Protein AF-A6G7Z2-F1 (afdb_monomer_lite)

Foldseek 3Di:
DDDDDDDDDDDDDDDDDDDDDDDDDQFAWEQEDDLQQFTWIFTPCVVCVVLLCPDDPPFHKDFDPPHPPRTGIHGPPRHNDDDDPVRSVVVVVSCVVVVGGYDYHYPPPDPPPDDDPDDLQVLCVVLVHDLPQQEPDPVSVLVSLLVCVVVVRSVVNLVVCCVSVNDPNLQSLLSNLLSCLLVCLVVVNPDHQAPDPFFHDLSNLLNNLNNLCNNPLLVVLLVCLVCLVVLLCVLQVNCSCVLCVVPSLSVCSVCLSVVLSVVLSCQQPVCPPPDHDTRGSVSSVVSSVSSNVSSVLSSLLSVLSNPSVLQALVDALQVNLQSLLSNPLSSSQCSCCPSVVQDAPDPCVSVCCSVVVAPSVNSVVVVVVVVVVVVVVVVVVLVVLLVQLVQLVVLVVQLVVVPDDALVSSLVSVCVSCVVDDPVRSVLARKFWWFDPPDDDIDTFADPAPGKIKIWHAGPVGDIFIDIDHDPGRNRNVVRSNVVSCVSNVVDDPPDDPDDDPPPPDDDPPPDPDDDPPDQLAADPVLVLLVVLVVVVVVVVVVCVVQLWDDDPPFQKTAGPLGQQWIKHQQADPQDDRQRHHHDVCVVDLQFGMWIGGVVDDIFGGHPDPVRVLLNVLVVLLVQLQVLLPDDQDDDPDDADLSPQVSVQVNCCSRAVLQWWDFLVQQLDTDRKGWDAWWFQDPVRDTDGSVPDDHRDRDPPTDTFTAIPDVGDGPVRCVVCEVPGIDHQSDSHHPVLSVLQSVQCVVLVVRVQCVVLVFGSNQWDWDQFPSFIWTAHAGSQLAGQTARAGSSNHGDPDPRRVVRVCVVSVHAHDFDPDPPPDDLAQWKKKWADDPNWIKMWIAGLVQQWIWMDTHPDDIDDIDHFDCFDDQDPVPGGRHQLVVVLVVVVVRLVVDRHRHAMEITGQCAPRYACLSRDPRYHYDDYSHHDHPLVVLVVQLVVLVVVQVVPVDGAPVSVVSNVSSVSRNVVSVVVVVVVVVVVVVVVVVVVVVVVVVVVVVVVPDDDDDDDDDDDDDYDDDDDDDDDDDDDDDDDDYDYDDDDDDDDDDDDDDDDDDDDDDDDDDDDDDDDDDDDDDDDDDYYDDDDDDDDDDDDDDDDDDDDDDDDDDDDDDPDPPDDDAFFQFKKFFDPPQPVCVVVVHDRVDIWTFHDWDADSNAIWTWTWDDDDPPTDTDTHHPVRMDGPGHDPQDDPVLLVVLVCLLPPPDDDDPVSSVVSVVSVVRD

pLDDT: mean 81.68, std 20.62, range [28.02, 97.81]

Secondary structure (DSSP, 8-state):
----------------------------EEEEEETTTEEEEESSTTTTHHHHHT--SS---EE-SSSSTTEEEE-TT-TTS---HHHHHHHHHHHHTTT--EEEEE---PPP-------HHHHHHHTT--TT-SS--HHHHHHHHHHHHHTT-HHHHHHHHHHTTSS-HHHHHHHHHHHHHHHHHHTT-PSPPPSSSSS--HHHHHHHHHGGGGSHHHHHHHHHHHHHHHHHHHHTTT-HHHHTTT--HHHHHHHHHHHHHHHHHHHHHS-TTS-PPP--HHHHHHHHHHHHHHHHHHHHHHHHTT-GGGG-TTS-HHHHHHHHHHH-HHHHHHHHHHHS----SSTTHHHHHTTTSS-HHHHHHHHHHHHHHHHHHHHHHHHHHHHHHHHHHHHHHHHHBTBS--HHHHHHHHHHH-TT--HHHHHHHS-EEEEEETTTEEEESPPPTTS-EEEEEE-TT--EEEEEE--SSHHHHHHHHHHHHHHHHT-S-----S-----------------------PPPHHHHHHHHHHHHHHHHHHHHHHHSEEE-TTSS-EEETTEEEEEEEES-BSS-BTTBPPB-HHHH-TT-SEEEEETTEEEEEE-SSHHHHHHHHHHHHHHHHHHHHTSPPPP-SSPPPTT-HHHHHHHHHHH-TTSEEEETTEEEEEEE-EE-PPEEE-TTS-EEEGGG---SSPPTTPEEEPEEETTTEEHHHHHHHBTTTEEE--SSS-HHHHHHHHHHHHHTT-HHHHHHTT--GGG-EEEE-SSSEEEEEEPTTSSEEEEEE-TTS-B---HHHHHHHHHHTT-SPPPPPPPTT--TTT-EEEEEEETTEEEEEEE-TTT-EEEEEETTSPBP--EE--S----BTTTB--SHHHHHHHHHHHHHHHSPTT--EEEESS-TTT--GGGTGGGEEEPPPSS----HHHHHHHHHHHHHHHHHSSS--HHHHHHHHHHHHHHHHHHHHHHHHHHHHHHHHHHHHHHHHHHHHHHTTS----------------------------------------------------------------------------------------------------------------------TT-EEEE-TT-HHHHTTT--TT-EEEEEEEEEETTEEEEEEEESSGGG-EEEEE-GGGEEEEEPPPPPPHHHHHHHHHHHH--SS--HHHHHHHHHHTT--

Structure (mmCIF, N/CA/C/O backbone):
data_AF-A6G7Z2-F1
#
_entry.id   AF-A6G7Z2-F1
#
loop_
_atom_site.group_PDB
_atom_site.id
_atom_site.type_symbol
_atom_site.label_atom_id
_atom_site.label_alt_id
_atom_site.label_comp_id
_atom_site.label_asym_id
_atom_site.label_entity_id
_atom_site.label_seq_id
_atom_site.pdbx_PDB_ins_code
_atom_site.Cartn_x
_atom_site.Cartn_y
_atom_site.Cartn_z
_atom_site.occupancy
_atom_site.B_iso_or_equiv
_atom_site.auth_seq_id
_atom_site.auth_comp_id
_atom_site.auth_asym_id
_atom_site.auth_atom_id
_atom_site.pdbx_PDB_model_num
ATOM 1 N N . MET A 1 1 ? 4.932 61.978 -9.215 1.00 35.16 1 MET A N 1
ATOM 2 C CA . MET A 1 1 ? 3.726 62.782 -8.900 1.00 35.16 1 MET A CA 1
ATOM 3 C C . MET A 1 1 ? 3.753 63.157 -7.424 1.00 35.16 1 MET A C 1
ATOM 5 O O . MET A 1 1 ? 4.572 62.603 -6.698 1.00 35.16 1 MET A O 1
ATOM 9 N N . ILE A 1 2 ? 2.977 64.168 -7.034 1.00 34.75 2 ILE A N 1
ATOM 10 C CA . ILE A 1 2 ? 3.272 65.061 -5.896 1.00 34.75 2 ILE A CA 1
ATOM 11 C C . ILE A 1 2 ? 2.505 64.654 -4.616 1.00 34.75 2 ILE A C 1
ATOM 13 O O . ILE A 1 2 ? 1.540 63.896 -4.674 1.00 34.75 2 ILE A O 1
ATOM 17 N N . TRP A 1 3 ? 2.991 65.118 -3.460 1.00 34.88 3 TRP A N 1
ATOM 18 C CA . TRP A 1 3 ? 2.391 64.971 -2.126 1.00 34.88 3 TRP A CA 1
ATOM 19 C C . TRP A 1 3 ? 1.057 65.718 -1.941 1.00 34.88 3 TRP A C 1
ATOM 21 O O . TRP A 1 3 ? 0.862 66.777 -2.526 1.00 34.88 3 TRP A O 1
ATOM 31 N N . ALA A 1 4 ? 0.267 65.273 -0.955 1.00 33.03 4 ALA A N 1
ATOM 32 C CA . ALA A 1 4 ? -0.283 66.148 0.094 1.00 33.03 4 ALA A CA 1
ATOM 33 C C . ALA A 1 4 ? -0.620 65.315 1.363 1.00 33.03 4 ALA A C 1
ATOM 35 O O . ALA A 1 4 ? -1.213 64.244 1.221 1.00 33.03 4 ALA A O 1
ATOM 36 N N . PRO A 1 5 ? -0.241 65.741 2.588 1.00 53.34 5 PRO A N 1
ATOM 37 C CA . PRO A 1 5 ? -0.563 65.040 3.840 1.00 53.34 5 PRO A CA 1
ATOM 38 C C . PRO A 1 5 ? -1.595 65.791 4.709 1.00 53.34 5 PRO A C 1
ATOM 40 O O . PRO A 1 5 ? -1.861 66.968 4.481 1.00 53.34 5 PRO A O 1
ATOM 43 N N . GLY A 1 6 ? -2.089 65.153 5.781 1.00 35.19 6 GLY A N 1
ATOM 44 C CA . GLY A 1 6 ? -2.642 65.889 6.930 1.00 35.19 6 GLY A CA 1
ATOM 45 C C . GLY A 1 6 ? -3.758 65.205 7.726 1.00 35.19 6 GLY A C 1
ATOM 46 O O . GLY A 1 6 ? -4.913 65.236 7.311 1.00 35.19 6 GLY A O 1
ATOM 47 N N . ARG A 1 7 ? -3.415 64.679 8.912 1.00 31.17 7 ARG A N 1
ATOM 48 C CA . ARG A 1 7 ? -4.060 64.966 10.218 1.00 31.17 7 ARG A CA 1
ATOM 49 C C . ARG A 1 7 ? -3.460 64.086 11.318 1.00 31.17 7 ARG A C 1
ATOM 51 O O . ARG A 1 7 ? -3.395 62.868 11.180 1.00 31.17 7 ARG A O 1
ATOM 58 N N . GLU A 1 8 ? -3.047 64.717 12.410 1.00 36.62 8 GLU A N 1
ATOM 59 C CA . GLU A 1 8 ? -2.782 64.036 13.679 1.00 36.62 8 GLU A CA 1
ATOM 60 C C . GLU A 1 8 ? -4.101 63.650 14.361 1.00 36.62 8 GLU A C 1
ATOM 62 O O . GLU A 1 8 ? -5.133 64.278 14.125 1.00 36.62 8 GLU A O 1
ATOM 67 N N . LEU A 1 9 ? -4.056 62.639 15.233 1.00 33.31 9 LEU A N 1
ATOM 68 C CA . LEU A 1 9 ? -5.128 62.348 16.187 1.00 33.31 9 LEU A CA 1
ATOM 69 C C . LEU A 1 9 ? -4.541 61.778 17.489 1.00 33.31 9 LEU A C 1
ATOM 71 O O . LEU A 1 9 ? -4.356 60.575 17.652 1.00 33.31 9 LEU A O 1
ATOM 75 N N . GLU A 1 10 ? -4.181 62.717 18.361 1.00 28.47 10 GLU A N 1
ATOM 76 C CA . GLU A 1 10 ? -4.444 62.737 19.806 1.00 28.47 10 GLU A CA 1
ATOM 77 C C . GLU A 1 10 ? -4.358 61.419 20.614 1.00 28.47 10 GLU A C 1
ATOM 79 O O . GLU A 1 10 ? -5.177 60.505 20.505 1.00 28.47 10 GLU A O 1
ATOM 84 N N . ILE A 1 11 ? -3.398 61.366 21.546 1.00 35.84 11 ILE A N 1
ATOM 85 C CA . ILE A 1 11 ? -3.229 60.250 22.489 1.00 35.84 11 ILE A CA 1
ATOM 86 C C . ILE A 1 11 ? -4.105 60.473 23.732 1.00 35.84 11 ILE A C 1
ATOM 88 O O . ILE A 1 11 ? -3.672 61.094 24.705 1.00 35.84 11 ILE A O 1
ATOM 92 N N . GLN A 1 12 ? -5.311 59.901 23.752 1.00 29.92 12 GLN A N 1
ATOM 93 C CA . GLN A 1 12 ? -6.099 59.829 24.988 1.00 29.92 12 GLN A CA 1
ATOM 94 C C . GLN A 1 12 ? -5.485 58.846 26.001 1.00 29.92 12 GLN A C 1
ATOM 96 O O . GLN A 1 12 ? -5.136 57.706 25.681 1.00 29.92 12 GLN A O 1
ATOM 101 N N . ARG A 1 13 ? -5.370 59.290 27.259 1.00 33.03 13 ARG A N 1
ATOM 102 C CA . ARG A 1 13 ? -4.891 58.483 28.393 1.00 33.03 13 ARG A CA 1
ATOM 103 C C . ARG A 1 13 ? -6.046 57.650 28.976 1.00 33.03 13 ARG A C 1
ATOM 105 O O . ARG A 1 13 ? -7.055 58.243 29.351 1.00 33.03 13 ARG A O 1
ATOM 112 N N . PRO A 1 14 ? -5.912 56.322 29.154 1.00 34.38 14 PRO A N 1
ATOM 113 C CA . PRO A 1 14 ? -6.928 55.522 29.835 1.00 34.38 14 PRO A CA 1
ATOM 114 C C . PRO A 1 14 ? -6.838 55.697 31.361 1.00 34.38 14 PRO A C 1
ATOM 116 O O . PRO A 1 14 ? -6.111 54.972 32.041 1.00 34.38 14 PRO A O 1
ATOM 119 N N . GLY A 1 15 ? -7.579 56.668 31.895 1.00 34.44 15 GLY A N 1
ATOM 120 C CA . GLY A 1 15 ? -7.926 56.751 33.318 1.00 34.44 15 GLY A CA 1
ATOM 121 C C . GLY A 1 15 ? -9.277 56.085 33.614 1.00 34.44 15 GLY A C 1
ATOM 122 O O . GLY A 1 15 ? -10.078 55.889 32.709 1.00 34.44 15 GLY A O 1
ATOM 123 N N . SER A 1 16 ? -9.531 55.772 34.889 1.00 43.53 16 SER A N 1
ATOM 124 C CA . SER A 1 16 ? -10.832 55.329 35.430 1.00 43.53 16 SER A CA 1
ATOM 125 C C . SER A 1 16 ? -11.509 54.116 34.753 1.00 43.53 16 SER A C 1
ATOM 127 O O . SER A 1 16 ? -12.489 54.245 34.027 1.00 43.53 16 SER A O 1
ATOM 129 N N . LEU A 1 17 ? -11.031 52.902 35.065 1.00 36.28 17 LEU A N 1
ATOM 130 C CA . LEU A 1 17 ? -11.802 51.650 34.916 1.00 36.28 17 LEU A CA 1
ATOM 131 C C . LEU A 1 17 ? -11.562 50.689 36.100 1.00 36.28 17 LEU A C 1
ATOM 133 O O . LEU A 1 17 ? -11.281 49.504 35.928 1.00 36.28 17 LEU A O 1
ATOM 137 N N . PHE A 1 18 ? -11.694 51.215 37.318 1.00 35.69 18 PHE A N 1
ATOM 138 C CA . PHE A 1 18 ? -11.897 50.418 38.530 1.00 35.69 18 PHE A CA 1
ATOM 139 C C . PHE A 1 18 ? -13.179 50.904 39.204 1.00 35.69 18 PHE A C 1
ATOM 141 O O . PHE A 1 18 ? -13.165 51.905 39.911 1.00 35.69 18 PHE A O 1
ATOM 148 N N . GLY A 1 19 ? -14.288 50.214 38.929 1.00 34.38 19 GLY A N 1
ATOM 149 C CA . GLY A 1 19 ? -15.511 50.372 39.712 1.00 34.38 19 GLY A CA 1
ATOM 150 C C . GLY A 1 19 ? -15.334 49.763 41.101 1.00 34.38 19 GLY A C 1
ATOM 151 O O . GLY A 1 19 ? -14.576 48.802 41.271 1.00 34.38 19 GLY A O 1
ATOM 152 N N . GLU A 1 20 ? -16.023 50.333 42.082 1.00 35.44 20 GLU A N 1
ATOM 153 C CA . GLU A 1 20 ? -16.016 49.856 43.463 1.00 35.44 20 GLU A CA 1
ATOM 154 C C . GLU A 1 20 ? -16.666 48.461 43.579 1.00 35.44 20 GLU A C 1
ATOM 156 O O . GLU A 1 20 ? -17.502 48.090 42.748 1.00 35.44 20 GLU A O 1
ATOM 161 N N . PRO A 1 21 ? -16.274 47.640 44.570 1.00 39.56 21 PRO A N 1
ATOM 162 C CA . PRO A 1 21 ? -16.830 46.303 44.730 1.00 39.56 21 PRO A CA 1
ATOM 163 C C . PRO A 1 21 ? -18.249 46.358 45.314 1.00 39.56 21 PRO A C 1
ATOM 165 O O . PRO A 1 21 ? -18.418 46.631 46.500 1.00 39.56 21 PRO A O 1
ATOM 168 N N . GLU A 1 22 ? -19.263 46.017 44.510 1.00 39.78 22 GLU A N 1
ATOM 169 C CA . GLU A 1 22 ? -20.603 45.705 45.030 1.00 39.78 22 GLU A CA 1
ATOM 170 C C . GLU A 1 22 ? -20.528 44.623 46.122 1.00 39.78 22 GLU A C 1
ATOM 172 O O . GLU A 1 22 ? -19.805 43.626 45.989 1.00 39.78 22 GLU A O 1
ATOM 177 N N . GLU A 1 23 ? -21.324 44.777 47.184 1.00 37.62 23 GLU A N 1
ATOM 178 C CA . GLU A 1 23 ? -21.431 43.771 48.238 1.00 37.62 23 GLU A CA 1
ATOM 179 C C . GLU A 1 23 ? -21.916 42.429 47.675 1.00 37.62 23 GLU A C 1
ATOM 181 O O . GLU A 1 23 ? -23.065 42.262 47.249 1.00 37.62 23 GLU A O 1
ATOM 186 N N . THR A 1 24 ? -21.031 41.430 47.696 1.00 43.31 24 THR A N 1
ATOM 187 C CA . THR A 1 24 ? -21.351 40.089 47.195 1.00 43.31 24 THR A CA 1
ATOM 188 C C . THR A 1 24 ? -22.355 39.372 48.099 1.00 43.31 24 THR A C 1
ATOM 190 O O . THR A 1 24 ? -21.992 38.666 49.041 1.00 43.31 24 THR A O 1
ATOM 193 N N . LYS A 1 25 ? -23.647 39.511 47.769 1.00 49.25 25 LYS A N 1
ATOM 194 C CA . LYS A 1 25 ? -24.731 38.681 48.319 1.00 49.25 25 LYS A CA 1
ATOM 195 C C . LYS A 1 25 ? -24.340 37.192 48.249 1.00 49.25 25 LYS A C 1
ATOM 197 O O . LYS A 1 25 ? -23.776 36.763 47.236 1.00 49.25 25 LYS A O 1
ATOM 202 N N . PRO A 1 26 ? -24.627 36.389 49.292 1.00 53.19 26 PRO A N 1
ATOM 203 C CA . PRO A 1 26 ? -24.186 34.997 49.362 1.00 53.19 26 PRO A CA 1
ATOM 204 C C . PRO A 1 26 ? -24.700 34.182 48.166 1.00 53.19 26 PRO A C 1
ATOM 206 O O . PRO A 1 26 ? -25.858 34.296 47.769 1.00 53.19 26 PRO A O 1
ATOM 209 N N . ALA A 1 27 ? -23.826 33.358 47.582 1.00 61.06 27 ALA A N 1
ATOM 210 C CA . ALA A 1 27 ? -24.042 32.723 46.281 1.00 61.06 27 ALA A CA 1
ATOM 211 C C . ALA A 1 27 ? -25.045 31.548 46.327 1.00 61.06 27 ALA A C 1
ATOM 213 O O . ALA A 1 27 ? -24.660 30.374 46.329 1.00 61.06 27 ALA A O 1
ATOM 214 N N . GLU A 1 28 ? -26.340 31.877 46.345 1.00 84.19 28 GLU A N 1
ATOM 215 C CA . GLU A 1 28 ? -27.449 30.928 46.484 1.00 84.19 28 GLU A CA 1
ATOM 216 C C . GLU A 1 28 ? -27.415 29.746 45.493 1.00 84.19 28 GLU A C 1
ATOM 218 O O . GLU A 1 28 ? -26.941 29.826 44.354 1.00 84.19 28 GLU A O 1
ATOM 223 N N . LEU A 1 29 ? -27.960 28.608 45.932 1.00 93.94 29 LEU A N 1
ATOM 224 C CA . LEU A 1 29 ? -27.986 27.374 45.155 1.00 93.94 29 LEU A CA 1
ATOM 225 C C . LEU A 1 29 ? -29.242 27.328 44.265 1.00 93.94 29 LEU A C 1
ATOM 227 O O . LEU A 1 29 ? -30.349 27.096 44.741 1.00 93.94 29 LEU A O 1
ATOM 231 N N . VAL A 1 30 ? -29.085 27.480 42.952 1.00 96.19 30 VAL A N 1
ATOM 232 C CA . VAL A 1 30 ? -30.212 27.505 42.006 1.00 96.19 30 VAL A CA 1
ATOM 233 C C . VAL A 1 30 ? -30.611 26.090 41.574 1.00 96.19 30 VAL A C 1
ATOM 235 O O . VAL A 1 30 ? -29.817 25.357 40.972 1.00 96.19 30 VAL A O 1
ATOM 238 N N . VAL A 1 31 ? -31.871 25.717 41.819 1.00 96.81 31 VAL A N 1
ATOM 239 C CA . VAL A 1 31 ? -32.529 24.553 41.202 1.00 96.81 31 VAL A CA 1
ATOM 240 C C . VAL A 1 31 ? -33.066 24.990 39.839 1.00 96.81 31 VAL A C 1
ATOM 242 O O . VAL A 1 31 ? -34.139 25.581 39.744 1.00 96.81 31 VAL A O 1
ATOM 245 N N . ARG A 1 32 ? -32.313 24.709 38.772 1.00 95.88 32 ARG A N 1
ATOM 246 C CA . ARG A 1 32 ? -32.666 25.113 37.404 1.00 95.88 32 ARG A CA 1
ATOM 247 C C . ARG A 1 32 ? -33.365 23.978 36.664 1.00 95.88 32 ARG A C 1
ATOM 249 O O . ARG A 1 32 ? -32.846 22.861 36.619 1.00 95.88 32 ARG A O 1
ATOM 256 N N . TYR A 1 33 ? -34.501 24.259 36.033 1.00 95.38 33 TYR A N 1
ATOM 257 C CA . TYR A 1 33 ? -35.190 23.317 35.153 1.00 95.38 33 TYR A CA 1
ATOM 258 C C . TYR A 1 33 ? -35.442 23.909 33.764 1.00 95.38 33 TYR A C 1
ATOM 260 O O . TYR A 1 33 ? -35.964 25.012 33.619 1.00 95.38 33 TYR A O 1
ATOM 268 N N . SER A 1 34 ? -35.125 23.119 32.738 1.00 93.75 34 SER A N 1
ATOM 269 C CA . SER A 1 34 ? -35.613 23.313 31.371 1.00 93.75 34 SER A CA 1
ATOM 270 C C . SER A 1 34 ? -35.884 21.957 30.719 1.00 93.75 34 SER A C 1
ATOM 272 O O . SER A 1 34 ? -35.276 20.946 31.091 1.00 93.75 34 SER A O 1
ATOM 274 N N . LEU A 1 35 ? -36.763 21.910 29.714 1.00 87.81 35 LEU A N 1
ATOM 275 C CA . LEU A 1 35 ? -37.052 20.666 28.989 1.00 87.81 35 LEU A CA 1
ATOM 276 C C . LEU A 1 35 ? -35.784 20.095 28.321 1.00 87.81 35 LEU A C 1
ATOM 278 O O . LEU A 1 35 ? -35.551 18.882 28.340 1.00 87.81 35 LEU A O 1
ATOM 282 N N . GLU A 1 36 ? -34.930 20.972 27.786 1.00 86.00 36 GLU A N 1
ATOM 283 C CA . GLU A 1 36 ? -33.679 20.597 27.127 1.00 86.00 36 GLU A CA 1
ATOM 284 C C . GLU A 1 36 ? -32.547 20.210 28.081 1.00 86.00 36 GLU A C 1
ATOM 286 O O . GLU A 1 36 ? -31.682 19.428 27.685 1.00 86.00 36 GLU A O 1
ATOM 291 N N . GLY A 1 37 ? -32.512 20.750 29.302 1.00 88.94 37 GLY A N 1
ATOM 292 C CA . GLY A 1 37 ? -31.470 20.486 30.300 1.00 88.94 37 GLY A CA 1
ATOM 293 C C . GLY A 1 37 ? -31.813 19.340 31.255 1.00 88.94 37 GLY A C 1
ATOM 294 O O . GLY A 1 37 ? -30.929 18.582 31.661 1.00 88.94 37 GLY A O 1
ATOM 295 N N . GLY A 1 38 ? -33.100 19.166 31.562 1.00 95.44 38 GLY A N 1
ATOM 296 C CA . GLY A 1 38 ? -33.562 18.432 32.739 1.00 95.44 38 GLY A CA 1
ATOM 297 C C . GLY A 1 38 ? -33.489 19.300 33.999 1.00 95.44 38 GLY A C 1
ATOM 298 O O . GLY A 1 38 ? -33.430 20.524 33.912 1.00 95.44 38 GLY A O 1
ATOM 299 N N . VAL A 1 39 ? -33.489 18.666 35.175 1.00 97.25 39 VAL A N 1
ATOM 300 C CA . VAL A 1 39 ? -33.299 19.357 36.465 1.00 97.25 39 VAL A CA 1
ATOM 301 C C . VAL A 1 39 ? -31.812 19.362 36.829 1.00 97.25 39 VAL A C 1
ATOM 303 O O . VAL A 1 39 ? -31.183 18.299 36.925 1.00 97.25 39 VAL A O 1
ATOM 306 N N . LEU A 1 40 ? -31.259 20.554 37.037 1.00 97.56 40 LEU A N 1
ATOM 307 C CA . LEU A 1 40 ? -29.861 20.835 37.360 1.00 97.56 40 LEU A CA 1
ATOM 308 C C . LEU A 1 40 ? -29.752 21.568 38.706 1.00 97.56 40 LEU A C 1
ATOM 310 O O . LEU A 1 40 ? -30.699 22.223 39.135 1.00 97.56 40 LEU A O 1
ATOM 314 N N . LEU A 1 41 ? -28.583 21.482 39.346 1.00 97.19 41 LEU A N 1
ATOM 315 C CA . LEU A 1 41 ? -28.205 22.364 40.456 1.00 97.19 41 LEU A CA 1
ATOM 316 C C . LEU A 1 41 ? -26.991 23.201 40.048 1.00 97.19 41 LEU A C 1
ATOM 318 O O . LEU A 1 41 ? -25.982 22.650 39.579 1.00 97.19 41 LEU A O 1
ATOM 322 N N . CYS A 1 42 ? -27.112 24.510 40.246 1.00 95.81 42 CYS A N 1
ATOM 323 C CA . CYS A 1 42 ? -26.154 25.540 39.854 1.00 95.81 42 CYS A CA 1
ATOM 324 C C . CYS A 1 42 ? -25.910 26.522 41.021 1.00 95.81 42 CYS A C 1
ATOM 326 O O . CYS A 1 42 ? -26.615 26.452 42.022 1.00 95.81 42 CYS A O 1
ATOM 328 N N . GLY A 1 43 ? -24.892 27.382 40.947 1.00 94.06 43 GLY A N 1
ATOM 329 C CA . GLY A 1 43 ? -24.438 28.185 42.100 1.00 94.06 43 GLY A CA 1
ATOM 330 C C . GLY A 1 43 ? -23.462 27.404 42.991 1.00 94.06 43 GLY A C 1
ATOM 331 O O . GLY A 1 43 ? -22.777 26.495 42.497 1.00 94.06 43 GLY A O 1
ATOM 332 N N . GLU A 1 44 ? -23.386 27.695 44.300 1.00 91.56 44 GLU A N 1
ATOM 333 C CA . GLU A 1 44 ? -22.345 27.138 45.195 1.00 91.56 44 GLU A CA 1
ATOM 334 C C . GLU A 1 44 ? -22.554 25.670 45.650 1.00 91.56 44 GLU A C 1
ATOM 336 O O . GLU A 1 44 ? -22.290 25.238 46.774 1.00 91.56 44 GLU A O 1
ATOM 341 N N . THR A 1 45 ? -22.926 24.831 44.688 1.00 93.69 45 THR A N 1
ATOM 342 C CA . THR A 1 45 ? -22.994 23.357 44.687 1.00 93.69 45 THR A CA 1
ATOM 343 C C . THR A 1 45 ? -21.813 22.592 45.317 1.00 93.69 45 THR A C 1
ATOM 345 O O . THR A 1 45 ? -21.902 21.367 45.483 1.00 93.69 45 THR A O 1
ATOM 348 N N . LYS A 1 46 ? -20.693 23.265 45.616 1.00 90.44 46 LYS A N 1
ATOM 349 C CA . LYS A 1 46 ? -19.495 22.704 46.253 1.00 90.44 46 LYS A CA 1
ATOM 350 C C . LYS A 1 46 ? -19.610 22.707 47.781 1.00 90.44 46 LYS A C 1
ATOM 352 O O . LYS A 1 46 ? -19.259 21.688 48.376 1.00 90.44 46 LYS A O 1
ATOM 357 N N . ALA A 1 47 ? -20.114 23.788 48.384 1.00 91.19 47 ALA A N 1
ATOM 358 C CA . ALA A 1 47 ? -20.339 23.890 49.826 1.00 91.19 47 ALA A CA 1
ATOM 359 C C . ALA A 1 47 ? -21.419 22.889 50.270 1.00 91.19 47 ALA A C 1
ATOM 361 O O . ALA A 1 47 ? -21.169 21.982 51.062 1.00 91.19 47 ALA A O 1
ATOM 362 N N . HIS A 1 48 ? -22.589 22.934 49.629 1.00 93.94 48 HIS A N 1
ATOM 363 C CA . HIS A 1 48 ? -23.759 22.116 49.987 1.00 93.94 48 HIS A CA 1
ATOM 364 C C . HIS A 1 48 ? -23.714 20.661 49.467 1.00 93.94 48 HIS A C 1
ATOM 366 O O . HIS A 1 48 ? -24.721 19.950 49.436 1.00 93.94 48 HIS A O 1
ATOM 372 N N . LYS A 1 49 ? -22.535 20.183 49.053 1.00 95.00 49 LYS A N 1
ATOM 373 C CA . LYS A 1 49 ? -22.307 18.886 48.389 1.00 95.00 49 LYS A CA 1
ATOM 374 C C . LYS A 1 49 ? -22.888 17.680 49.138 1.00 95.00 49 LYS A C 1
ATOM 376 O O . LYS A 1 49 ? -23.404 16.760 48.498 1.00 95.00 49 LYS A O 1
ATOM 381 N N . GLU A 1 50 ? -22.789 17.642 50.465 1.00 93.81 50 GLU A N 1
ATOM 382 C CA . GLU A 1 50 ? -23.288 16.508 51.256 1.00 93.81 50 GLU A CA 1
ATOM 383 C C . GLU A 1 50 ? -24.819 16.568 51.446 1.00 93.81 50 GLU A C 1
ATOM 385 O O . GLU A 1 50 ? -25.483 15.538 51.317 1.00 93.81 50 GLU A O 1
ATOM 390 N N . ALA A 1 51 ? -25.408 17.765 51.583 1.00 94.25 51 ALA A N 1
ATOM 391 C CA . ALA A 1 51 ? -26.864 17.956 51.558 1.00 94.25 51 ALA A CA 1
ATOM 392 C C . ALA A 1 51 ? -27.477 17.517 50.211 1.00 94.25 51 ALA A C 1
ATOM 394 O O . ALA A 1 51 ? -28.480 16.798 50.186 1.00 94.25 51 ALA A O 1
ATOM 395 N N . ILE A 1 52 ? -26.814 17.852 49.094 1.00 96.19 52 ILE A N 1
ATOM 396 C CA . ILE A 1 52 ? -27.196 17.437 47.733 1.00 96.19 52 ILE A CA 1
ATOM 397 C C . ILE A 1 52 ? -27.119 15.907 47.564 1.00 96.19 52 ILE A C 1
ATOM 399 O O . ILE A 1 52 ? -28.042 15.292 47.026 1.00 96.19 52 ILE A O 1
ATOM 403 N N . LYS A 1 53 ? -26.057 15.253 48.058 1.00 94.62 53 LYS A N 1
ATOM 404 C CA . LYS A 1 53 ? -25.935 13.776 48.075 1.00 94.62 53 LYS A CA 1
ATOM 405 C C . LYS A 1 53 ? -27.017 13.084 48.915 1.00 94.62 53 LYS A C 1
ATOM 407 O O . LYS A 1 53 ? -27.348 11.923 48.646 1.00 94.62 53 LYS A O 1
ATOM 412 N N . ALA A 1 54 ? -27.518 13.755 49.951 1.00 93.50 54 ALA A N 1
ATOM 413 C CA . ALA A 1 54 ? -28.566 13.243 50.826 1.00 93.50 54 ALA A CA 1
ATOM 414 C C . ALA A 1 54 ? -29.967 13.293 50.185 1.00 93.50 54 ALA A C 1
ATOM 416 O O . ALA A 1 54 ? -30.889 12.682 50.718 1.00 93.50 54 ALA A O 1
ATOM 417 N N . LEU A 1 55 ? -30.147 13.957 49.035 1.00 94.38 55 LEU A N 1
ATOM 418 C CA . LEU A 1 55 ? -31.393 13.899 48.263 1.00 94.38 55 LEU A CA 1
ATOM 419 C C . LEU A 1 55 ? -31.585 12.511 47.629 1.00 94.38 55 LEU A C 1
ATOM 421 O O . LEU A 1 55 ? -30.702 11.986 46.937 1.00 94.38 55 LEU A O 1
ATOM 425 N N . ARG A 1 56 ? -32.752 11.903 47.871 1.00 89.00 56 ARG A N 1
ATOM 426 C CA . ARG A 1 56 ? -33.112 10.558 47.372 1.00 89.00 56 ARG A CA 1
ATOM 427 C C . ARG A 1 56 ? -34.415 10.520 46.575 1.00 89.00 56 ARG A C 1
ATOM 429 O O . ARG A 1 56 ? -34.526 9.683 45.682 1.00 89.00 56 ARG A O 1
ATOM 436 N N . SER A 1 57 ? -35.346 11.419 46.875 1.00 89.06 57 SER A N 1
ATOM 437 C CA . SER A 1 57 ? -36.653 11.587 46.234 1.00 89.06 57 SER A CA 1
ATOM 438 C C . SER A 1 57 ? -36.962 13.090 46.168 1.00 89.06 57 SER A C 1
ATOM 440 O O . SER A 1 57 ? -36.555 13.786 47.095 1.00 89.06 57 SER A O 1
ATOM 442 N N . PRO A 1 58 ? -37.628 13.627 45.129 1.00 91.25 58 PRO A N 1
ATOM 443 C CA . PRO A 1 58 ? -38.085 12.936 43.919 1.00 91.25 58 PRO A CA 1
ATOM 444 C C . PRO A 1 58 ? -36.950 12.586 42.942 1.00 91.25 58 PRO A C 1
ATOM 446 O O . PRO A 1 58 ? -37.124 11.716 42.090 1.00 91.25 58 PRO A O 1
ATOM 449 N N . TYR A 1 59 ? -35.764 13.193 43.084 1.00 95.69 59 TYR A N 1
ATOM 450 C CA . TYR A 1 59 ? -34.601 12.911 42.238 1.00 95.69 59 TYR A CA 1
ATOM 451 C C . TYR A 1 59 ? -33.352 12.551 43.049 1.00 95.69 59 TYR A C 1
ATOM 453 O O . TYR A 1 59 ? -33.122 13.049 44.149 1.00 95.69 59 TYR A O 1
ATOM 461 N N . ARG A 1 60 ? -32.492 11.715 42.452 1.00 95.56 60 ARG A N 1
ATOM 462 C CA . ARG A 1 60 ? -31.156 11.386 42.965 1.00 95.56 60 ARG A CA 1
ATOM 463 C C . ARG A 1 60 ? -30.091 12.013 42.070 1.00 95.56 60 ARG A C 1
ATOM 465 O O . ARG A 1 60 ? -29.768 11.469 41.011 1.00 95.56 60 ARG A O 1
ATOM 472 N N . PHE A 1 61 ? -29.545 13.141 42.510 1.00 96.75 61 PHE A N 1
ATOM 473 C CA . PHE A 1 61 ? -28.575 13.924 41.749 1.00 96.75 61 PHE A CA 1
ATOM 474 C C . PHE A 1 61 ? -27.235 13.199 41.538 1.00 96.75 61 PHE A C 1
ATOM 476 O O . PHE A 1 61 ? -26.817 12.343 42.325 1.00 96.75 61 PHE A O 1
ATOM 483 N N . ARG A 1 62 ? -26.545 13.550 40.448 1.00 96.44 62 ARG A N 1
ATOM 484 C CA . ARG A 1 62 ? -25.182 13.104 40.130 1.00 96.44 62 ARG A CA 1
ATOM 485 C C . ARG A 1 62 ? -24.310 14.288 39.732 1.00 96.44 62 ARG A C 1
ATOM 487 O O . ARG A 1 62 ? -24.740 15.129 38.951 1.00 96.44 62 ARG A O 1
ATOM 494 N N . PHE A 1 63 ? -23.079 14.306 40.231 1.00 96.56 63 PHE A N 1
ATOM 495 C CA . PHE A 1 63 ? -22.069 15.295 39.862 1.00 96.56 63 PHE A CA 1
ATOM 496 C C . PHE A 1 63 ? -21.577 15.078 38.420 1.00 96.56 63 PHE A C 1
ATOM 498 O O . PHE A 1 63 ? -21.414 13.934 37.984 1.00 96.56 63 PHE A O 1
ATOM 505 N N . SER A 1 64 ? -21.308 16.161 37.690 1.00 92.88 64 SER A N 1
ATOM 506 C CA . SER A 1 64 ? -20.692 16.139 36.358 1.00 92.88 64 SER A CA 1
ATOM 507 C C . SER A 1 64 ? -19.913 17.429 36.104 1.00 92.88 64 SER A C 1
ATOM 509 O O . SER A 1 64 ? -20.393 18.510 36.421 1.00 92.88 64 SER A O 1
ATOM 511 N N . ARG A 1 65 ? -18.730 17.317 35.483 1.00 90.69 65 ARG A N 1
ATOM 512 C CA . ARG A 1 65 ? -17.924 18.468 35.025 1.00 90.69 65 ARG A CA 1
ATOM 513 C C . ARG A 1 65 ? -18.308 18.963 33.623 1.00 90.69 65 ARG A C 1
ATOM 515 O O . ARG A 1 65 ? -17.719 19.920 33.142 1.00 90.69 65 ARG A O 1
ATOM 522 N N . ASN A 1 66 ? -19.260 18.297 32.968 1.00 89.94 66 ASN A N 1
ATOM 523 C CA . ASN A 1 66 ? -19.662 18.549 31.581 1.00 89.94 66 ASN A CA 1
ATOM 524 C C . ASN A 1 66 ? -21.102 19.099 31.532 1.00 89.94 66 ASN A C 1
ATOM 526 O O . ASN A 1 66 ? -21.934 18.614 30.764 1.00 89.94 66 ASN A O 1
ATOM 530 N N . LEU A 1 67 ? -21.418 20.025 32.435 1.00 92.19 67 LEU A N 1
ATOM 531 C CA . LEU A 1 67 ? -22.687 20.754 32.506 1.00 92.19 67 LEU A CA 1
ATOM 532 C C . LEU A 1 67 ? -22.446 22.222 32.099 1.00 92.19 67 LEU A C 1
ATOM 534 O O . LEU A 1 67 ? -21.284 22.613 31.974 1.00 92.19 67 LEU A O 1
ATOM 538 N N . PRO A 1 68 ? -23.502 23.027 31.869 1.00 90.44 68 PRO A N 1
ATOM 539 C CA . PRO A 1 68 ? -23.354 24.462 31.629 1.00 90.44 68 PRO A CA 1
ATOM 540 C C . PRO A 1 68 ? -22.570 25.165 32.746 1.00 90.44 68 PRO A C 1
ATOM 542 O O . PRO A 1 68 ? -22.541 24.689 33.884 1.00 90.44 68 PRO A O 1
ATOM 545 N N . ALA A 1 69 ? -21.952 26.305 32.427 1.00 86.94 69 ALA A N 1
ATOM 546 C CA . ALA A 1 69 ? -21.217 27.108 33.403 1.00 86.94 69 ALA A CA 1
ATOM 547 C C . ALA A 1 69 ? -22.084 27.423 34.640 1.00 86.94 69 ALA A C 1
ATOM 549 O O . ALA A 1 69 ? -23.287 27.648 34.529 1.00 86.94 69 ALA A O 1
ATOM 550 N N . GLY A 1 70 ? -21.475 27.369 35.827 1.00 90.69 70 GLY A N 1
ATOM 551 C CA . GLY A 1 70 ? -22.172 27.504 37.111 1.00 90.69 70 GLY A CA 1
ATOM 552 C C . GLY A 1 70 ? -22.918 26.250 37.598 1.00 90.69 70 GLY A C 1
ATOM 553 O O . GLY A 1 70 ? -23.261 26.193 38.775 1.00 90.69 70 GLY A O 1
ATOM 554 N N . CYS A 1 71 ? -23.137 25.227 36.761 1.00 96.00 71 CYS A N 1
ATOM 555 C CA . CYS A 1 71 ? -23.873 24.010 37.123 1.00 96.00 71 CYS A CA 1
ATOM 556 C C . CYS A 1 71 ? -22.946 22.805 37.361 1.00 96.00 71 CYS A C 1
ATOM 558 O O . CYS A 1 71 ? -22.031 22.547 36.581 1.00 96.00 71 CYS A O 1
ATOM 560 N N . ALA A 1 72 ? -23.206 22.020 38.414 1.00 96.19 72 ALA A N 1
ATOM 561 C CA . ALA A 1 72 ? -22.334 20.897 38.805 1.00 96.19 72 ALA A CA 1
ATOM 562 C C . ALA A 1 72 ? -23.058 19.566 39.070 1.00 96.19 72 ALA A C 1
ATOM 564 O O . ALA A 1 72 ? -22.416 18.510 39.077 1.00 96.19 72 ALA A O 1
ATOM 565 N N . TRP A 1 73 ? -24.383 19.581 39.254 1.00 97.62 73 TRP A N 1
ATOM 566 C CA . TRP A 1 73 ? -25.184 18.371 39.466 1.00 97.62 73 TRP A CA 1
ATOM 567 C C . TRP A 1 73 ? -26.389 18.316 38.528 1.00 97.62 73 TRP A C 1
ATOM 569 O O . TRP A 1 73 ? -26.960 19.344 38.179 1.00 97.62 73 TRP A O 1
ATOM 579 N N . TYR A 1 74 ? -26.800 17.102 38.156 1.00 97.75 74 TYR A N 1
ATOM 580 C CA . TYR A 1 74 ? -27.985 16.852 37.331 1.00 97.75 74 TYR A CA 1
ATOM 581 C C . TYR A 1 74 ? -28.817 15.681 37.867 1.00 97.75 74 TYR A C 1
ATOM 583 O O . TYR A 1 74 ? -28.276 14.738 38.456 1.00 97.75 74 TYR A O 1
ATOM 591 N N . ALA A 1 75 ? -30.127 15.715 37.625 1.00 97.19 75 ALA A N 1
ATOM 592 C CA . ALA A 1 75 ? -31.052 14.615 37.882 1.00 97.19 75 ALA A CA 1
ATOM 593 C C . ALA A 1 75 ? -31.130 13.674 36.656 1.00 97.19 75 ALA A C 1
ATOM 595 O O . ALA A 1 75 ? -31.645 14.072 35.604 1.00 97.19 75 ALA A O 1
ATOM 596 N N . PRO A 1 76 ? -30.651 12.416 36.730 1.00 94.06 76 PRO A N 1
ATOM 597 C CA . PRO A 1 76 ? -30.693 11.497 35.592 1.00 94.06 76 PRO A CA 1
ATOM 598 C C . PRO A 1 76 ? -32.125 11.219 35.110 1.00 94.06 76 PRO A C 1
ATOM 600 O O . PRO A 1 76 ? -33.036 11.086 35.920 1.00 94.06 76 PRO A O 1
ATOM 603 N N . ARG A 1 77 ? -32.302 11.042 33.791 1.00 92.25 77 ARG A N 1
ATOM 604 C CA . ARG A 1 77 ? -33.589 10.763 33.106 1.00 92.25 77 ARG A CA 1
ATOM 605 C C . ARG A 1 77 ? -34.635 11.898 33.106 1.00 92.25 77 ARG A C 1
ATOM 607 O O . ARG A 1 77 ? -35.712 11.676 32.561 1.00 92.25 77 ARG A O 1
ATOM 614 N N . THR A 1 78 ? -34.326 13.085 33.637 1.00 94.62 78 THR A N 1
ATOM 615 C CA . THR A 1 78 ? -35.213 14.271 33.547 1.00 94.62 78 THR A CA 1
ATOM 616 C C . THR A 1 78 ? -35.085 15.022 32.215 1.00 94.62 78 THR A C 1
ATOM 618 O O . THR A 1 78 ? -36.061 15.573 31.721 1.00 94.62 78 THR A O 1
ATOM 621 N N . ARG A 1 79 ? -33.892 15.015 31.601 1.00 92.38 79 ARG A N 1
ATOM 622 C CA . ARG A 1 79 ? -33.614 15.672 30.314 1.00 92.38 79 ARG A CA 1
ATOM 623 C C . ARG A 1 79 ? -34.526 15.148 29.197 1.00 92.38 79 ARG A C 1
ATOM 625 O O . ARG A 1 79 ? -34.598 13.935 28.995 1.00 92.38 79 ARG A O 1
ATOM 632 N N . GLY A 1 80 ? -35.162 16.052 28.450 1.00 86.19 80 GLY A N 1
ATOM 633 C CA . GLY A 1 80 ? -36.085 15.719 27.360 1.00 86.19 80 GLY A CA 1
ATOM 634 C C . GLY A 1 80 ? -37.447 15.197 27.830 1.00 86.19 80 GLY A C 1
ATOM 635 O O . GLY A 1 80 ? -38.130 14.520 27.065 1.00 86.19 80 GLY A O 1
ATOM 636 N N . LYS A 1 81 ? -37.830 15.451 29.088 1.00 87.06 81 LYS A N 1
ATOM 637 C CA . LYS A 1 81 ? -39.129 15.073 29.653 1.00 87.06 81 LYS A CA 1
ATOM 638 C C . LYS A 1 81 ? -39.691 16.192 30.519 1.00 87.06 81 LYS A C 1
ATOM 640 O O . LYS A 1 81 ? -38.989 16.674 31.407 1.00 87.06 81 LYS A O 1
ATOM 645 N N . ALA A 1 82 ? -40.971 16.508 30.334 1.00 91.00 82 ALA A N 1
ATOM 646 C CA . ALA A 1 82 ? -41.703 17.367 31.255 1.00 91.00 82 ALA A CA 1
ATOM 647 C C . ALA A 1 82 ? -41.590 16.824 32.691 1.00 91.00 82 ALA A C 1
ATOM 649 O O . ALA A 1 82 ? -41.866 15.646 32.935 1.00 91.00 82 ALA A O 1
ATOM 650 N N . GLN A 1 83 ? -41.141 17.663 33.624 1.00 93.00 83 GLN A N 1
ATOM 651 C CA . GLN A 1 83 ? -41.184 17.381 35.058 1.00 93.00 83 GLN A CA 1
ATOM 652 C C . GLN A 1 83 ? -42.306 18.208 35.693 1.00 93.00 83 GLN A C 1
ATOM 654 O O . GLN A 1 83 ? -42.457 19.383 35.370 1.00 93.00 83 GLN A O 1
ATOM 659 N N . ALA A 1 84 ? -43.079 17.601 36.596 1.00 92.62 84 ALA A N 1
ATOM 660 C CA . ALA A 1 84 ? -44.112 18.312 37.347 1.00 92.62 84 ALA A CA 1
ATOM 661 C C . ALA A 1 84 ? -43.478 19.382 38.251 1.00 92.62 84 ALA A C 1
ATOM 663 O O . ALA A 1 84 ? -42.463 19.106 38.901 1.00 92.62 84 ALA A O 1
ATOM 664 N N . ARG A 1 85 ? -44.097 20.568 38.310 1.00 92.38 85 ARG A N 1
ATOM 665 C CA . ARG A 1 85 ? -43.618 21.734 39.071 1.00 92.38 85 ARG A CA 1
ATOM 666 C C . ARG A 1 85 ? -43.356 21.379 40.540 1.00 92.38 85 ARG A C 1
ATOM 668 O O . ARG A 1 85 ? -42.239 21.535 41.022 1.00 92.38 85 ARG A O 1
ATOM 675 N N . GLU A 1 86 ? -44.328 20.731 41.177 1.00 92.50 86 GLU A N 1
ATOM 676 C CA . GLU A 1 86 ? -44.253 20.133 42.521 1.00 92.50 86 GLU A CA 1
ATOM 677 C C . GLU A 1 86 ? -42.950 19.364 42.791 1.00 92.50 86 GLU A C 1
ATOM 679 O O . GLU A 1 86 ? -42.356 19.485 43.857 1.00 92.50 86 GLU A O 1
ATOM 684 N N . LYS A 1 87 ? -42.464 18.568 41.826 1.00 95.69 87 LYS A N 1
ATOM 685 C CA . LYS A 1 87 ? -41.269 17.723 42.002 1.00 95.69 87 LYS A CA 1
ATOM 686 C C . LYS A 1 87 ? -39.969 18.517 41.908 1.00 95.69 87 LYS A C 1
ATOM 688 O O . LYS A 1 87 ? -38.923 18.015 42.310 1.00 95.69 87 LYS A O 1
ATOM 693 N N . ILE A 1 88 ? -40.013 19.725 41.360 1.00 95.94 88 ILE A N 1
ATOM 694 C CA . ILE A 1 88 ? -38.885 20.657 41.328 1.00 95.94 88 ILE A CA 1
ATOM 695 C C . ILE A 1 88 ? -38.882 21.461 42.636 1.00 95.94 88 ILE A C 1
ATOM 697 O O . ILE A 1 88 ? -37.854 21.528 43.308 1.00 95.94 88 ILE A O 1
ATOM 701 N N . GLU A 1 89 ? -40.043 21.948 43.079 1.00 95.69 89 GLU A N 1
ATOM 702 C CA . GLU A 1 89 ? -40.169 22.696 44.341 1.00 95.69 89 GLU A CA 1
ATOM 703 C C . GLU A 1 89 ? -39.939 21.802 45.568 1.00 95.69 89 GLU A C 1
ATOM 705 O O . GLU A 1 89 ? -39.242 22.207 46.491 1.00 95.69 89 GLU A O 1
ATOM 710 N N . ALA A 1 90 ? -40.348 20.530 45.533 1.00 94.75 90 ALA A N 1
ATOM 711 C CA . ALA A 1 90 ? -40.020 19.549 46.570 1.00 94.75 90 ALA A CA 1
ATOM 712 C C . ALA A 1 90 ? -38.504 19.308 46.737 1.00 94.75 90 ALA A C 1
ATOM 714 O O . ALA A 1 90 ? -38.061 18.967 47.835 1.00 94.75 90 ALA A O 1
ATOM 715 N N . VAL A 1 91 ? -37.689 19.493 45.686 1.00 96.12 91 VAL A N 1
ATOM 716 C CA . VAL A 1 91 ? -36.217 19.482 45.820 1.00 96.12 91 VAL A CA 1
ATOM 717 C C . VAL A 1 91 ? -35.729 20.744 46.520 1.00 96.12 91 VAL A C 1
ATOM 719 O O . VAL A 1 91 ? -34.876 20.648 47.401 1.00 96.12 91 VAL A O 1
ATOM 722 N N . ALA A 1 92 ? -36.271 21.907 46.155 1.00 95.94 92 ALA A N 1
ATOM 723 C CA . ALA A 1 92 ? -35.915 23.173 46.782 1.00 95.94 92 ALA A CA 1
ATOM 724 C C . ALA A 1 92 ? -36.278 23.186 48.272 1.00 95.94 92 ALA A C 1
ATOM 726 O O . ALA A 1 92 ? -35.417 23.462 49.102 1.00 95.94 92 ALA A O 1
ATOM 727 N N . SER A 1 93 ? -37.495 22.777 48.633 1.00 94.62 93 SER A N 1
ATOM 728 C CA . SER A 1 93 ? -37.934 22.666 50.027 1.00 94.62 93 SER A CA 1
ATOM 729 C C . SER A 1 93 ? -37.087 21.670 50.829 1.00 94.62 93 SER A C 1
ATOM 731 O O . SER A 1 93 ? -36.711 21.973 51.956 1.00 94.62 93 SER A O 1
ATOM 733 N N . GLN A 1 94 ? -36.673 20.533 50.250 1.00 95.75 94 GLN A N 1
ATOM 734 C CA . GLN A 1 94 ? -35.745 19.592 50.907 1.00 95.75 94 GLN A CA 1
ATOM 735 C C . GLN A 1 94 ? -34.305 20.105 51.072 1.00 95.75 94 GLN A C 1
ATOM 737 O O . GLN A 1 94 ? -33.541 19.514 51.841 1.00 95.75 94 GLN A O 1
ATOM 742 N N . LEU A 1 95 ? -33.901 21.130 50.321 1.00 95.19 95 LEU A N 1
ATOM 743 C CA . LEU A 1 95 ? -32.605 21.793 50.468 1.00 95.19 95 LEU A CA 1
ATOM 744 C C . LEU A 1 95 ? -32.701 22.942 51.484 1.00 95.19 95 LEU A C 1
ATOM 746 O O . LEU A 1 95 ? -31.878 23.001 52.396 1.00 95.19 95 LEU A O 1
ATOM 750 N N . ARG A 1 96 ? -33.762 23.758 51.419 1.00 95.62 96 ARG A N 1
ATOM 751 C CA . ARG A 1 96 ? -34.085 24.796 52.418 1.00 95.62 96 ARG A CA 1
ATOM 752 C C . ARG A 1 96 ? -34.227 24.202 53.823 1.00 95.62 96 ARG A C 1
ATOM 754 O O . ARG A 1 96 ? -33.569 24.665 54.746 1.00 95.62 96 ARG A O 1
ATOM 761 N N . ALA A 1 97 ? -34.939 23.079 53.960 1.00 92.50 97 ALA A N 1
ATOM 762 C CA . ALA A 1 97 ? -35.054 22.309 55.208 1.00 92.50 97 ALA A CA 1
ATOM 763 C C . ALA A 1 97 ? -33.732 21.670 55.703 1.00 92.50 97 ALA A C 1
ATOM 765 O O . ALA A 1 97 ? -33.716 20.991 56.726 1.00 92.50 97 ALA A O 1
ATOM 766 N N . LYS A 1 98 ? -32.618 21.857 54.982 1.00 93.88 98 LYS A N 1
ATOM 767 C CA . LYS A 1 98 ? -31.253 21.473 55.384 1.00 93.88 98 LYS A CA 1
ATOM 768 C C . LYS A 1 98 ? -30.328 22.691 55.516 1.00 93.88 98 LYS A C 1
ATOM 770 O O . LYS A 1 98 ? -29.113 22.540 55.404 1.00 93.88 98 LYS A O 1
ATOM 775 N N . GLY A 1 99 ? -30.894 23.887 55.699 1.00 93.00 99 GLY A N 1
ATOM 776 C CA . GLY A 1 99 ? -30.146 25.138 55.841 1.00 93.00 99 GLY A CA 1
ATOM 777 C C . GLY A 1 99 ? -29.458 25.607 54.557 1.00 93.00 99 GLY A C 1
ATOM 778 O O . GLY A 1 99 ? -28.459 26.314 54.630 1.00 93.00 99 GLY A O 1
ATOM 779 N N . VAL A 1 100 ? -29.935 25.185 53.378 1.00 94.19 100 VAL A N 1
ATOM 780 C CA . VAL A 1 100 ? -29.364 25.603 52.089 1.00 94.19 100 VAL A CA 1
ATOM 781 C C . VAL A 1 100 ? -30.268 26.658 51.437 1.00 94.19 100 VAL A C 1
ATOM 783 O O . VAL A 1 100 ? -31.400 26.313 51.080 1.00 94.19 100 VAL A O 1
ATOM 786 N N . PRO A 1 101 ? -29.804 27.908 51.237 1.00 91.31 101 PRO A N 1
ATOM 787 C CA . PRO A 1 101 ? -30.567 28.917 50.506 1.00 91.31 101 PRO A CA 1
ATOM 788 C C . PRO A 1 101 ? -30.715 28.490 49.040 1.00 91.31 101 PRO A C 1
ATOM 790 O O . PRO A 1 101 ? -29.735 28.130 48.380 1.00 91.31 101 PRO A O 1
ATOM 793 N N . VAL A 1 102 ? -31.961 28.451 48.554 1.00 95.44 102 VAL A N 1
ATOM 794 C CA . VAL A 1 102 ? -32.303 27.920 47.227 1.00 95.44 102 VAL A CA 1
ATOM 795 C C . VAL A 1 102 ? -33.370 28.749 46.532 1.00 95.44 102 VAL A C 1
ATOM 797 O O . VAL A 1 102 ? -34.500 28.859 47.020 1.00 95.44 102 VAL A O 1
ATOM 800 N N . VAL A 1 103 ? -33.045 29.165 45.310 1.00 95.12 103 VAL A N 1
ATOM 801 C CA . VAL A 1 103 ? -33.964 29.721 44.308 1.00 95.12 103 VAL A CA 1
ATOM 802 C C . VAL A 1 103 ? -34.322 28.637 43.284 1.00 95.12 103 VAL A C 1
ATOM 804 O O . VAL A 1 103 ? -33.524 27.740 43.004 1.00 95.12 103 VAL A O 1
ATOM 807 N N . VAL A 1 104 ? -35.531 28.699 42.718 1.00 95.00 104 VAL A N 1
ATOM 808 C CA . VAL A 1 104 ? -35.974 27.801 41.639 1.00 95.00 104 VAL A CA 1
ATOM 809 C C . VAL A 1 104 ? -36.106 28.598 40.349 1.00 95.00 104 VAL A C 1
ATOM 811 O O . VAL A 1 104 ? -36.874 29.553 40.294 1.00 95.00 104 VAL A O 1
ATOM 814 N N . GLU A 1 105 ? -35.384 28.191 39.307 1.00 94.50 105 GLU A N 1
ATOM 815 C CA . GLU A 1 105 ? -35.423 28.841 37.997 1.00 94.50 105 GLU A CA 1
ATOM 816 C C . GLU A 1 105 ? -36.138 27.943 36.977 1.00 94.50 105 GLU A C 1
ATOM 818 O O . GLU A 1 105 ? -35.649 26.866 36.612 1.00 94.50 105 GLU A O 1
ATOM 823 N N . TYR A 1 106 ? -37.288 28.412 36.493 1.00 90.25 106 TYR A N 1
ATOM 824 C CA . TYR A 1 106 ? -38.046 27.785 35.414 1.00 90.25 106 TYR A CA 1
ATOM 825 C C . TYR A 1 106 ? -37.709 28.450 34.080 1.00 90.25 106 TYR A C 1
ATOM 827 O O . TYR A 1 106 ? -38.219 29.519 33.762 1.00 90.25 106 TYR A O 1
ATOM 835 N N . SER A 1 107 ? -36.881 27.797 33.267 1.00 79.25 107 SER A N 1
ATOM 836 C CA . SER A 1 107 ? -36.610 28.252 31.903 1.00 79.25 107 SER A CA 1
ATOM 837 C C . SER A 1 107 ? -37.748 27.784 30.985 1.00 79.25 107 SER A C 1
ATOM 839 O O . SER A 1 107 ? -37.729 26.678 30.438 1.00 79.25 107 SER A O 1
ATOM 841 N N . SER A 1 108 ? -38.786 28.619 30.889 1.00 53.91 108 SER A N 1
ATOM 842 C CA . SER A 1 108 ? -40.043 28.372 30.172 1.00 53.91 108 SER A CA 1
ATOM 843 C C . SER A 1 108 ? -40.047 28.903 28.732 1.00 53.91 108 SER A C 1
ATOM 845 O O . SER A 1 108 ? -41.072 29.371 28.240 1.00 53.91 108 SER A O 1
ATOM 847 N N . THR A 1 109 ? -38.929 28.775 28.010 1.00 49.25 109 THR A N 1
ATOM 848 C CA . THR A 1 109 ? -38.898 28.947 26.548 1.00 49.25 109 THR A CA 1
ATOM 849 C C . THR A 1 109 ? -39.612 27.779 25.862 1.00 49.25 109 THR A C 1
ATOM 851 O O . THR A 1 109 ? -39.002 26.864 25.306 1.00 49.25 109 THR A O 1
ATOM 854 N N . ALA A 1 110 ? -40.945 27.795 25.921 1.00 41.47 110 ALA A N 1
ATOM 855 C CA . ALA A 1 110 ? -41.774 26.951 25.078 1.00 41.47 110 ALA A CA 1
ATOM 856 C C . ALA A 1 110 ? -41.471 27.291 23.605 1.00 41.47 110 ALA A C 1
ATOM 858 O O . ALA A 1 110 ? -41.517 28.469 23.241 1.00 41.47 110 ALA A O 1
ATOM 859 N N . PRO A 1 111 ? -41.143 26.309 22.745 1.00 41.03 111 PRO A N 1
ATOM 860 C CA . PRO A 1 111 ? -40.982 26.581 21.325 1.00 41.03 111 PRO A CA 1
ATOM 861 C C . PRO A 1 111 ? -42.322 27.060 20.763 1.00 41.03 111 PRO A C 1
ATOM 863 O O . PRO A 1 111 ? -43.358 26.448 21.036 1.00 41.03 111 PRO A O 1
ATOM 866 N N . ALA A 1 112 ? -42.294 28.142 19.982 1.00 36.53 112 ALA A N 1
ATOM 867 C CA . ALA A 1 112 ? -43.486 28.682 19.342 1.00 36.53 112 ALA A CA 1
ATOM 868 C C . ALA A 1 112 ? -44.225 27.583 18.561 1.00 36.53 112 ALA A C 1
ATOM 870 O O . ALA A 1 112 ? -43.610 26.737 17.901 1.00 36.53 112 ALA A O 1
ATOM 871 N N . LYS A 1 113 ? -45.555 27.584 18.665 1.00 42.50 113 LYS A N 1
ATOM 872 C CA . LYS A 1 113 ? -46.439 26.564 18.097 1.00 42.50 113 LYS A CA 1
ATOM 873 C C . LYS A 1 113 ? -46.609 26.798 16.590 1.00 42.50 113 LYS A C 1
ATOM 875 O O . LYS A 1 113 ? -47.662 27.236 16.157 1.00 42.50 113 LYS A O 1
ATOM 880 N N . VAL A 1 114 ? -45.550 26.544 15.819 1.00 38.69 114 VAL A N 1
ATOM 881 C CA . VAL A 1 114 ? -45.539 26.712 14.356 1.00 38.69 114 VAL A CA 1
ATOM 882 C C . VAL A 1 114 ? -46.481 25.704 13.693 1.00 38.69 114 VAL A C 1
ATOM 884 O O . VAL A 1 114 ? -46.446 24.509 14.003 1.00 38.69 114 VAL A O 1
ATOM 887 N N . ASP A 1 115 ? -47.304 26.215 12.784 1.00 39.16 115 ASP A N 1
ATOM 888 C CA . ASP A 1 115 ? -48.471 25.557 12.201 1.00 39.16 115 ASP A CA 1
ATOM 889 C C . ASP A 1 115 ? -48.187 24.395 11.237 1.00 39.16 115 ASP A C 1
ATOM 891 O O . ASP A 1 115 ? -47.045 24.076 10.898 1.00 39.16 115 ASP A O 1
ATOM 895 N N . ALA A 1 116 ? -49.291 23.764 10.808 1.00 45.28 116 ALA A N 1
ATOM 896 C CA . ALA A 1 116 ? -49.435 22.928 9.613 1.00 45.28 116 ALA A CA 1
ATOM 897 C C . ALA A 1 116 ? -48.176 22.128 9.227 1.00 45.28 116 ALA A C 1
ATOM 899 O O . ALA A 1 116 ? -47.449 22.454 8.286 1.00 45.28 116 ALA A O 1
ATOM 900 N N . GLY A 1 117 ? -47.919 21.042 9.962 1.00 50.97 117 GLY A N 1
ATOM 901 C CA . GLY A 1 117 ? -46.757 20.184 9.744 1.00 50.97 117 GLY A CA 1
ATOM 902 C C . GLY A 1 117 ? -46.739 19.538 8.356 1.00 50.97 117 GLY A C 1
ATOM 903 O O . GLY A 1 117 ? -47.272 18.445 8.190 1.00 50.97 117 GLY A O 1
ATOM 904 N N . LEU A 1 118 ? -46.073 20.191 7.397 1.00 58.53 118 LEU A N 1
ATOM 905 C CA . LEU A 1 118 ? -45.849 19.686 6.039 1.00 58.53 118 LEU A CA 1
ATOM 906 C C . LEU A 1 118 ? -45.318 18.247 6.090 1.00 58.53 118 LEU A C 1
ATOM 908 O O . LEU A 1 118 ? -44.339 17.971 6.790 1.00 58.53 118 LEU A O 1
ATOM 912 N N . ASP A 1 119 ? -45.985 17.330 5.388 1.00 86.00 119 ASP A N 1
ATOM 913 C CA . ASP A 1 119 ? -45.688 15.906 5.509 1.00 86.00 119 ASP A CA 1
ATOM 914 C C . ASP A 1 119 ? -44.331 15.560 4.877 1.00 86.00 119 ASP A C 1
ATOM 916 O O . ASP A 1 119 ? -44.130 15.614 3.661 1.00 86.00 119 ASP A O 1
ATOM 920 N N . VAL A 1 120 ? -43.392 15.144 5.727 1.00 90.38 120 VAL A N 1
ATOM 921 C CA . VAL A 1 120 ? -42.065 14.678 5.312 1.00 90.38 120 VAL A CA 1
ATOM 922 C C . VAL A 1 120 ? -42.116 13.388 4.485 1.00 90.38 120 VAL A C 1
ATOM 924 O O . VAL A 1 120 ? -41.164 13.119 3.754 1.00 90.38 120 VAL A O 1
ATOM 927 N N . ALA A 1 121 ? -43.198 12.600 4.552 1.00 89.06 121 ALA A N 1
ATOM 928 C CA . ALA A 1 121 ? -43.402 11.458 3.662 1.00 89.06 121 ALA A CA 1
ATOM 929 C C . ALA A 1 121 ? -43.843 11.912 2.259 1.00 89.06 121 ALA A C 1
ATOM 931 O O . ALA A 1 121 ? -43.283 11.431 1.275 1.00 89.06 121 ALA A O 1
ATOM 932 N N . ALA A 1 122 ? -44.761 12.876 2.146 1.00 91.69 122 ALA A N 1
ATOM 933 C CA . ALA A 1 122 ? -45.115 13.526 0.885 1.00 91.69 122 ALA A CA 1
ATOM 934 C C . ALA A 1 122 ? -43.908 14.227 0.233 1.00 91.69 122 ALA A C 1
ATOM 936 O O . ALA A 1 122 ? -43.692 14.059 -0.966 1.00 91.69 122 ALA A O 1
ATOM 937 N N . LEU A 1 123 ? -43.070 14.923 1.012 1.00 92.94 123 LEU A N 1
ATOM 938 C CA . LEU A 1 123 ? -41.839 15.552 0.510 1.00 92.94 123 LEU A CA 1
ATOM 939 C C . LEU A 1 123 ? -40.787 14.523 0.053 1.00 92.94 123 LEU A C 1
ATOM 941 O O . LEU A 1 123 ? -40.094 14.737 -0.939 1.00 92.94 123 LEU A O 1
ATOM 945 N N . ALA A 1 124 ? -40.675 13.375 0.727 1.00 92.00 124 ALA A N 1
ATOM 946 C CA . ALA A 1 124 ? -39.856 12.269 0.230 1.00 92.00 124 ALA A CA 1
ATOM 947 C C . ALA A 1 124 ? -40.437 11.680 -1.074 1.00 92.00 124 ALA A C 1
ATOM 949 O O . ALA A 1 124 ? -39.701 11.428 -2.031 1.00 92.00 124 ALA A O 1
ATOM 950 N N . LYS A 1 125 ? -41.766 11.519 -1.137 1.00 93.00 125 LYS A N 1
ATOM 951 C CA . LYS A 1 125 ? -42.505 10.980 -2.287 1.00 93.00 125 LYS A CA 1
ATOM 952 C C . LYS A 1 125 ? -42.398 11.876 -3.527 1.00 93.00 125 LYS A C 1
ATOM 954 O O . LYS A 1 125 ? -42.256 11.328 -4.618 1.00 93.00 125 LYS A O 1
ATOM 959 N N . SER A 1 126 ? -42.416 13.207 -3.390 1.00 94.75 126 SER A N 1
ATOM 960 C CA . SER A 1 126 ? -42.267 14.138 -4.526 1.00 94.75 126 SER A CA 1
ATOM 961 C C . SER A 1 126 ? -40.885 14.046 -5.180 1.00 94.75 126 SER A C 1
ATOM 963 O O . SER A 1 126 ? -40.776 14.117 -6.398 1.00 94.75 126 SER A O 1
ATOM 965 N N . HIS A 1 127 ? -39.839 13.773 -4.393 1.00 94.50 127 HIS A N 1
ATOM 966 C CA . HIS A 1 127 ? -38.488 13.459 -4.886 1.00 94.50 127 HIS A CA 1
ATOM 967 C C . HIS A 1 127 ? -38.310 11.985 -5.307 1.00 94.50 127 HIS A C 1
ATOM 969 O O . HIS A 1 127 ? -37.202 11.538 -5.609 1.00 94.50 127 HIS A O 1
ATOM 975 N N . GLY A 1 128 ? -39.395 11.205 -5.346 1.00 93.06 128 GLY A N 1
ATOM 976 C CA . GLY A 1 128 ? -39.402 9.810 -5.793 1.00 93.06 128 GLY A CA 1
ATOM 977 C C . GLY A 1 128 ? -38.796 8.803 -4.808 1.00 93.06 128 GLY A C 1
ATOM 978 O O . GLY A 1 128 ? -38.509 7.680 -5.215 1.00 93.06 128 GLY A O 1
ATOM 979 N N . ILE A 1 129 ? -38.599 9.180 -3.541 1.00 93.38 129 ILE A N 1
ATOM 980 C CA . ILE A 1 129 ? -38.004 8.339 -2.491 1.00 93.38 129 ILE A CA 1
ATOM 981 C C . ILE A 1 129 ? -39.112 7.523 -1.813 1.00 93.38 129 ILE A C 1
ATOM 983 O O . ILE A 1 129 ? -40.036 8.094 -1.228 1.00 93.38 129 ILE A O 1
ATOM 987 N N . LYS A 1 130 ? -39.026 6.187 -1.850 1.00 91.12 130 LYS A N 1
ATOM 988 C CA . LYS A 1 130 ? -40.073 5.290 -1.336 1.00 91.12 130 LYS A CA 1
ATOM 989 C C . LYS A 1 130 ? -39.596 4.491 -0.112 1.00 91.12 130 LYS A C 1
ATOM 991 O O . LYS A 1 130 ? -38.471 3.987 -0.092 1.00 91.12 130 LYS A O 1
ATOM 996 N N . PRO A 1 131 ? -40.440 4.306 0.924 1.00 87.31 131 PRO A N 1
ATOM 997 C CA . PRO A 1 131 ? -40.150 3.362 2.001 1.00 87.31 131 PRO A CA 1
ATOM 998 C C . PRO A 1 131 ? -39.914 1.951 1.441 1.00 87.31 131 PRO A C 1
ATOM 1000 O O . PRO A 1 131 ? -40.788 1.386 0.791 1.00 87.31 131 PRO A O 1
ATOM 1003 N N . GLY A 1 132 ? -38.733 1.384 1.701 1.00 81.31 132 GLY A N 1
ATOM 1004 C CA . GLY A 1 132 ? -38.310 0.081 1.170 1.00 81.31 132 GLY A CA 1
ATOM 1005 C C . GLY A 1 132 ? -37.145 0.142 0.176 1.00 81.31 132 GLY A C 1
ATOM 1006 O O . GLY A 1 132 ? -36.473 -0.878 -0.005 1.00 81.31 132 GLY A O 1
ATOM 1007 N N . ASP A 1 133 ? -36.839 1.313 -0.396 1.00 83.62 133 ASP A N 1
ATOM 1008 C CA . ASP A 1 133 ? -35.676 1.498 -1.272 1.00 83.62 133 ASP A CA 1
ATOM 1009 C C . ASP A 1 133 ? -34.378 1.171 -0.514 1.00 83.62 133 ASP A C 1
ATOM 1011 O O . ASP A 1 133 ? -33.974 1.878 0.410 1.00 83.62 133 ASP A O 1
ATOM 1015 N N . ARG A 1 134 ? -33.690 0.084 -0.895 1.00 73.56 134 ARG A N 1
ATOM 1016 C CA . ARG A 1 134 ? -32.463 -0.358 -0.194 1.00 73.56 134 ARG A CA 1
ATOM 1017 C C . ARG A 1 134 ? -31.329 0.666 -0.273 1.00 73.56 134 ARG A C 1
ATOM 1019 O O . ARG A 1 134 ? -30.505 0.716 0.637 1.00 73.56 134 ARG A O 1
ATOM 1026 N N . HIS A 1 135 ? -31.296 1.434 -1.359 1.00 76.19 135 HIS A N 1
ATOM 1027 C CA . HIS A 1 135 ? -30.412 2.570 -1.592 1.00 76.19 135 HIS A CA 1
ATOM 1028 C C . HIS A 1 135 ? -31.163 3.580 -2.477 1.00 76.19 135 HIS A C 1
ATOM 1030 O O . HIS A 1 135 ? -31.210 3.369 -3.690 1.00 76.19 135 HIS A O 1
ATOM 1036 N N . PRO A 1 136 ? -31.787 4.631 -1.911 1.00 80.62 136 PRO A N 1
ATOM 1037 C CA . PRO A 1 136 ? -32.357 5.709 -2.713 1.00 80.62 136 PRO A CA 1
ATOM 1038 C C . PRO A 1 136 ? -31.250 6.476 -3.449 1.00 80.62 136 PRO A C 1
ATOM 1040 O O . PRO A 1 136 ? -30.101 6.531 -3.004 1.00 80.62 136 PRO A O 1
ATOM 1043 N N . ASP A 1 137 ? -31.609 7.077 -4.579 1.00 89.50 137 ASP A N 1
ATOM 1044 C CA . ASP A 1 137 ? -30.670 7.787 -5.445 1.00 89.50 137 ASP A CA 1
ATOM 1045 C C . ASP A 1 137 ? -30.130 9.069 -4.778 1.00 89.50 137 ASP A C 1
ATOM 1047 O O . ASP A 1 137 ? -30.893 9.920 -4.313 1.00 89.50 137 ASP A O 1
ATOM 1051 N N . TRP A 1 138 ? -28.802 9.211 -4.704 1.00 89.81 138 TRP A N 1
ATOM 1052 C CA . TRP A 1 138 ? -28.149 10.246 -3.888 1.00 89.81 138 TRP A CA 1
ATOM 1053 C C . TRP A 1 138 ? -28.450 11.697 -4.306 1.00 89.81 138 TRP A C 1
ATOM 1055 O O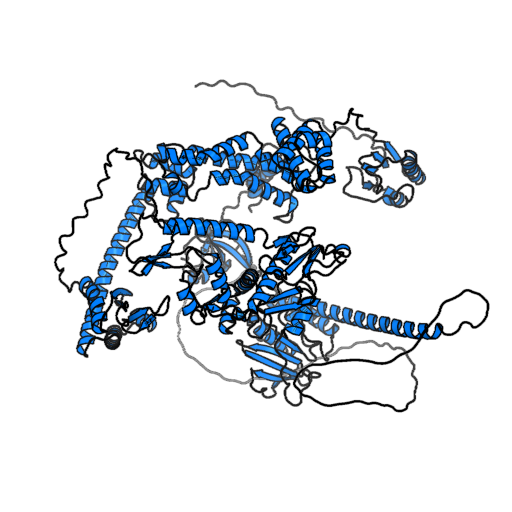 . TRP A 1 138 ? -28.569 12.526 -3.401 1.00 89.81 138 TRP A O 1
ATOM 1065 N N . PRO A 1 139 ? -28.571 12.062 -5.601 1.00 93.44 139 PRO A N 1
ATOM 1066 C CA . PRO A 1 139 ? -28.983 13.406 -6.003 1.00 93.44 139 PRO A CA 1
ATOM 1067 C C . PRO A 1 139 ? -30.412 13.722 -5.549 1.00 93.44 139 PRO A C 1
ATOM 1069 O O . PRO A 1 139 ? -30.626 14.764 -4.938 1.00 93.44 139 PRO A O 1
ATOM 1072 N N . LYS A 1 140 ? -31.360 12.792 -5.743 1.00 93.56 140 LYS A N 1
ATOM 1073 C CA . LYS A 1 140 ? -32.764 12.947 -5.315 1.00 93.56 140 LYS A CA 1
ATOM 1074 C C . LYS A 1 140 ? -32.884 13.074 -3.800 1.00 93.56 140 LYS A C 1
ATOM 1076 O O . LYS A 1 140 ? -33.585 13.944 -3.297 1.00 93.56 140 LYS A O 1
ATOM 1081 N N . LEU A 1 141 ? -32.133 12.256 -3.060 1.00 94.12 141 LEU A N 1
ATOM 1082 C CA . LEU A 1 141 ? -32.071 12.348 -1.604 1.00 94.12 141 LEU A CA 1
ATOM 1083 C C . LEU A 1 141 ? -31.467 13.675 -1.125 1.00 94.12 141 LEU A C 1
ATOM 1085 O O . LEU A 1 141 ? -31.918 14.212 -0.113 1.00 94.12 141 LEU A O 1
ATOM 1089 N N . ARG A 1 142 ? -30.476 14.224 -1.839 1.00 94.94 142 ARG A N 1
ATOM 1090 C CA . ARG A 1 142 ? -29.910 15.538 -1.511 1.00 94.94 142 ARG A CA 1
ATOM 1091 C C . ARG A 1 142 ? -30.898 16.663 -1.804 1.00 94.94 142 ARG A C 1
ATOM 1093 O O . ARG A 1 142 ? -31.070 17.504 -0.935 1.00 94.94 142 ARG A O 1
ATOM 1100 N N . ALA A 1 143 ? -31.584 16.632 -2.947 1.00 95.12 143 ALA A N 1
ATOM 1101 C CA . ALA A 1 143 ? -32.624 17.600 -3.294 1.00 95.12 143 ALA A CA 1
ATOM 1102 C C . ALA A 1 143 ? -33.780 17.590 -2.273 1.00 95.12 143 ALA A C 1
ATOM 1104 O O . ALA A 1 143 ? -34.152 18.640 -1.758 1.00 95.12 143 ALA A O 1
ATOM 1105 N N . ALA A 1 144 ? -34.252 16.407 -1.863 1.00 95.81 144 ALA A N 1
ATOM 1106 C CA . ALA A 1 144 ? -35.261 16.276 -0.810 1.00 95.81 144 ALA A CA 1
ATOM 1107 C C . ALA A 1 144 ? -34.799 16.855 0.541 1.00 95.81 144 ALA A C 1
ATOM 1109 O O . ALA A 1 144 ? -35.577 17.514 1.230 1.00 95.81 144 ALA A O 1
ATOM 1110 N N . LEU A 1 145 ? -33.536 16.630 0.931 1.00 96.88 145 LEU A N 1
ATOM 1111 C CA . LEU A 1 145 ? -32.953 17.239 2.133 1.00 96.88 145 LEU A CA 1
ATOM 1112 C C . LEU A 1 145 ? -32.771 18.759 1.995 1.00 96.88 145 LEU A C 1
ATOM 1114 O O . LEU A 1 145 ? -32.899 19.459 2.995 1.00 96.88 145 LEU A O 1
ATOM 1118 N N . GLU A 1 146 ? -32.490 19.262 0.793 1.00 96.94 146 GLU A N 1
ATOM 1119 C CA . GLU A 1 146 ? -32.322 20.689 0.495 1.00 96.94 146 GLU A CA 1
ATOM 1120 C C . GLU A 1 146 ? -33.653 21.443 0.606 1.00 96.94 146 GLU A C 1
ATOM 1122 O O . GLU A 1 146 ? -33.741 22.412 1.360 1.00 96.94 146 GLU A O 1
ATOM 1127 N N . ASP A 1 147 ? -34.715 20.931 -0.019 1.00 95.88 147 ASP A N 1
ATOM 1128 C CA . ASP A 1 147 ? -36.079 21.454 0.131 1.00 95.88 147 ASP A CA 1
ATOM 1129 C C . ASP A 1 147 ? -36.584 21.349 1.573 1.00 95.88 147 ASP A C 1
ATOM 1131 O O . ASP A 1 147 ? -37.276 22.245 2.063 1.00 95.88 147 ASP A O 1
ATOM 1135 N N . ALA A 1 148 ? -36.247 20.259 2.269 1.00 96.00 148 ALA A N 1
ATOM 1136 C CA . ALA A 1 148 ? -36.610 20.093 3.667 1.00 96.00 148 ALA A CA 1
ATOM 1137 C C . ALA A 1 148 ? -35.889 21.115 4.554 1.00 96.00 148 ALA A C 1
ATOM 1139 O O . ALA A 1 148 ? -36.534 21.717 5.405 1.00 96.00 148 ALA A O 1
ATOM 1140 N N . GLU A 1 149 ? -34.585 21.342 4.380 1.00 96.38 149 GLU A N 1
ATOM 1141 C CA . GLU A 1 149 ? -33.838 22.295 5.210 1.00 96.38 149 GLU A CA 1
ATOM 1142 C C . GLU A 1 149 ? -34.204 23.754 4.893 1.00 96.38 149 GLU A C 1
ATOM 1144 O O . GLU A 1 149 ? -34.376 24.526 5.834 1.00 96.38 149 GLU A O 1
ATOM 1149 N N . ARG A 1 150 ? -34.478 24.113 3.624 1.00 95.00 150 ARG A N 1
ATOM 1150 C CA . ARG A 1 150 ? -35.081 25.420 3.273 1.00 95.00 150 ARG A CA 1
ATOM 1151 C C . ARG A 1 150 ? -36.426 25.662 3.975 1.00 95.00 150 ARG A C 1
ATOM 1153 O O . ARG A 1 150 ? -36.762 26.803 4.264 1.00 95.00 150 ARG A O 1
ATOM 1160 N N . LYS A 1 151 ? -37.171 24.598 4.298 1.00 93.88 151 LYS A N 1
ATOM 1161 C CA . LYS A 1 151 ? -38.440 24.634 5.055 1.00 93.88 151 LYS A CA 1
ATOM 1162 C C . LYS A 1 151 ? -38.265 24.413 6.571 1.00 93.88 151 LYS A C 1
ATOM 1164 O O . LYS A 1 151 ? -39.248 24.167 7.268 1.00 93.88 151 LYS A O 1
ATOM 1169 N N . GLY A 1 152 ? -37.037 24.426 7.103 1.00 93.25 152 GLY A N 1
ATOM 1170 C CA . GLY A 1 152 ? -36.755 24.171 8.527 1.00 93.25 152 GLY A CA 1
ATOM 1171 C C . GLY A 1 152 ? -37.031 22.729 8.993 1.00 93.25 152 GLY A C 1
ATOM 1172 O O . GLY A 1 152 ? -37.171 22.457 10.186 1.00 93.25 152 GLY A O 1
ATOM 1173 N N . GLN A 1 153 ? -37.144 21.783 8.057 1.00 94.50 153 GLN A N 1
ATOM 1174 C CA . GLN A 1 153 ? -37.534 20.391 8.284 1.00 94.50 153 GLN A CA 1
ATOM 1175 C C . GLN A 1 153 ? -36.445 19.349 7.971 1.00 94.50 153 GLN A C 1
ATOM 1177 O O . GLN A 1 153 ? -36.701 18.158 8.163 1.00 94.50 153 GLN A O 1
ATOM 1182 N N . GLY A 1 154 ? -35.235 19.717 7.537 1.00 94.75 154 GLY A N 1
ATOM 1183 C CA . GLY A 1 154 ? -34.200 18.742 7.147 1.00 94.75 154 GLY A CA 1
ATOM 1184 C C . GLY A 1 154 ? -33.841 17.764 8.273 1.00 94.75 154 GLY A C 1
ATOM 1185 O O . GLY A 1 154 ? -33.703 16.558 8.045 1.00 94.75 154 GLY A O 1
ATOM 1186 N N . ALA A 1 155 ? -33.842 18.230 9.526 1.00 94.69 155 ALA A N 1
ATOM 1187 C CA . ALA A 1 155 ? -33.720 17.373 10.707 1.00 94.69 155 ALA A CA 1
ATOM 1188 C C . ALA A 1 155 ? -34.877 16.354 10.863 1.00 94.69 155 ALA A C 1
ATOM 1190 O O . ALA A 1 155 ? -34.619 15.209 11.257 1.00 94.69 155 ALA A O 1
ATOM 1191 N N . LYS A 1 156 ? -36.123 16.735 10.525 1.00 94.94 156 LYS A N 1
ATOM 1192 C CA . LYS A 1 156 ? -37.314 15.860 10.534 1.00 94.94 156 LYS A CA 1
ATOM 1193 C C . LYS A 1 156 ? -37.241 14.827 9.402 1.00 94.94 156 LYS A C 1
ATOM 1195 O O . LYS A 1 156 ? -37.401 13.633 9.661 1.00 94.94 156 LYS A O 1
ATOM 1200 N N . LEU A 1 157 ? -36.909 15.247 8.176 1.00 95.50 157 LEU A N 1
ATOM 1201 C CA . LEU A 1 157 ? -36.749 14.336 7.035 1.00 95.50 157 LEU A CA 1
ATOM 1202 C C . LEU A 1 157 ? -35.602 13.339 7.264 1.00 95.50 157 LEU A C 1
ATOM 1204 O O . LEU A 1 157 ? -35.779 12.140 7.061 1.00 95.50 157 LEU A O 1
ATOM 1208 N N . ARG A 1 158 ? -34.455 13.775 7.801 1.00 95.88 158 ARG A N 1
ATOM 1209 C CA . ARG A 1 158 ? -33.374 12.865 8.225 1.00 95.88 158 ARG A CA 1
ATOM 1210 C C . ARG A 1 158 ? -33.859 11.821 9.239 1.00 95.88 158 ARG A C 1
ATOM 1212 O O . ARG A 1 158 ? -33.468 10.655 9.151 1.00 95.88 158 ARG A O 1
ATOM 1219 N N . ALA A 1 159 ? -34.690 12.205 10.210 1.00 94.56 159 ALA A N 1
ATOM 1220 C CA . ALA A 1 159 ? -35.259 11.256 11.169 1.00 94.56 159 ALA A CA 1
ATOM 1221 C C . ALA A 1 159 ? -36.193 10.240 10.480 1.00 94.56 159 ALA A C 1
ATOM 1223 O O . ALA A 1 159 ? -36.119 9.046 10.776 1.00 94.56 159 ALA A O 1
ATOM 1224 N N . TRP A 1 160 ? -36.997 10.684 9.509 1.00 94.75 160 TRP A N 1
ATOM 1225 C CA . TRP A 1 160 ? -37.861 9.832 8.685 1.00 94.75 160 TRP A CA 1
ATOM 1226 C C . TRP A 1 160 ? -37.064 8.850 7.803 1.00 94.75 160 TRP A C 1
ATOM 1228 O O . TRP A 1 160 ? -37.355 7.653 7.811 1.00 94.75 160 TRP A O 1
ATOM 1238 N N . LEU A 1 161 ? -36.007 9.311 7.122 1.00 93.94 161 LEU A N 1
ATOM 1239 C CA . LEU A 1 161 ? -35.108 8.477 6.305 1.00 93.94 161 LEU A CA 1
ATOM 1240 C C . LEU A 1 161 ? -34.434 7.379 7.148 1.00 93.94 161 LEU A C 1
ATOM 1242 O O . LEU A 1 161 ? -34.383 6.215 6.745 1.00 93.94 161 LEU A O 1
ATOM 1246 N N . ASN A 1 162 ? -33.976 7.731 8.355 1.00 92.06 162 ASN A N 1
ATOM 1247 C CA . ASN A 1 162 ? -33.403 6.780 9.311 1.00 92.06 162 ASN A CA 1
ATOM 1248 C C . ASN A 1 162 ? -34.447 5.775 9.837 1.00 92.06 162 ASN A C 1
ATOM 1250 O O . ASN A 1 162 ? -34.140 4.587 9.950 1.00 92.06 162 ASN A O 1
ATOM 1254 N N . LYS A 1 163 ? -35.681 6.218 10.136 1.00 93.25 163 LYS A N 1
ATOM 1255 C CA . LYS A 1 163 ? -36.785 5.350 10.598 1.00 93.25 163 LYS A CA 1
ATOM 1256 C C . LYS A 1 163 ? -37.102 4.257 9.572 1.00 93.25 163 LYS A C 1
ATOM 1258 O O . LYS A 1 163 ? -37.227 3.091 9.944 1.00 93.25 163 LYS A O 1
ATOM 1263 N N . HIS A 1 164 ? -37.155 4.618 8.290 1.00 92.69 164 HIS A N 1
ATOM 1264 C CA . HIS A 1 164 ? -37.435 3.694 7.184 1.00 92.69 164 HIS A CA 1
ATOM 1265 C C . HIS A 1 164 ? -36.193 2.948 6.661 1.00 92.69 164 HIS A C 1
ATOM 1267 O O . HIS A 1 164 ? -36.291 2.208 5.687 1.00 92.69 164 HIS A O 1
ATOM 1273 N N . ARG A 1 165 ? -35.038 3.081 7.338 1.00 90.44 165 ARG A N 1
ATOM 1274 C CA . ARG A 1 165 ? -33.756 2.412 7.021 1.00 90.44 165 ARG A CA 1
ATOM 1275 C C . ARG A 1 165 ? -33.178 2.747 5.637 1.00 90.44 165 ARG A C 1
ATOM 1277 O O . ARG A 1 165 ? -32.323 2.012 5.150 1.00 90.44 165 ARG A O 1
ATOM 1284 N N . LEU A 1 166 ? -33.610 3.860 5.045 1.00 90.06 166 LEU A N 1
ATOM 1285 C CA . LEU A 1 166 ? -33.187 4.334 3.722 1.00 90.06 166 LEU A CA 1
ATOM 1286 C C . LEU A 1 166 ? -31.747 4.878 3.738 1.00 90.06 166 LEU A C 1
ATOM 1288 O O . LEU A 1 166 ? -31.046 4.822 2.734 1.00 90.06 166 LEU A O 1
ATOM 1292 N N . LEU A 1 167 ? -31.292 5.353 4.903 1.00 91.00 167 LEU A N 1
ATOM 1293 C CA . LEU A 1 167 ? -29.899 5.689 5.210 1.00 91.00 167 LEU A CA 1
ATOM 1294 C C . LEU A 1 167 ? -29.500 5.142 6.584 1.00 91.00 167 LEU A C 1
ATOM 1296 O O . LEU A 1 167 ? -30.352 4.871 7.436 1.00 91.00 167 LEU A O 1
ATOM 1300 N N . ARG A 1 168 ? -28.189 5.032 6.842 1.00 90.50 168 ARG A N 1
ATOM 1301 C CA . ARG A 1 168 ? -27.683 4.875 8.214 1.00 90.50 168 ARG A CA 1
ATOM 1302 C C . ARG A 1 168 ? -27.661 6.237 8.936 1.00 90.50 168 ARG A C 1
ATOM 1304 O O . ARG A 1 168 ? -27.360 7.247 8.301 1.00 90.50 168 ARG A O 1
ATOM 1311 N N . PRO A 1 169 ? -27.808 6.278 10.278 1.00 90.25 169 PRO A N 1
ATOM 1312 C CA . PRO A 1 169 ? -27.801 7.531 11.049 1.00 90.25 169 PRO A CA 1
ATOM 1313 C C . PRO A 1 169 ? -26.575 8.434 10.855 1.00 90.25 169 PRO A C 1
ATOM 1315 O O . PRO A 1 169 ? -26.692 9.653 10.970 1.00 90.25 169 PRO A O 1
ATOM 1318 N N . GLY A 1 170 ? -25.408 7.853 10.552 1.00 91.75 170 GLY A N 1
ATOM 1319 C CA . GLY A 1 170 ? -24.213 8.613 10.174 1.00 91.75 170 GLY A CA 1
ATOM 1320 C C . GLY A 1 170 ? -24.356 9.264 8.798 1.00 91.75 170 GLY A C 1
ATOM 1321 O O . GLY A 1 170 ? -24.236 10.476 8.692 1.00 91.75 170 GLY A O 1
ATOM 1322 N N . GLU A 1 171 ? -24.697 8.478 7.776 1.00 93.44 171 GLU A N 1
ATOM 1323 C CA . GLU A 1 171 ? -24.852 8.922 6.381 1.00 93.44 171 GLU A CA 1
ATOM 1324 C C . GLU A 1 171 ? -25.918 10.022 6.247 1.00 93.44 171 GLU A C 1
ATOM 1326 O O . GLU A 1 171 ? -25.663 11.058 5.639 1.00 93.44 171 GLU A O 1
ATOM 1331 N N . GLY A 1 172 ? -27.075 9.859 6.900 1.00 94.38 172 GLY A N 1
ATOM 1332 C CA . GLY A 1 172 ? -28.126 10.884 6.917 1.00 94.38 172 GLY A CA 1
ATOM 1333 C C . GLY A 1 172 ? -27.756 12.154 7.689 1.00 94.38 172 GLY A C 1
ATOM 1334 O O . GLY A 1 172 ? -28.318 13.211 7.424 1.00 94.38 172 GLY A O 1
ATOM 1335 N N . THR A 1 173 ? -26.810 12.083 8.630 1.00 96.25 173 THR A N 1
ATOM 1336 C CA . THR A 1 173 ? -26.266 13.275 9.308 1.00 96.25 173 THR A CA 1
ATOM 1337 C C . THR A 1 173 ? -25.184 13.948 8.464 1.00 96.25 173 THR A C 1
ATOM 1339 O O . THR A 1 173 ? -25.105 15.170 8.440 1.00 96.25 173 THR A O 1
ATOM 1342 N N . GLU A 1 174 ? -24.379 13.167 7.744 1.00 95.94 174 GLU A N 1
ATOM 1343 C CA . GLU A 1 174 ? -23.323 13.656 6.856 1.00 95.94 174 GLU A CA 1
ATOM 1344 C C . GLU A 1 174 ? -23.901 14.390 5.635 1.00 95.94 174 GLU A C 1
ATOM 1346 O O . GLU A 1 174 ? -23.465 15.498 5.335 1.00 95.94 174 GLU A O 1
ATOM 1351 N N . GLU A 1 175 ? -24.931 13.852 4.973 1.00 95.88 175 GLU A N 1
ATOM 1352 C CA . GLU A 1 175 ? -25.563 14.558 3.848 1.00 95.88 175 GLU A CA 1
ATOM 1353 C C . GLU A 1 175 ? -26.464 15.724 4.294 1.00 95.88 175 GLU A C 1
ATOM 1355 O O . GLU A 1 175 ? -26.444 16.756 3.629 1.00 95.88 175 GLU A O 1
ATOM 1360 N N . LEU A 1 176 ? -27.164 15.650 5.441 1.00 97.12 176 LEU A N 1
ATOM 1361 C CA . LEU A 1 176 ? -27.874 16.827 5.978 1.00 97.12 176 LEU A CA 1
ATOM 1362 C C . LEU A 1 176 ? -26.890 17.960 6.302 1.00 97.12 176 LEU A C 1
ATOM 1364 O O . LEU A 1 176 ? -27.113 19.099 5.909 1.00 97.12 176 LEU A O 1
ATOM 1368 N N . ALA A 1 177 ? -25.770 17.666 6.966 1.00 97.56 177 ALA A N 1
ATOM 1369 C CA . ALA A 1 177 ? -24.761 18.677 7.266 1.00 97.56 177 ALA A CA 1
ATOM 1370 C C . ALA A 1 177 ? -24.060 19.219 6.003 1.00 97.56 177 ALA A C 1
ATOM 1372 O O . ALA A 1 177 ? -23.654 20.380 5.981 1.00 97.56 177 ALA A O 1
ATOM 1373 N N . ARG A 1 178 ? -23.973 18.419 4.929 1.00 97.00 178 ARG A N 1
ATOM 1374 C CA . ARG A 1 178 ? -23.520 18.883 3.609 1.00 97.00 178 ARG A CA 1
ATOM 1375 C C . ARG A 1 178 ? -24.519 19.843 2.961 1.00 97.00 178 ARG A C 1
ATOM 1377 O O . ARG A 1 178 ? -24.099 20.882 2.465 1.00 97.00 178 ARG A O 1
ATOM 1384 N N . VAL A 1 179 ? -25.815 19.529 3.006 1.00 97.69 179 VAL A N 1
ATOM 1385 C CA . VAL A 1 179 ? -26.902 20.409 2.539 1.00 97.69 179 VAL A CA 1
ATOM 1386 C C . VAL A 1 179 ? -26.919 21.722 3.320 1.00 97.69 179 VAL A C 1
ATOM 1388 O O . VAL A 1 179 ? -26.881 22.788 2.716 1.00 97.69 179 VAL A O 1
ATOM 1391 N N . ARG A 1 180 ? -26.862 21.661 4.656 1.00 97.81 180 ARG A N 1
ATOM 1392 C CA . ARG A 1 180 ? -26.738 22.846 5.525 1.00 97.81 180 ARG A CA 1
ATOM 1393 C C . ARG A 1 180 ? -25.516 23.688 5.167 1.00 97.81 180 ARG A C 1
ATOM 1395 O O . ARG A 1 180 ? -25.576 24.908 5.217 1.00 97.81 180 ARG A O 1
ATOM 1402 N N . GLY A 1 181 ? -24.419 23.043 4.775 1.00 97.31 181 GLY A N 1
ATOM 1403 C CA . GLY A 1 181 ? -23.232 23.714 4.260 1.00 97.31 181 GLY A CA 1
ATOM 1404 C C . GLY A 1 181 ? -23.435 24.377 2.892 1.00 97.31 181 GLY A C 1
ATOM 1405 O O . GLY A 1 181 ? -22.999 25.506 2.717 1.00 97.31 181 GLY A O 1
ATOM 1406 N N . LYS A 1 182 ? -24.143 23.740 1.951 1.00 97.06 182 LYS A N 1
ATOM 1407 C CA . LYS A 1 182 ? -24.509 24.355 0.661 1.00 97.06 182 LYS A CA 1
ATOM 1408 C C . LYS A 1 182 ? -25.354 25.616 0.873 1.00 97.06 182 LYS A C 1
ATOM 1410 O O . LYS A 1 182 ? -24.968 26.691 0.428 1.00 97.06 182 LYS A O 1
ATOM 1415 N N . LEU A 1 183 ? -26.442 25.501 1.638 1.00 96.81 183 LEU A N 1
ATOM 1416 C CA . LEU A 1 183 ? -27.332 26.624 1.957 1.00 96.81 183 LEU A CA 1
ATOM 1417 C C . LEU A 1 183 ? -26.599 27.746 2.721 1.00 96.81 183 LEU A C 1
ATOM 1419 O O . LEU A 1 183 ? -26.906 28.918 2.541 1.00 96.81 183 LEU A O 1
ATOM 1423 N N . ALA A 1 184 ? -25.586 27.414 3.528 1.00 97.00 184 ALA A N 1
ATOM 1424 C CA . ALA A 1 184 ? -24.743 28.402 4.202 1.00 97.00 184 ALA A CA 1
ATOM 1425 C C . ALA A 1 184 ? -23.731 29.109 3.273 1.00 97.00 184 ALA A C 1
ATOM 1427 O O . ALA A 1 184 ? -23.270 30.200 3.608 1.00 97.00 184 ALA A O 1
ATOM 1428 N N . PHE A 1 185 ? -23.385 28.532 2.115 1.00 96.69 185 PHE A N 1
ATOM 1429 C CA . PHE A 1 185 ? -22.697 29.267 1.046 1.00 96.69 185 PHE A CA 1
ATOM 1430 C C . PHE A 1 185 ? -23.672 30.164 0.276 1.00 96.69 185 PHE A C 1
ATOM 1432 O O . PHE A 1 185 ? -23.352 31.331 0.070 1.00 96.69 185 PHE A O 1
ATOM 1439 N N . GLU A 1 186 ? -24.868 29.665 -0.065 1.00 94.81 186 GLU A N 1
ATOM 1440 C CA . GLU A 1 186 ? -25.943 30.460 -0.693 1.00 94.81 186 GLU A CA 1
ATOM 1441 C C . GLU A 1 186 ? -26.300 31.701 0.158 1.00 94.81 186 GLU A C 1
ATOM 1443 O O . GLU A 1 186 ? -26.457 32.793 -0.376 1.00 94.81 186 GLU A O 1
ATOM 1448 N N . ALA A 1 187 ? -26.341 31.558 1.488 1.00 94.88 187 ALA A N 1
ATOM 1449 C CA . ALA A 1 187 ? -26.620 32.634 2.445 1.00 94.88 187 ALA A CA 1
ATOM 1450 C C . ALA A 1 187 ? -25.370 33.375 2.981 1.00 94.88 187 ALA A C 1
ATOM 1452 O O . ALA A 1 187 ? -25.469 34.110 3.964 1.00 94.88 187 ALA A O 1
ATOM 1453 N N . GLY A 1 188 ? -24.177 33.144 2.415 1.00 94.88 188 GLY A N 1
ATOM 1454 C CA . GLY A 1 188 ? -22.929 33.834 2.790 1.00 94.88 188 GLY A CA 1
ATOM 1455 C C . GLY A 1 188 ? -22.415 33.616 4.228 1.00 94.88 188 GLY A C 1
ATOM 1456 O O . GLY A 1 188 ? -21.434 34.241 4.630 1.00 94.88 188 GLY A O 1
ATOM 1457 N N . ASN A 1 189 ? -23.037 32.732 5.015 1.00 95.19 189 ASN A N 1
ATOM 1458 C CA . ASN A 1 189 ? -22.809 32.579 6.458 1.00 95.19 189 ASN A CA 1
ATOM 1459 C C . ASN A 1 189 ? -21.995 31.325 6.854 1.00 95.19 189 ASN A C 1
ATOM 1461 O O . ASN A 1 189 ? -21.909 30.979 8.034 1.00 95.19 189 ASN A O 1
ATOM 1465 N N . TRP A 1 190 ? -21.354 30.662 5.886 1.00 96.94 190 TRP A N 1
ATOM 1466 C CA . TRP A 1 190 ? -20.597 29.421 6.084 1.00 96.94 190 TRP A CA 1
ATOM 1467 C C . TRP A 1 190 ? -19.492 29.507 7.168 1.00 96.94 190 TRP A C 1
ATOM 1469 O O . TRP A 1 190 ? -18.755 30.501 7.243 1.00 96.94 190 TRP A O 1
ATOM 1479 N N . PRO A 1 191 ? -19.279 28.449 7.982 1.00 97.81 191 PRO A N 1
ATOM 1480 C CA . PRO A 1 191 ? -20.005 27.180 8.032 1.00 97.81 191 PRO A CA 1
ATOM 1481 C C . PRO A 1 191 ? -21.269 27.268 8.900 1.00 97.81 191 PRO A C 1
ATOM 1483 O O . PRO A 1 191 ? -21.300 28.043 9.859 1.00 97.81 191 PRO A O 1
ATOM 1486 N N . PRO A 1 192 ? -22.281 26.422 8.637 1.00 96.75 192 PRO A N 1
ATOM 1487 C CA . PRO A 1 192 ? -23.514 26.397 9.419 1.00 96.75 192 PRO A CA 1
ATOM 1488 C C . PRO A 1 192 ? -23.231 26.066 10.889 1.00 96.75 192 PRO A C 1
ATOM 1490 O O . PRO A 1 192 ? -22.310 25.303 11.202 1.00 96.75 192 PRO A O 1
ATOM 1493 N N . ALA A 1 193 ? -24.052 26.590 11.800 1.00 95.31 193 ALA A N 1
ATOM 1494 C CA . ALA A 1 193 ? -23.955 26.272 13.223 1.00 95.31 193 ALA A CA 1
ATOM 1495 C C . ALA A 1 193 ? -24.165 24.760 13.483 1.00 95.31 193 ALA A C 1
ATOM 1497 O O . ALA A 1 193 ? -25.005 24.141 12.807 1.00 95.31 193 ALA A O 1
ATOM 1498 N N . PRO A 1 194 ? -23.444 24.148 14.448 1.00 96.00 194 PRO A N 1
ATOM 1499 C CA . PRO A 1 194 ? -23.676 22.757 14.823 1.00 96.00 194 PRO A CA 1
ATOM 1500 C C . PRO A 1 194 ? -25.116 22.540 15.305 1.00 96.00 194 PRO A C 1
ATOM 1502 O O . PRO A 1 194 ? -25.693 23.400 15.962 1.00 96.00 194 PRO A O 1
ATOM 1505 N N . GLU A 1 195 ? -25.691 21.370 15.031 1.00 91.38 195 GLU A N 1
ATOM 1506 C CA . GLU A 1 195 ? -27.043 21.008 15.475 1.00 91.38 195 GLU A CA 1
ATOM 1507 C C . GLU A 1 195 ? -27.192 21.018 17.005 1.00 91.38 195 GLU A C 1
ATOM 1509 O O . GLU A 1 195 ? -28.303 21.161 17.511 1.00 91.38 195 GLU A O 1
ATOM 1514 N N . ARG A 1 196 ? -26.103 20.771 17.750 1.00 87.25 196 ARG A N 1
ATOM 1515 C CA . ARG A 1 196 ? -26.111 20.615 19.214 1.00 87.25 196 ARG A CA 1
ATOM 1516 C C . ARG A 1 196 ? -24.805 21.096 19.853 1.00 87.25 196 ARG A C 1
ATOM 1518 O O . ARG A 1 196 ? -23.828 20.351 19.905 1.00 87.25 196 ARG A O 1
ATOM 1525 N N . GLY A 1 197 ? -24.840 22.289 20.446 1.00 90.50 197 GLY A N 1
ATOM 1526 C CA . GLY A 1 197 ? -23.718 22.875 21.186 1.00 90.50 197 GLY A CA 1
ATOM 1527 C C . GLY A 1 197 ? -22.608 23.431 20.287 1.00 90.50 197 GLY A C 1
ATOM 1528 O O . GLY A 1 197 ? -22.795 23.637 19.096 1.00 90.50 197 GLY A O 1
ATOM 1529 N N . GLU A 1 198 ? -21.435 23.682 20.865 1.00 90.38 198 GLU A N 1
ATOM 1530 C CA . GLU A 1 198 ? -20.341 24.438 20.222 1.00 90.38 198 GLU A CA 1
ATOM 1531 C C . GLU A 1 198 ? -19.490 23.629 19.220 1.00 90.38 198 GLU A C 1
ATOM 1533 O O . GLU A 1 198 ? -18.630 24.182 18.528 1.00 90.38 198 GLU A O 1
ATOM 1538 N N . THR A 1 199 ? -19.694 22.310 19.138 1.00 94.38 199 THR A N 1
ATOM 1539 C CA . THR A 1 199 ? -18.862 21.398 18.335 1.00 94.38 199 THR A CA 1
ATOM 1540 C C . THR A 1 199 ? -19.693 20.406 17.537 1.00 94.38 199 THR A C 1
ATOM 1542 O O . THR A 1 199 ? -20.570 19.745 18.092 1.00 94.38 199 THR A O 1
ATOM 1545 N N . TYR A 1 200 ? -19.336 20.226 16.269 1.00 96.31 200 TYR A N 1
ATOM 1546 C CA . TYR A 1 200 ? -19.951 19.263 15.362 1.00 96.31 200 TYR A CA 1
ATOM 1547 C C . TYR A 1 200 ? -19.693 17.806 15.786 1.00 96.31 200 TYR A C 1
ATOM 1549 O O . TYR A 1 200 ? -18.589 17.437 16.202 1.00 96.31 200 TYR A O 1
ATOM 1557 N N . GLY A 1 201 ? -20.677 16.929 15.578 1.00 93.56 201 GLY A N 1
ATOM 1558 C CA . GLY A 1 201 ? -20.463 15.479 15.607 1.00 93.56 201 GLY A CA 1
ATOM 1559 C C . GLY A 1 201 ? -19.582 14.998 14.441 1.00 93.56 201 GLY A C 1
ATOM 1560 O O . GLY A 1 201 ? -19.464 15.673 13.425 1.00 93.56 201 GLY A O 1
ATOM 1561 N N . ARG A 1 202 ? -18.982 13.797 14.520 1.00 94.44 202 ARG A N 1
ATOM 1562 C CA . ARG A 1 202 ? -18.058 13.315 13.464 1.00 94.44 202 ARG A CA 1
ATOM 1563 C C . ARG A 1 202 ? -18.672 13.277 12.057 1.00 94.44 202 ARG A C 1
ATOM 1565 O O . ARG A 1 202 ? -18.026 13.710 11.110 1.00 94.44 202 ARG A O 1
ATOM 1572 N N . ALA A 1 203 ? -19.892 12.757 11.923 1.00 95.38 203 ALA A N 1
ATOM 1573 C CA . ALA A 1 203 ? -20.587 12.699 10.633 1.00 95.38 203 ALA A CA 1
ATOM 1574 C C . ALA A 1 203 ? -20.970 14.100 10.128 1.00 95.38 203 ALA A C 1
ATOM 1576 O O . ALA A 1 203 ? -20.801 14.410 8.956 1.00 95.38 203 ALA A O 1
ATOM 1577 N N . GLU A 1 204 ? -21.421 14.958 11.039 1.00 96.75 204 GLU A N 1
ATOM 1578 C CA . GLU A 1 204 ? -21.802 16.343 10.774 1.00 96.75 204 GLU A CA 1
ATOM 1579 C C . GLU A 1 204 ? -20.602 17.179 10.299 1.00 96.75 204 GLU A C 1
ATOM 1581 O O . GLU A 1 204 ? -20.671 17.811 9.251 1.00 96.75 204 GLU A O 1
ATOM 1586 N N . PHE A 1 205 ? -19.461 17.096 10.992 1.00 97.19 205 PHE A N 1
ATOM 1587 C CA . PHE A 1 205 ? -18.209 17.737 10.583 1.00 97.19 205 PHE A CA 1
ATOM 1588 C C . PHE A 1 205 ? -17.741 17.241 9.212 1.00 97.19 205 PHE A C 1
ATOM 1590 O O . PHE A 1 205 ? -17.351 18.042 8.368 1.00 97.19 205 PHE A O 1
ATOM 1597 N N . GLY A 1 206 ? -17.828 15.930 8.961 1.00 95.88 206 GLY A N 1
ATOM 1598 C CA . GLY A 1 206 ? -17.542 15.353 7.648 1.00 95.88 206 GLY A CA 1
ATOM 1599 C C . GLY A 1 206 ? -18.458 15.897 6.547 1.00 95.88 206 GLY A C 1
ATOM 1600 O O . GLY A 1 206 ? -17.987 16.149 5.442 1.00 95.88 206 GLY A O 1
ATOM 1601 N N . GLY A 1 207 ? -19.735 16.142 6.857 1.00 96.62 207 GLY A N 1
ATOM 1602 C CA . GLY A 1 207 ? -20.714 16.756 5.958 1.00 96.62 207 GLY A CA 1
ATOM 1603 C C . GLY A 1 207 ? -20.436 18.230 5.670 1.00 96.62 207 GLY A C 1
ATOM 1604 O O . GLY A 1 207 ? -20.348 18.621 4.506 1.00 96.62 207 GLY A O 1
ATOM 1605 N N . VAL A 1 208 ? -20.189 19.034 6.709 1.00 97.62 208 VAL A N 1
ATOM 1606 C CA . VAL A 1 208 ? -19.754 20.435 6.564 1.00 97.62 208 VAL A CA 1
ATOM 1607 C C . VAL A 1 208 ? -18.476 20.505 5.722 1.00 97.62 208 VAL A C 1
ATOM 1609 O O . VAL A 1 208 ? -18.413 21.279 4.771 1.00 97.62 208 VAL A O 1
ATOM 1612 N N . LEU A 1 209 ? -17.489 19.639 5.967 1.00 96.94 209 LEU A N 1
ATOM 1613 C CA . LEU A 1 209 ? -16.269 19.586 5.156 1.00 96.94 209 LEU A CA 1
ATOM 1614 C C . LEU A 1 209 ? -16.477 19.029 3.735 1.00 96.94 209 LEU A C 1
ATOM 1616 O O . LEU A 1 209 ? -15.688 19.367 2.858 1.00 96.94 209 LEU A O 1
ATOM 1620 N N . ARG A 1 210 ? -17.518 18.222 3.464 1.00 95.38 210 ARG A N 1
ATOM 1621 C CA . ARG A 1 210 ? -17.927 17.918 2.077 1.00 95.38 210 ARG A CA 1
ATOM 1622 C C . ARG A 1 210 ? -18.468 19.160 1.382 1.00 95.38 210 ARG A C 1
ATOM 1624 O O . ARG A 1 210 ? -18.126 19.369 0.231 1.00 95.38 210 ARG A O 1
ATOM 1631 N N . SER A 1 211 ? -19.271 19.984 2.062 1.00 96.31 211 SER A N 1
ATOM 1632 C CA . SER A 1 211 ? -19.942 21.139 1.438 1.00 96.31 211 SER A CA 1
ATOM 1633 C C . SER A 1 211 ? -18.997 22.179 0.834 1.00 96.31 211 SER A C 1
ATOM 1635 O O . SER A 1 211 ? -19.436 22.985 0.029 1.00 96.31 211 SER A O 1
ATOM 1637 N N . ILE A 1 212 ? -17.700 22.130 1.160 1.00 95.94 212 ILE A N 1
ATOM 1638 C CA . ILE A 1 212 ? -16.648 22.902 0.485 1.00 95.94 212 ILE A CA 1
ATOM 1639 C C . ILE A 1 212 ? -16.654 22.650 -1.038 1.00 95.94 212 ILE A C 1
ATOM 1641 O O . ILE A 1 212 ? -16.309 23.549 -1.795 1.00 95.94 212 ILE A O 1
ATOM 1645 N N . ASP A 1 213 ? -17.112 21.478 -1.503 1.00 93.19 213 ASP A N 1
ATOM 1646 C CA . ASP A 1 213 ? -17.340 21.198 -2.930 1.00 93.19 213 ASP A CA 1
ATOM 1647 C C . ASP A 1 213 ? -18.548 21.930 -3.552 1.00 93.19 213 ASP A C 1
ATOM 1649 O O . ASP A 1 213 ? -18.842 21.714 -4.723 1.00 93.19 213 ASP A O 1
ATOM 1653 N N . GLN A 1 214 ? -19.226 22.795 -2.789 1.00 94.19 214 GLN A N 1
ATOM 1654 C CA . GLN A 1 214 ? -20.318 23.676 -3.220 1.00 94.19 214 GLN A CA 1
ATOM 1655 C C . GLN A 1 214 ? -19.969 25.177 -3.102 1.00 94.19 214 GLN A C 1
ATOM 1657 O O . GLN A 1 214 ? -20.819 26.013 -3.393 1.00 94.19 214 GLN A O 1
ATOM 1662 N N . ASP A 1 215 ? -18.750 25.551 -2.680 1.00 95.38 215 ASP A N 1
ATOM 1663 C CA . ASP A 1 215 ? -18.300 26.950 -2.774 1.00 95.38 215 ASP A CA 1
ATOM 1664 C C . ASP A 1 215 ? -18.201 27.336 -4.268 1.00 95.38 215 ASP A C 1
ATOM 1666 O O . ASP A 1 215 ? -17.539 26.614 -5.024 1.00 95.38 215 ASP A O 1
ATOM 1670 N N . PRO A 1 216 ? -18.803 28.453 -4.725 1.00 95.44 216 PRO A N 1
ATOM 1671 C CA . PRO A 1 216 ? -18.815 28.832 -6.144 1.00 95.44 216 PRO A CA 1
ATOM 1672 C C . PRO A 1 216 ? -17.430 28.905 -6.809 1.00 95.44 216 PRO A C 1
ATOM 1674 O O . PRO A 1 216 ? -17.288 28.592 -7.995 1.00 95.44 216 PRO A O 1
ATOM 1677 N N . ARG A 1 217 ? -16.378 29.246 -6.050 1.00 95.88 217 ARG A N 1
ATOM 1678 C CA . ARG A 1 217 ? -14.991 29.256 -6.552 1.00 95.88 217 ARG A CA 1
ATOM 1679 C C . ARG A 1 217 ? -14.462 27.841 -6.758 1.00 95.88 217 ARG A C 1
ATOM 1681 O O . ARG A 1 217 ? -13.776 27.574 -7.741 1.00 95.88 217 ARG A O 1
ATOM 1688 N N . VAL A 1 218 ? -14.795 26.928 -5.845 1.00 95.50 218 VAL A N 1
ATOM 1689 C CA . VAL A 1 218 ? -14.405 25.513 -5.922 1.00 95.50 218 VAL A CA 1
ATOM 1690 C C . VAL A 1 218 ? -15.098 24.833 -7.101 1.00 95.50 218 VAL A C 1
ATOM 1692 O O . VAL A 1 218 ? -14.443 24.072 -7.812 1.00 95.50 218 VAL A O 1
ATOM 1695 N N . LEU A 1 219 ? -16.370 25.158 -7.358 1.00 94.25 219 LEU A N 1
ATOM 1696 C CA . LEU A 1 219 ? -17.103 24.707 -8.546 1.00 94.25 219 LEU A CA 1
ATOM 1697 C C . LEU A 1 219 ? -16.427 25.199 -9.835 1.00 94.25 219 LEU A C 1
ATOM 1699 O O . LEU A 1 219 ? -15.933 24.370 -10.598 1.00 94.25 219 LEU A O 1
ATOM 1703 N N . THR A 1 220 ? -16.260 26.516 -10.004 1.00 96.38 220 THR A N 1
ATOM 1704 C CA . THR A 1 220 ? -15.612 27.120 -11.190 1.00 96.38 220 THR A CA 1
ATOM 1705 C C . THR A 1 220 ? -14.223 26.520 -11.481 1.00 96.38 220 THR A C 1
ATOM 1707 O O . THR A 1 220 ? -13.892 26.209 -12.627 1.00 96.38 220 THR A O 1
ATOM 1710 N N . ILE A 1 221 ? -13.390 26.310 -10.451 1.00 97.00 221 ILE A N 1
ATOM 1711 C CA . ILE A 1 221 ? -12.056 25.696 -10.608 1.00 97.00 221 ILE A CA 1
ATOM 1712 C C . ILE A 1 221 ? -12.160 24.207 -10.993 1.00 97.00 221 ILE A C 1
ATOM 1714 O O . ILE A 1 221 ? -11.346 23.710 -11.774 1.00 97.00 221 ILE A O 1
ATOM 1718 N N . THR A 1 222 ? -13.162 23.487 -10.483 1.00 94.56 222 THR A N 1
ATOM 1719 C CA . THR A 1 222 ? -13.381 22.058 -10.772 1.00 94.56 222 THR A CA 1
ATOM 1720 C C . THR A 1 222 ? -13.967 21.826 -12.169 1.00 94.56 222 THR A C 1
ATOM 1722 O O . THR A 1 222 ? -13.636 20.833 -12.815 1.00 94.56 222 THR A O 1
ATOM 1725 N N . GLU A 1 223 ? -14.806 22.731 -12.668 1.00 95.19 223 GLU A N 1
ATOM 1726 C CA . GLU A 1 223 ? -15.343 22.720 -14.038 1.00 95.19 223 GLU A CA 1
ATOM 1727 C C . GLU A 1 223 ? -14.250 23.037 -15.065 1.00 95.19 223 GLU A C 1
ATOM 1729 O O . GLU A 1 223 ? -14.072 22.306 -16.045 1.00 95.19 223 GLU A O 1
ATOM 1734 N N . PHE A 1 224 ? -13.423 24.048 -14.784 1.00 96.44 224 PHE A N 1
ATOM 1735 C CA . PHE A 1 224 ? -12.224 24.323 -15.573 1.00 96.44 224 PHE A CA 1
ATOM 1736 C C . PHE A 1 224 ? -11.272 23.114 -15.591 1.00 96.44 224 PHE A C 1
ATOM 1738 O O . PHE A 1 224 ? -10.849 22.687 -16.661 1.00 96.44 224 PHE A O 1
ATOM 1745 N N . ALA A 1 225 ? -11.011 22.467 -14.448 1.00 95.50 225 ALA A N 1
ATOM 1746 C CA . ALA A 1 225 ? -10.164 21.269 -14.387 1.00 95.50 225 ALA A CA 1
ATOM 1747 C C . ALA A 1 225 ? -10.684 20.075 -15.217 1.00 95.50 225 ALA A C 1
ATOM 1749 O O . ALA A 1 225 ? -9.884 19.257 -15.672 1.00 95.50 225 ALA A O 1
ATOM 1750 N N . GLN A 1 226 ? -12.001 19.957 -15.435 1.00 93.50 226 GLN A N 1
ATOM 1751 C CA . GLN A 1 226 ? -12.581 18.906 -16.286 1.00 93.50 226 GLN A CA 1
ATOM 1752 C C . GLN A 1 226 ? -12.307 19.139 -17.778 1.00 93.50 226 GLN A C 1
ATOM 1754 O O . GLN A 1 226 ? -12.096 18.179 -18.519 1.00 93.50 226 GLN A O 1
ATOM 1759 N N . THR A 1 227 ? -12.287 20.399 -18.220 1.00 95.69 227 THR A N 1
ATOM 1760 C CA . THR A 1 227 ? -12.083 20.780 -19.630 1.00 95.69 227 THR A CA 1
ATOM 1761 C C . THR A 1 227 ? -10.619 21.075 -19.972 1.00 95.69 227 THR A C 1
ATOM 1763 O O . THR A 1 227 ? -10.206 20.863 -21.116 1.00 95.69 227 THR A O 1
ATOM 1766 N N . TRP A 1 228 ? -9.816 21.471 -18.978 1.00 96.31 228 TRP A N 1
ATOM 1767 C CA . TRP A 1 228 ? -8.411 21.874 -19.095 1.00 96.31 228 TRP A CA 1
ATOM 1768 C C . TRP A 1 228 ? -7.561 20.921 -19.936 1.00 96.31 228 TRP A C 1
ATOM 1770 O O . TRP A 1 228 ? -6.806 21.370 -20.794 1.00 96.31 228 TRP A O 1
ATOM 1780 N N . LYS A 1 229 ? -7.696 19.600 -19.753 1.00 93.62 229 LYS A N 1
ATOM 1781 C CA . LYS A 1 229 ? -6.881 18.640 -20.512 1.00 93.62 229 LYS A CA 1
ATOM 1782 C C . LYS A 1 229 ? -7.158 18.700 -22.020 1.00 93.62 229 LYS A C 1
ATOM 1784 O O . LYS A 1 229 ? -6.222 18.602 -22.806 1.00 93.62 229 LYS A O 1
ATOM 1789 N N . ASN A 1 230 ? -8.409 18.889 -22.433 1.00 93.94 230 ASN A N 1
ATOM 1790 C CA . ASN A 1 230 ? -8.758 18.976 -23.854 1.00 93.94 230 ASN A CA 1
ATOM 1791 C C . ASN A 1 230 ? -8.242 20.291 -24.463 1.00 93.94 230 ASN A C 1
ATOM 1793 O O . ASN A 1 230 ? -7.721 20.293 -25.576 1.00 93.94 230 ASN A O 1
ATOM 1797 N N . GLN A 1 231 ? -8.322 21.387 -23.702 1.00 96.69 231 GLN A N 1
ATOM 1798 C CA . GLN A 1 231 ? -7.747 22.685 -24.074 1.00 96.69 231 GLN A CA 1
ATOM 1799 C C . GLN A 1 231 ? -6.216 22.599 -24.201 1.00 96.69 231 GLN A C 1
ATOM 1801 O O . GLN A 1 231 ? -5.644 23.094 -25.171 1.00 96.69 231 GLN A O 1
ATOM 1806 N N . LEU A 1 232 ? -5.553 21.894 -23.279 1.00 96.25 232 LEU A N 1
ATOM 1807 C CA . LEU A 1 232 ? -4.111 21.665 -23.301 1.00 96.25 232 LEU A CA 1
ATOM 1808 C C . LEU A 1 232 ? -3.675 20.887 -24.548 1.00 96.25 232 LEU A C 1
ATOM 1810 O O . LEU A 1 232 ? -2.724 21.299 -25.205 1.00 96.25 232 LEU A O 1
ATOM 1814 N N . GLU A 1 233 ? -4.343 19.787 -24.912 1.00 94.75 233 GLU A N 1
ATOM 1815 C CA . GLU A 1 233 ? -3.984 19.030 -26.126 1.00 94.75 233 GLU A CA 1
ATOM 1816 C C . GLU A 1 233 ? -4.191 19.861 -27.406 1.00 94.75 233 GLU A C 1
ATOM 1818 O O . GLU A 1 233 ? -3.410 19.720 -28.347 1.00 94.75 233 GLU A O 1
ATOM 1823 N N . ALA A 1 234 ? -5.178 20.767 -27.438 1.00 95.19 234 ALA A N 1
ATOM 1824 C CA . ALA A 1 234 ? -5.369 21.695 -28.553 1.00 95.19 234 ALA A CA 1
ATOM 1825 C C . ALA A 1 234 ? -4.208 22.703 -28.668 1.00 95.19 234 ALA A C 1
ATOM 1827 O O . ALA A 1 234 ? -3.585 22.804 -29.725 1.00 95.19 234 ALA A O 1
ATOM 1828 N N . VAL A 1 235 ? -3.855 23.384 -27.569 1.00 96.50 235 VAL A N 1
ATOM 1829 C CA . VAL A 1 235 ? -2.737 24.350 -27.517 1.00 96.50 235 VAL A CA 1
ATOM 1830 C C . VAL A 1 235 ? -1.396 23.679 -27.846 1.00 96.50 235 VAL A C 1
ATOM 1832 O O . VAL A 1 235 ? -0.608 24.189 -28.640 1.00 96.50 235 VAL A O 1
ATOM 1835 N N . THR A 1 236 ? -1.152 22.493 -27.286 1.00 95.50 236 THR A N 1
ATOM 1836 C CA . THR A 1 236 ? 0.106 21.737 -27.436 1.00 95.50 236 THR A CA 1
ATOM 1837 C C . THR A 1 236 ? 0.162 20.850 -28.686 1.00 95.50 236 THR A C 1
ATOM 1839 O O . THR A 1 236 ? 1.106 20.071 -28.839 1.00 95.50 236 THR A O 1
ATOM 1842 N N . LYS A 1 237 ? -0.835 20.931 -29.583 1.00 93.19 237 LYS A N 1
ATOM 1843 C CA . LYS A 1 237 ? -0.920 20.144 -30.833 1.00 93.19 237 LYS A CA 1
ATOM 1844 C C . LYS A 1 237 ? -0.766 18.627 -30.591 1.00 93.19 237 LYS A C 1
ATOM 1846 O O . LYS A 1 237 ? -0.108 17.923 -31.354 1.00 93.19 237 LYS A O 1
ATOM 1851 N N . GLY A 1 238 ? -1.356 18.133 -29.498 1.00 91.25 238 GLY A N 1
ATOM 1852 C CA . GLY A 1 238 ? -1.340 16.728 -29.070 1.00 91.25 238 GLY A CA 1
ATOM 1853 C C . GLY A 1 238 ? -0.088 16.265 -28.311 1.00 91.25 238 GLY A C 1
ATOM 1854 O O . GLY A 1 238 ? 0.062 15.063 -28.081 1.00 91.25 238 GLY A O 1
ATOM 1855 N N . ARG A 1 239 ? 0.831 17.169 -27.932 1.00 93.38 239 ARG A N 1
ATOM 1856 C CA . ARG A 1 239 ? 2.028 16.827 -27.128 1.00 93.38 239 ARG A CA 1
ATOM 1857 C C . ARG A 1 239 ? 1.803 16.928 -25.610 1.00 93.38 239 ARG A C 1
ATOM 1859 O O . ARG A 1 239 ? 2.626 16.428 -24.839 1.00 93.38 239 ARG A O 1
ATOM 1866 N N . GLY A 1 240 ? 0.689 17.512 -25.167 1.00 90.88 240 GLY A N 1
ATOM 1867 C CA . GLY A 1 240 ? 0.360 17.753 -23.759 1.00 90.88 240 GLY A CA 1
ATOM 1868 C C . GLY A 1 240 ? 0.389 16.478 -22.919 1.00 90.88 240 GLY A C 1
ATOM 1869 O O . GLY A 1 240 ? 1.040 16.445 -21.874 1.00 90.88 240 GLY A O 1
ATOM 1870 N N . SER A 1 241 ? -0.208 15.391 -23.413 1.00 89.19 241 SER A N 1
ATOM 1871 C CA . SER A 1 241 ? -0.169 14.063 -22.774 1.00 89.19 241 SER A CA 1
ATOM 1872 C C . SER A 1 241 ? 1.235 13.509 -22.508 1.00 89.19 241 SER A C 1
ATOM 1874 O O . SER A 1 241 ? 1.390 12.711 -21.582 1.00 89.19 241 SER A O 1
ATOM 1876 N N . PHE A 1 242 ? 2.255 13.906 -23.276 1.00 91.75 242 PHE A N 1
ATOM 1877 C CA . PHE A 1 242 ? 3.646 13.499 -23.058 1.00 91.75 242 PHE A CA 1
ATOM 1878 C C . PHE A 1 242 ? 4.327 14.381 -22.005 1.00 91.75 242 PHE A C 1
ATOM 1880 O O . PHE A 1 242 ? 4.889 13.866 -21.032 1.00 91.75 242 PHE A O 1
ATOM 1887 N N . TRP A 1 243 ? 4.226 15.705 -22.146 1.00 94.00 243 TRP A N 1
ATOM 1888 C CA . TRP A 1 243 ? 4.823 16.657 -21.207 1.00 94.00 243 TRP A CA 1
ATOM 1889 C C . TRP A 1 243 ? 4.208 16.516 -19.805 1.00 94.00 243 TRP A C 1
ATOM 1891 O O . TRP A 1 243 ? 4.916 16.226 -18.837 1.00 94.00 243 TRP A O 1
ATOM 1901 N N . PHE A 1 244 ? 2.879 16.561 -19.709 1.00 93.69 244 PHE A N 1
ATOM 1902 C CA . PHE A 1 244 ? 2.116 16.530 -18.457 1.00 93.69 244 PHE A CA 1
ATOM 1903 C C . PHE A 1 244 ? 1.794 15.110 -17.955 1.00 93.69 244 PHE A C 1
ATOM 1905 O O . PHE A 1 244 ? 1.083 14.960 -16.964 1.00 93.69 244 PHE A O 1
ATOM 1912 N N . ARG A 1 245 ? 2.340 14.052 -18.577 1.00 83.69 245 ARG A N 1
ATOM 1913 C CA . ARG A 1 245 ? 2.036 12.634 -18.267 1.00 83.69 245 ARG A CA 1
ATOM 1914 C C . ARG A 1 245 ? 2.074 12.271 -16.775 1.00 83.69 245 ARG A C 1
ATOM 1916 O O . ARG A 1 245 ? 1.315 11.416 -16.328 1.00 83.69 245 ARG A O 1
ATOM 1923 N N . ASP A 1 246 ? 2.972 12.910 -16.025 1.00 77.50 246 ASP A N 1
ATOM 1924 C CA . ASP A 1 246 ? 3.225 12.631 -14.606 1.00 77.50 246 ASP A CA 1
ATOM 1925 C C . ASP A 1 246 ? 2.729 13.788 -13.696 1.00 77.50 246 ASP A C 1
ATOM 1927 O O . ASP A 1 246 ? 2.934 13.760 -12.483 1.00 77.50 246 ASP A O 1
ATOM 1931 N N . ALA A 1 247 ? 2.095 14.814 -14.280 1.00 74.56 247 ALA A N 1
ATOM 1932 C CA . ALA A 1 247 ? 1.668 16.064 -13.650 1.00 74.56 247 ALA A CA 1
ATOM 1933 C C . ALA A 1 247 ? 0.139 16.217 -13.748 1.00 74.56 247 ALA A C 1
ATOM 1935 O O . ALA A 1 247 ? -0.403 16.943 -14.578 1.00 74.56 247 ALA A O 1
ATOM 1936 N N . THR A 1 248 ? -0.571 15.489 -12.890 1.00 81.94 248 THR A N 1
ATOM 1937 C CA . THR A 1 248 ? -2.036 15.374 -12.895 1.00 81.94 248 THR A CA 1
ATOM 1938 C C . THR A 1 248 ? -2.708 16.580 -12.220 1.00 81.94 248 THR A C 1
ATOM 1940 O O . THR A 1 248 ? -3.305 16.438 -11.149 1.00 81.94 248 THR A O 1
ATOM 1943 N N . LEU A 1 249 ? -2.544 17.786 -12.771 1.00 88.81 249 LEU A N 1
ATOM 1944 C CA . LEU A 1 249 ? -3.044 19.033 -12.166 1.00 88.81 249 LEU A CA 1
ATOM 1945 C C . LEU A 1 249 ? -4.572 18.999 -11.962 1.00 88.81 249 LEU A C 1
ATOM 1947 O O . LEU A 1 249 ? -5.070 19.315 -10.882 1.00 88.81 249 LEU A O 1
ATOM 1951 N N . ASP A 1 250 ? -5.291 18.470 -12.950 1.00 90.25 250 ASP A N 1
ATOM 1952 C CA . ASP A 1 250 ? -6.731 18.204 -12.937 1.00 90.25 250 ASP A CA 1
ATOM 1953 C C . ASP A 1 250 ? -7.169 17.234 -11.820 1.00 90.25 250 ASP A C 1
ATOM 1955 O O . ASP A 1 250 ? -8.227 17.391 -11.207 1.00 90.25 250 ASP A O 1
ATOM 1959 N N . ALA A 1 251 ? -6.357 16.213 -11.527 1.00 89.69 251 ALA A N 1
ATOM 1960 C CA . ALA A 1 251 ? -6.627 15.273 -10.444 1.00 89.69 251 ALA A CA 1
ATOM 1961 C C . ALA A 1 251 ? -6.275 15.884 -9.082 1.00 89.69 251 ALA A C 1
ATOM 1963 O O . ALA A 1 251 ? -6.987 15.649 -8.113 1.00 89.69 251 ALA A O 1
ATOM 1964 N N . ARG A 1 252 ? -5.233 16.726 -9.000 1.00 91.69 252 ARG A N 1
ATOM 1965 C CA . ARG A 1 252 ? -4.883 17.464 -7.772 1.00 91.69 252 ARG A CA 1
ATOM 1966 C C . ARG A 1 252 ? -5.985 18.449 -7.373 1.00 91.69 252 ARG A C 1
ATOM 1968 O O . ARG A 1 252 ? -6.255 18.572 -6.180 1.00 91.69 252 ARG A O 1
ATOM 1975 N N . VAL A 1 253 ? -6.662 19.076 -8.341 1.00 92.88 253 VAL A N 1
ATOM 1976 C CA . VAL A 1 253 ? -7.895 19.846 -8.099 1.00 92.88 253 VAL A CA 1
ATOM 1977 C C . VAL A 1 253 ? -8.990 18.950 -7.522 1.00 92.88 253 VAL A C 1
ATOM 1979 O O . VAL A 1 253 ? -9.443 19.191 -6.404 1.00 92.88 253 VAL A O 1
ATOM 1982 N N . ARG A 1 254 ? -9.361 17.874 -8.229 1.00 89.06 254 ARG A N 1
ATOM 1983 C CA . ARG A 1 254 ? -10.458 16.972 -7.824 1.00 89.06 254 ARG A CA 1
ATOM 1984 C C . ARG A 1 254 ? -10.226 16.288 -6.468 1.00 89.06 254 ARG A C 1
ATOM 1986 O O . ARG A 1 254 ? -11.169 16.120 -5.697 1.00 89.06 254 ARG A O 1
ATOM 1993 N N . ASP A 1 255 ? -8.982 15.950 -6.139 1.00 89.31 255 ASP A N 1
ATOM 1994 C CA . ASP A 1 255 ? -8.617 15.303 -4.876 1.00 89.31 255 ASP A CA 1
ATOM 1995 C C . ASP A 1 255 ? -8.466 16.283 -3.695 1.00 89.31 255 ASP A C 1
ATOM 1997 O O . ASP A 1 255 ? -8.611 15.864 -2.542 1.00 89.31 255 ASP A O 1
ATOM 2001 N N . SER A 1 256 ? -8.154 17.567 -3.929 1.00 89.62 256 SER A N 1
ATOM 2002 C CA . SER A 1 256 ? -7.801 18.526 -2.861 1.00 89.62 256 SER A CA 1
ATOM 2003 C C . SER A 1 256 ? -8.875 18.665 -1.763 1.00 89.62 256 SER A C 1
ATOM 2005 O O . SER A 1 256 ? -8.508 18.582 -0.579 1.00 89.62 256 SER A O 1
ATOM 2007 N N . PRO A 1 257 ? -10.187 18.785 -2.075 1.00 88.94 257 PRO A N 1
ATOM 2008 C CA . PRO A 1 257 ? -11.235 18.807 -1.052 1.00 88.94 257 PRO A CA 1
ATOM 2009 C C . PRO A 1 257 ? -11.259 17.524 -0.209 1.00 88.94 257 PRO A C 1
ATOM 2011 O O . PRO A 1 257 ? -11.320 17.590 1.019 1.00 88.94 257 PRO A O 1
ATOM 2014 N N . TRP A 1 258 ? -11.128 16.348 -0.837 1.00 90.38 258 TRP A N 1
ATOM 2015 C CA . TRP A 1 258 ? -11.144 15.056 -0.140 1.00 90.38 258 TRP A CA 1
ATOM 2016 C C . TRP A 1 258 ? -9.910 14.848 0.746 1.00 90.38 258 TRP A C 1
ATOM 2018 O O . TRP A 1 258 ? -10.042 14.442 1.905 1.00 90.38 258 TRP A O 1
ATOM 2028 N N . GLN A 1 259 ? -8.712 15.159 0.237 1.00 88.56 259 GLN A N 1
ATOM 2029 C CA . GLN A 1 259 ? -7.466 15.051 1.001 1.00 88.56 259 GLN A CA 1
ATOM 2030 C C . GLN A 1 259 ? -7.486 15.983 2.221 1.00 88.56 259 GLN A C 1
ATOM 2032 O O . GLN A 1 259 ? -7.137 15.563 3.330 1.00 88.56 259 GLN A O 1
ATOM 2037 N N . THR A 1 260 ? -7.958 17.222 2.046 1.00 87.69 260 THR A N 1
ATOM 2038 C CA . THR A 1 260 ? -8.052 18.201 3.139 1.00 87.69 260 THR A CA 1
ATOM 2039 C C . THR A 1 260 ? -9.111 17.790 4.151 1.00 87.69 260 THR A C 1
ATOM 2041 O O . THR A 1 260 ? -8.798 17.697 5.338 1.00 87.69 260 THR A O 1
ATOM 2044 N N . ARG A 1 261 ? -10.322 17.421 3.706 1.00 89.94 261 ARG A N 1
ATOM 2045 C CA . ARG A 1 261 ? -11.363 16.868 4.584 1.00 89.94 261 ARG A CA 1
ATOM 2046 C C . ARG A 1 261 ? -10.809 15.734 5.445 1.00 89.94 261 ARG A C 1
ATOM 2048 O O . ARG A 1 261 ? -10.943 15.771 6.666 1.00 89.94 261 ARG A O 1
ATOM 2055 N N . ARG A 1 262 ? -10.149 14.749 4.828 1.00 89.31 262 ARG A N 1
ATOM 2056 C CA . ARG A 1 262 ? -9.578 13.601 5.544 1.00 89.31 262 ARG A CA 1
ATOM 2057 C C . ARG A 1 262 ? -8.518 14.035 6.559 1.00 89.31 262 ARG A C 1
ATOM 2059 O O . ARG A 1 262 ? -8.531 13.544 7.681 1.00 89.31 262 ARG A O 1
ATOM 2066 N N . SER A 1 263 ? -7.639 14.974 6.208 1.00 90.06 263 SER A N 1
ATOM 2067 C CA . SER A 1 263 ? -6.642 15.541 7.131 1.00 90.06 263 SER A CA 1
ATOM 2068 C C . SER A 1 263 ? -7.288 16.188 8.368 1.00 90.06 263 SER A C 1
ATOM 2070 O O . SER A 1 263 ? -6.863 15.941 9.501 1.00 90.06 263 SER A O 1
ATOM 2072 N N . TYR A 1 264 ? -8.361 16.961 8.178 1.00 91.44 264 TYR A N 1
ATOM 2073 C CA . TYR A 1 264 ? -9.058 17.644 9.271 1.00 91.44 264 TYR A CA 1
ATOM 2074 C C . TYR A 1 264 ? -9.930 16.696 10.110 1.00 91.44 264 TYR A C 1
ATOM 2076 O O . TYR A 1 264 ? -9.928 16.818 11.333 1.00 91.44 264 TYR A O 1
ATOM 2084 N N . GLU A 1 265 ? -10.575 15.685 9.517 1.00 89.25 265 GLU A N 1
ATOM 2085 C CA . GLU A 1 265 ? -11.225 14.604 10.278 1.00 89.25 265 GLU A CA 1
ATOM 2086 C C . GLU A 1 265 ? -10.224 13.818 11.141 1.00 89.25 265 GLU A C 1
ATOM 2088 O O . GLU A 1 265 ? -10.503 13.542 12.309 1.00 89.25 265 GLU A O 1
ATOM 2093 N N . MET A 1 266 ? -9.038 13.496 10.608 1.00 86.44 266 MET A N 1
ATOM 2094 C CA . MET A 1 266 ? -7.981 12.812 11.366 1.00 86.44 266 MET A CA 1
ATOM 2095 C C . MET A 1 266 ? -7.478 13.665 12.542 1.00 86.44 266 MET A C 1
ATOM 2097 O O . MET A 1 266 ? -7.260 13.133 13.631 1.00 86.44 266 MET A O 1
ATOM 2101 N N . ARG A 1 267 ? -7.330 14.986 12.355 1.00 85.62 267 ARG A N 1
ATOM 2102 C CA . ARG A 1 267 ? -6.968 15.935 13.429 1.00 85.62 267 ARG A CA 1
ATOM 2103 C C . ARG A 1 267 ? -8.067 16.083 14.485 1.00 85.62 267 ARG A C 1
ATOM 2105 O O . ARG A 1 267 ? -7.747 16.219 15.664 1.00 85.62 267 ARG A O 1
ATOM 2112 N N . ALA A 1 268 ? -9.337 16.024 14.083 1.00 86.56 268 ALA A N 1
ATOM 2113 C CA . ALA A 1 268 ? -10.471 16.164 14.993 1.00 86.56 268 ALA A CA 1
ATOM 2114 C C . ALA A 1 268 ? -10.800 14.884 15.785 1.00 86.56 268 ALA A C 1
ATOM 2116 O O . ALA A 1 268 ? -11.234 14.957 16.936 1.00 86.56 268 ALA A O 1
ATOM 2117 N N . PHE A 1 269 ? -10.591 13.698 15.199 1.00 85.38 269 PHE A N 1
ATOM 2118 C CA . PHE A 1 269 ? -11.096 12.444 15.774 1.00 85.38 269 PHE A CA 1
ATOM 2119 C C . PHE A 1 269 ? -10.058 11.334 15.980 1.00 85.38 269 PHE A C 1
ATOM 2121 O O . PHE A 1 269 ? -10.294 10.479 16.834 1.00 85.38 269 PHE A O 1
ATOM 2128 N N . GLU A 1 270 ? -8.925 11.328 15.269 1.00 75.88 270 GLU A N 1
ATOM 2129 C CA . GLU A 1 270 ? -7.996 10.178 15.238 1.00 75.88 270 GLU A CA 1
ATOM 2130 C C . GLU A 1 270 ? -6.563 10.488 15.721 1.00 75.88 270 GLU A C 1
ATOM 2132 O O . GLU A 1 270 ? -5.677 9.641 15.630 1.00 75.88 270 GLU A O 1
ATOM 2137 N N . GLY A 1 271 ? -6.343 11.662 16.324 1.00 60.69 271 GLY A N 1
ATOM 2138 C CA . GLY A 1 271 ? -5.280 11.865 17.316 1.00 60.69 271 GLY A CA 1
ATOM 2139 C C . GLY A 1 271 ? -3.839 11.713 16.825 1.00 60.69 271 GLY A C 1
ATOM 2140 O O . GLY A 1 271 ? -3.005 11.194 17.566 1.00 60.69 271 GLY A O 1
ATOM 2141 N N . LEU A 1 272 ? -3.524 12.208 15.621 1.00 51.75 272 LEU A N 1
ATOM 2142 C CA . LEU A 1 272 ? -2.202 12.113 14.965 1.00 51.75 272 LEU A CA 1
ATOM 2143 C C . LEU A 1 272 ? -0.981 12.504 15.833 1.00 51.75 272 LEU A C 1
ATOM 2145 O O . LEU A 1 272 ? 0.128 12.073 15.530 1.00 51.75 272 LEU A O 1
ATOM 2149 N N . LEU A 1 273 ? -1.164 13.299 16.896 1.00 49.38 273 LEU A N 1
ATOM 2150 C CA . LEU A 1 273 ? -0.123 13.669 17.872 1.00 49.38 273 LEU A CA 1
ATOM 2151 C C . LEU A 1 273 ? -0.584 13.510 19.340 1.00 49.38 273 LEU A C 1
ATOM 2153 O O . LEU A 1 273 ? -0.121 14.225 20.227 1.00 49.38 273 LEU A O 1
ATOM 2157 N N . GLY A 1 274 ? -1.532 12.608 19.619 1.00 52.12 274 GLY A N 1
ATOM 2158 C CA . GLY A 1 274 ? -2.029 12.342 20.980 1.00 52.12 274 GLY A CA 1
ATOM 2159 C C . GLY A 1 274 ? -2.928 13.434 21.581 1.00 52.12 274 GLY A C 1
ATOM 2160 O O . GLY A 1 274 ? -3.301 13.347 22.749 1.00 52.12 274 GLY A O 1
ATOM 2161 N N . LYS A 1 275 ? -3.300 14.448 20.792 1.00 56.53 275 LYS A N 1
ATOM 2162 C CA . LYS A 1 275 ? -4.354 15.424 21.095 1.00 56.53 275 LYS A CA 1
ATOM 2163 C C . LYS A 1 275 ? -5.268 15.549 19.878 1.00 56.53 275 LYS A C 1
ATOM 2165 O O . LYS A 1 275 ? -4.768 15.641 18.758 1.00 56.53 275 LYS A O 1
ATOM 2170 N N . ASN A 1 276 ? -6.575 15.567 20.115 1.00 79.56 276 ASN A N 1
ATOM 2171 C CA . ASN A 1 276 ? -7.576 15.890 19.102 1.00 79.56 276 ASN A CA 1
ATOM 2172 C C . ASN A 1 276 ? -7.857 17.398 19.139 1.00 79.56 276 ASN A C 1
ATOM 2174 O O . ASN A 1 276 ? -7.954 17.978 20.221 1.00 79.56 276 ASN A O 1
ATOM 2178 N N . GLU A 1 277 ? -8.010 18.024 17.975 1.00 86.50 277 GLU A N 1
ATOM 2179 C CA . GLU A 1 277 ? -8.548 19.386 17.872 1.00 86.50 277 GLU A CA 1
ATOM 2180 C C . GLU A 1 277 ? -10.088 19.337 17.965 1.00 86.50 277 GLU A C 1
ATOM 2182 O O . GLU A 1 277 ? -10.695 18.435 17.388 1.00 86.50 277 GLU A O 1
ATOM 2187 N N . PRO A 1 278 ? -10.762 20.255 18.679 1.00 89.88 278 PRO A N 1
ATOM 2188 C CA . PRO A 1 278 ? -12.221 20.246 18.747 1.00 89.88 278 PRO A CA 1
ATOM 2189 C C . PRO A 1 278 ? -12.824 20.608 17.381 1.00 89.88 278 PRO A C 1
ATOM 2191 O O . PRO A 1 278 ? -12.384 21.555 16.728 1.00 89.88 278 PRO A O 1
ATOM 2194 N N . ALA A 1 279 ? -13.848 19.865 16.955 1.00 94.44 279 ALA A N 1
ATOM 2195 C CA . ALA A 1 279 ? -14.550 20.081 15.690 1.00 94.44 279 ALA A CA 1
ATOM 2196 C C . ALA A 1 279 ? -15.470 21.315 15.767 1.00 94.44 279 ALA A C 1
ATOM 2198 O O . ALA A 1 279 ? -16.682 21.188 15.907 1.00 94.44 279 ALA A O 1
ATOM 2199 N N . THR A 1 280 ? -14.888 22.513 15.722 1.00 96.31 280 THR A N 1
ATOM 2200 C CA . THR A 1 280 ? -15.598 23.803 15.812 1.00 96.31 280 THR A CA 1
ATOM 2201 C C . THR A 1 280 ? -15.815 24.448 14.435 1.00 96.31 280 THR A C 1
ATOM 2203 O O . THR A 1 280 ? -15.091 24.126 13.483 1.00 96.31 280 THR A O 1
ATOM 2206 N N . PRO A 1 281 ? -16.726 25.437 14.321 1.00 96.94 281 PRO A N 1
ATOM 2207 C CA . PRO A 1 281 ? -16.831 26.310 13.146 1.00 96.94 281 PRO A CA 1
ATOM 2208 C C . PRO A 1 281 ? -15.488 26.927 12.717 1.00 96.94 281 PRO A C 1
ATOM 2210 O O . PRO A 1 281 ? -15.172 26.974 11.530 1.00 96.94 281 PRO A O 1
ATOM 2213 N N . GLY A 1 282 ? -14.638 27.322 13.673 1.00 96.62 282 GLY A N 1
ATOM 2214 C CA . GLY A 1 282 ? -13.296 27.846 13.389 1.00 96.62 282 GLY A CA 1
ATOM 2215 C C . GLY A 1 282 ? -12.354 26.821 12.741 1.00 96.62 282 GLY A C 1
ATOM 2216 O O . GLY A 1 282 ? -11.568 27.175 11.859 1.00 96.62 282 GLY A O 1
ATOM 2217 N N . LEU A 1 283 ? -12.456 25.538 13.113 1.00 94.62 283 LEU A N 1
ATOM 2218 C CA . LEU A 1 283 ? -11.681 24.472 12.472 1.00 94.62 283 LEU A CA 1
ATOM 2219 C C . LEU A 1 283 ? -12.173 24.190 11.040 1.00 94.62 283 LEU A C 1
ATOM 2221 O O . LEU A 1 283 ? -11.350 23.918 10.165 1.00 94.62 283 LEU A O 1
ATOM 2225 N N . ALA A 1 284 ? -13.480 24.317 10.785 1.00 96.44 284 ALA A N 1
ATOM 2226 C CA . ALA A 1 284 ? -14.054 24.228 9.441 1.00 96.44 284 ALA A CA 1
ATOM 2227 C C . ALA A 1 284 ? -13.632 25.415 8.547 1.00 96.44 284 ALA A C 1
ATOM 2229 O O . ALA A 1 284 ? -13.132 25.175 7.448 1.00 96.44 284 ALA A O 1
ATOM 2230 N N . LYS A 1 285 ? -13.698 26.669 9.034 1.00 97.12 285 LYS A N 1
ATOM 2231 C CA . LYS A 1 285 ? -13.163 27.857 8.320 1.00 97.12 285 LYS A CA 1
ATOM 2232 C C . LYS A 1 285 ? -11.692 27.687 7.933 1.00 97.12 285 LYS A C 1
ATOM 2234 O O . LYS A 1 285 ? -11.306 27.987 6.807 1.00 97.12 285 LYS A O 1
ATOM 2239 N N . LYS A 1 286 ? -10.875 27.122 8.827 1.00 95.88 286 LYS A N 1
ATOM 2240 C CA . LYS A 1 286 ? -9.463 26.820 8.544 1.00 95.88 286 LYS A CA 1
ATOM 2241 C C . LYS A 1 286 ? -9.282 25.757 7.447 1.00 95.88 286 LYS A C 1
ATOM 2243 O O . LYS A 1 286 ? -8.378 25.895 6.629 1.00 95.88 286 LYS A O 1
ATOM 2248 N N . ALA A 1 287 ? -10.115 24.714 7.420 1.00 95.12 287 ALA A N 1
ATOM 2249 C CA . ALA A 1 287 ? -10.064 23.682 6.381 1.00 95.12 287 ALA A CA 1
ATOM 2250 C C . ALA A 1 287 ? -10.456 24.232 5.000 1.00 95.12 287 ALA A C 1
ATOM 2252 O O . ALA A 1 287 ? -9.787 23.945 4.013 1.00 95.12 287 ALA A O 1
ATOM 2253 N N . HIS A 1 288 ? -11.508 25.050 4.946 1.00 96.25 288 HIS A N 1
ATOM 2254 C CA . HIS A 1 288 ? -12.001 25.716 3.736 1.00 96.25 288 HIS A CA 1
ATOM 2255 C C . HIS A 1 288 ? -10.970 26.672 3.131 1.00 96.25 288 HIS A C 1
ATOM 2257 O O . HIS A 1 288 ? -10.644 26.531 1.955 1.00 96.25 288 HIS A O 1
ATOM 2263 N N . ALA A 1 289 ? -10.358 27.537 3.944 1.00 96.06 289 ALA A N 1
ATOM 2264 C CA . ALA A 1 289 ? -9.264 28.402 3.498 1.00 96.06 289 ALA A CA 1
ATOM 2265 C C . ALA A 1 289 ? -8.044 27.611 2.975 1.00 96.06 289 ALA A C 1
ATOM 2267 O O . ALA A 1 289 ? -7.389 28.040 2.028 1.00 96.06 289 ALA A O 1
ATOM 2268 N N . GLU A 1 290 ? -7.744 26.439 3.552 1.00 95.06 290 GLU A N 1
ATOM 2269 C CA . GLU A 1 290 ? -6.664 25.563 3.071 1.00 95.06 290 GLU A CA 1
ATOM 2270 C C . GLU A 1 290 ? -7.012 24.848 1.749 1.00 95.06 290 GLU A C 1
ATOM 2272 O O . GLU A 1 290 ? -6.119 24.609 0.934 1.00 95.06 290 GLU A O 1
ATOM 2277 N N . VAL A 1 291 ? -8.291 24.522 1.511 1.00 94.75 291 VAL A N 1
ATOM 2278 C CA . VAL A 1 291 ? -8.755 24.008 0.210 1.00 94.75 291 VAL A CA 1
ATOM 2279 C C . VAL A 1 291 ? -8.667 25.101 -0.853 1.00 94.75 291 VAL A C 1
ATOM 2281 O O . VAL A 1 291 ? -8.049 24.858 -1.887 1.00 94.75 291 VAL A O 1
ATOM 2284 N N . LEU A 1 292 ? -9.232 26.286 -0.594 1.00 95.31 292 LEU A N 1
ATOM 2285 C CA . LEU A 1 292 ? -9.264 27.405 -1.544 1.00 95.31 292 LEU A CA 1
ATOM 2286 C C . LEU A 1 292 ? -7.861 27.820 -1.986 1.00 95.31 292 LEU A C 1
ATOM 2288 O O . LEU A 1 292 ? -7.555 27.695 -3.166 1.00 95.31 292 LEU A O 1
ATOM 2292 N N . ALA A 1 293 ? -6.972 28.163 -1.049 1.00 95.12 293 ALA A N 1
ATOM 2293 C CA . ALA A 1 293 ? -5.617 28.608 -1.383 1.00 95.12 293 ALA A CA 1
ATOM 2294 C C . ALA A 1 293 ? -4.803 27.553 -2.162 1.00 95.12 293 ALA A C 1
ATOM 2296 O O . ALA A 1 293 ? -3.900 27.893 -2.923 1.00 95.12 293 ALA A O 1
ATOM 2297 N N . ARG A 1 294 ? -5.116 26.257 -1.997 1.00 94.25 294 ARG A N 1
ATOM 2298 C CA . ARG A 1 294 ? -4.503 25.177 -2.788 1.00 94.25 294 ARG A CA 1
ATOM 2299 C C . ARG A 1 294 ? -5.143 25.032 -4.171 1.00 94.25 294 ARG A C 1
ATOM 2301 O O . ARG A 1 294 ? -4.450 24.689 -5.120 1.00 94.25 294 ARG A O 1
ATOM 2308 N N . LEU A 1 295 ? -6.451 25.240 -4.291 1.00 94.94 295 LEU A N 1
ATOM 2309 C CA . LEU A 1 295 ? -7.156 25.198 -5.573 1.00 94.94 295 LEU A CA 1
ATOM 2310 C C . LEU A 1 295 ? -6.849 26.419 -6.442 1.00 94.94 295 LEU A C 1
ATOM 2312 O O . LEU A 1 295 ? -6.733 26.269 -7.652 1.00 94.94 295 LEU A O 1
ATOM 2316 N N . GLU A 1 296 ? -6.659 27.589 -5.838 1.00 95.69 296 GLU A N 1
ATOM 2317 C CA . GLU A 1 296 ? -6.241 28.824 -6.505 1.00 95.69 296 GLU A CA 1
ATOM 2318 C C . GLU A 1 296 ? -4.829 28.673 -7.106 1.00 95.69 296 GLU A C 1
ATOM 2320 O O . GLU A 1 296 ? -4.650 28.948 -8.290 1.00 95.69 296 GLU A O 1
ATOM 2325 N N . ASP A 1 297 ? -3.874 28.098 -6.361 1.00 94.94 297 ASP A N 1
ATOM 2326 C CA . ASP A 1 297 ? -2.537 27.722 -6.862 1.00 94.94 297 ASP A CA 1
ATOM 2327 C C . ASP A 1 297 ? -2.601 26.719 -8.037 1.00 94.94 297 ASP A C 1
ATOM 2329 O O . ASP A 1 297 ? -1.950 26.923 -9.065 1.00 94.94 297 ASP A O 1
ATOM 2333 N N . TRP A 1 298 ? -3.427 25.665 -7.958 1.00 95.12 298 TRP A N 1
ATOM 2334 C CA . TRP A 1 298 ? -3.601 24.746 -9.096 1.00 95.12 298 TRP A CA 1
ATOM 2335 C C . TRP A 1 298 ? -4.304 25.403 -10.293 1.00 95.12 298 TRP A C 1
ATOM 2337 O O . TRP A 1 298 ? -3.952 25.104 -11.433 1.00 95.12 298 TRP A O 1
ATOM 2347 N N . ASN A 1 299 ? -5.260 26.304 -10.062 1.00 96.56 299 ASN A N 1
ATOM 2348 C CA . ASN A 1 299 ? -5.960 27.059 -11.101 1.00 96.56 299 ASN A CA 1
ATOM 2349 C C . ASN A 1 299 ? -5.011 28.010 -11.848 1.00 96.56 299 ASN A C 1
ATOM 2351 O O . ASN A 1 299 ? -5.027 28.023 -13.078 1.00 96.56 299 ASN A O 1
ATOM 2355 N N . GLU A 1 300 ? -4.142 28.739 -11.138 1.00 96.75 300 GLU A N 1
ATOM 2356 C CA . GLU A 1 300 ? -3.100 29.575 -11.753 1.00 96.75 300 GLU A CA 1
ATOM 2357 C C . GLU A 1 300 ? -2.166 28.723 -12.626 1.00 96.75 300 GLU A C 1
ATOM 2359 O O . GLU A 1 300 ? -2.008 29.009 -13.813 1.00 96.75 300 GLU A O 1
ATOM 2364 N N . ARG A 1 301 ? -1.629 27.615 -12.091 1.00 96.88 301 ARG A N 1
ATOM 2365 C CA . ARG A 1 301 ? -0.758 26.687 -12.842 1.00 96.88 301 ARG A CA 1
ATOM 2366 C C . ARG A 1 301 ? -1.439 26.108 -14.084 1.00 96.88 301 ARG A C 1
ATOM 2368 O O . ARG A 1 301 ? -0.799 25.991 -15.126 1.00 96.88 301 ARG A O 1
ATOM 2375 N N . MET A 1 302 ? -2.718 25.736 -13.988 1.00 97.19 302 MET A N 1
ATOM 2376 C CA . MET A 1 302 ? -3.488 25.208 -15.120 1.00 97.19 302 MET A CA 1
ATOM 2377 C C . MET A 1 302 ? -3.737 26.275 -16.192 1.00 97.19 302 MET A C 1
ATOM 2379 O O . MET A 1 302 ? -3.573 25.975 -17.371 1.00 97.19 302 MET A O 1
ATOM 2383 N N . ARG A 1 303 ? -4.079 27.516 -15.815 1.00 97.44 303 ARG A N 1
ATOM 2384 C CA . ARG A 1 303 ? -4.248 28.632 -16.767 1.00 97.44 303 ARG A CA 1
ATOM 2385 C C . ARG A 1 303 ? -2.928 29.007 -17.434 1.00 97.44 303 ARG A C 1
ATOM 2387 O O . ARG A 1 303 ? -2.890 29.156 -18.650 1.00 97.44 303 ARG A O 1
ATOM 2394 N N . LEU A 1 304 ? -1.845 29.071 -16.660 1.00 97.19 304 LEU A N 1
ATOM 2395 C CA . LEU A 1 304 ? -0.492 29.298 -17.165 1.00 97.19 304 LEU A CA 1
ATOM 2396 C C . LEU A 1 304 ? -0.104 28.220 -18.192 1.00 97.19 304 LEU A C 1
ATOM 2398 O O . LEU A 1 304 ? 0.347 28.548 -19.281 1.00 97.19 304 LEU A O 1
ATOM 2402 N N . ALA A 1 305 ? -0.401 26.947 -17.911 1.00 97.06 305 ALA A N 1
ATOM 2403 C CA . ALA A 1 305 ? -0.174 25.830 -18.831 1.00 97.06 305 ALA A CA 1
ATOM 2404 C C . ALA A 1 305 ? -0.963 25.887 -20.158 1.00 97.06 305 ALA A C 1
ATOM 2406 O O . ALA A 1 305 ? -0.646 25.113 -21.062 1.00 97.06 305 ALA A O 1
ATOM 2407 N N . LEU A 1 306 ? -1.963 26.765 -20.301 1.00 97.62 306 LEU A N 1
ATOM 2408 C CA . LEU A 1 306 ? -2.699 26.970 -21.556 1.00 97.62 306 LEU A CA 1
ATOM 2409 C C . LEU A 1 306 ? -2.156 28.126 -22.411 1.00 97.62 306 LEU A C 1
ATOM 2411 O O . LEU A 1 306 ? -2.661 28.334 -23.511 1.00 97.62 306 LEU A O 1
ATOM 2415 N N . GLN A 1 307 ? -1.139 28.866 -21.956 1.00 97.62 307 GLN A N 1
ATOM 2416 C CA . GLN A 1 307 ? -0.514 29.916 -22.766 1.00 97.62 307 GLN A CA 1
ATOM 2417 C C . GLN A 1 307 ? 0.242 29.291 -23.958 1.00 97.62 307 GLN A C 1
ATOM 2419 O O . GLN A 1 307 ? 1.183 28.526 -23.731 1.00 97.62 307 GLN A O 1
ATOM 2424 N N . PRO A 1 308 ? -0.117 29.595 -25.227 1.00 96.75 308 PRO A N 1
ATOM 2425 C CA . PRO A 1 308 ? 0.520 28.971 -26.394 1.00 96.75 308 PRO A CA 1
ATOM 2426 C C . PRO A 1 308 ? 2.015 29.280 -26.519 1.00 96.75 308 PRO A C 1
ATOM 2428 O O . PRO A 1 308 ? 2.779 28.459 -27.019 1.00 96.75 308 PRO A O 1
ATOM 2431 N N . GLU A 1 309 ? 2.426 30.443 -26.014 1.00 96.56 309 GLU A N 1
ATOM 2432 C CA . GLU A 1 309 ? 3.797 30.958 -26.037 1.00 96.56 309 GLU A CA 1
ATOM 2433 C C . GLU A 1 309 ? 4.812 30.027 -25.357 1.00 96.56 309 GLU A C 1
ATOM 2435 O O . GLU A 1 309 ? 5.966 29.981 -25.772 1.00 96.56 309 GLU A O 1
ATOM 2440 N N . LEU A 1 310 ? 4.373 29.237 -24.368 1.00 97.06 310 LEU A N 1
ATOM 2441 C CA . LEU A 1 310 ? 5.196 28.250 -23.653 1.00 97.06 310 LEU A CA 1
ATOM 2442 C C . LEU A 1 310 ? 5.625 27.052 -24.512 1.00 97.06 310 LEU A C 1
ATOM 2444 O O . LEU A 1 310 ? 6.437 26.237 -24.072 1.00 97.06 310 LEU A O 1
ATOM 2448 N N . TYR A 1 311 ? 5.024 26.907 -25.691 1.00 96.81 311 TYR A N 1
ATOM 2449 C CA . TYR A 1 311 ? 5.225 25.793 -26.616 1.00 96.81 311 TYR A CA 1
ATOM 2450 C C . TYR A 1 311 ? 5.628 26.281 -28.016 1.00 96.81 311 TYR A C 1
ATOM 2452 O O . TYR A 1 311 ? 5.675 25.491 -28.964 1.00 96.81 311 TYR A O 1
ATOM 2460 N N . ASP A 1 312 ? 5.902 27.580 -28.152 1.00 94.75 312 ASP A N 1
ATOM 2461 C CA . ASP A 1 312 ? 6.384 28.200 -29.375 1.00 94.75 312 ASP A CA 1
ATOM 2462 C C . ASP A 1 312 ? 7.917 28.209 -29.385 1.00 94.75 312 ASP A C 1
ATOM 2464 O O . ASP A 1 312 ? 8.558 29.056 -28.762 1.00 94.75 312 ASP A O 1
ATOM 2468 N N . GLY A 1 313 ? 8.500 27.253 -30.112 1.00 92.94 313 GLY A N 1
ATOM 2469 C CA . GLY A 1 313 ? 9.947 27.123 -30.305 1.00 92.94 313 GLY A CA 1
ATOM 2470 C C . GLY A 1 313 ? 10.592 28.221 -31.161 1.00 92.94 313 GLY A C 1
ATOM 2471 O O . GLY A 1 313 ? 11.780 28.119 -31.449 1.00 92.94 313 GLY A O 1
ATOM 2472 N N . SER A 1 314 ? 9.843 29.245 -31.595 1.00 93.44 314 SER A N 1
ATOM 2473 C CA . SER A 1 314 ? 10.431 30.480 -32.133 1.00 93.44 314 SER A CA 1
ATOM 2474 C C . SER A 1 314 ? 10.853 31.466 -31.034 1.00 93.44 314 SER A C 1
ATOM 2476 O O . SER A 1 314 ? 11.710 32.315 -31.278 1.00 93.44 314 SER A O 1
ATOM 2478 N N . LYS A 1 315 ? 10.306 31.338 -29.813 1.00 93.88 315 LYS A N 1
ATOM 2479 C CA . LYS A 1 315 ? 10.740 32.127 -28.653 1.00 93.88 315 LYS A CA 1
ATOM 2480 C C . LYS A 1 315 ? 12.044 31.573 -28.062 1.00 93.88 315 LYS A C 1
ATOM 2482 O O . LYS A 1 315 ? 12.257 30.360 -28.082 1.00 93.88 315 LYS A O 1
ATOM 2487 N N . PRO A 1 316 ? 12.916 32.419 -27.492 1.00 94.06 316 PRO A N 1
ATOM 2488 C CA . PRO A 1 316 ? 14.086 31.947 -26.767 1.00 94.06 316 PRO A CA 1
ATOM 2489 C C . PRO A 1 316 ? 13.695 31.406 -25.376 1.00 94.06 316 PRO A C 1
ATOM 2491 O O . PRO A 1 316 ? 12.698 31.806 -24.767 1.00 94.06 316 PRO A O 1
ATOM 2494 N N . ALA A 1 317 ? 14.468 30.437 -24.879 1.00 94.19 317 ALA A N 1
ATOM 2495 C CA . ALA A 1 317 ? 14.117 29.658 -23.688 1.00 94.19 317 ALA A CA 1
ATOM 2496 C C . ALA A 1 317 ? 14.155 30.460 -22.370 1.00 94.19 317 ALA A C 1
ATOM 2498 O O . ALA A 1 317 ? 13.476 30.095 -21.408 1.00 94.19 317 ALA A O 1
ATOM 2499 N N . ASP A 1 318 ? 14.926 31.547 -22.323 1.00 93.62 318 ASP A N 1
ATOM 2500 C CA . ASP A 1 318 ? 15.045 32.481 -21.197 1.00 93.62 318 ASP A CA 1
ATOM 2501 C C . ASP A 1 318 ? 13.715 33.192 -20.877 1.00 93.62 318 ASP A C 1
ATOM 2503 O O . ASP A 1 318 ? 13.373 33.372 -19.707 1.00 93.62 318 ASP A O 1
ATOM 2507 N N . GLN A 1 319 ? 12.914 33.504 -21.900 1.00 93.81 319 GLN A N 1
ATOM 2508 C CA . GLN A 1 319 ? 11.604 34.142 -21.737 1.00 93.81 319 GLN A CA 1
ATOM 2509 C C . GLN A 1 319 ? 10.566 33.193 -21.111 1.00 93.81 319 GLN A C 1
ATOM 2511 O O . GLN A 1 319 ? 9.746 33.619 -20.297 1.00 93.81 319 GLN A O 1
ATOM 2516 N N . VAL A 1 320 ? 10.611 31.896 -21.445 1.00 96.44 320 VAL A N 1
ATOM 2517 C CA . VAL A 1 320 ? 9.563 30.921 -21.074 1.00 96.44 320 VAL A CA 1
ATOM 2518 C C . VAL A 1 320 ? 9.902 30.032 -19.873 1.00 96.44 320 VAL A C 1
ATOM 2520 O O . VAL A 1 320 ? 8.986 29.556 -19.194 1.00 96.44 320 VAL A O 1
ATOM 2523 N N . TYR A 1 321 ? 11.184 29.790 -19.553 1.00 96.00 321 TYR A N 1
ATOM 2524 C CA . TYR A 1 321 ? 11.535 28.816 -18.503 1.00 96.00 321 TYR A CA 1
ATOM 2525 C C . TYR A 1 321 ? 10.986 29.203 -17.125 1.00 96.00 321 TYR A C 1
ATOM 2527 O O . TYR A 1 321 ? 10.577 28.326 -16.365 1.00 96.00 321 TYR A O 1
ATOM 2535 N N . THR A 1 322 ? 10.924 30.499 -16.803 1.00 96.12 322 THR A N 1
ATOM 2536 C CA . THR A 1 322 ? 10.406 30.977 -15.511 1.00 96.12 322 THR A CA 1
ATOM 2537 C C . THR A 1 322 ? 8.920 30.648 -15.342 1.00 96.12 322 THR A C 1
ATOM 2539 O O . THR A 1 322 ? 8.511 30.188 -14.274 1.00 96.12 322 THR A O 1
ATOM 2542 N N . GLN A 1 323 ? 8.125 30.804 -16.403 1.00 97.12 323 GLN A N 1
ATOM 2543 C CA . GLN A 1 323 ? 6.704 30.460 -16.442 1.00 97.12 323 GLN A CA 1
ATOM 2544 C C . GLN A 1 323 ? 6.507 28.937 -16.381 1.00 97.12 323 GLN A C 1
ATOM 2546 O O . GLN A 1 323 ? 5.775 28.447 -15.521 1.00 97.12 323 GLN A O 1
ATOM 2551 N N . LEU A 1 324 ? 7.245 28.167 -17.189 1.00 96.62 324 LEU A N 1
ATOM 2552 C CA . LEU A 1 324 ? 7.234 26.698 -17.135 1.00 96.62 324 LEU A CA 1
ATOM 2553 C C . LEU A 1 324 ? 7.591 26.159 -15.735 1.00 96.62 324 LEU A C 1
ATOM 2555 O O . LEU A 1 324 ? 6.955 25.227 -15.236 1.00 96.62 324 LEU A O 1
ATOM 2559 N N . CYS A 1 325 ? 8.569 26.777 -15.069 1.00 96.62 325 CYS A N 1
ATOM 2560 C CA . CYS A 1 325 ? 8.977 26.448 -13.704 1.00 96.62 325 CYS A CA 1
ATOM 2561 C C . CYS A 1 325 ? 7.924 26.800 -12.639 1.00 96.62 325 CYS A C 1
ATOM 2563 O O . CYS A 1 325 ? 7.870 26.115 -11.614 1.00 96.62 325 CYS A O 1
ATOM 2565 N N . ARG A 1 326 ? 7.069 27.813 -12.866 1.00 96.31 326 ARG A N 1
ATOM 2566 C CA . ARG A 1 326 ? 5.907 28.083 -11.998 1.00 96.31 326 ARG A CA 1
ATOM 2567 C C . ARG A 1 326 ? 4.862 26.975 -12.092 1.00 96.31 326 ARG A C 1
ATOM 2569 O O . ARG A 1 326 ? 4.265 26.667 -11.066 1.00 96.31 326 ARG A O 1
ATOM 2576 N N . ILE A 1 327 ? 4.670 26.351 -13.261 1.00 96.25 327 ILE A N 1
ATOM 2577 C CA . ILE A 1 327 ? 3.726 25.234 -13.441 1.00 96.25 327 ILE A CA 1
ATOM 2578 C C . ILE A 1 327 ? 4.204 24.010 -12.642 1.00 96.25 327 ILE A C 1
ATOM 2580 O O . ILE A 1 327 ? 3.632 23.707 -11.591 1.00 96.25 327 ILE A O 1
ATOM 2584 N N . GLU A 1 328 ? 5.259 23.324 -13.103 1.00 95.69 328 GLU A N 1
ATOM 2585 C CA . GLU A 1 328 ? 5.944 22.251 -12.362 1.00 95.69 328 GLU A CA 1
ATOM 2586 C C . GLU A 1 328 ? 7.315 21.918 -12.990 1.00 95.69 328 GLU A C 1
ATOM 2588 O O . GLU A 1 328 ? 7.470 21.861 -14.209 1.00 95.69 328 GLU A O 1
ATOM 2593 N N . THR A 1 329 ? 8.324 21.631 -12.162 1.00 95.69 329 THR A N 1
ATOM 2594 C CA . THR A 1 329 ? 9.719 21.387 -12.590 1.00 95.69 329 THR A CA 1
ATOM 2595 C C . THR A 1 329 ? 9.882 20.262 -13.623 1.00 95.69 329 THR A C 1
ATOM 2597 O O . THR A 1 329 ? 10.740 20.340 -14.499 1.00 95.69 329 THR A O 1
ATOM 2600 N N . ASN A 1 330 ? 9.076 19.203 -13.528 1.00 95.00 330 ASN A N 1
ATOM 2601 C CA . ASN A 1 330 ? 9.093 18.069 -14.460 1.00 95.00 330 ASN A CA 1
ATOM 2602 C C . ASN A 1 330 ? 8.452 18.401 -15.819 1.00 95.00 330 ASN A C 1
ATOM 2604 O O . ASN A 1 330 ? 8.842 17.801 -16.819 1.00 95.00 330 ASN A O 1
ATOM 2608 N N . ILE A 1 331 ? 7.505 19.344 -15.864 1.00 96.44 331 ILE A N 1
ATOM 2609 C CA . ILE A 1 331 ? 6.960 19.892 -17.112 1.00 96.44 331 ILE A CA 1
ATOM 2610 C C . ILE A 1 331 ? 8.024 20.781 -17.754 1.00 96.44 331 ILE A C 1
ATOM 2612 O O . ILE A 1 331 ? 8.364 20.557 -18.912 1.00 96.44 331 ILE A O 1
ATOM 2616 N N . ALA A 1 332 ? 8.620 21.701 -16.985 1.00 96.75 332 ALA A N 1
ATOM 2617 C CA . ALA A 1 332 ? 9.694 22.571 -17.463 1.00 96.75 332 ALA A CA 1
ATOM 2618 C C . ALA A 1 332 ? 10.845 21.774 -18.093 1.00 96.75 332 ALA A C 1
ATOM 2620 O O . ALA A 1 332 ? 11.205 22.033 -19.235 1.00 96.75 332 ALA A O 1
ATOM 2621 N N . GLN A 1 333 ? 11.347 20.736 -17.413 1.00 96.19 333 GLN A N 1
ATOM 2622 C CA . GLN A 1 333 ? 12.397 19.862 -17.954 1.00 96.19 333 GLN A CA 1
ATOM 2623 C C . GLN A 1 333 ? 12.034 19.247 -19.316 1.00 96.19 333 GLN A C 1
ATOM 2625 O O . GLN A 1 333 ? 12.897 19.099 -20.178 1.00 96.19 333 GLN A O 1
ATOM 2630 N N . ARG A 1 334 ? 10.767 18.860 -19.506 1.00 96.25 334 ARG A N 1
ATOM 2631 C CA . ARG A 1 334 ? 10.297 18.206 -20.734 1.00 96.25 334 ARG A CA 1
ATOM 2632 C C . ARG A 1 334 ? 10.095 19.198 -21.862 1.00 96.25 334 ARG A C 1
ATOM 2634 O O . ARG A 1 334 ? 10.591 18.952 -22.947 1.00 96.25 334 ARG A O 1
ATOM 2641 N N . VAL A 1 335 ? 9.397 20.301 -21.607 1.00 97.19 335 VAL A N 1
ATOM 2642 C CA . VAL A 1 335 ? 9.111 21.312 -22.632 1.00 97.19 335 VAL A CA 1
ATOM 2643 C C . VAL A 1 335 ? 10.409 21.987 -23.084 1.00 97.19 335 VAL A C 1
ATOM 2645 O O . VAL A 1 335 ? 10.671 22.057 -24.280 1.00 97.19 335 VAL A O 1
ATOM 2648 N N . LEU A 1 336 ? 11.284 22.376 -22.149 1.00 97.06 336 LEU A N 1
ATOM 2649 C CA . LEU A 1 336 ? 12.575 22.992 -22.475 1.00 97.06 336 LEU A CA 1
ATOM 2650 C C . LEU A 1 336 ? 13.477 22.053 -23.298 1.00 97.06 336 LEU A C 1
ATOM 2652 O O . LEU A 1 336 ? 14.079 22.500 -24.266 1.00 97.06 336 LEU A O 1
ATOM 2656 N N . GLY A 1 337 ? 13.516 20.753 -22.986 1.00 96.00 337 GLY A N 1
ATOM 2657 C CA . GLY A 1 337 ? 14.320 19.776 -23.735 1.00 96.00 337 GLY A CA 1
ATOM 2658 C C . GLY A 1 337 ? 13.709 19.247 -25.044 1.00 96.00 337 GLY A C 1
ATOM 2659 O O . GLY A 1 337 ? 14.391 18.530 -25.766 1.00 96.00 337 GLY A O 1
ATOM 2660 N N . ASP A 1 338 ? 12.442 19.549 -25.348 1.00 96.19 338 ASP A N 1
ATOM 2661 C CA . ASP A 1 338 ? 11.685 18.964 -26.480 1.00 96.19 338 ASP A CA 1
ATOM 2662 C C . ASP A 1 338 ? 11.085 20.019 -27.435 1.00 96.19 338 ASP A C 1
ATOM 2664 O O . ASP A 1 338 ? 10.638 19.698 -28.538 1.00 96.19 338 ASP A O 1
ATOM 2668 N N . VAL A 1 339 ? 11.066 21.286 -27.012 1.00 96.88 339 VAL A N 1
ATOM 2669 C CA . VAL A 1 339 ? 10.697 22.456 -27.828 1.00 96.88 339 VAL A CA 1
ATOM 2670 C C . VAL A 1 339 ? 11.892 23.401 -28.015 1.00 96.88 339 VAL A C 1
ATOM 2672 O O . VAL A 1 339 ? 12.013 23.997 -29.080 1.00 96.88 339 VAL A O 1
ATOM 2675 N N . TYR A 1 340 ? 12.796 23.490 -27.029 1.00 95.94 340 TYR A N 1
ATOM 2676 C CA . TYR A 1 340 ? 13.874 24.490 -26.979 1.00 95.94 340 TYR A CA 1
ATOM 2677 C C . TYR A 1 340 ? 15.305 23.892 -26.884 1.00 95.94 340 TYR A C 1
ATOM 2679 O O . TYR A 1 340 ? 16.244 24.618 -26.575 1.00 95.94 340 TYR A O 1
ATOM 2687 N N . ASP A 1 341 ? 15.472 22.578 -27.113 1.00 94.25 341 ASP A N 1
ATOM 2688 C CA . ASP A 1 341 ? 16.736 21.794 -27.044 1.00 94.25 341 ASP A CA 1
ATOM 2689 C C . ASP A 1 341 ? 17.597 21.999 -25.769 1.00 94.25 341 ASP A C 1
ATOM 2691 O O . ASP A 1 341 ? 18.806 21.764 -25.755 1.00 94.25 341 ASP A O 1
ATOM 2695 N N . VAL A 1 342 ? 16.987 22.415 -24.652 1.00 96.00 342 VAL A N 1
ATOM 2696 C CA . VAL A 1 342 ? 17.704 22.627 -23.383 1.00 96.00 342 VAL A CA 1
ATOM 2697 C C . VAL A 1 342 ? 18.058 21.283 -22.749 1.00 96.00 342 VAL A C 1
ATOM 2699 O O . VAL A 1 342 ? 17.190 20.491 -22.367 1.00 96.00 342 VAL A O 1
ATOM 2702 N N . ARG A 1 343 ? 19.356 21.031 -22.588 1.00 94.88 343 ARG A N 1
ATOM 2703 C CA . ARG A 1 343 ? 19.884 19.757 -22.087 1.00 94.88 343 ARG A CA 1
ATOM 2704 C C . ARG A 1 343 ? 20.038 19.769 -20.566 1.00 94.88 343 ARG A C 1
ATOM 2706 O O . ARG A 1 343 ? 20.450 20.759 -19.976 1.00 94.88 343 ARG A O 1
ATOM 2713 N N . PHE A 1 344 ? 19.760 18.630 -19.929 1.00 96.12 344 PHE A N 1
ATOM 2714 C CA . PHE A 1 344 ? 19.840 18.458 -18.472 1.00 96.12 344 PHE A CA 1
ATOM 2715 C C . PHE A 1 344 ? 20.765 17.279 -18.107 1.00 96.12 344 PHE A C 1
ATOM 2717 O O . PHE A 1 344 ? 20.282 16.145 -18.026 1.00 96.12 344 PHE A O 1
ATOM 2724 N N . PRO A 1 345 ? 22.080 17.512 -17.905 1.00 93.56 345 PRO A N 1
ATOM 2725 C CA . PRO A 1 345 ? 23.058 16.470 -17.563 1.00 93.56 345 PRO A CA 1
ATOM 2726 C C . PRO A 1 345 ? 22.734 15.692 -16.282 1.00 93.56 345 PRO A C 1
ATOM 2728 O O . PRO A 1 345 ? 22.798 14.462 -16.263 1.00 93.56 345 PRO A O 1
ATOM 2731 N N . GLU A 1 346 ? 22.353 16.390 -15.207 1.00 92.31 346 GLU A N 1
ATOM 2732 C CA . GLU A 1 346 ? 21.922 15.775 -13.951 1.00 92.31 346 GLU A CA 1
ATOM 2733 C C . GLU A 1 346 ? 20.402 15.822 -13.786 1.00 92.31 346 GLU A C 1
ATOM 2735 O O . GLU A 1 346 ? 19.719 16.782 -14.146 1.00 92.31 346 GLU A O 1
ATOM 2740 N N . ARG A 1 347 ? 19.874 14.804 -13.100 1.00 88.00 347 ARG A N 1
ATOM 2741 C CA . ARG A 1 347 ? 18.453 14.683 -12.746 1.00 88.00 347 ARG A CA 1
ATOM 2742 C C . ARG A 1 347 ? 17.884 15.910 -12.018 1.00 88.00 347 ARG A C 1
ATOM 2744 O O . ARG A 1 347 ? 16.710 16.220 -12.198 1.00 88.00 347 ARG A O 1
ATOM 2751 N N . ASP A 1 348 ? 18.698 16.574 -11.201 1.00 93.31 348 ASP A N 1
ATOM 2752 C CA . ASP A 1 348 ? 18.275 17.706 -10.374 1.00 93.31 348 ASP A CA 1
ATOM 2753 C C . ASP A 1 348 ? 18.499 19.072 -11.054 1.00 93.31 348 ASP A C 1
ATOM 2755 O O . ASP A 1 348 ? 18.054 20.085 -10.512 1.00 93.31 348 ASP A O 1
ATOM 2759 N N . ASP A 1 349 ? 19.116 19.141 -12.244 1.00 96.00 349 ASP A N 1
ATOM 2760 C CA . ASP A 1 349 ? 19.432 20.421 -12.904 1.00 96.00 349 ASP A CA 1
ATOM 2761 C C . ASP A 1 349 ? 18.183 21.250 -13.223 1.00 96.00 349 ASP A C 1
ATOM 2763 O O . ASP A 1 349 ? 18.171 22.451 -12.967 1.00 96.00 349 ASP A O 1
ATOM 2767 N N . ALA A 1 350 ? 17.088 20.618 -13.656 1.00 94.00 350 ALA A N 1
ATOM 2768 C CA . ALA A 1 350 ? 15.809 21.309 -13.836 1.00 94.00 350 ALA A CA 1
ATOM 2769 C C . ALA A 1 350 ? 15.282 21.904 -12.516 1.00 94.00 350 ALA A C 1
ATOM 2771 O O . ALA A 1 350 ? 14.731 23.002 -12.500 1.00 94.00 350 ALA A O 1
ATOM 2772 N N . SER A 1 351 ? 15.504 21.228 -11.381 1.00 95.50 351 SER A N 1
ATOM 2773 C CA . SER A 1 351 ? 15.143 21.766 -10.063 1.00 95.50 351 SER A CA 1
ATOM 2774 C C . SER A 1 351 ? 16.055 22.909 -9.631 1.00 95.50 351 SER A C 1
ATOM 2776 O O . SER A 1 351 ? 15.590 23.784 -8.905 1.00 95.50 351 SER A O 1
ATOM 2778 N N . ARG A 1 352 ? 17.327 22.917 -10.048 1.00 95.94 352 ARG A N 1
ATOM 2779 C CA . ARG A 1 352 ? 18.278 24.006 -9.780 1.00 95.94 352 ARG A CA 1
ATOM 2780 C C . ARG A 1 352 ? 17.961 25.234 -10.636 1.00 95.94 352 ARG A C 1
ATOM 2782 O O . ARG A 1 352 ? 17.934 26.336 -10.098 1.00 95.94 352 ARG A O 1
ATOM 2789 N N . LEU A 1 353 ? 17.618 25.031 -11.910 1.00 96.81 353 LEU A N 1
ATOM 2790 C CA . LEU A 1 353 ? 17.129 26.069 -12.822 1.00 96.81 353 LEU A CA 1
ATOM 2791 C C . LEU A 1 353 ? 15.846 26.716 -12.270 1.00 96.81 353 LEU A C 1
ATOM 2793 O O . LEU A 1 353 ? 15.814 27.917 -12.014 1.00 96.81 353 LEU A O 1
ATOM 2797 N N . CYS A 1 354 ? 14.829 25.909 -11.947 1.00 95.88 354 CYS A N 1
ATOM 2798 C CA . CYS A 1 354 ? 13.564 26.395 -11.381 1.00 95.88 354 CYS A CA 1
ATOM 2799 C C . CYS A 1 354 ? 13.655 26.978 -9.957 1.00 95.88 354 CYS A C 1
ATOM 2801 O O . CYS A 1 354 ? 12.652 27.467 -9.443 1.00 95.88 354 CYS A O 1
ATOM 2803 N N . THR A 1 355 ? 14.817 26.923 -9.298 1.00 95.19 355 THR A N 1
ATOM 2804 C CA . THR A 1 355 ? 15.058 27.576 -7.994 1.00 95.19 355 THR A CA 1
ATOM 2805 C C . THR A 1 355 ? 16.071 28.723 -8.068 1.00 95.19 355 THR A C 1
ATOM 2807 O O . THR A 1 355 ? 16.455 29.248 -7.026 1.00 95.19 355 THR A O 1
ATOM 2810 N N . GLY A 1 356 ? 16.520 29.120 -9.267 1.00 94.12 356 GLY A N 1
ATOM 2811 C CA . GLY A 1 356 ? 17.528 30.175 -9.453 1.00 94.12 356 GLY A CA 1
ATOM 2812 C C . GLY A 1 356 ? 18.947 29.788 -9.011 1.00 94.12 356 GLY A C 1
ATOM 2813 O O . GLY A 1 356 ? 19.848 30.620 -9.017 1.00 94.12 356 GLY A O 1
ATOM 2814 N N . VAL A 1 357 ? 19.173 28.521 -8.646 1.00 94.44 357 VAL A N 1
ATOM 2815 C CA . VAL A 1 357 ? 20.483 27.973 -8.237 1.00 94.44 357 VAL A CA 1
ATOM 2816 C C . VAL A 1 357 ? 21.391 27.708 -9.452 1.00 94.44 357 VAL A C 1
ATOM 2818 O O . VAL A 1 357 ? 22.594 27.486 -9.306 1.00 94.44 357 VAL A O 1
ATOM 2821 N N . LEU A 1 358 ? 20.824 27.718 -10.659 1.00 94.31 358 LEU A N 1
ATOM 2822 C CA . LEU A 1 358 ? 21.515 27.567 -11.937 1.00 94.31 358 LEU A CA 1
ATOM 2823 C C . LEU A 1 358 ? 20.853 28.511 -12.958 1.00 94.31 358 LEU A C 1
ATOM 2825 O O . LEU A 1 358 ? 19.627 28.557 -13.010 1.00 94.31 358 LEU A O 1
ATOM 2829 N N . SER A 1 359 ? 21.637 29.261 -13.741 1.00 95.88 359 SER A N 1
ATOM 2830 C CA . SER A 1 359 ? 21.126 29.998 -14.910 1.00 95.88 359 SER A CA 1
ATOM 2831 C C . SER A 1 359 ? 21.111 29.094 -16.145 1.00 95.88 359 SER A C 1
ATOM 2833 O O . SER A 1 359 ? 21.743 28.034 -16.143 1.00 95.88 359 SER A O 1
ATOM 2835 N N . LEU A 1 360 ? 20.403 29.503 -17.199 1.00 94.00 360 LEU A N 1
ATOM 2836 C CA . LEU A 1 360 ? 20.313 28.732 -18.439 1.00 94.00 360 LEU A CA 1
ATOM 2837 C C . LEU A 1 360 ? 21.692 28.562 -19.107 1.00 94.00 360 LEU A C 1
ATOM 2839 O O . LEU A 1 360 ? 22.071 27.457 -19.476 1.00 94.00 360 LEU A O 1
ATOM 2843 N N . ASP A 1 361 ? 22.498 29.617 -19.150 1.00 93.31 361 ASP A N 1
ATOM 2844 C CA . ASP A 1 361 ? 23.877 29.614 -19.675 1.00 93.31 361 ASP A CA 1
ATOM 2845 C C . ASP A 1 361 ? 24.787 28.664 -18.886 1.00 93.31 361 ASP A C 1
ATOM 2847 O O . ASP A 1 361 ? 25.558 27.901 -19.467 1.00 93.31 361 ASP A O 1
ATOM 2851 N N . LYS A 1 362 ? 24.657 28.641 -17.551 1.00 93.88 362 LYS A N 1
ATOM 2852 C CA . LYS A 1 362 ? 25.395 27.702 -16.687 1.00 93.88 362 LYS A CA 1
ATOM 2853 C C . LYS A 1 362 ? 24.916 26.257 -16.837 1.00 93.88 362 LYS A C 1
ATOM 2855 O O . LYS A 1 362 ? 25.678 25.345 -16.526 1.00 93.88 362 LYS A O 1
ATOM 2860 N N . LEU A 1 363 ? 23.684 26.034 -17.294 1.00 94.38 363 LEU A N 1
ATOM 2861 C CA . LEU A 1 363 ? 23.183 24.712 -17.667 1.00 94.38 363 LEU A CA 1
ATOM 2862 C C . LEU A 1 363 ? 23.721 24.280 -19.040 1.00 94.38 363 LEU A C 1
ATOM 2864 O O . LEU A 1 363 ? 24.200 23.156 -19.166 1.00 94.38 363 LEU A O 1
ATOM 2868 N N . ASN A 1 364 ? 23.728 25.180 -20.025 1.00 92.19 364 ASN A N 1
ATOM 2869 C CA . ASN A 1 364 ? 24.255 24.917 -21.366 1.00 92.19 364 ASN A CA 1
ATOM 2870 C C . ASN A 1 364 ? 25.764 24.626 -21.320 1.00 92.19 364 ASN A C 1
ATOM 2872 O O . ASN A 1 364 ? 26.181 23.534 -21.692 1.00 92.19 364 ASN A O 1
ATOM 2876 N N . ALA A 1 365 ? 26.566 25.501 -20.702 1.00 92.12 365 ALA A N 1
ATOM 2877 C CA . ALA A 1 365 ? 28.010 25.290 -20.542 1.00 92.12 365 ALA A CA 1
ATOM 2878 C C . ALA A 1 365 ? 28.355 23.993 -19.776 1.00 92.12 365 ALA A C 1
ATOM 2880 O O . ALA A 1 365 ? 29.398 23.375 -20.006 1.00 92.12 365 ALA A O 1
ATOM 2881 N N . LYS A 1 366 ? 27.465 23.550 -18.874 1.00 93.06 366 LYS A N 1
ATOM 2882 C CA . LYS A 1 366 ? 27.567 22.258 -18.185 1.00 93.06 366 LYS A CA 1
ATOM 2883 C C . LYS A 1 366 ? 27.232 21.084 -19.110 1.00 93.06 366 LYS A C 1
ATOM 2885 O O . LYS A 1 366 ? 27.901 20.057 -19.027 1.00 93.06 366 LYS A O 1
ATOM 2890 N N . ALA A 1 367 ? 26.236 21.219 -19.984 1.00 91.25 367 ALA A N 1
ATOM 2891 C CA . ALA A 1 367 ? 25.933 20.223 -21.007 1.00 91.25 367 ALA A CA 1
ATOM 2892 C C . ALA A 1 367 ? 27.084 20.078 -22.014 1.00 91.25 367 ALA A C 1
ATOM 2894 O O . ALA A 1 367 ? 27.458 18.953 -22.329 1.00 91.25 367 ALA A O 1
ATOM 2895 N N . ASP A 1 368 ? 27.721 21.179 -22.417 1.00 90.12 368 ASP A N 1
ATOM 2896 C CA . ASP A 1 368 ? 28.903 21.160 -23.289 1.00 90.12 368 ASP A CA 1
ATOM 2897 C C . ASP A 1 368 ? 30.118 20.514 -22.599 1.00 90.12 368 ASP A C 1
ATOM 2899 O O . ASP A 1 368 ? 30.955 19.871 -23.234 1.00 90.12 368 ASP A O 1
ATOM 2903 N N . ALA A 1 369 ? 30.266 20.703 -21.283 1.00 90.31 369 ALA A N 1
ATOM 2904 C CA . ALA A 1 369 ? 31.304 20.042 -20.489 1.00 90.31 369 ALA A CA 1
ATOM 2905 C C . ALA A 1 369 ? 31.056 18.526 -20.355 1.00 90.31 369 ALA A C 1
ATOM 2907 O O . ALA A 1 369 ? 31.981 17.741 -20.535 1.00 90.31 369 ALA A O 1
ATOM 2908 N N . ASP A 1 370 ? 29.813 18.109 -20.103 1.00 90.19 370 ASP A N 1
ATOM 2909 C CA . ASP A 1 370 ? 29.405 16.698 -20.048 1.00 90.19 370 ASP A CA 1
ATOM 2910 C C . ASP A 1 370 ? 29.472 16.020 -21.433 1.00 90.19 370 ASP A C 1
ATOM 2912 O O . ASP A 1 370 ? 29.891 14.869 -21.526 1.00 90.19 370 ASP A O 1
ATOM 2916 N N . GLU A 1 371 ? 29.167 16.717 -22.533 1.00 87.38 371 GLU A N 1
ATOM 2917 C CA . GLU A 1 371 ? 29.372 16.191 -23.892 1.00 87.38 371 GLU A CA 1
ATOM 2918 C C . GLU A 1 371 ? 30.863 15.989 -24.213 1.00 87.38 371 GLU A C 1
ATOM 2920 O O . GLU A 1 371 ? 31.233 14.918 -24.701 1.00 87.38 371 GLU A O 1
ATOM 2925 N N . ARG A 1 372 ? 31.737 16.941 -23.849 1.00 89.62 372 ARG A N 1
ATOM 2926 C CA . ARG A 1 372 ? 33.200 16.767 -23.950 1.00 89.62 372 ARG A CA 1
ATOM 2927 C C . ARG A 1 372 ? 33.700 15.605 -23.093 1.00 89.62 372 ARG A C 1
ATOM 2929 O O . ARG A 1 372 ? 34.364 14.717 -23.621 1.00 89.62 372 ARG A O 1
ATOM 2936 N N . GLU A 1 373 ? 33.303 15.525 -21.821 1.00 87.94 373 GLU A N 1
ATOM 2937 C CA . GLU A 1 373 ? 33.721 14.425 -20.941 1.00 87.94 373 GLU A CA 1
ATOM 2938 C C . GLU A 1 373 ? 33.213 13.062 -21.455 1.00 87.94 373 GLU A C 1
ATOM 2940 O O . GLU A 1 373 ? 33.910 12.051 -21.360 1.00 87.94 373 GLU A O 1
ATOM 2945 N N . ARG A 1 374 ? 32.013 12.996 -22.050 1.00 84.44 374 ARG A N 1
ATOM 2946 C CA . ARG A 1 374 ? 31.512 11.786 -22.728 1.00 84.44 374 ARG A CA 1
ATOM 2947 C C . ARG A 1 374 ? 32.352 11.432 -23.952 1.00 84.44 374 ARG A C 1
ATOM 2949 O O . ARG A 1 374 ? 32.718 10.265 -24.086 1.00 84.44 374 ARG A O 1
ATOM 2956 N N . ALA A 1 375 ? 32.686 12.399 -24.806 1.00 86.19 375 ALA A N 1
ATOM 2957 C CA . ALA A 1 375 ? 33.524 12.181 -25.984 1.00 86.19 375 ALA A CA 1
ATOM 2958 C C . ALA A 1 375 ? 34.933 11.688 -25.600 1.00 86.19 375 ALA A C 1
ATOM 2960 O O . ALA A 1 375 ? 35.414 10.706 -26.167 1.00 86.19 375 ALA A O 1
ATOM 2961 N N . GLU A 1 376 ? 35.550 12.285 -24.577 1.00 88.38 376 GLU A N 1
ATOM 2962 C CA . GLU A 1 376 ? 36.825 11.846 -23.995 1.00 88.38 376 GLU A CA 1
ATOM 2963 C C . GLU A 1 376 ? 36.730 10.430 -23.412 1.00 88.38 376 GLU A C 1
ATOM 2965 O O . GLU A 1 376 ? 37.549 9.565 -23.730 1.00 88.38 376 GLU A O 1
ATOM 2970 N N . ARG A 1 377 ? 35.692 10.140 -22.613 1.00 86.19 377 ARG A N 1
ATOM 2971 C CA . ARG A 1 377 ? 35.432 8.794 -22.072 1.00 86.19 377 ARG A CA 1
ATOM 2972 C C . ARG A 1 377 ? 35.209 7.764 -23.182 1.00 86.19 377 ARG A C 1
ATOM 2974 O O . ARG A 1 377 ? 35.618 6.614 -23.023 1.00 86.19 377 ARG A O 1
ATOM 2981 N N . GLU A 1 378 ? 34.578 8.129 -24.295 1.00 84.38 378 GLU A N 1
ATOM 2982 C CA . GLU A 1 378 ? 34.418 7.246 -25.455 1.00 84.38 378 GLU A CA 1
ATOM 2983 C C . GLU A 1 378 ? 35.716 7.051 -26.242 1.00 84.38 378 GLU A C 1
ATOM 2985 O O . GLU A 1 378 ? 36.009 5.921 -26.634 1.00 84.38 378 GLU A O 1
ATOM 2990 N N . ALA A 1 379 ? 36.522 8.097 -26.435 1.00 85.25 379 ALA A N 1
ATOM 2991 C CA . ALA A 1 379 ? 37.848 7.991 -27.040 1.00 85.25 379 ALA A CA 1
ATOM 2992 C C . ALA A 1 379 ? 38.766 7.089 -26.196 1.00 85.25 379 ALA A C 1
ATOM 2994 O O . ALA A 1 379 ? 39.323 6.115 -26.706 1.00 85.25 379 ALA A O 1
ATOM 2995 N N . ALA A 1 380 ? 38.820 7.316 -24.880 1.00 85.69 380 ALA A N 1
ATOM 2996 C CA . ALA A 1 380 ? 39.559 6.483 -23.937 1.00 85.69 380 ALA A CA 1
ATOM 2997 C C . ALA A 1 380 ? 39.071 5.022 -23.938 1.00 85.69 380 ALA A C 1
ATOM 2999 O O . ALA A 1 380 ? 39.887 4.102 -23.898 1.00 85.69 380 ALA A O 1
ATOM 3000 N N . ARG A 1 381 ? 37.755 4.777 -24.053 1.00 86.50 381 ARG A N 1
ATOM 3001 C CA . ARG A 1 381 ? 37.188 3.421 -24.214 1.00 86.50 381 ARG A CA 1
ATOM 3002 C C . ARG A 1 381 ? 37.555 2.771 -25.549 1.00 86.50 381 ARG A C 1
ATOM 3004 O O . ARG A 1 381 ? 37.790 1.567 -25.565 1.00 86.50 381 ARG A O 1
ATOM 3011 N N . LYS A 1 382 ? 37.623 3.525 -26.652 1.00 86.94 382 LYS A N 1
ATOM 3012 C CA . LYS A 1 382 ? 38.081 3.015 -27.960 1.00 86.94 382 LYS A CA 1
ATOM 3013 C C . LYS A 1 382 ? 39.547 2.578 -27.876 1.00 86.94 382 LYS A C 1
ATOM 3015 O O . LYS A 1 382 ? 39.840 1.421 -28.163 1.00 86.94 382 LYS A O 1
ATOM 3020 N N . VAL A 1 383 ? 40.428 3.442 -27.363 1.00 88.06 383 VAL A N 1
ATOM 3021 C CA . VAL A 1 383 ? 41.856 3.135 -27.143 1.00 88.06 383 VAL A CA 1
ATOM 3022 C C . VAL A 1 383 ? 42.038 1.954 -26.181 1.00 88.06 383 VAL A C 1
ATOM 3024 O O . VAL A 1 383 ? 42.819 1.042 -26.449 1.00 88.06 383 VAL A O 1
ATOM 3027 N N . ALA A 1 384 ? 41.284 1.908 -25.078 1.00 87.06 384 ALA A N 1
ATOM 3028 C CA . ALA A 1 384 ? 41.370 0.811 -24.118 1.00 87.06 384 ALA A CA 1
ATOM 3029 C C . ALA A 1 384 ? 40.842 -0.522 -24.681 1.00 87.06 384 ALA A C 1
ATOM 3031 O O . ALA A 1 384 ? 41.457 -1.553 -24.414 1.00 87.06 384 ALA A O 1
ATOM 3032 N N . ARG A 1 385 ? 39.778 -0.514 -25.501 1.00 90.69 385 ARG A N 1
ATOM 3033 C CA . ARG A 1 385 ? 39.296 -1.707 -26.221 1.00 90.69 385 ARG A CA 1
ATOM 3034 C C . ARG A 1 385 ? 40.297 -2.172 -27.280 1.00 90.69 385 ARG A C 1
ATOM 3036 O O . ARG A 1 385 ? 40.474 -3.375 -27.417 1.00 90.69 385 ARG A O 1
ATOM 3043 N N . GLN A 1 386 ? 40.977 -1.265 -27.983 1.00 91.06 386 GLN A N 1
ATOM 3044 C CA . GLN A 1 386 ? 42.030 -1.617 -28.945 1.00 91.06 386 GLN A CA 1
ATOM 3045 C C . GLN A 1 386 ? 43.255 -2.243 -28.263 1.00 91.06 386 GLN A C 1
ATOM 3047 O O . GLN A 1 386 ? 43.768 -3.259 -28.730 1.00 91.06 386 GLN A O 1
ATOM 3052 N N . ALA A 1 387 ? 43.693 -1.691 -27.128 1.00 90.56 387 ALA A N 1
ATOM 3053 C CA . ALA A 1 387 ? 44.767 -2.278 -26.325 1.00 90.56 387 ALA A CA 1
ATOM 3054 C C . ALA A 1 387 ? 44.381 -3.663 -25.771 1.00 90.56 387 ALA A C 1
ATOM 3056 O O . ALA A 1 387 ? 45.165 -4.606 -25.865 1.00 90.56 387 ALA A O 1
ATOM 3057 N N . ASP A 1 388 ? 43.155 -3.805 -25.254 1.00 92.12 388 ASP A N 1
ATOM 3058 C CA . ASP A 1 388 ? 42.612 -5.095 -24.815 1.00 92.12 388 ASP A CA 1
ATOM 3059 C C . ASP A 1 388 ? 42.518 -6.101 -25.973 1.00 92.12 388 ASP A C 1
ATOM 3061 O O . ASP A 1 388 ? 42.806 -7.277 -25.773 1.00 92.12 388 ASP A O 1
ATOM 3065 N N . ALA A 1 389 ? 42.166 -5.655 -27.183 1.00 93.56 389 ALA A N 1
ATOM 3066 C CA . ALA A 1 389 ? 42.109 -6.504 -28.367 1.00 93.56 389 ALA A CA 1
ATOM 3067 C C . ALA A 1 389 ? 43.495 -7.024 -28.782 1.00 93.56 389 ALA A C 1
ATOM 3069 O O . ALA A 1 389 ? 43.655 -8.225 -28.976 1.00 93.56 389 ALA A O 1
ATOM 3070 N N . ARG A 1 390 ? 44.515 -6.158 -28.847 1.00 92.62 390 ARG A N 1
ATOM 3071 C CA . ARG A 1 390 ? 45.895 -6.564 -29.185 1.00 92.62 390 ARG A CA 1
ATOM 3072 C C . ARG A 1 390 ? 46.452 -7.590 -28.192 1.00 92.62 390 ARG A C 1
ATOM 3074 O O . ARG A 1 390 ? 46.947 -8.634 -28.611 1.00 92.62 390 ARG A O 1
ATOM 3081 N N . ALA A 1 391 ? 46.259 -7.365 -26.889 1.00 92.75 391 ALA A N 1
ATOM 3082 C CA . ALA A 1 391 ? 46.651 -8.323 -25.851 1.00 92.75 391 ALA A CA 1
ATOM 3083 C C . ALA A 1 391 ? 45.917 -9.677 -25.981 1.00 92.75 391 ALA A C 1
ATOM 3085 O O . ALA A 1 391 ? 46.494 -10.734 -25.734 1.00 92.75 391 ALA A O 1
ATOM 3086 N N . LEU A 1 392 ? 44.653 -9.680 -26.420 1.00 94.38 392 LEU A N 1
ATOM 3087 C CA . LEU A 1 392 ? 43.929 -10.923 -26.710 1.00 94.38 392 LEU A CA 1
ATOM 3088 C C . LEU A 1 392 ? 44.516 -11.687 -27.907 1.00 94.38 392 LEU A C 1
ATOM 3090 O O . LEU A 1 392 ? 44.500 -12.917 -27.890 1.00 94.38 392 LEU A O 1
ATOM 3094 N N . LEU A 1 393 ? 45.063 -11.002 -28.914 1.00 94.31 393 LEU A N 1
ATOM 3095 C CA . LEU A 1 393 ? 45.704 -11.650 -30.065 1.00 94.31 393 LEU A CA 1
ATOM 3096 C C . LEU A 1 393 ? 47.076 -12.236 -29.716 1.00 94.31 393 LEU A C 1
ATOM 3098 O O . LEU A 1 393 ? 47.402 -13.324 -30.188 1.00 94.31 393 LEU A O 1
ATOM 3102 N N . GLU A 1 394 ? 47.833 -11.619 -28.808 1.00 93.44 394 GLU A N 1
ATOM 3103 C CA . GLU A 1 394 ? 49.023 -12.243 -28.204 1.00 93.44 394 GLU A CA 1
ATOM 3104 C C . GLU A 1 394 ? 48.671 -13.563 -27.495 1.00 93.44 394 GLU A C 1
ATOM 3106 O O . GLU A 1 394 ? 49.348 -14.576 -27.690 1.00 93.44 394 GLU A O 1
ATOM 3111 N N . VAL A 1 395 ? 47.555 -13.594 -26.756 1.00 94.25 395 VAL A N 1
ATOM 3112 C CA . VAL A 1 395 ? 47.036 -14.825 -26.136 1.00 94.25 395 VAL A CA 1
ATOM 3113 C C . VAL A 1 395 ? 46.629 -15.869 -27.185 1.00 94.25 395 VAL A C 1
ATOM 3115 O O . VAL A 1 395 ? 46.901 -17.055 -26.987 1.00 94.25 395 VAL A O 1
ATOM 3118 N N . VAL A 1 396 ? 46.036 -15.469 -28.320 1.00 93.75 396 VAL A N 1
ATOM 3119 C CA . VAL A 1 396 ? 45.755 -16.392 -29.440 1.00 93.75 396 VAL A CA 1
ATOM 3120 C C . VAL A 1 396 ? 47.046 -16.971 -30.023 1.00 93.75 396 VAL A C 1
ATOM 3122 O O . VAL A 1 396 ? 47.104 -18.179 -30.253 1.00 93.75 396 VAL A O 1
ATOM 3125 N N . ARG A 1 397 ? 48.083 -16.150 -30.241 1.00 93.69 397 ARG A N 1
ATOM 3126 C CA . ARG A 1 397 ? 49.386 -16.589 -30.779 1.00 93.69 397 ARG A CA 1
ATOM 3127 C C . ARG A 1 397 ? 50.051 -17.613 -29.847 1.00 93.69 397 ARG A C 1
ATOM 3129 O O . ARG A 1 397 ? 50.416 -18.699 -30.291 1.00 93.69 397 ARG A O 1
ATOM 3136 N N . GLU A 1 398 ? 50.120 -17.325 -28.546 1.00 92.94 398 GLU A N 1
ATOM 3137 C CA . GLU A 1 398 ? 50.672 -18.239 -27.529 1.00 92.94 398 GLU A CA 1
ATOM 3138 C C . GLU A 1 398 ? 49.834 -19.519 -27.341 1.00 92.94 398 GLU A C 1
ATOM 3140 O O . GLU A 1 398 ? 50.387 -20.580 -27.043 1.00 92.94 398 GLU A O 1
ATOM 3145 N N . ALA A 1 399 ? 48.513 -19.458 -27.544 1.00 92.12 399 ALA A N 1
ATOM 3146 C CA . ALA A 1 399 ? 47.662 -20.646 -27.542 1.00 92.12 399 ALA A CA 1
ATOM 3147 C C . ALA A 1 399 ? 47.892 -21.522 -28.789 1.00 92.12 399 ALA A C 1
ATOM 3149 O O . ALA A 1 399 ? 48.121 -22.722 -28.638 1.00 92.12 399 ALA A O 1
ATOM 3150 N N . LYS A 1 400 ? 47.899 -20.927 -29.995 1.00 91.94 400 LYS A N 1
ATOM 3151 C CA . LYS A 1 400 ? 48.143 -21.625 -31.274 1.00 91.94 400 LYS A CA 1
ATOM 3152 C C . LYS A 1 400 ? 49.524 -22.287 -31.334 1.00 91.94 400 LYS A C 1
ATOM 3154 O O . LYS A 1 400 ? 49.647 -23.392 -31.852 1.00 91.94 400 LYS A O 1
ATOM 3159 N N . ARG A 1 401 ? 50.546 -21.671 -30.725 1.00 91.25 401 ARG A N 1
ATOM 3160 C CA . ARG A 1 401 ? 51.900 -22.246 -30.569 1.00 91.25 401 ARG A CA 1
ATOM 3161 C C . ARG A 1 401 ? 51.917 -23.595 -29.824 1.00 91.25 401 ARG A C 1
ATOM 3163 O O . ARG A 1 401 ? 52.943 -24.265 -29.796 1.00 91.25 401 ARG A O 1
ATOM 3170 N N . LYS A 1 402 ? 50.807 -23.991 -29.186 1.00 86.25 402 LYS A N 1
ATOM 3171 C CA . LYS A 1 402 ? 50.670 -25.207 -28.361 1.00 86.25 402 LYS A CA 1
ATOM 3172 C C . LYS A 1 402 ? 49.519 -26.106 -28.851 1.00 86.25 402 LYS A C 1
ATOM 3174 O O . LYS A 1 402 ? 48.894 -26.825 -28.062 1.00 86.25 402 LYS A O 1
ATOM 3179 N N . GLY A 1 403 ? 49.260 -26.057 -30.161 1.00 88.38 403 GLY A N 1
ATOM 3180 C CA . GLY A 1 403 ? 48.226 -26.807 -30.876 1.00 88.38 403 GLY A CA 1
ATOM 3181 C C . GLY A 1 403 ? 46.945 -26.003 -31.121 1.00 88.38 403 GLY A C 1
ATOM 3182 O O . GLY A 1 403 ? 46.866 -24.813 -30.826 1.00 88.38 403 GLY A O 1
ATOM 3183 N N . GLU A 1 404 ? 45.925 -26.672 -31.659 1.00 88.12 404 GLU A N 1
ATOM 3184 C CA . GLU A 1 404 ? 44.653 -26.068 -32.090 1.00 88.12 404 GLU A CA 1
ATOM 3185 C C . GLU A 1 404 ? 43.975 -25.223 -31.003 1.00 88.12 404 GLU A C 1
ATOM 3187 O O . GLU A 1 404 ? 44.004 -25.552 -29.813 1.00 88.12 404 GLU A O 1
ATOM 3192 N N . LEU A 1 405 ? 43.301 -24.153 -31.414 1.00 91.75 405 LEU A N 1
ATOM 3193 C CA . LEU A 1 405 ? 42.760 -23.144 -30.513 1.00 91.75 405 LEU A CA 1
ATOM 3194 C C . LEU A 1 405 ? 41.429 -23.575 -29.865 1.00 91.75 405 LEU A C 1
ATOM 3196 O O . LEU A 1 405 ? 40.374 -23.468 -30.478 1.00 91.75 405 LEU A O 1
ATOM 3200 N N . THR A 1 406 ? 41.474 -23.978 -28.593 1.00 93.81 406 THR A N 1
ATOM 320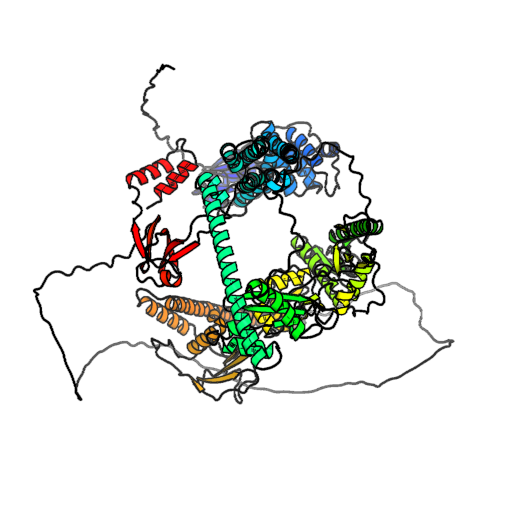1 C CA . THR A 1 406 ? 40.290 -24.320 -27.774 1.00 93.81 406 THR A CA 1
ATOM 3202 C C . THR A 1 406 ? 40.126 -23.383 -26.575 1.00 93.81 406 THR A C 1
ATOM 3204 O O . THR A 1 406 ? 41.096 -22.774 -26.116 1.00 93.81 406 THR A O 1
ATOM 3207 N N . GLU A 1 407 ? 38.929 -23.316 -25.982 1.00 93.62 407 GLU A N 1
ATOM 3208 C CA . GLU A 1 407 ? 38.616 -22.555 -24.763 1.00 93.62 407 GLU A CA 1
ATOM 3209 C C . GLU A 1 407 ? 39.569 -22.934 -23.614 1.00 93.62 407 GLU A C 1
ATOM 3211 O O . GLU A 1 407 ? 39.990 -22.082 -22.828 1.00 93.62 407 GLU A O 1
ATOM 3216 N N . ARG A 1 408 ? 39.970 -24.212 -23.532 1.00 93.62 408 ARG A N 1
ATOM 3217 C CA . ARG A 1 408 ? 40.954 -24.694 -22.548 1.00 93.62 408 ARG A CA 1
ATOM 3218 C C . ARG A 1 408 ? 42.359 -24.152 -22.831 1.00 93.62 408 ARG A C 1
ATOM 3220 O O . ARG A 1 408 ? 42.981 -23.624 -21.909 1.00 93.62 408 ARG A O 1
ATOM 3227 N N . ARG A 1 409 ? 42.867 -24.271 -24.067 1.00 93.88 409 ARG A N 1
ATOM 3228 C CA . ARG A 1 409 ? 44.215 -23.789 -24.441 1.00 93.88 409 ARG A CA 1
ATOM 3229 C C . ARG A 1 409 ? 44.310 -22.262 -24.358 1.00 93.88 409 ARG A C 1
ATOM 3231 O O . ARG A 1 409 ? 45.252 -21.761 -23.748 1.00 93.88 409 ARG A O 1
ATOM 3238 N N . PHE A 1 410 ? 43.307 -21.539 -24.861 1.00 95.50 410 PHE A N 1
ATOM 3239 C CA . PHE A 1 410 ? 43.226 -20.078 -24.772 1.00 95.50 410 PHE A CA 1
ATOM 3240 C C . PHE A 1 410 ? 43.297 -19.594 -23.319 1.00 95.50 410 PHE A C 1
ATOM 3242 O O . PHE A 1 410 ? 44.121 -18.749 -22.984 1.00 95.50 410 PHE A O 1
ATOM 3249 N N . ASN A 1 411 ? 42.477 -20.156 -22.425 1.00 94.94 411 ASN A N 1
ATOM 3250 C CA . ASN A 1 411 ? 42.454 -19.718 -21.028 1.00 94.94 411 ASN A CA 1
ATOM 3251 C C . ASN A 1 411 ? 43.763 -20.033 -20.284 1.00 94.94 411 ASN A C 1
ATOM 3253 O O . ASN A 1 411 ? 44.215 -19.224 -19.475 1.00 94.94 411 ASN A O 1
ATOM 3257 N N . LEU A 1 412 ? 44.422 -21.153 -20.603 1.00 93.81 412 LEU A N 1
ATOM 3258 C CA . LEU A 1 412 ? 45.752 -21.468 -20.070 1.00 93.81 412 LEU A CA 1
ATOM 3259 C C . LEU A 1 412 ? 46.839 -20.505 -20.581 1.00 93.81 412 LEU A C 1
ATOM 3261 O O . LEU A 1 412 ? 47.726 -20.148 -19.809 1.00 93.81 412 LEU A O 1
ATOM 3265 N N . ALA A 1 413 ? 46.773 -20.056 -21.838 1.00 94.19 413 ALA A N 1
ATOM 3266 C CA . ALA A 1 413 ? 47.647 -19.001 -22.359 1.00 94.19 413 ALA A CA 1
ATOM 3267 C C . ALA A 1 413 ? 47.369 -17.648 -21.673 1.00 94.19 413 ALA A C 1
ATOM 3269 O O . ALA A 1 413 ? 48.296 -16.996 -21.193 1.00 94.19 413 ALA A O 1
ATOM 3270 N N . TYR A 1 414 ? 46.093 -17.277 -21.520 1.00 93.94 414 TYR A N 1
ATOM 3271 C CA . TYR A 1 414 ? 45.661 -16.032 -20.876 1.00 93.94 414 TYR A CA 1
ATOM 3272 C C . TYR A 1 414 ? 46.180 -15.914 -19.434 1.00 93.94 414 TYR A C 1
ATOM 3274 O O . TYR A 1 414 ? 46.701 -14.875 -19.033 1.00 93.94 414 TYR A O 1
ATOM 3282 N N . TRP A 1 415 ? 46.096 -16.989 -18.642 1.00 93.06 415 TRP A N 1
ATOM 3283 C CA . TRP A 1 415 ? 46.587 -16.989 -17.257 1.00 93.06 415 TRP A CA 1
ATOM 3284 C C . TRP A 1 415 ? 48.119 -17.032 -17.138 1.00 93.06 415 TRP A C 1
ATOM 3286 O O . TRP A 1 415 ? 48.641 -16.630 -16.099 1.00 93.06 415 TRP A O 1
ATOM 3296 N N . ARG A 1 416 ? 48.838 -17.490 -18.175 1.00 92.12 416 ARG A N 1
ATOM 3297 C CA . ARG A 1 416 ? 50.312 -17.434 -18.247 1.00 92.12 416 ARG A CA 1
ATOM 3298 C C . ARG A 1 416 ? 50.813 -16.030 -18.576 1.00 92.12 416 ARG A C 1
ATOM 3300 O O . ARG A 1 416 ? 51.738 -15.563 -17.926 1.00 92.12 416 ARG A O 1
ATOM 3307 N N . LEU A 1 417 ? 50.185 -15.359 -19.545 1.00 91.88 417 LEU A N 1
ATOM 3308 C CA . LEU A 1 417 ? 50.540 -13.995 -19.960 1.00 91.88 417 LEU A CA 1
ATOM 3309 C C . LEU A 1 417 ? 50.065 -12.930 -18.955 1.00 91.88 417 LEU A C 1
ATOM 3311 O O . LEU A 1 417 ? 50.658 -11.856 -18.853 1.00 91.88 417 LEU A O 1
ATOM 3315 N N . HIS A 1 418 ? 49.032 -13.226 -18.159 1.00 91.25 418 HIS A N 1
ATOM 3316 C CA . HIS A 1 418 ? 48.503 -12.316 -17.138 1.00 91.25 418 HIS A CA 1
ATOM 3317 C C . HIS A 1 418 ? 48.486 -12.963 -15.733 1.00 91.25 418 HIS A C 1
ATOM 3319 O O . HIS A 1 418 ? 47.423 -13.127 -15.125 1.00 91.25 418 HIS A O 1
ATOM 3325 N N . PRO A 1 419 ? 49.659 -13.313 -15.161 1.00 91.12 419 PRO A N 1
ATOM 3326 C CA . PRO A 1 419 ? 49.741 -14.065 -13.906 1.00 91.12 419 PRO A CA 1
ATOM 3327 C C . PRO A 1 419 ? 49.252 -13.258 -12.694 1.00 91.12 419 PRO A C 1
ATOM 3329 O O . PRO A 1 419 ? 48.733 -13.834 -11.739 1.00 91.12 419 PRO A O 1
ATOM 3332 N N . LYS A 1 420 ? 49.350 -11.920 -12.753 1.00 90.31 420 LYS A N 1
ATOM 3333 C CA . LYS A 1 420 ? 48.933 -10.984 -11.690 1.00 90.31 420 LYS A CA 1
ATOM 3334 C C . LYS A 1 420 ? 47.413 -10.942 -11.445 1.00 90.31 420 LYS A C 1
ATOM 3336 O O . LYS A 1 420 ? 46.983 -10.314 -10.485 1.00 90.31 420 LYS A O 1
ATOM 3341 N N . LEU A 1 421 ? 46.598 -11.585 -12.288 1.00 88.12 421 LEU A N 1
ATOM 3342 C CA . LEU A 1 421 ? 45.141 -11.611 -12.136 1.00 88.12 421 LEU A CA 1
ATOM 3343 C C . LEU A 1 421 ? 44.698 -12.512 -10.981 1.00 88.12 421 LEU A C 1
ATOM 3345 O O . LEU A 1 421 ? 45.101 -13.676 -10.902 1.00 88.12 421 LEU A O 1
ATOM 3349 N N . SER A 1 422 ? 43.799 -12.001 -10.140 1.00 89.12 422 SER A N 1
ATOM 3350 C CA . SER A 1 422 ? 43.165 -12.771 -9.065 1.00 89.12 422 SER A CA 1
ATOM 3351 C C . SER A 1 422 ? 42.238 -13.870 -9.606 1.00 89.12 422 SER A C 1
ATOM 3353 O O . SER A 1 422 ? 41.730 -13.782 -10.724 1.00 89.12 422 SER A O 1
ATOM 3355 N N . ASN A 1 423 ? 41.940 -14.899 -8.803 1.00 85.06 423 ASN A N 1
ATOM 3356 C CA . ASN A 1 423 ? 41.048 -15.996 -9.218 1.00 85.06 423 ASN A CA 1
ATOM 3357 C C . ASN A 1 423 ? 39.650 -15.514 -9.662 1.00 85.06 423 ASN A C 1
ATOM 3359 O O . ASN A 1 423 ? 39.059 -16.099 -10.567 1.00 85.06 423 ASN A O 1
ATOM 3363 N N . TYR A 1 424 ? 39.145 -14.422 -9.078 1.00 86.31 424 TYR A N 1
ATOM 3364 C CA . TYR A 1 424 ? 37.885 -13.801 -9.496 1.00 86.31 424 TYR A CA 1
ATOM 3365 C C . TYR A 1 424 ? 37.986 -13.160 -10.890 1.00 86.31 424 TYR A C 1
ATOM 3367 O O . TYR A 1 424 ? 37.093 -13.338 -11.715 1.00 86.31 424 TYR A O 1
ATOM 3375 N N . GLU A 1 425 ? 39.087 -12.465 -11.187 1.00 86.50 425 GLU A N 1
ATOM 3376 C CA . GLU A 1 425 ? 39.331 -11.875 -12.510 1.00 86.50 425 GLU A CA 1
ATOM 3377 C C . GLU A 1 425 ? 39.614 -12.933 -13.577 1.00 86.50 425 GLU A C 1
ATOM 3379 O O . GLU A 1 425 ? 39.149 -12.808 -14.706 1.00 86.50 425 GLU A O 1
ATOM 3384 N N . ARG A 1 426 ? 40.317 -14.014 -13.217 1.00 88.88 426 ARG A N 1
ATOM 3385 C CA . ARG A 1 426 ? 40.516 -15.175 -14.096 1.00 88.88 426 ARG A CA 1
ATOM 3386 C C . ARG A 1 426 ? 39.174 -15.797 -14.492 1.00 88.88 426 ARG A C 1
ATOM 3388 O O . ARG A 1 426 ? 38.968 -16.085 -15.668 1.00 88.88 426 ARG A O 1
ATOM 3395 N N . GLU A 1 427 ? 38.235 -15.939 -13.553 1.00 84.25 427 GLU A N 1
ATOM 3396 C CA . GLU A 1 427 ? 36.876 -16.423 -13.838 1.00 84.25 427 GLU A CA 1
ATOM 3397 C C . GLU A 1 427 ? 36.005 -15.390 -14.576 1.00 84.25 427 GLU A C 1
ATOM 3399 O O . GLU A 1 427 ? 35.157 -15.775 -15.384 1.00 84.25 427 GLU A O 1
ATOM 3404 N N . SER A 1 428 ? 36.175 -14.086 -14.342 1.00 85.38 428 SER A N 1
ATOM 3405 C CA . SER A 1 428 ? 35.370 -13.063 -15.024 1.00 85.38 428 SER A CA 1
ATOM 3406 C C . SER A 1 428 ? 35.836 -12.785 -16.458 1.00 85.38 428 SER A C 1
ATOM 3408 O O . SER A 1 428 ? 34.982 -12.506 -17.307 1.00 85.38 428 SER A O 1
ATOM 3410 N N . ARG A 1 429 ? 37.146 -12.904 -16.735 1.00 88.62 429 ARG A N 1
ATOM 3411 C CA . ARG A 1 429 ? 37.767 -12.583 -18.033 1.00 88.62 429 ARG A CA 1
ATOM 3412 C C . ARG A 1 429 ? 38.046 -13.778 -18.947 1.00 88.62 429 ARG A C 1
ATOM 3414 O O . ARG A 1 429 ? 38.220 -13.556 -20.143 1.00 88.62 429 ARG A O 1
ATOM 3421 N N . ARG A 1 430 ? 38.030 -15.022 -18.438 1.00 89.44 430 ARG A N 1
ATOM 3422 C CA . ARG A 1 430 ? 38.195 -16.223 -19.281 1.00 89.44 430 ARG A CA 1
ATOM 3423 C C . ARG A 1 430 ? 37.248 -16.222 -20.488 1.00 89.44 430 ARG A C 1
ATOM 3425 O O . ARG A 1 430 ? 36.091 -15.809 -20.370 1.00 89.44 430 ARG A O 1
ATOM 3432 N N . LEU A 1 431 ? 37.730 -16.756 -21.606 1.00 95.38 431 LEU A N 1
ATOM 3433 C CA . LEU A 1 431 ? 36.917 -17.146 -22.754 1.00 95.38 431 LEU A CA 1
ATOM 3434 C C . LEU A 1 431 ? 35.859 -18.157 -22.294 1.00 95.38 431 LEU A C 1
ATOM 3436 O O . LEU A 1 431 ? 36.182 -19.093 -21.555 1.00 95.38 431 LEU A O 1
ATOM 3440 N N . LYS A 1 432 ? 34.605 -17.945 -22.702 1.00 94.81 432 LYS A N 1
ATOM 3441 C CA . LYS A 1 432 ? 33.469 -18.836 -22.434 1.00 94.81 432 LYS A CA 1
ATOM 3442 C C . LYS A 1 432 ? 32.705 -19.066 -23.729 1.00 94.81 432 LYS A C 1
ATOM 3444 O O . LYS A 1 432 ? 32.062 -18.137 -24.221 1.00 94.81 432 LYS A O 1
ATOM 3449 N N . VAL A 1 433 ? 32.738 -20.294 -24.235 1.00 95.44 433 VAL A N 1
ATOM 3450 C CA . VAL A 1 433 ? 31.827 -20.782 -25.276 1.00 95.44 433 VAL A CA 1
ATOM 3451 C C . VAL A 1 433 ? 30.637 -21.406 -24.549 1.00 95.44 433 VAL A C 1
ATOM 3453 O O . VAL A 1 433 ? 30.810 -22.326 -23.744 1.00 95.44 433 VAL A O 1
ATOM 3456 N N . TYR A 1 434 ? 29.435 -20.860 -24.733 1.00 94.38 434 TYR A N 1
ATOM 3457 C CA . TYR A 1 434 ? 28.244 -21.353 -24.041 1.00 94.38 434 TYR A CA 1
ATOM 3458 C C . TYR A 1 434 ? 26.950 -21.084 -24.808 1.00 94.38 434 TYR A C 1
ATOM 3460 O O . TYR A 1 434 ? 26.811 -20.083 -25.498 1.00 94.38 434 TYR A O 1
ATOM 3468 N N . TRP A 1 435 ? 25.935 -21.915 -24.612 1.00 93.56 435 TRP A N 1
ATOM 3469 C CA . TRP A 1 435 ? 24.583 -21.682 -25.127 1.00 93.56 435 TRP A CA 1
ATOM 3470 C C . TRP A 1 435 ? 23.560 -21.650 -23.995 1.00 93.56 435 TRP A C 1
ATOM 3472 O O . TRP A 1 435 ? 23.829 -22.105 -22.881 1.00 93.56 435 TRP A O 1
ATOM 3482 N N . VAL A 1 436 ? 22.387 -21.063 -24.242 1.00 87.25 436 VAL A N 1
ATOM 3483 C CA . VAL A 1 436 ? 21.354 -20.904 -23.207 1.00 87.25 436 VAL A CA 1
ATOM 3484 C C . VAL A 1 436 ? 20.264 -21.957 -23.387 1.00 87.25 436 VAL A C 1
ATOM 3486 O O . VAL A 1 436 ? 19.479 -21.922 -24.332 1.00 87.25 436 VAL A O 1
ATOM 3489 N N . GLN A 1 437 ? 20.198 -22.897 -22.448 1.00 81.69 437 GLN A N 1
ATOM 3490 C CA . GLN A 1 437 ? 19.128 -23.879 -22.340 1.00 81.69 437 GLN A CA 1
ATOM 3491 C C . GLN A 1 437 ? 17.937 -23.231 -21.613 1.00 81.69 437 GLN A C 1
ATOM 3493 O O . GLN A 1 437 ? 17.808 -23.323 -20.391 1.00 81.69 437 GLN A O 1
ATOM 3498 N N . GLY A 1 438 ? 17.081 -22.535 -22.365 1.00 76.94 438 GLY A N 1
ATOM 3499 C CA . GLY A 1 438 ? 15.873 -21.879 -21.853 1.00 76.94 438 GLY A CA 1
ATOM 3500 C C . GLY A 1 438 ? 16.118 -20.474 -21.286 1.00 76.94 438 GLY A C 1
ATOM 3501 O O . GLY A 1 438 ? 16.854 -19.681 -21.858 1.00 76.94 438 GLY A O 1
ATOM 3502 N N . PHE A 1 439 ? 15.468 -20.138 -20.167 1.00 59.09 439 PHE A N 1
ATOM 3503 C CA . PHE A 1 439 ? 15.400 -18.755 -19.654 1.00 59.09 439 PHE A CA 1
ATOM 3504 C C . PHE A 1 439 ? 16.574 -18.304 -18.763 1.00 59.09 439 PHE A C 1
ATOM 3506 O O . PHE A 1 439 ? 16.663 -17.117 -18.457 1.00 59.09 439 PHE A O 1
ATOM 3513 N N . SER A 1 440 ? 17.434 -19.212 -18.283 1.00 62.97 440 SER A N 1
ATOM 3514 C CA . SER A 1 440 ? 18.503 -18.843 -17.327 1.00 62.97 440 SER A CA 1
ATOM 3515 C C . SER A 1 440 ? 19.686 -19.811 -17.213 1.00 62.97 440 SER A C 1
ATOM 3517 O O . SER A 1 440 ? 20.710 -19.439 -16.650 1.00 62.97 440 SER A O 1
ATOM 3519 N N . SER A 1 441 ? 19.569 -21.049 -17.694 1.00 77.12 441 SER A N 1
ATOM 3520 C CA . SER A 1 441 ? 20.629 -22.063 -17.615 1.00 77.12 441 SER A CA 1
ATOM 3521 C C . SER A 1 441 ? 21.577 -21.961 -18.808 1.00 77.12 441 SER A C 1
ATOM 3523 O O . SER A 1 441 ? 21.193 -22.301 -19.924 1.00 77.12 441 SER A O 1
ATOM 3525 N N . SER A 1 442 ? 22.822 -21.535 -18.591 1.00 86.81 442 SER A N 1
ATOM 3526 C CA . SER A 1 442 ? 23.888 -21.670 -19.588 1.00 86.81 442 SER A CA 1
ATOM 3527 C C . SER A 1 442 ? 24.530 -23.063 -19.534 1.00 86.81 442 SER A C 1
ATOM 3529 O O . SER A 1 442 ? 24.777 -23.614 -18.461 1.00 86.81 442 SER A O 1
ATOM 3531 N N . ARG A 1 443 ? 24.818 -23.632 -20.706 1.00 90.12 443 ARG A N 1
ATOM 3532 C CA . ARG A 1 443 ? 25.620 -24.848 -20.904 1.00 90.12 443 ARG A CA 1
ATOM 3533 C C . ARG A 1 443 ? 26.922 -24.456 -21.593 1.00 90.12 443 ARG A C 1
ATOM 3535 O O . ARG A 1 443 ? 26.876 -23.682 -22.540 1.00 90.12 443 ARG A O 1
ATOM 3542 N N . ARG A 1 444 ? 28.062 -24.956 -21.109 1.00 92.19 444 ARG A N 1
ATOM 3543 C CA . ARG A 1 444 ? 29.384 -24.750 -21.729 1.00 92.19 444 ARG A CA 1
ATOM 3544 C C . ARG A 1 444 ? 29.504 -25.582 -23.012 1.00 92.19 444 ARG A C 1
ATOM 3546 O O . ARG A 1 444 ? 28.891 -26.644 -23.090 1.00 92.19 444 ARG A O 1
ATOM 3553 N N . GLY A 1 445 ? 30.316 -25.113 -23.953 1.00 91.75 445 GLY A N 1
ATOM 3554 C CA . GLY A 1 445 ? 30.491 -25.705 -25.277 1.00 91.75 445 GLY A CA 1
ATOM 3555 C C . GLY A 1 445 ? 29.538 -25.113 -26.316 1.00 91.75 445 GLY A C 1
ATOM 3556 O O . GLY A 1 445 ? 28.754 -24.202 -26.027 1.00 91.75 445 GLY A O 1
ATOM 3557 N N . VAL A 1 446 ? 29.636 -25.634 -27.536 1.00 92.62 446 VAL A N 1
ATOM 3558 C CA . VAL A 1 446 ? 28.810 -25.251 -28.689 1.00 92.62 446 VAL A CA 1
ATOM 3559 C C . VAL A 1 446 ? 27.374 -25.757 -28.504 1.00 92.62 446 VAL A C 1
ATOM 3561 O O . VAL A 1 446 ? 27.119 -26.736 -27.795 1.00 92.62 446 VAL A O 1
ATOM 3564 N N . ALA A 1 447 ? 26.408 -25.052 -29.086 1.00 91.25 447 ALA A N 1
ATOM 3565 C CA . ALA A 1 447 ? 25.015 -25.470 -29.110 1.00 91.25 447 ALA A CA 1
ATOM 3566 C C . ALA A 1 447 ? 24.784 -26.617 -30.116 1.00 91.25 447 ALA A C 1
ATOM 3568 O O . ALA A 1 447 ? 25.450 -26.660 -31.146 1.00 91.25 447 ALA A O 1
ATOM 3569 N N . PRO A 1 448 ? 23.797 -27.504 -29.887 1.00 89.19 448 PRO A N 1
ATOM 3570 C CA . PRO A 1 448 ? 23.325 -28.420 -30.925 1.00 89.19 448 PRO A CA 1
ATOM 3571 C C . PRO A 1 448 ? 22.860 -27.672 -32.185 1.00 89.19 448 PRO A C 1
ATOM 3573 O O . PRO A 1 448 ? 22.415 -26.524 -32.088 1.00 89.19 448 PRO A O 1
ATOM 3576 N N . ALA A 1 449 ? 22.904 -28.345 -33.339 1.00 84.69 449 ALA A N 1
ATOM 3577 C CA . ALA A 1 449 ? 22.552 -27.781 -34.643 1.00 84.69 449 ALA A CA 1
ATOM 3578 C C . ALA A 1 449 ? 21.249 -26.950 -34.622 1.00 84.69 449 ALA A C 1
ATOM 3580 O O . ALA A 1 449 ? 20.255 -27.312 -33.985 1.00 84.69 449 ALA A O 1
ATOM 3581 N N . GLY A 1 450 ? 21.274 -25.798 -35.298 1.00 84.00 450 GLY A N 1
ATOM 3582 C CA . GLY A 1 450 ? 20.159 -24.845 -35.340 1.00 84.00 450 GLY A CA 1
ATOM 3583 C C . GLY A 1 450 ? 19.973 -23.976 -34.086 1.00 84.00 450 GLY A C 1
ATOM 3584 O O . GLY A 1 450 ? 19.059 -23.151 -34.056 1.00 84.00 450 GLY A O 1
ATOM 3585 N N . ARG A 1 451 ? 20.810 -24.105 -33.044 1.00 87.94 451 ARG A N 1
ATOM 3586 C CA . ARG A 1 451 ? 20.757 -23.245 -31.843 1.00 87.94 451 ARG A CA 1
ATOM 3587 C C . ARG A 1 451 ? 21.926 -22.267 -31.771 1.00 87.94 451 ARG A C 1
ATOM 3589 O O . ARG A 1 451 ? 23.027 -22.545 -32.230 1.00 87.94 451 ARG A O 1
ATOM 3596 N N . LYS A 1 452 ? 21.679 -21.111 -31.146 1.00 92.56 452 LYS A N 1
ATOM 3597 C CA . LYS A 1 452 ? 22.682 -20.051 -30.996 1.00 92.56 452 LYS A CA 1
ATOM 3598 C C . LYS A 1 452 ? 23.645 -20.335 -29.842 1.00 92.56 452 LYS A C 1
ATOM 3600 O O . LYS A 1 452 ? 23.253 -20.331 -28.670 1.00 92.56 452 LYS A O 1
ATOM 3605 N N . THR A 1 453 ? 24.912 -20.512 -30.188 1.00 94.62 453 THR A N 1
ATOM 3606 C CA . THR A 1 453 ? 26.059 -20.431 -29.284 1.00 94.62 453 THR A CA 1
ATOM 3607 C C . THR A 1 453 ? 26.393 -18.960 -29.048 1.00 94.62 453 THR A C 1
ATOM 3609 O O . THR A 1 453 ? 26.355 -18.152 -29.972 1.00 94.62 453 THR A O 1
ATOM 3612 N N . LYS A 1 454 ? 26.738 -18.605 -27.811 1.00 95.38 454 LYS A N 1
ATOM 3613 C CA . LYS A 1 454 ? 27.272 -17.300 -27.416 1.00 95.38 454 LYS A CA 1
ATOM 3614 C C . LYS A 1 454 ? 28.723 -17.492 -26.995 1.00 95.38 454 LYS A C 1
ATOM 3616 O O . LYS A 1 454 ? 29.017 -18.287 -26.102 1.00 95.38 454 LYS A O 1
ATOM 3621 N N . VAL A 1 455 ? 29.627 -16.740 -27.603 1.00 95.81 455 VAL A N 1
ATOM 3622 C CA . VAL A 1 455 ? 31.031 -16.702 -27.196 1.00 95.81 455 VAL A CA 1
ATOM 3623 C C . VAL A 1 455 ? 31.302 -15.365 -26.538 1.00 95.81 455 VAL A C 1
ATOM 3625 O O . VAL A 1 455 ? 31.036 -14.311 -27.114 1.00 95.81 455 VAL A O 1
ATOM 3628 N N . LYS A 1 456 ? 31.803 -15.410 -25.302 1.00 95.75 456 LYS A N 1
ATOM 3629 C CA . LYS A 1 456 ? 32.204 -14.231 -24.535 1.00 95.75 456 LYS A CA 1
ATOM 3630 C C . LYS A 1 456 ? 33.692 -14.299 -24.235 1.00 95.75 456 LYS A C 1
ATOM 3632 O O . LYS A 1 456 ? 34.153 -15.258 -23.619 1.00 95.75 456 LYS A O 1
ATOM 3637 N N . LEU A 1 457 ? 34.397 -13.229 -24.575 1.00 94.38 457 LEU A N 1
ATOM 3638 C CA . LEU A 1 457 ? 35.806 -13.013 -24.272 1.00 94.38 457 LEU A CA 1
ATOM 3639 C C . LEU A 1 457 ? 35.987 -11.650 -23.587 1.00 94.38 457 LEU A C 1
ATOM 3641 O O . LEU A 1 457 ? 35.155 -10.757 -23.773 1.00 94.38 457 LEU A O 1
ATOM 3645 N N . ARG A 1 458 ? 37.039 -11.467 -22.777 1.00 93.75 458 ARG A N 1
ATOM 3646 C CA . ARG A 1 458 ? 37.397 -10.150 -22.224 1.00 93.75 458 ARG A CA 1
ATOM 3647 C C . ARG A 1 458 ? 38.899 -9.913 -22.183 1.00 93.75 458 ARG A C 1
ATOM 3649 O O . ARG A 1 458 ? 39.655 -10.785 -21.761 1.00 93.75 458 ARG A O 1
ATOM 3656 N N . GLY A 1 459 ? 39.315 -8.708 -22.559 1.00 91.81 459 GLY A N 1
ATOM 3657 C CA . GLY A 1 459 ? 40.711 -8.289 -22.464 1.00 91.81 459 GLY A CA 1
ATOM 3658 C C . GLY A 1 459 ? 41.146 -7.945 -21.033 1.00 91.81 459 GLY A C 1
ATOM 3659 O O . GLY A 1 459 ? 40.317 -7.945 -20.115 1.00 91.81 459 GLY A O 1
ATOM 3660 N N . PRO A 1 460 ? 42.446 -7.676 -20.813 1.00 88.69 460 PRO A N 1
ATOM 3661 C CA . PRO A 1 460 ? 43.010 -7.426 -19.485 1.00 88.69 460 PRO A CA 1
ATOM 3662 C C . PRO A 1 460 ? 42.345 -6.293 -18.689 1.00 88.69 460 PRO A C 1
ATOM 3664 O O . PRO A 1 460 ? 42.251 -6.411 -17.466 1.00 88.69 460 PRO A O 1
ATOM 3667 N N . LYS A 1 461 ? 41.837 -5.243 -19.351 1.00 87.06 461 LYS A N 1
ATOM 3668 C CA . LYS A 1 461 ? 41.093 -4.111 -18.761 1.00 87.06 461 LYS A CA 1
ATOM 3669 C C . LYS A 1 461 ? 39.565 -4.324 -18.756 1.00 87.06 461 LYS A C 1
ATOM 3671 O O . LYS A 1 461 ? 38.809 -3.366 -18.622 1.00 87.06 461 LYS A O 1
ATOM 3676 N N . ASP A 1 462 ? 39.113 -5.578 -18.844 1.00 87.75 462 ASP A N 1
ATOM 3677 C CA . ASP A 1 462 ? 37.714 -6.041 -18.760 1.00 87.75 462 ASP A CA 1
ATOM 3678 C C . ASP A 1 462 ? 36.795 -5.674 -19.952 1.00 87.75 462 ASP A C 1
ATOM 3680 O O . ASP A 1 462 ? 35.591 -5.970 -19.905 1.00 87.75 462 ASP A O 1
ATOM 3684 N N . HIS A 1 463 ? 37.324 -5.113 -21.054 1.00 89.88 463 HIS A N 1
ATOM 3685 C CA . HIS A 1 463 ? 36.525 -4.863 -22.264 1.00 89.88 463 HIS A CA 1
ATOM 3686 C C . HIS A 1 463 ? 36.068 -6.187 -22.872 1.00 89.88 463 HIS A C 1
ATOM 3688 O O . HIS A 1 463 ? 36.866 -7.100 -23.082 1.00 89.88 463 HIS A O 1
ATOM 3694 N N . GLY A 1 464 ? 34.761 -6.303 -23.119 1.00 91.31 464 GLY A N 1
ATOM 3695 C CA . GLY A 1 464 ? 34.138 -7.532 -23.599 1.00 91.31 464 GLY A CA 1
ATOM 3696 C C . GLY A 1 464 ? 33.970 -7.578 -25.110 1.00 91.31 464 GLY A C 1
ATOM 3697 O O . GLY A 1 464 ? 33.466 -6.627 -25.704 1.00 91.31 464 GLY A O 1
ATOM 3698 N N . PHE A 1 465 ? 34.324 -8.726 -25.677 1.00 94.38 465 PHE A N 1
ATOM 3699 C CA . PHE A 1 465 ? 34.117 -9.107 -27.070 1.00 94.38 465 PHE A CA 1
ATOM 3700 C C . PHE A 1 465 ? 33.104 -10.253 -27.089 1.00 94.38 465 PHE A C 1
ATOM 3702 O O . PHE A 1 465 ? 33.130 -11.129 -26.213 1.00 94.38 465 PHE A O 1
ATOM 3709 N N . PHE A 1 466 ? 32.168 -10.211 -28.033 1.00 94.19 466 PHE A N 1
ATOM 3710 C CA . PHE A 1 466 ? 31.004 -11.093 -28.040 1.00 94.19 466 PHE A CA 1
ATOM 3711 C C . PHE A 1 466 ? 30.653 -11.520 -29.463 1.00 94.19 466 PHE A C 1
ATOM 3713 O O . PHE A 1 466 ? 30.512 -10.670 -30.338 1.00 94.19 466 PHE A O 1
ATOM 3720 N N . ALA A 1 467 ? 30.429 -12.817 -29.660 1.00 94.50 467 ALA A N 1
ATOM 3721 C CA . ALA A 1 467 ? 29.818 -13.362 -30.869 1.00 94.50 467 ALA A CA 1
ATOM 3722 C C . ALA A 1 467 ? 28.600 -14.220 -30.503 1.00 94.50 467 ALA A C 1
ATOM 3724 O O . ALA A 1 467 ? 28.558 -14.835 -29.433 1.00 94.50 467 ALA A O 1
ATOM 3725 N N . GLU A 1 468 ? 27.597 -14.245 -31.377 1.00 94.81 468 GLU A N 1
ATOM 3726 C CA . GLU A 1 468 ? 26.408 -15.080 -31.219 1.00 94.81 468 GLU A CA 1
ATOM 3727 C C . GLU A 1 468 ? 25.913 -15.578 -32.578 1.00 94.81 468 GLU A C 1
ATOM 3729 O O . GLU A 1 468 ? 25.516 -14.785 -33.431 1.00 94.81 468 GLU A O 1
ATOM 3734 N N . GLY A 1 469 ? 25.902 -16.897 -32.758 1.00 93.81 469 GLY A N 1
ATOM 3735 C CA . GLY A 1 469 ? 25.605 -17.546 -34.032 1.00 93.81 469 GLY A CA 1
ATOM 3736 C C . GLY A 1 469 ? 25.376 -19.046 -33.871 1.00 93.81 469 GLY A C 1
ATOM 3737 O O . GLY A 1 469 ? 25.475 -19.585 -32.768 1.00 93.81 469 GLY A O 1
ATOM 3738 N N . VAL A 1 470 ? 25.027 -19.712 -34.967 1.00 93.62 470 VAL A N 1
ATOM 3739 C CA . VAL A 1 470 ? 25.108 -21.176 -35.069 1.00 93.62 470 VAL A CA 1
ATOM 3740 C C . VAL A 1 470 ? 26.498 -21.480 -35.620 1.00 93.62 470 VAL A C 1
ATOM 3742 O O . VAL A 1 470 ? 26.902 -20.818 -36.568 1.00 93.62 470 VAL A O 1
ATOM 3745 N N . TYR A 1 471 ? 27.206 -22.427 -35.010 1.00 94.44 471 TYR A N 1
ATOM 3746 C CA . TYR A 1 471 ? 28.557 -22.844 -35.396 1.00 94.44 471 TYR A CA 1
ATOM 3747 C C . TYR A 1 471 ? 28.608 -24.375 -35.367 1.00 94.44 471 TYR A C 1
ATOM 3749 O O . TYR A 1 471 ? 27.920 -24.978 -34.537 1.00 94.44 471 TYR A O 1
ATOM 3757 N N . ALA A 1 472 ? 29.396 -24.990 -36.243 1.00 89.06 472 ALA A N 1
ATOM 3758 C CA . ALA A 1 472 ? 29.613 -26.432 -36.286 1.00 89.06 472 ALA A CA 1
ATOM 3759 C C . ALA A 1 472 ? 30.479 -26.912 -35.110 1.00 89.06 472 ALA A C 1
ATOM 3761 O O . ALA A 1 472 ? 30.159 -27.919 -34.475 1.00 89.06 472 ALA A O 1
ATOM 3762 N N . ASP A 1 473 ? 31.540 -26.167 -34.781 1.00 92.44 473 ASP A N 1
ATOM 3763 C CA . ASP A 1 473 ? 32.534 -26.554 -33.778 1.00 92.44 473 ASP A CA 1
ATOM 3764 C C . ASP A 1 473 ? 33.029 -25.386 -32.894 1.00 92.44 473 ASP A C 1
ATOM 3766 O O . ASP A 1 473 ? 32.596 -24.233 -32.996 1.00 92.44 473 ASP A O 1
ATOM 3770 N N . GLU A 1 474 ? 33.891 -25.716 -31.925 1.00 92.44 474 GLU A N 1
ATOM 3771 C CA . GLU A 1 474 ? 34.421 -24.768 -30.937 1.00 92.44 474 GLU A CA 1
ATOM 3772 C C . GLU A 1 474 ? 35.424 -23.779 -31.556 1.00 92.44 474 GLU A C 1
ATOM 3774 O O . GLU A 1 474 ? 35.485 -22.625 -31.133 1.00 92.44 474 GLU A O 1
ATOM 3779 N N . GLY A 1 475 ? 36.174 -24.204 -32.574 1.00 91.75 475 GLY A N 1
ATOM 3780 C CA . GLY A 1 475 ? 37.111 -23.382 -33.330 1.00 91.75 475 GLY A CA 1
ATOM 3781 C C . GLY A 1 475 ? 36.400 -22.326 -34.173 1.00 91.75 475 GLY A C 1
ATOM 3782 O O . GLY A 1 475 ? 36.779 -21.158 -34.096 1.00 91.75 475 GLY A O 1
ATOM 3783 N N . GLU A 1 476 ? 35.332 -22.685 -34.892 1.00 92.31 476 GLU A N 1
ATOM 3784 C CA . GLU A 1 476 ? 34.488 -21.726 -35.624 1.00 92.31 476 GLU A CA 1
ATOM 3785 C C . GLU A 1 476 ? 33.851 -20.704 -34.665 1.00 92.31 476 GLU A C 1
ATOM 3787 O O . GLU A 1 476 ? 33.927 -19.490 -34.881 1.00 92.31 476 GLU A O 1
ATOM 3792 N N . ALA A 1 477 ? 33.304 -21.175 -33.538 1.00 92.50 477 ALA A N 1
ATOM 3793 C CA . ALA A 1 477 ? 32.724 -20.309 -32.514 1.00 92.50 477 ALA A CA 1
ATOM 3794 C C . ALA A 1 477 ? 33.749 -19.301 -31.950 1.00 92.50 477 ALA A C 1
ATOM 3796 O O . ALA A 1 477 ? 33.429 -18.130 -31.717 1.00 92.50 477 ALA A O 1
ATOM 3797 N N . ILE A 1 478 ? 34.998 -19.735 -31.743 1.00 94.50 478 ILE A N 1
ATOM 3798 C CA . ILE A 1 478 ? 36.093 -18.866 -31.295 1.00 94.50 478 ILE A CA 1
ATOM 3799 C C . ILE A 1 478 ? 36.550 -17.929 -32.425 1.00 94.50 478 ILE A C 1
ATOM 3801 O O . ILE A 1 478 ? 36.759 -16.741 -32.171 1.00 94.50 478 ILE A O 1
ATOM 3805 N N . ALA A 1 479 ? 36.642 -18.397 -33.670 1.00 92.56 479 ALA A N 1
ATOM 3806 C CA . ALA A 1 479 ? 36.971 -17.561 -34.823 1.00 92.56 479 ALA A CA 1
ATOM 3807 C C . ALA A 1 479 ? 35.973 -16.401 -34.980 1.00 92.56 479 ALA A C 1
ATOM 3809 O O . ALA A 1 479 ? 36.388 -15.256 -35.165 1.00 92.56 479 ALA A O 1
ATOM 3810 N N . ALA A 1 480 ? 34.675 -16.658 -34.788 1.00 92.94 480 ALA A N 1
ATOM 3811 C CA . ALA A 1 480 ? 33.628 -15.643 -34.871 1.00 92.94 480 ALA A CA 1
ATOM 3812 C C . ALA A 1 480 ? 33.800 -14.487 -33.862 1.00 92.94 480 ALA A C 1
ATOM 3814 O O . ALA A 1 480 ? 33.557 -13.334 -34.218 1.00 92.94 480 ALA A O 1
ATOM 3815 N N . VAL A 1 481 ? 34.256 -14.745 -32.623 1.00 94.88 481 VAL A N 1
ATOM 3816 C CA . VAL A 1 481 ? 34.574 -13.649 -31.679 1.00 94.88 481 VAL A CA 1
ATOM 3817 C C . VAL A 1 481 ? 35.903 -12.969 -32.015 1.00 94.88 481 VAL A C 1
ATOM 3819 O O . VAL A 1 481 ? 36.044 -11.765 -31.802 1.00 94.88 481 VAL A O 1
ATOM 3822 N N . LEU A 1 482 ? 36.862 -13.697 -32.597 1.00 93.94 482 LEU A N 1
ATOM 3823 C CA . LEU A 1 482 ? 38.140 -13.125 -33.020 1.00 93.94 482 LEU A CA 1
ATOM 3824 C C . LEU A 1 482 ? 38.020 -12.161 -34.209 1.00 93.94 482 LEU A C 1
ATOM 3826 O O . LEU A 1 482 ? 38.879 -11.296 -34.339 1.00 93.94 482 LEU A O 1
ATOM 3830 N N . VAL A 1 483 ? 36.945 -12.200 -35.005 1.00 93.06 483 VAL A N 1
ATOM 3831 C CA . VAL A 1 483 ? 36.671 -11.153 -36.013 1.00 93.06 483 VAL A CA 1
ATOM 3832 C C . VAL A 1 483 ? 36.480 -9.776 -35.355 1.00 93.06 483 VAL A C 1
ATOM 3834 O O . VAL A 1 483 ? 37.079 -8.797 -35.801 1.00 93.06 483 VAL A O 1
ATOM 3837 N N . ASP A 1 484 ? 35.712 -9.684 -34.262 1.00 91.19 484 ASP A N 1
ATOM 3838 C CA . ASP A 1 484 ? 35.523 -8.430 -33.503 1.00 91.19 484 ASP A CA 1
ATOM 3839 C C . ASP A 1 484 ? 36.804 -8.013 -32.753 1.00 91.19 484 ASP A C 1
ATOM 3841 O O . ASP A 1 484 ? 37.083 -6.821 -32.627 1.00 91.19 484 ASP A O 1
ATOM 3845 N N . VAL A 1 485 ? 37.632 -8.975 -32.322 1.00 93.69 485 VAL A N 1
ATOM 3846 C CA . VAL A 1 485 ? 38.956 -8.694 -31.734 1.00 93.69 485 VAL A CA 1
ATOM 3847 C C . VAL A 1 485 ? 39.926 -8.143 -32.787 1.00 93.69 485 VAL A C 1
ATOM 3849 O O . VAL A 1 485 ? 40.462 -7.057 -32.588 1.00 93.69 485 VAL A O 1
ATOM 3852 N N . ASN A 1 486 ? 40.116 -8.814 -33.927 1.00 91.12 486 ASN A N 1
ATOM 3853 C CA . ASN A 1 486 ? 41.001 -8.364 -35.012 1.00 91.12 486 ASN A CA 1
ATOM 3854 C C . ASN A 1 486 ? 40.610 -6.967 -35.519 1.00 91.12 486 ASN A C 1
ATOM 3856 O O . ASN A 1 486 ? 41.460 -6.082 -35.651 1.00 91.12 486 ASN A O 1
ATOM 3860 N N . LYS A 1 487 ? 39.303 -6.745 -35.722 1.00 90.06 487 LYS A N 1
ATOM 3861 C CA . LYS A 1 487 ? 38.735 -5.453 -36.127 1.00 90.06 487 LYS A CA 1
ATOM 3862 C C . LYS A 1 487 ? 38.955 -4.350 -35.087 1.00 90.06 487 LYS A C 1
ATOM 3864 O O . LYS A 1 487 ? 39.139 -3.196 -35.460 1.00 90.06 487 LYS A O 1
ATOM 3869 N N . ALA A 1 488 ? 38.944 -4.678 -33.795 1.00 89.50 488 ALA A N 1
ATOM 3870 C CA . ALA A 1 488 ? 39.229 -3.719 -32.728 1.00 89.50 488 ALA A CA 1
ATOM 3871 C C . ALA A 1 488 ? 40.733 -3.485 -32.499 1.00 89.50 488 ALA A C 1
ATOM 3873 O O . ALA A 1 488 ? 41.108 -2.400 -32.066 1.00 89.50 488 ALA A O 1
ATOM 3874 N N . ALA A 1 489 ? 41.591 -4.470 -32.780 1.00 87.62 489 ALA A N 1
ATOM 3875 C CA . ALA A 1 489 ? 43.047 -4.344 -32.698 1.00 87.62 489 ALA A CA 1
ATOM 3876 C C . ALA A 1 489 ? 43.620 -3.467 -33.829 1.00 87.62 489 ALA A C 1
ATOM 3878 O O . ALA A 1 489 ? 44.580 -2.714 -33.606 1.00 87.62 489 ALA A O 1
ATOM 3879 N N . GLY A 1 490 ? 42.997 -3.544 -35.011 1.00 82.62 490 GLY A N 1
ATOM 3880 C CA . GLY A 1 490 ? 43.479 -2.965 -36.267 1.00 82.62 490 GLY A CA 1
ATOM 3881 C C . GLY A 1 490 ? 44.315 -3.937 -37.108 1.00 82.62 490 GLY A C 1
ATOM 3882 O O . GLY A 1 490 ? 45.125 -3.482 -37.900 1.00 82.62 490 GLY A O 1
ATOM 3883 N N . GLU A 1 491 ? 44.159 -5.253 -36.908 1.00 61.81 491 GLU A N 1
ATOM 3884 C CA . GLU A 1 491 ? 44.899 -6.302 -37.646 1.00 61.81 491 GLU A CA 1
ATOM 3885 C C . GLU A 1 491 ? 44.104 -6.889 -38.831 1.00 61.81 491 GLU A C 1
ATOM 3887 O O . GLU A 1 491 ? 44.615 -7.716 -39.579 1.00 61.81 491 GLU A O 1
ATOM 3892 N N . LEU A 1 492 ? 42.855 -6.453 -39.021 1.00 50.31 492 LEU A N 1
ATOM 3893 C CA . LEU A 1 492 ? 42.135 -6.582 -40.288 1.00 50.31 492 LEU A CA 1
ATOM 3894 C C . LEU A 1 492 ? 42.120 -5.212 -40.963 1.00 50.31 492 LEU A C 1
ATOM 3896 O O . LEU A 1 492 ? 41.631 -4.251 -40.360 1.00 50.31 492 LEU A O 1
ATOM 3900 N N . GLU A 1 493 ? 42.567 -5.139 -42.217 1.00 44.78 493 GLU A N 1
ATOM 3901 C CA . GLU A 1 493 ? 42.213 -4.005 -43.069 1.00 44.78 493 GLU A CA 1
ATOM 3902 C C . GLU A 1 493 ? 40.683 -3.874 -43.173 1.00 44.78 493 GLU A C 1
ATOM 3904 O O . GLU A 1 493 ? 39.955 -4.878 -43.131 1.00 44.78 493 GLU A O 1
ATOM 3909 N N . PRO A 1 494 ? 40.157 -2.646 -43.316 1.00 37.75 494 PRO A N 1
ATOM 3910 C CA . PRO A 1 494 ? 38.741 -2.442 -43.546 1.00 37.75 494 PRO A CA 1
ATOM 3911 C C . PRO A 1 494 ? 38.372 -2.914 -44.958 1.00 37.75 494 PRO A C 1
ATOM 3913 O O . PRO A 1 494 ? 38.377 -2.117 -45.895 1.00 37.75 494 PRO A O 1
ATOM 3916 N N . GLN A 1 495 ? 37.976 -4.190 -45.092 1.00 37.94 495 GLN A N 1
ATOM 3917 C CA . GLN A 1 495 ? 37.227 -4.668 -46.261 1.00 37.94 495 GLN A CA 1
ATOM 3918 C C . GLN A 1 495 ? 36.165 -3.624 -46.610 1.00 37.94 495 GLN A C 1
ATOM 3920 O O . GLN A 1 495 ? 35.375 -3.226 -45.743 1.00 37.94 495 GLN A O 1
ATOM 3925 N N . THR A 1 496 ? 36.211 -3.137 -47.849 1.00 34.59 496 THR A N 1
ATOM 3926 C CA . THR A 1 496 ? 35.554 -1.894 -48.249 1.00 34.59 496 THR A CA 1
ATOM 3927 C C . THR A 1 496 ? 34.063 -1.944 -47.909 1.00 34.59 496 THR A C 1
ATOM 3929 O O . THR A 1 496 ? 33.325 -2.764 -48.462 1.00 34.59 496 THR A O 1
ATOM 3932 N N . PRO A 1 497 ? 33.573 -1.092 -46.985 1.00 36.56 497 PRO A N 1
ATOM 3933 C CA . PRO A 1 497 ? 32.164 -1.094 -46.645 1.00 36.56 497 PRO A CA 1
ATOM 3934 C C . PRO A 1 497 ? 31.387 -0.665 -47.883 1.00 36.56 497 PRO A C 1
ATOM 3936 O O . PRO A 1 497 ? 31.606 0.427 -48.412 1.00 36.56 497 PRO A O 1
ATOM 3939 N N . ASN A 1 498 ? 30.477 -1.530 -48.331 1.00 41.78 498 ASN A N 1
ATOM 3940 C CA . ASN A 1 498 ? 29.652 -1.281 -49.503 1.00 41.78 498 ASN A CA 1
ATOM 3941 C C . ASN A 1 498 ? 28.933 0.072 -49.325 1.00 41.78 498 ASN A C 1
ATOM 3943 O O . ASN A 1 498 ? 28.146 0.245 -48.391 1.00 41.78 498 ASN A O 1
ATOM 3947 N N . LYS A 1 499 ? 29.341 1.043 -50.155 1.00 30.62 499 LYS A N 1
ATOM 3948 C CA . LYS A 1 499 ? 29.283 2.508 -49.975 1.00 30.62 499 LYS A CA 1
ATOM 3949 C C . LYS A 1 499 ? 28.387 2.994 -48.814 1.00 30.62 499 LYS A C 1
ATOM 3951 O O . LYS A 1 499 ? 27.174 3.124 -49.016 1.00 30.62 499 LYS A O 1
ATOM 3956 N N . PRO A 1 500 ? 28.936 3.342 -47.627 1.00 35.03 500 PRO A N 1
ATOM 3957 C CA . PRO A 1 500 ? 28.132 3.915 -46.553 1.00 35.03 500 PRO A CA 1
ATOM 3958 C C . PRO A 1 500 ? 27.529 5.237 -47.036 1.00 35.03 500 PRO A C 1
ATOM 3960 O O . PRO A 1 500 ? 28.233 6.233 -47.210 1.00 35.03 500 PRO A O 1
ATOM 3963 N N . LYS A 1 501 ? 26.211 5.248 -47.276 1.00 34.66 501 LYS A N 1
ATOM 3964 C CA . LYS A 1 501 ? 25.478 6.478 -47.591 1.00 34.66 501 LYS A CA 1
ATOM 3965 C C . LYS A 1 501 ? 25.717 7.456 -46.447 1.00 34.66 501 LYS A C 1
ATOM 3967 O O . LYS A 1 501 ? 25.369 7.161 -45.304 1.00 34.66 501 LYS A O 1
ATOM 3972 N N . THR A 1 502 ? 26.322 8.598 -46.769 1.00 32.06 502 THR A N 1
ATOM 3973 C CA . THR A 1 502 ? 26.669 9.650 -45.812 1.00 32.06 502 THR A CA 1
ATOM 3974 C C . THR A 1 502 ? 25.459 9.949 -44.927 1.00 32.06 502 THR A C 1
ATOM 3976 O O . THR A 1 502 ? 24.361 10.109 -45.477 1.00 32.06 502 THR A O 1
ATOM 3979 N N . PRO A 1 503 ? 25.610 10.053 -43.593 1.00 35.56 503 PRO A N 1
ATOM 3980 C CA . PRO A 1 503 ? 24.518 10.467 -42.726 1.00 35.56 503 PRO A CA 1
ATOM 3981 C C . PRO A 1 503 ? 24.179 11.928 -43.031 1.00 35.56 503 PRO A C 1
ATOM 3983 O O . PRO A 1 503 ? 24.703 12.857 -42.419 1.00 35.56 503 PRO A O 1
ATOM 3986 N N . LYS A 1 504 ? 23.300 12.143 -44.019 1.00 32.56 504 LYS A N 1
ATOM 3987 C CA . LYS A 1 504 ? 22.710 13.450 -44.294 1.00 32.56 504 LYS A CA 1
ATOM 3988 C C . LYS A 1 504 ? 22.016 13.897 -43.013 1.00 32.56 504 LYS A C 1
ATOM 3990 O O . LYS A 1 504 ? 20.978 13.341 -42.654 1.00 32.56 504 LYS A O 1
ATOM 3995 N N . ARG A 1 505 ? 22.617 14.902 -42.361 1.00 31.64 505 ARG A N 1
ATOM 3996 C CA . ARG A 1 505 ? 22.041 15.762 -41.316 1.00 31.64 505 ARG A CA 1
ATOM 3997 C C . ARG A 1 505 ? 20.519 15.806 -41.502 1.00 31.64 505 ARG A C 1
ATOM 3999 O O . ARG A 1 505 ? 20.103 16.207 -42.594 1.00 31.64 505 ARG A O 1
ATOM 4006 N N . PRO A 1 506 ? 19.706 15.357 -40.526 1.00 33.41 506 PRO A N 1
ATOM 4007 C CA . PRO A 1 506 ? 18.281 15.139 -40.744 1.00 33.41 506 PRO A CA 1
ATOM 4008 C C . PRO A 1 506 ? 17.605 16.460 -41.109 1.00 33.41 506 PRO A C 1
ATOM 4010 O O . PRO A 1 506 ? 17.316 17.291 -40.249 1.00 33.41 506 PRO A O 1
ATOM 4013 N N . ARG A 1 507 ? 17.378 16.668 -42.412 1.00 35.06 507 ARG A N 1
ATOM 4014 C CA . ARG A 1 507 ? 16.570 17.780 -42.907 1.00 35.06 507 ARG A CA 1
ATOM 4015 C C . ARG A 1 507 ? 15.181 17.613 -42.311 1.00 35.06 507 ARG A C 1
ATOM 4017 O O . ARG A 1 507 ? 14.574 16.551 -42.449 1.00 35.06 507 ARG A O 1
ATOM 4024 N N . THR A 1 508 ? 14.689 18.670 -41.676 1.00 34.28 508 THR A N 1
ATOM 4025 C CA . THR A 1 508 ? 13.302 18.766 -41.235 1.00 34.28 508 THR A CA 1
ATOM 4026 C C . THR A 1 508 ? 12.381 18.391 -42.399 1.00 34.28 508 THR A C 1
ATOM 4028 O O . THR A 1 508 ? 12.513 18.957 -43.491 1.00 34.28 508 THR A O 1
ATOM 4031 N N . PRO A 1 509 ? 11.464 17.422 -42.227 1.00 34.91 509 PRO A N 1
ATOM 4032 C CA . PRO A 1 509 ? 10.548 17.068 -43.294 1.00 34.91 509 PRO A CA 1
ATOM 4033 C C . PRO A 1 509 ? 9.582 18.236 -43.512 1.00 34.91 509 PRO A C 1
ATOM 4035 O O . PRO A 1 509 ? 8.640 18.418 -42.740 1.00 34.91 509 PRO A O 1
ATOM 4038 N N . LYS A 1 510 ? 9.785 19.005 -44.594 1.00 43.28 510 LYS A N 1
ATOM 4039 C CA . LYS A 1 510 ? 8.743 19.857 -45.193 1.00 43.28 510 LYS A CA 1
ATOM 4040 C C . LYS A 1 510 ? 7.619 18.943 -45.697 1.00 43.28 510 LYS A C 1
ATOM 4042 O O . LYS A 1 510 ? 7.543 18.612 -46.876 1.00 43.28 510 LYS A O 1
ATOM 4047 N N . ARG A 1 511 ? 6.785 18.464 -44.774 1.00 37.22 511 ARG A N 1
ATOM 4048 C CA . ARG A 1 511 ? 5.667 17.570 -45.066 1.00 37.22 511 ARG A CA 1
ATOM 4049 C C . ARG A 1 511 ? 4.552 18.402 -45.692 1.00 37.22 511 ARG A C 1
ATOM 4051 O O . ARG A 1 511 ? 3.974 19.255 -45.023 1.00 37.22 511 ARG A O 1
ATOM 4058 N N . ALA A 1 512 ? 4.302 18.184 -46.981 1.00 36.16 512 ALA A N 1
ATOM 4059 C CA . ALA A 1 512 ? 3.274 18.899 -47.727 1.00 36.16 512 ALA A CA 1
ATOM 4060 C C . ALA A 1 512 ? 1.883 18.732 -47.083 1.00 36.16 512 ALA A C 1
ATOM 4062 O O . ALA A 1 512 ? 1.573 17.690 -46.497 1.00 36.16 512 ALA A O 1
ATOM 4063 N N . LYS A 1 513 ? 1.043 19.767 -47.200 1.00 42.72 513 LYS A N 1
ATOM 4064 C CA . LYS A 1 513 ? -0.339 19.761 -46.704 1.00 42.72 513 LYS A CA 1
ATOM 4065 C C . LYS A 1 513 ? -1.254 18.974 -47.654 1.00 42.72 513 LYS A C 1
ATOM 4067 O O . LYS A 1 513 ? -1.928 19.569 -48.484 1.00 42.72 513 LYS A O 1
ATOM 4072 N N . THR A 1 514 ? -1.338 17.657 -47.489 1.00 37.66 514 THR A N 1
ATOM 4073 C CA . THR A 1 514 ? -2.413 16.837 -48.080 1.00 37.66 514 THR A CA 1
ATOM 4074 C C . THR A 1 514 ? -3.009 15.908 -47.024 1.00 37.66 514 THR A C 1
ATOM 4076 O O . THR A 1 514 ? -2.468 14.855 -46.693 1.00 37.66 514 THR A O 1
ATOM 4079 N N . MET A 1 515 ? -4.144 16.326 -46.456 1.00 36.78 515 MET A N 1
ATOM 4080 C CA . MET A 1 515 ? -4.896 15.568 -45.449 1.00 36.78 515 MET A CA 1
ATOM 4081 C C . MET A 1 515 ? -5.783 14.519 -46.132 1.00 36.78 515 MET A C 1
ATOM 4083 O O . MET A 1 515 ? -6.989 14.705 -46.278 1.00 36.78 515 MET A O 1
ATOM 4087 N N . ALA A 1 516 ? -5.187 13.406 -46.562 1.00 39.44 516 ALA A N 1
ATOM 4088 C CA . ALA A 1 516 ? -5.960 12.238 -46.978 1.00 39.44 516 ALA A CA 1
ATOM 4089 C C . ALA A 1 516 ? -6.773 11.698 -45.784 1.00 39.44 516 ALA A C 1
ATOM 4091 O O . ALA A 1 516 ? -6.227 11.531 -44.691 1.00 39.44 516 ALA A O 1
ATOM 4092 N N . LYS A 1 517 ? -8.072 11.419 -45.985 1.00 41.03 517 LYS A N 1
ATOM 4093 C CA . LYS A 1 517 ? -8.936 10.815 -44.954 1.00 41.03 517 LYS A CA 1
ATOM 4094 C C . LYS A 1 517 ? -8.315 9.506 -44.459 1.00 41.03 517 LYS A C 1
ATOM 4096 O O . LYS A 1 517 ? -8.054 8.607 -45.256 1.00 41.03 517 LYS A O 1
ATOM 4101 N N . THR A 1 518 ? -8.129 9.378 -43.147 1.00 38.19 518 THR A N 1
ATOM 4102 C CA . THR A 1 518 ? -7.598 8.160 -42.525 1.00 38.19 518 THR A CA 1
ATOM 4103 C C . THR A 1 518 ? -8.611 7.020 -42.644 1.00 38.19 518 THR A C 1
ATOM 4105 O O . THR A 1 518 ? -9.487 6.865 -41.798 1.00 38.19 518 THR A O 1
ATOM 4108 N N . THR A 1 519 ? -8.508 6.209 -43.696 1.00 45.47 519 THR A N 1
ATOM 4109 C CA . THR A 1 519 ? -9.281 4.967 -43.818 1.00 45.47 519 THR A CA 1
ATOM 4110 C C . THR A 1 519 ? -8.895 4.014 -42.692 1.00 45.47 519 THR A C 1
ATOM 4112 O O . THR A 1 519 ? -7.719 3.665 -42.560 1.00 45.47 519 THR A O 1
ATOM 4115 N N . GLU A 1 520 ? -9.866 3.576 -41.889 1.00 46.09 520 GLU A N 1
ATOM 4116 C CA . GLU A 1 520 ? -9.613 2.627 -40.805 1.00 46.09 520 GLU A CA 1
ATOM 4117 C C . GLU A 1 520 ? -9.045 1.316 -41.362 1.00 46.09 520 GLU A C 1
ATOM 4119 O O . GLU A 1 520 ? -9.701 0.590 -42.114 1.00 46.09 520 GLU A O 1
ATOM 4124 N N . SER A 1 521 ? -7.811 0.987 -40.977 1.00 51.75 521 SER A N 1
ATOM 4125 C CA . SER A 1 521 ? -7.173 -0.263 -41.371 1.00 51.75 521 SER A CA 1
ATOM 4126 C C . SER A 1 521 ? -7.877 -1.431 -40.672 1.00 51.75 521 SER A C 1
ATOM 4128 O O . SER A 1 521 ? -7.580 -1.740 -39.513 1.00 51.75 521 SER A O 1
ATOM 4130 N N . LYS A 1 522 ? -8.821 -2.074 -41.368 1.00 76.81 522 LYS A N 1
ATOM 4131 C CA . LYS A 1 522 ? -9.523 -3.269 -40.880 1.00 76.81 522 LYS A CA 1
ATOM 4132 C C . LYS A 1 522 ? -8.507 -4.312 -40.393 1.00 76.81 522 LYS A C 1
ATOM 4134 O O . LYS A 1 522 ? -7.607 -4.712 -41.129 1.00 76.81 522 LYS A O 1
ATOM 4139 N N . LEU A 1 523 ? -8.642 -4.710 -39.129 1.00 86.75 523 LEU A N 1
ATOM 4140 C CA . LEU A 1 523 ? -7.817 -5.741 -38.496 1.00 86.75 523 LEU A CA 1
ATOM 4141 C C . LEU A 1 523 ? -8.138 -7.131 -39.082 1.00 86.75 523 LEU A C 1
ATOM 4143 O O . LEU A 1 523 ? -9.257 -7.336 -39.556 1.00 86.75 523 LEU A O 1
ATOM 4147 N N . PRO A 1 524 ? -7.226 -8.117 -38.976 1.00 91.06 524 PRO A N 1
ATOM 4148 C CA . PRO A 1 524 ? -7.517 -9.499 -39.343 1.00 91.06 524 PRO A CA 1
ATOM 4149 C C . PRO A 1 524 ? -8.726 -10.007 -38.552 1.00 91.06 524 PRO A C 1
ATOM 4151 O O . PRO A 1 524 ? -8.754 -9.848 -37.329 1.00 91.06 524 PRO A O 1
ATOM 4154 N N . LYS A 1 525 ? -9.689 -10.660 -39.218 1.00 91.88 525 LYS A N 1
ATOM 4155 C CA . LYS A 1 525 ? -10.930 -11.137 -38.579 1.00 91.88 525 LYS A CA 1
ATOM 4156 C C . LYS A 1 525 ? -10.647 -11.961 -37.314 1.00 91.88 525 LYS A C 1
ATOM 4158 O O . LYS A 1 525 ? -11.126 -11.607 -36.248 1.00 91.88 525 LYS A O 1
ATOM 4163 N N . GLN A 1 526 ? -9.727 -12.926 -37.386 1.00 91.81 526 GLN A N 1
ATOM 4164 C CA . GLN A 1 526 ? -9.280 -13.738 -36.239 1.00 91.81 526 GLN A CA 1
ATOM 4165 C C . GLN A 1 526 ? -8.800 -12.904 -35.029 1.00 91.81 526 GLN A C 1
ATOM 4167 O O . GLN A 1 526 ? -9.020 -13.276 -33.878 1.00 91.81 526 GLN A O 1
ATOM 4172 N N . ILE A 1 527 ? -8.154 -11.757 -35.269 1.00 94.06 527 ILE A N 1
ATOM 4173 C CA . ILE A 1 527 ? -7.690 -10.836 -34.221 1.00 94.06 527 ILE A CA 1
ATOM 4174 C C . ILE A 1 527 ? -8.852 -10.007 -33.654 1.00 94.06 527 ILE A C 1
ATOM 4176 O O . ILE A 1 527 ? -8.832 -9.671 -32.469 1.00 94.06 527 ILE A O 1
ATOM 4180 N N . GLN A 1 528 ? -9.862 -9.680 -34.465 1.00 92.31 528 GLN A N 1
ATOM 4181 C CA . GLN A 1 528 ? -11.108 -9.071 -33.992 1.00 92.31 528 GLN A CA 1
ATOM 4182 C C . GLN A 1 528 ? -11.915 -10.072 -33.153 1.00 92.31 528 GLN A C 1
ATOM 4184 O O . GLN A 1 528 ? -12.281 -9.744 -32.029 1.00 92.31 528 GLN A O 1
ATOM 4189 N N . ASP A 1 529 ? -12.080 -11.308 -33.629 1.00 93.44 529 ASP A N 1
ATOM 4190 C CA . ASP A 1 529 ? -12.769 -12.398 -32.929 1.00 93.44 529 ASP A CA 1
ATOM 4191 C C . ASP A 1 529 ? -12.133 -12.657 -31.548 1.00 93.44 529 ASP A C 1
ATOM 4193 O O . ASP A 1 529 ? -12.832 -12.676 -30.533 1.00 93.44 529 ASP A O 1
ATOM 4197 N N . ILE A 1 530 ? -10.794 -12.738 -31.475 1.00 94.62 530 ILE A N 1
ATOM 4198 C CA . ILE A 1 530 ? -10.050 -12.843 -30.206 1.00 94.62 530 ILE A CA 1
ATOM 4199 C C . ILE A 1 530 ? -10.285 -11.625 -29.301 1.00 94.62 530 ILE A C 1
ATOM 4201 O O . ILE A 1 530 ? -10.485 -11.798 -28.098 1.00 94.62 530 ILE A O 1
ATOM 4205 N N . LYS A 1 531 ? -10.271 -10.394 -29.835 1.00 93.88 531 LYS A N 1
ATOM 4206 C CA . LYS A 1 531 ? -10.528 -9.171 -29.045 1.00 93.88 531 LYS A CA 1
ATOM 4207 C C . LYS A 1 531 ? -11.951 -9.163 -28.471 1.00 93.88 531 LYS A C 1
ATOM 4209 O O . LYS A 1 531 ? -12.120 -8.821 -27.299 1.00 93.88 531 LYS A O 1
ATOM 4214 N N . THR A 1 532 ? -12.945 -9.587 -29.247 1.00 95.19 532 THR A N 1
ATOM 4215 C CA . THR A 1 532 ? -14.351 -9.692 -28.827 1.00 95.19 532 THR A CA 1
ATOM 4216 C C . THR A 1 532 ? -14.535 -10.777 -27.766 1.00 95.19 532 THR A C 1
ATOM 4218 O O . THR A 1 532 ? -15.008 -10.479 -26.668 1.00 95.19 532 THR A O 1
ATOM 4221 N N . ALA A 1 533 ? -14.078 -12.006 -28.030 1.00 94.62 533 ALA A N 1
ATOM 4222 C CA . ALA A 1 533 ? -14.179 -13.127 -27.094 1.00 94.62 533 ALA A CA 1
ATOM 4223 C C . ALA A 1 533 ? -13.423 -12.859 -25.778 1.00 94.62 533 ALA A C 1
ATOM 4225 O O . ALA A 1 533 ? -13.943 -13.131 -24.695 1.00 94.62 533 ALA A O 1
ATOM 4226 N N . TRP A 1 534 ? -12.236 -12.242 -25.843 1.00 95.06 534 TRP A N 1
ATOM 4227 C CA . TRP A 1 534 ? -11.488 -11.845 -24.647 1.00 95.06 534 TRP A CA 1
ATOM 4228 C C . TRP A 1 534 ? -12.223 -10.767 -23.844 1.00 95.06 534 TRP A C 1
ATOM 4230 O O . TRP A 1 534 ? -12.222 -10.815 -22.616 1.00 95.06 534 TRP A O 1
ATOM 4240 N N . THR A 1 535 ? -12.879 -9.813 -24.511 1.00 93.06 535 THR A N 1
ATOM 4241 C CA . THR A 1 535 ? -13.660 -8.758 -23.841 1.00 93.06 535 THR A CA 1
ATOM 4242 C C . THR A 1 535 ? -14.902 -9.331 -23.154 1.00 93.06 535 THR A C 1
ATOM 4244 O O . THR A 1 535 ? -15.192 -8.949 -22.019 1.00 93.06 535 THR A O 1
ATOM 4247 N N . ALA A 1 536 ? -15.584 -10.295 -23.781 1.00 93.44 536 ALA A N 1
ATOM 4248 C CA . ALA A 1 536 ? -16.696 -11.027 -23.174 1.00 93.44 536 ALA A CA 1
ATOM 4249 C C . ALA A 1 536 ? -16.242 -11.839 -21.944 1.00 93.44 536 ALA A C 1
ATOM 4251 O O . ALA A 1 536 ? -16.813 -11.689 -20.861 1.00 93.44 536 ALA A O 1
ATOM 4252 N N . PHE A 1 537 ? -15.153 -12.606 -22.066 1.00 93.50 537 PHE A N 1
ATOM 4253 C CA . PHE A 1 537 ? -14.550 -13.347 -20.952 1.00 93.50 537 PHE A CA 1
ATOM 4254 C C . PHE A 1 537 ? -14.092 -12.421 -19.813 1.00 93.50 537 PHE A C 1
ATOM 4256 O O . PHE A 1 537 ? -14.352 -12.694 -18.644 1.00 93.50 537 PHE A O 1
ATOM 4263 N N . GLU A 1 538 ? -13.463 -11.283 -20.124 1.00 91.94 538 GLU A N 1
ATOM 4264 C CA . GLU A 1 538 ? -13.116 -10.241 -19.151 1.00 91.94 538 GLU A CA 1
ATOM 4265 C C . GLU A 1 538 ? -14.348 -9.680 -18.430 1.00 91.94 538 GLU A C 1
ATOM 4267 O O . GLU A 1 538 ? -14.279 -9.437 -17.224 1.00 91.94 538 GLU A O 1
ATOM 4272 N N . ALA A 1 539 ? -15.455 -9.458 -19.142 1.00 88.62 539 ALA A N 1
ATOM 4273 C CA . ALA A 1 539 ? -16.696 -8.953 -18.567 1.00 88.62 539 ALA A CA 1
ATOM 4274 C C . ALA A 1 539 ? -17.328 -9.977 -17.612 1.00 88.62 539 ALA A C 1
ATOM 4276 O O . ALA A 1 539 ? -17.627 -9.631 -16.468 1.00 88.62 539 ALA A O 1
ATOM 4277 N N . GLU A 1 540 ? -17.453 -11.242 -18.017 1.00 86.50 540 GLU A N 1
ATOM 4278 C CA . GLU A 1 540 ? -18.018 -12.296 -17.165 1.00 86.50 540 GLU A CA 1
ATOM 4279 C C . GLU A 1 540 ? -17.117 -12.589 -15.954 1.00 86.50 540 GLU A C 1
ATOM 4281 O O . GLU A 1 540 ? -17.568 -12.621 -14.806 1.00 86.50 540 GLU A O 1
ATOM 4286 N N . ARG A 1 541 ? -15.795 -12.628 -16.170 1.00 84.81 541 ARG A N 1
ATOM 4287 C CA . ARG A 1 541 ? -14.785 -12.713 -15.104 1.00 84.81 541 ARG A CA 1
ATOM 4288 C C . ARG A 1 541 ? -14.856 -11.533 -14.129 1.00 84.81 541 ARG A C 1
ATOM 4290 O O . ARG A 1 541 ? -14.511 -11.702 -12.958 1.00 84.81 541 ARG A O 1
ATOM 4297 N N . LYS A 1 542 ? -15.296 -10.346 -14.565 1.00 82.69 542 LYS A N 1
ATOM 4298 C CA . LYS A 1 542 ? -15.560 -9.194 -13.684 1.00 82.69 542 LYS A CA 1
ATOM 4299 C C . LYS A 1 542 ? -16.874 -9.364 -12.918 1.00 82.69 542 LYS A C 1
ATOM 4301 O O . LYS A 1 542 ? -16.834 -9.208 -11.699 1.00 82.69 542 LYS A O 1
ATOM 4306 N N . LYS A 1 543 ? -17.982 -9.761 -13.565 1.00 77.44 543 LYS A N 1
ATOM 4307 C CA . LYS A 1 543 ? -19.261 -10.069 -12.883 1.00 77.44 543 LYS A CA 1
ATOM 4308 C C . LYS A 1 543 ? -19.049 -11.083 -11.753 1.00 77.44 543 LYS A C 1
ATOM 4310 O O . LYS A 1 543 ? -19.373 -10.797 -10.600 1.00 77.44 543 LYS A O 1
ATOM 4315 N N . GLY A 1 544 ? -18.396 -12.210 -12.054 1.00 65.12 544 GLY A N 1
ATOM 4316 C CA . GLY A 1 544 ? -18.103 -13.268 -11.083 1.00 65.12 544 GLY A CA 1
ATOM 4317 C C . GLY A 1 544 ? -17.272 -12.802 -9.878 1.00 65.12 544 GLY A C 1
ATOM 4318 O O . GLY A 1 544 ? -17.556 -13.204 -8.751 1.00 65.12 544 GLY A O 1
ATOM 4319 N N . ARG A 1 545 ? -16.295 -11.901 -10.075 1.00 62.25 545 ARG A N 1
ATOM 4320 C CA . ARG A 1 545 ? -15.463 -11.346 -8.984 1.00 62.25 545 ARG A CA 1
ATOM 4321 C C . ARG A 1 545 ? -16.212 -10.411 -8.031 1.00 62.25 545 ARG A C 1
ATOM 4323 O O . ARG A 1 545 ? -15.797 -10.295 -6.879 1.00 62.25 545 ARG A O 1
ATOM 4330 N N . VAL A 1 546 ? -17.260 -9.713 -8.480 1.00 57.38 546 VAL A N 1
ATOM 4331 C CA . VAL A 1 546 ? -17.944 -8.700 -7.648 1.00 57.38 546 VAL A CA 1
ATOM 4332 C C . VAL A 1 546 ? -18.615 -9.347 -6.431 1.00 57.38 546 VAL A C 1
ATOM 4334 O O . VAL A 1 546 ? -18.490 -8.839 -5.312 1.00 57.38 546 VAL A O 1
ATOM 4337 N N . THR A 1 547 ? -19.247 -10.513 -6.603 1.00 65.25 547 THR A N 1
ATOM 4338 C CA . THR A 1 547 ? -19.794 -11.287 -5.478 1.00 65.25 547 THR A CA 1
ATOM 4339 C C . THR A 1 547 ? -18.914 -12.482 -5.108 1.00 65.25 547 THR A C 1
ATOM 4341 O O . THR A 1 547 ? -18.455 -12.530 -3.963 1.00 65.25 547 THR A O 1
ATOM 4344 N N . GLY A 1 548 ? -18.674 -13.411 -6.040 1.00 83.38 548 GLY A N 1
ATOM 4345 C CA . GLY A 1 548 ? -18.274 -14.804 -5.774 1.00 83.38 548 GLY A CA 1
ATOM 4346 C C . GLY A 1 548 ? -19.442 -15.704 -5.330 1.00 83.38 548 GLY A C 1
ATOM 4347 O O . GLY A 1 548 ? -19.267 -16.896 -5.101 1.00 83.38 548 GLY A O 1
ATOM 4348 N N . TRP A 1 549 ? -20.650 -15.144 -5.221 1.00 90.38 549 TRP A N 1
ATOM 4349 C CA . TRP A 1 549 ? -21.813 -15.748 -4.565 1.00 90.38 549 TRP A CA 1
ATOM 4350 C C . TRP A 1 549 ? -23.073 -15.600 -5.427 1.00 90.38 549 TRP A C 1
ATOM 4352 O O . TRP A 1 549 ? -23.375 -14.495 -5.888 1.00 90.38 549 TRP A O 1
ATOM 4362 N N . LYS A 1 550 ? -23.829 -16.692 -5.591 1.00 91.94 550 LYS A N 1
ATOM 4363 C CA . LYS A 1 550 ? -25.163 -16.739 -6.214 1.00 91.94 550 LYS A CA 1
ATOM 4364 C C . LYS A 1 550 ? -26.214 -16.842 -5.105 1.00 91.94 550 LYS A C 1
ATOM 4366 O O . LYS A 1 550 ? -26.076 -17.679 -4.220 1.00 91.94 550 LYS A O 1
ATOM 4371 N N . ASN A 1 551 ? -27.245 -15.996 -5.108 1.00 93.94 551 ASN A N 1
ATOM 4372 C CA . ASN A 1 551 ? -28.333 -16.103 -4.125 1.00 93.94 551 ASN A CA 1
ATOM 4373 C C . ASN A 1 551 ? -29.159 -17.376 -4.368 1.00 93.94 551 ASN A C 1
ATOM 4375 O O . ASN A 1 551 ? -29.403 -17.745 -5.517 1.00 93.94 551 ASN A O 1
ATOM 4379 N N . ILE A 1 552 ? -29.591 -18.025 -3.286 1.00 93.75 552 ILE A N 1
ATOM 4380 C CA . ILE A 1 552 ? -30.574 -19.110 -3.327 1.00 93.75 552 ILE A CA 1
ATOM 4381 C C . ILE A 1 552 ? -31.969 -18.451 -3.272 1.00 93.75 552 ILE A C 1
ATOM 4383 O O . ILE A 1 552 ? -32.271 -17.820 -2.249 1.00 93.75 552 ILE A O 1
ATOM 4387 N N . PRO A 1 553 ? -32.803 -18.554 -4.330 1.00 93.06 553 PRO A N 1
ATOM 4388 C CA . PRO A 1 553 ? -34.088 -17.856 -4.413 1.00 93.06 553 PRO A CA 1
ATOM 4389 C C . PRO A 1 553 ? -34.997 -18.111 -3.207 1.00 93.06 553 PRO A C 1
ATOM 4391 O O . PRO A 1 553 ? -35.039 -19.215 -2.673 1.00 93.06 553 PRO A O 1
ATOM 4394 N N . GLY A 1 554 ? -35.711 -17.074 -2.762 1.00 91.19 554 GLY A N 1
ATOM 4395 C CA . GLY A 1 554 ? -36.586 -17.140 -1.586 1.00 91.19 554 GLY A CA 1
ATOM 4396 C C . GLY A 1 554 ? -35.864 -17.153 -0.229 1.00 91.19 554 GLY A C 1
ATOM 4397 O O . GLY A 1 554 ? -36.524 -17.285 0.798 1.00 91.19 554 GLY A O 1
ATOM 4398 N N . THR A 1 555 ? -34.532 -17.005 -0.181 1.00 93.81 555 THR A N 1
ATOM 4399 C CA . THR A 1 555 ? -33.752 -17.138 1.067 1.00 93.81 555 THR A CA 1
ATOM 4400 C C . THR A 1 555 ? -32.756 -15.996 1.304 1.00 93.81 555 THR A C 1
ATOM 4402 O O . THR A 1 555 ? -32.345 -15.289 0.382 1.00 93.81 555 THR A O 1
ATOM 4405 N N . SER A 1 556 ? -32.289 -15.863 2.553 1.00 91.12 556 SER A N 1
ATOM 4406 C CA . SER A 1 556 ? -31.161 -14.994 2.931 1.00 91.12 556 SER A CA 1
ATOM 4407 C C . SER A 1 556 ? -29.777 -15.619 2.667 1.00 91.12 556 SER A C 1
ATOM 4409 O O . SER A 1 556 ? -28.769 -15.103 3.159 1.00 91.12 556 SER A O 1
ATOM 4411 N N . CYS A 1 557 ? -29.721 -16.735 1.933 1.00 95.19 557 CYS A N 1
ATOM 4412 C CA . CYS A 1 557 ? -28.522 -17.541 1.731 1.00 95.19 557 CYS A CA 1
ATOM 4413 C C . CYS A 1 557 ? -27.974 -17.460 0.299 1.00 95.19 557 CYS A C 1
ATOM 4415 O O . CYS A 1 557 ? -28.641 -17.026 -0.646 1.00 95.19 557 CYS A O 1
ATOM 4417 N N . PHE A 1 558 ? -26.726 -17.892 0.143 1.00 95.25 558 PHE A N 1
ATOM 4418 C CA . PHE A 1 558 ? -25.982 -17.857 -1.108 1.00 95.25 558 PHE A CA 1
ATOM 4419 C C . PHE A 1 558 ? -25.126 -19.119 -1.260 1.00 95.25 558 PHE A C 1
ATOM 4421 O O . PHE A 1 558 ? -24.491 -19.532 -0.291 1.00 95.25 558 PHE A O 1
ATOM 4428 N N . THR A 1 559 ? -25.050 -19.691 -2.462 1.00 95.31 559 THR A N 1
ATOM 4429 C CA . THR A 1 559 ? -24.025 -20.686 -2.824 1.00 95.31 559 THR A CA 1
ATOM 4430 C C . THR A 1 559 ? -22.807 -20.006 -3.441 1.00 95.31 559 THR A C 1
ATOM 4432 O O . THR A 1 559 ? -22.914 -18.927 -4.036 1.00 95.31 559 THR A O 1
ATOM 4435 N N . HIS A 1 560 ? -21.627 -20.605 -3.292 1.00 94.25 560 HIS A N 1
ATOM 4436 C CA . HIS A 1 560 ? -20.408 -20.072 -3.891 1.00 94.25 560 HIS A CA 1
ATOM 4437 C C . HIS A 1 560 ? -20.320 -20.444 -5.381 1.00 94.25 560 HIS A C 1
ATOM 4439 O O . HIS A 1 560 ? -20.550 -21.587 -5.765 1.00 94.25 560 HIS A O 1
ATOM 4445 N N . VAL A 1 561 ? -19.940 -19.497 -6.245 1.00 89.75 561 VAL A N 1
ATOM 4446 C CA . VAL A 1 561 ? -19.967 -19.680 -7.717 1.00 89.75 561 VAL A CA 1
ATOM 4447 C C . VAL A 1 561 ? -18.990 -20.763 -8.204 1.00 89.75 561 VAL A C 1
ATOM 4449 O O . VAL A 1 561 ? -19.180 -21.343 -9.268 1.00 89.75 561 VAL A O 1
ATOM 4452 N N . HIS A 1 562 ? -17.954 -21.070 -7.421 1.00 87.31 562 HIS A N 1
ATOM 4453 C CA . HIS A 1 562 ? -16.997 -22.145 -7.718 1.00 87.31 562 HIS A CA 1
ATOM 4454 C C . HIS A 1 562 ? -17.194 -23.411 -6.870 1.00 87.31 562 HIS A C 1
ATOM 4456 O O . HIS A 1 562 ? -16.383 -24.331 -6.979 1.00 87.31 562 HIS A O 1
ATOM 4462 N N . ASP A 1 563 ? -18.202 -23.435 -5.991 1.00 90.69 563 ASP A N 1
ATOM 4463 C CA . ASP A 1 563 ? -18.455 -24.526 -5.048 1.00 90.69 563 ASP A CA 1
ATOM 4464 C C . ASP A 1 563 ? -19.899 -24.453 -4.520 1.00 90.69 563 ASP A C 1
ATOM 4466 O O . ASP A 1 563 ? -20.210 -23.768 -3.546 1.00 90.69 563 ASP A O 1
ATOM 4470 N N . ASP A 1 564 ? -20.785 -25.175 -5.194 1.00 92.56 564 ASP A N 1
ATOM 4471 C CA . ASP A 1 564 ? -22.186 -25.385 -4.826 1.00 92.56 564 ASP A CA 1
ATOM 4472 C C . ASP A 1 564 ? -22.394 -25.838 -3.369 1.00 92.56 564 ASP A C 1
ATOM 4474 O O . ASP A 1 564 ? -23.342 -25.403 -2.714 1.00 92.56 564 ASP A O 1
ATOM 4478 N N . SER A 1 565 ? -21.477 -26.651 -2.839 1.00 93.50 565 SER A N 1
ATOM 4479 C CA . SER A 1 565 ? -21.518 -27.156 -1.463 1.00 93.50 565 SER A CA 1
ATOM 4480 C C . SER A 1 565 ? -21.084 -26.137 -0.397 1.00 93.50 565 SER A C 1
ATOM 4482 O O . SER A 1 565 ? -21.241 -26.383 0.801 1.00 93.50 565 SER A O 1
ATOM 4484 N N . LEU A 1 566 ? -20.563 -24.970 -0.800 1.00 95.81 566 LEU A N 1
ATOM 4485 C CA . LEU A 1 566 ? -20.343 -23.846 0.108 1.00 95.81 566 LEU A CA 1
ATOM 4486 C C . LEU A 1 566 ? -21.574 -22.956 0.154 1.00 95.81 566 LEU A C 1
ATOM 4488 O O . LEU A 1 566 ? -21.822 -22.156 -0.747 1.00 95.81 566 LEU A O 1
ATOM 4492 N N . THR A 1 567 ? -22.315 -23.054 1.257 1.00 96.69 567 THR A N 1
ATOM 4493 C CA . THR A 1 567 ? -23.459 -22.180 1.529 1.00 96.69 567 THR A CA 1
ATOM 4494 C C . THR A 1 567 ? -23.109 -21.142 2.591 1.00 96.69 567 THR A C 1
ATOM 4496 O O . THR A 1 567 ? -22.646 -21.475 3.682 1.00 96.69 567 THR A O 1
ATOM 4499 N N . LEU A 1 568 ? -23.356 -19.872 2.280 1.00 96.12 568 LEU A N 1
ATOM 4500 C CA . LEU A 1 568 ? -23.296 -18.750 3.207 1.00 96.12 568 LEU A CA 1
ATOM 4501 C C . LEU A 1 568 ? -24.717 -18.311 3.552 1.00 96.12 568 LEU A C 1
ATOM 4503 O O . LEU A 1 568 ? -25.459 -17.865 2.682 1.00 96.12 568 LEU A O 1
ATOM 4507 N N . CYS A 1 569 ? -25.070 -18.383 4.829 1.00 95.19 569 CYS A N 1
ATOM 4508 C CA . CYS A 1 569 ? -26.369 -17.979 5.354 1.00 95.19 569 CYS A CA 1
ATOM 4509 C C . CYS A 1 569 ? -26.234 -16.902 6.441 1.00 95.19 569 CYS A C 1
ATOM 4511 O O . CYS A 1 569 ? -25.191 -16.753 7.089 1.00 95.19 569 CYS A O 1
ATOM 4513 N N . THR A 1 570 ? -27.330 -16.194 6.736 1.00 91.62 570 THR A N 1
ATOM 4514 C CA . THR A 1 570 ? -27.490 -15.582 8.066 1.00 91.62 570 THR A CA 1
ATOM 4515 C C . THR A 1 570 ? -27.506 -16.680 9.131 1.00 91.62 570 THR A C 1
ATOM 4517 O O . THR A 1 570 ? -28.066 -17.747 8.905 1.00 91.62 570 THR A O 1
ATOM 4520 N N . ALA A 1 571 ? -26.914 -16.439 10.300 1.00 85.81 571 ALA A N 1
ATOM 4521 C CA . ALA A 1 571 ? -26.772 -17.439 11.369 1.00 85.81 571 ALA A CA 1
ATOM 4522 C C . ALA A 1 571 ? -28.060 -17.724 12.174 1.00 85.81 571 ALA A C 1
ATOM 4524 O O . ALA A 1 571 ? -28.029 -18.458 13.163 1.00 85.81 571 ALA A O 1
ATOM 4525 N N . TYR A 1 572 ? -29.179 -17.120 11.774 1.00 90.31 572 TYR A N 1
ATOM 4526 C CA . TYR A 1 572 ? -30.519 -17.597 12.093 1.00 90.31 572 TYR A CA 1
ATOM 4527 C C . TYR A 1 572 ? -31.112 -18.218 10.824 1.00 90.31 572 TYR A C 1
ATOM 4529 O O . TYR A 1 572 ? -31.185 -17.526 9.806 1.00 90.31 572 TYR A O 1
ATOM 4537 N N . GLN A 1 573 ? -31.499 -19.493 10.899 1.00 90.06 573 GLN A N 1
ATOM 4538 C CA . GLN A 1 573 ? -32.214 -20.254 9.871 1.00 90.06 573 GLN A CA 1
ATOM 4539 C C . GLN A 1 573 ? -33.216 -21.192 10.551 1.00 90.06 573 GLN A C 1
ATOM 4541 O O . GLN A 1 573 ? -32.838 -21.951 11.445 1.00 90.06 573 GLN A O 1
ATOM 4546 N N . SER A 1 574 ? -34.481 -21.151 10.133 1.00 89.44 574 SER A N 1
ATOM 4547 C CA . SER A 1 574 ? -35.551 -22.011 10.664 1.00 89.44 574 SER A CA 1
ATOM 4548 C C . SER A 1 574 ? -35.642 -23.374 9.968 1.00 89.44 574 SER A C 1
ATOM 4550 O O . SER A 1 574 ? -36.148 -24.324 10.558 1.00 89.44 574 SER A O 1
ATOM 4552 N N . LYS A 1 575 ? -35.126 -23.482 8.739 1.00 93.75 575 LYS A N 1
ATOM 4553 C CA . LYS A 1 575 ? -35.023 -24.712 7.938 1.00 93.75 575 LYS A CA 1
ATOM 4554 C C . LYS A 1 575 ? -33.570 -24.909 7.486 1.00 93.75 575 LYS A C 1
ATOM 4556 O O . LYS A 1 575 ? -32.768 -23.980 7.580 1.00 93.75 575 LYS A O 1
ATOM 4561 N N . SER A 1 576 ? -33.221 -26.098 7.002 1.00 94.38 576 SER A N 1
ATOM 4562 C CA . SER A 1 576 ? -31.973 -26.303 6.257 1.00 94.38 576 SER A CA 1
ATOM 4563 C C . SER A 1 576 ? -32.043 -25.593 4.902 1.00 94.38 576 SER A C 1
ATOM 4565 O O . SER A 1 576 ? -33.083 -25.603 4.246 1.00 94.38 576 SER A O 1
ATOM 4567 N N . ILE A 1 577 ? -30.943 -24.961 4.486 1.00 95.81 577 ILE A N 1
ATOM 4568 C CA . ILE A 1 577 ? -30.837 -24.250 3.204 1.00 95.81 577 ILE A CA 1
ATOM 4569 C C . ILE A 1 577 ? -29.448 -24.520 2.625 1.00 95.81 577 ILE A C 1
ATOM 4571 O O . ILE A 1 577 ? -28.441 -24.193 3.254 1.00 95.81 577 ILE A O 1
ATOM 4575 N N . GLY A 1 578 ? -29.386 -25.138 1.442 1.00 94.12 578 GLY A N 1
ATOM 4576 C CA . GLY A 1 578 ? -28.131 -25.660 0.893 1.00 94.12 578 GLY A CA 1
ATOM 4577 C C . GLY A 1 578 ? -27.438 -26.593 1.893 1.00 94.12 578 GLY A C 1
ATOM 4578 O O . GLY A 1 578 ? -28.082 -27.420 2.535 1.00 94.12 578 GLY A O 1
ATOM 4579 N N . SER A 1 579 ? -26.133 -26.416 2.089 1.00 95.56 579 SER A N 1
ATOM 4580 C CA . SER A 1 579 ? -25.356 -27.150 3.098 1.00 95.56 579 SER A CA 1
ATOM 4581 C C . SER A 1 579 ? -25.435 -26.551 4.512 1.00 95.56 579 SER A C 1
ATOM 4583 O O . SER A 1 579 ? -24.717 -27.006 5.402 1.00 95.56 579 SER A O 1
ATOM 4585 N N . CYS A 1 580 ? -26.271 -25.531 4.754 1.00 95.88 580 CYS A N 1
ATOM 4586 C CA . CYS A 1 580 ? -26.477 -24.976 6.091 1.00 95.88 580 CYS A CA 1
ATOM 4587 C C . CYS A 1 580 ? -27.631 -25.669 6.839 1.00 95.88 580 CYS A C 1
ATOM 4589 O O . CYS A 1 580 ? -28.765 -25.647 6.354 1.00 95.88 580 CYS A O 1
ATOM 4591 N N . PRO A 1 581 ? -27.393 -26.222 8.046 1.00 95.12 581 PRO A N 1
ATOM 4592 C CA . PRO A 1 581 ? -28.460 -26.732 8.904 1.00 95.12 581 PRO A CA 1
ATOM 4593 C C . PRO A 1 581 ? -29.275 -25.583 9.532 1.00 95.12 581 PRO A C 1
ATOM 4595 O O . PRO A 1 581 ? -28.776 -24.453 9.616 1.00 95.12 581 PRO A O 1
ATOM 4598 N N . PRO A 1 582 ? -30.497 -25.853 10.034 1.00 93.44 582 PRO A N 1
ATOM 4599 C CA . PRO A 1 582 ? -31.230 -24.891 10.852 1.00 93.44 582 PRO A CA 1
ATOM 4600 C C . PRO A 1 582 ? -30.400 -24.494 12.084 1.00 93.44 582 PRO A C 1
ATOM 4602 O O . PRO A 1 582 ? -29.719 -25.316 12.698 1.00 93.44 582 PRO A O 1
ATOM 4605 N N . SER A 1 583 ? -30.437 -23.213 12.446 1.00 90.25 583 SER A N 1
ATOM 4606 C CA . SER A 1 583 ? -29.623 -22.650 13.524 1.00 90.25 583 SER A CA 1
ATOM 4607 C C . SER A 1 583 ? -30.288 -21.427 14.142 1.00 90.25 583 SER A C 1
ATOM 4609 O O . SER A 1 583 ? -30.859 -20.591 13.450 1.00 90.25 583 SER A O 1
ATOM 4611 N N . GLN A 1 584 ? -30.169 -21.289 15.462 1.00 87.62 584 GLN A N 1
ATOM 4612 C CA . GLN A 1 584 ? -30.619 -20.108 16.209 1.00 87.62 584 GLN A CA 1
ATOM 4613 C C . GLN A 1 584 ? -29.448 -19.290 16.780 1.00 87.62 584 GLN A C 1
ATOM 4615 O O . GLN A 1 584 ? -29.659 -18.381 17.584 1.00 87.62 584 GLN A O 1
ATOM 4620 N N . GLU A 1 585 ? -28.199 -19.605 16.423 1.00 80.75 585 GLU A N 1
ATOM 4621 C CA . GLU A 1 585 ? -27.033 -18.954 17.036 1.00 80.75 585 GLU A CA 1
ATOM 4622 C C . GLU A 1 585 ? -26.940 -17.451 16.738 1.00 80.75 585 GLU A C 1
ATOM 4624 O O . GLU A 1 585 ? -26.452 -16.694 17.581 1.00 80.75 585 GLU A O 1
ATOM 4629 N N . GLY A 1 586 ? -27.476 -17.003 15.598 1.00 69.75 586 GLY A N 1
ATOM 4630 C CA . GLY A 1 586 ? -27.533 -15.590 15.217 1.00 69.75 586 GLY A CA 1
ATOM 4631 C C . GLY A 1 586 ? -28.318 -14.700 16.177 1.00 69.75 586 GLY A C 1
ATOM 4632 O O . GLY A 1 586 ? -27.980 -13.528 16.331 1.00 69.75 586 GLY A O 1
ATOM 4633 N N . LEU A 1 587 ? -29.303 -15.260 16.885 1.00 75.50 587 LEU A N 1
ATOM 4634 C CA . LEU A 1 587 ? -30.035 -14.556 17.944 1.00 75.50 587 LEU A CA 1
ATOM 4635 C C . LEU A 1 587 ? -29.233 -14.488 19.255 1.00 75.50 587 LEU A C 1
ATOM 4637 O O . LEU A 1 587 ? -29.447 -13.599 20.073 1.00 75.50 587 LEU A O 1
ATOM 4641 N N . LYS A 1 588 ? -28.293 -15.420 19.460 1.00 82.62 588 LYS A N 1
ATOM 4642 C CA . LYS A 1 588 ? -27.566 -15.611 20.726 1.00 82.62 588 LYS A CA 1
ATOM 4643 C C . LYS A 1 588 ? -26.271 -14.796 20.810 1.00 82.62 588 LYS A C 1
ATOM 4645 O O . LYS A 1 588 ? -25.728 -14.641 21.903 1.00 82.62 588 LYS A O 1
ATOM 4650 N N . SER A 1 589 ? -25.737 -14.272 19.698 1.00 81.62 589 SER A N 1
ATOM 4651 C CA . SER A 1 589 ? -24.569 -13.380 19.750 1.00 81.62 589 SER A CA 1
ATOM 4652 C C . SER A 1 589 ? -24.379 -12.483 18.516 1.00 81.62 589 SER A C 1
ATOM 4654 O O . SER A 1 589 ? -24.253 -13.002 17.406 1.00 81.62 589 SER A O 1
ATOM 4656 N N . PRO A 1 590 ? -24.127 -11.165 18.682 1.00 78.75 590 PRO A N 1
ATOM 4657 C CA . PRO A 1 590 ? -23.703 -10.290 17.579 1.00 78.75 590 PRO A CA 1
ATOM 4658 C C . PRO A 1 590 ? -22.302 -10.634 17.025 1.00 78.75 590 PRO A C 1
ATOM 4660 O O . PRO A 1 590 ? -21.856 -10.039 16.047 1.00 78.75 590 PRO A O 1
ATOM 4663 N N . SER A 1 591 ? -21.588 -11.594 17.629 1.00 79.06 591 SER A N 1
ATOM 4664 C CA . SER A 1 591 ? -20.341 -12.150 17.081 1.00 79.06 591 SER A CA 1
ATOM 4665 C C . SER A 1 591 ? -20.550 -13.277 16.056 1.00 79.06 591 SER A C 1
ATOM 4667 O O . SER A 1 591 ? -19.580 -13.696 15.428 1.00 79.06 591 SER A O 1
ATOM 4669 N N . ARG A 1 592 ? -21.792 -13.753 15.885 1.00 86.38 592 ARG A N 1
ATOM 4670 C CA . ARG A 1 592 ? -22.179 -14.896 15.044 1.00 86.38 592 ARG A CA 1
ATOM 4671 C C . ARG A 1 592 ? -23.382 -14.531 14.167 1.00 86.38 592 ARG A C 1
ATOM 4673 O O . ARG A 1 592 ? -24.426 -15.136 14.306 1.00 86.38 592 ARG A O 1
ATOM 4680 N N . GLN A 1 593 ? -23.287 -13.510 13.316 1.00 88.38 593 GLN A N 1
ATOM 4681 C CA . GLN A 1 593 ? -24.412 -13.064 12.470 1.00 88.38 593 GLN A CA 1
ATOM 4682 C C . GLN A 1 593 ? -24.445 -13.751 11.094 1.00 88.38 593 GLN A C 1
ATOM 4684 O O . GLN A 1 593 ? -25.523 -13.926 10.528 1.00 88.38 593 GLN A O 1
ATOM 4689 N N . PHE A 1 594 ? -23.289 -14.183 10.584 1.00 93.19 594 PHE A N 1
ATOM 4690 C CA . PHE A 1 594 ? -23.166 -15.017 9.386 1.00 93.19 594 PHE A CA 1
ATOM 4691 C C . PHE A 1 594 ? -22.675 -16.418 9.748 1.00 93.19 594 PHE A C 1
ATOM 4693 O O . PHE A 1 594 ? -21.918 -16.587 10.709 1.00 93.19 594 PHE A O 1
ATOM 4700 N N . MET A 1 595 ? -23.097 -17.400 8.958 1.00 94.44 595 MET A N 1
ATOM 4701 C CA . MET A 1 595 ? -22.761 -18.812 9.096 1.00 94.44 595 MET A CA 1
ATOM 4702 C C . MET A 1 595 ? -22.321 -19.344 7.726 1.00 94.44 595 MET A C 1
ATOM 4704 O O . MET A 1 595 ? -23.094 -19.300 6.771 1.00 94.44 595 MET A O 1
ATOM 4708 N N . LEU A 1 596 ? -21.070 -19.800 7.632 1.00 96.12 596 LEU A N 1
ATOM 4709 C CA . LEU A 1 596 ? -20.510 -20.463 6.454 1.00 96.12 596 LEU A CA 1
ATOM 4710 C C . LEU A 1 596 ? -20.531 -21.976 6.691 1.00 96.12 596 LEU A C 1
ATOM 4712 O O . LEU A 1 596 ? -20.017 -22.452 7.709 1.00 96.12 596 LEU A O 1
ATOM 4716 N N . CYS A 1 597 ? -21.122 -22.711 5.757 1.00 95.38 597 CYS A N 1
ATOM 4717 C CA . CYS A 1 597 ? -21.397 -24.136 5.871 1.00 95.38 597 CYS A CA 1
ATOM 4718 C C . CYS A 1 597 ? -20.782 -24.900 4.695 1.00 95.38 597 CYS A C 1
ATOM 4720 O O . CYS A 1 597 ? -20.783 -24.418 3.563 1.00 95.38 597 CYS A O 1
ATOM 4722 N N . HIS A 1 598 ? -20.268 -26.092 4.987 1.00 94.06 598 HIS A N 1
ATOM 4723 C CA . HIS A 1 598 ? -19.652 -27.025 4.047 1.00 94.06 598 HIS A CA 1
ATOM 4724 C C . HIS A 1 598 ? -19.941 -28.438 4.572 1.00 94.06 598 HIS A C 1
ATOM 4726 O O . HIS A 1 598 ? -19.780 -28.635 5.778 1.00 94.06 598 HIS A O 1
ATOM 4732 N N . PRO A 1 599 ? -20.332 -29.423 3.744 1.00 90.62 599 PRO A N 1
ATOM 4733 C CA . PRO A 1 599 ? -20.803 -30.728 4.228 1.00 90.62 599 PRO A CA 1
ATOM 4734 C C . PRO A 1 599 ? -19.799 -31.473 5.125 1.00 90.62 599 PRO A C 1
ATOM 4736 O O . PRO A 1 599 ? -20.194 -32.214 6.017 1.00 90.62 599 PRO A O 1
ATOM 4739 N N . GLU A 1 600 ? -18.497 -31.247 4.941 1.00 87.62 600 GLU A N 1
ATOM 4740 C CA . GLU A 1 600 ? -17.445 -31.926 5.711 1.00 87.62 600 GLU A CA 1
ATOM 4741 C C . GLU A 1 600 ? -17.122 -31.291 7.076 1.00 87.62 600 GLU A C 1
ATOM 4743 O O . GLU A 1 600 ? -16.283 -31.817 7.813 1.00 87.62 600 GLU A O 1
ATOM 4748 N N . HIS A 1 601 ? -17.655 -30.105 7.390 1.00 88.50 601 HIS A N 1
ATOM 4749 C CA . HIS A 1 601 ? -17.199 -29.291 8.523 1.00 88.50 601 HIS A CA 1
ATOM 4750 C C . HIS A 1 601 ? -18.377 -28.690 9.299 1.00 88.50 601 HIS A C 1
ATOM 4752 O O . HIS A 1 601 ? -19.314 -28.152 8.715 1.00 88.50 601 HIS A O 1
ATOM 4758 N N . SER A 1 602 ? -18.297 -28.693 10.634 1.00 90.25 602 SER A N 1
ATOM 4759 C CA . SER A 1 602 ? -19.273 -27.990 11.477 1.00 90.25 602 SER A CA 1
ATOM 4760 C C . SER A 1 602 ? -19.361 -26.501 11.090 1.00 90.25 602 SER A C 1
ATOM 4762 O O . SER A 1 602 ? -18.309 -25.890 10.870 1.00 90.25 602 SER A O 1
ATOM 4764 N N . PRO A 1 603 ? -20.564 -25.888 11.053 1.00 92.94 603 PRO A N 1
ATOM 4765 C CA . PRO A 1 603 ? -20.730 -24.513 10.587 1.00 92.94 603 PRO A CA 1
ATOM 4766 C C . PRO A 1 603 ? -19.824 -23.503 11.304 1.00 92.94 603 PRO A C 1
ATOM 4768 O O . PRO A 1 603 ? -19.658 -23.528 12.529 1.00 92.94 603 PRO A O 1
ATOM 4771 N N . MET A 1 604 ? -19.233 -22.598 10.523 1.00 93.69 604 MET A N 1
ATOM 4772 C CA . MET A 1 604 ? -18.307 -21.573 11.003 1.00 93.69 604 MET A CA 1
ATOM 4773 C C . MET A 1 604 ? -19.015 -20.219 11.089 1.00 93.69 604 MET A C 1
ATOM 4775 O O . MET A 1 604 ? -19.667 -19.785 10.142 1.00 93.69 604 MET A O 1
ATOM 4779 N N . PHE A 1 605 ? -18.879 -19.540 12.231 1.00 93.12 605 PHE A N 1
ATOM 4780 C CA . PHE A 1 605 ? -19.665 -18.347 12.561 1.00 93.12 605 PHE A CA 1
ATOM 4781 C C . PHE A 1 605 ? -18.832 -17.061 12.596 1.00 93.12 605 PHE A C 1
ATOM 4783 O O . PHE A 1 605 ? -17.743 -17.019 13.178 1.00 93.12 605 PHE A O 1
ATOM 4790 N N . TYR A 1 606 ? -19.393 -15.992 12.025 1.00 92.94 606 TYR A N 1
ATOM 4791 C CA . TYR A 1 606 ? -18.708 -14.720 11.774 1.00 92.94 606 TYR A CA 1
ATOM 4792 C C . TYR A 1 606 ? -19.565 -13.508 12.183 1.00 92.94 606 TYR A C 1
ATOM 4794 O O . TYR A 1 606 ? -20.794 -13.560 12.088 1.00 92.94 606 TYR A O 1
ATOM 4802 N N . PRO A 1 607 ? -18.958 -12.386 12.615 1.00 89.50 607 PRO A N 1
ATOM 4803 C CA . PRO A 1 607 ? -19.689 -11.162 12.947 1.00 89.50 607 PRO A CA 1
ATOM 4804 C C . PRO A 1 607 ? -20.221 -10.468 11.683 1.00 89.50 607 PRO A C 1
ATOM 4806 O O . PRO A 1 607 ? -19.584 -10.512 10.637 1.00 89.50 607 PRO A O 1
ATOM 4809 N N . GLY A 1 608 ? -21.336 -9.740 11.782 1.00 84.50 608 GLY A N 1
ATOM 4810 C CA . GLY A 1 608 ? -21.993 -9.091 10.634 1.00 84.50 608 GLY A CA 1
ATOM 4811 C C . GLY A 1 608 ? -21.359 -7.775 10.164 1.00 84.50 608 GLY A C 1
ATOM 4812 O O . GLY A 1 608 ? -21.953 -7.047 9.375 1.00 84.50 608 GLY A O 1
ATOM 4813 N N . LYS A 1 609 ? -20.170 -7.430 10.670 1.00 84.06 609 LYS A N 1
ATOM 4814 C CA . LYS A 1 609 ? -19.417 -6.225 10.278 1.00 84.06 609 LYS A CA 1
ATOM 4815 C C . LYS A 1 609 ? -18.545 -6.519 9.052 1.00 84.06 609 LYS A C 1
ATOM 4817 O O . LYS A 1 609 ? -18.219 -7.674 8.802 1.00 84.06 609 LYS A O 1
ATOM 4822 N N . ALA A 1 610 ? -18.082 -5.484 8.346 1.00 82.50 610 ALA A N 1
ATOM 4823 C CA . ALA A 1 610 ? -17.261 -5.622 7.132 1.00 82.50 610 ALA A CA 1
ATOM 4824 C C . ALA A 1 610 ? -16.064 -6.591 7.281 1.00 82.50 610 ALA A C 1
ATOM 4826 O O . ALA A 1 610 ? -15.888 -7.476 6.451 1.00 82.50 610 ALA A O 1
ATOM 4827 N N . ALA A 1 611 ? -15.314 -6.515 8.388 1.00 81.94 611 ALA A N 1
ATOM 4828 C CA . ALA A 1 611 ? -14.198 -7.430 8.676 1.00 81.94 611 ALA A CA 1
ATOM 4829 C C . ALA A 1 611 ? -14.617 -8.907 8.875 1.00 81.94 611 ALA A C 1
ATOM 4831 O O . ALA A 1 611 ? -13.798 -9.814 8.751 1.00 81.94 611 ALA A O 1
ATOM 4832 N N . GLY A 1 612 ? -15.888 -9.163 9.201 1.00 86.69 612 GLY A N 1
ATOM 4833 C CA . GLY A 1 612 ? -16.468 -10.504 9.216 1.00 86.69 612 GLY A CA 1
ATOM 4834 C C . GLY A 1 612 ? -16.837 -10.992 7.817 1.00 86.69 612 GLY A C 1
ATOM 4835 O O . GLY A 1 612 ? -16.568 -12.144 7.510 1.00 86.69 612 GLY A O 1
ATOM 4836 N N . ILE A 1 613 ? -17.351 -10.113 6.949 1.00 88.19 613 ILE A N 1
ATOM 4837 C CA . ILE A 1 613 ? -17.607 -10.419 5.529 1.00 88.19 613 ILE A CA 1
ATOM 4838 C C . ILE A 1 613 ? -16.291 -10.744 4.803 1.00 88.19 613 ILE A C 1
ATOM 4840 O O . ILE A 1 613 ? -16.227 -11.729 4.073 1.00 88.19 613 ILE A O 1
ATOM 4844 N N . GLU A 1 614 ? -15.219 -9.984 5.054 1.00 89.94 614 GLU A N 1
ATOM 4845 C CA . GLU A 1 614 ? -13.872 -10.294 4.543 1.00 89.94 614 GLU A CA 1
ATOM 4846 C C . GLU A 1 614 ? -13.386 -11.670 5.033 1.00 89.94 614 GLU A C 1
ATOM 4848 O O . GLU A 1 614 ? -12.893 -12.476 4.248 1.00 89.94 614 GLU A O 1
ATOM 4853 N N . ALA A 1 615 ? -13.571 -11.977 6.322 1.00 91.50 615 ALA A N 1
ATOM 4854 C CA . ALA A 1 615 ? -13.189 -13.268 6.893 1.00 91.50 615 ALA A CA 1
ATOM 4855 C C . ALA A 1 615 ? -14.040 -14.448 6.381 1.00 91.50 615 ALA A C 1
ATOM 4857 O O . ALA A 1 615 ? -13.515 -15.556 6.284 1.00 91.50 615 ALA A O 1
ATOM 4858 N N . VAL A 1 616 ? -15.314 -14.221 6.035 1.00 93.62 616 VAL A N 1
ATOM 4859 C CA . VAL A 1 616 ? -16.184 -15.200 5.362 1.00 93.62 616 VAL A CA 1
ATOM 4860 C C . VAL A 1 616 ? -15.699 -15.462 3.941 1.00 93.62 616 VAL A C 1
ATOM 4862 O O . VAL A 1 616 ? -15.502 -16.623 3.595 1.00 93.62 616 VAL A O 1
ATOM 4865 N N . LYS A 1 617 ? -15.481 -14.410 3.132 1.00 92.81 617 LYS A N 1
ATOM 4866 C CA . LYS A 1 617 ? -14.988 -14.554 1.751 1.00 92.81 617 LYS A CA 1
ATOM 4867 C C . LYS A 1 617 ? -13.662 -15.313 1.736 1.00 92.81 617 LYS A C 1
ATOM 4869 O O . LYS A 1 617 ? -13.588 -16.380 1.140 1.00 92.81 617 LYS A O 1
ATOM 4874 N N . ALA A 1 618 ? -12.687 -14.852 2.521 1.00 93.38 618 ALA A N 1
ATOM 4875 C CA . ALA A 1 618 ? -11.387 -15.503 2.606 1.00 93.38 618 ALA A CA 1
ATOM 4876 C C . ALA A 1 618 ? -11.478 -16.965 3.087 1.00 93.38 618 ALA A C 1
ATOM 4878 O O . ALA A 1 618 ? -10.724 -17.802 2.599 1.00 93.38 618 ALA A O 1
ATOM 4879 N N . GLU A 1 619 ? -12.373 -17.321 4.020 1.00 95.38 619 GLU A N 1
ATOM 4880 C CA . GLU A 1 619 ? -12.536 -18.734 4.395 1.00 95.38 619 GLU A CA 1
ATOM 4881 C C . GLU A 1 619 ? -13.199 -19.559 3.287 1.00 95.38 619 GLU A C 1
ATOM 4883 O O . GLU A 1 619 ? -12.775 -20.691 3.066 1.00 95.38 619 GLU A O 1
ATOM 4888 N N . ALA A 1 620 ? -14.184 -19.011 2.571 1.00 94.56 620 ALA A N 1
ATOM 4889 C CA . ALA A 1 620 ? -14.789 -19.681 1.424 1.00 94.56 620 ALA A CA 1
ATOM 4890 C C . ALA A 1 620 ? -13.742 -19.942 0.330 1.00 94.56 620 ALA A C 1
ATOM 4892 O O . ALA A 1 620 ? -13.606 -21.083 -0.098 1.00 94.56 620 ALA A O 1
ATOM 4893 N N . ASP A 1 621 ? -12.904 -18.959 -0.014 1.00 92.81 621 ASP A N 1
ATOM 4894 C CA . ASP A 1 621 ? -11.782 -19.138 -0.949 1.00 92.81 621 ASP A CA 1
ATOM 4895 C C . ASP A 1 621 ? -10.818 -20.254 -0.501 1.00 92.81 621 ASP A C 1
ATOM 4897 O O . ASP A 1 621 ? -10.301 -21.014 -1.322 1.00 92.81 621 ASP A O 1
ATOM 4901 N N . ASN A 1 622 ? -10.576 -20.390 0.809 1.00 94.81 622 ASN A N 1
ATOM 4902 C CA . ASN A 1 622 ? -9.759 -21.476 1.359 1.00 94.81 622 ASN A CA 1
ATOM 4903 C C . ASN A 1 622 ? -10.493 -22.826 1.388 1.00 94.81 622 ASN A C 1
ATOM 4905 O O . ASN A 1 622 ? -9.851 -23.862 1.246 1.00 94.81 622 ASN A O 1
ATOM 4909 N N . ALA A 1 623 ? -11.816 -22.855 1.539 1.00 93.12 623 ALA A N 1
ATOM 4910 C CA . ALA A 1 623 ? -12.599 -24.081 1.422 1.00 93.12 623 ALA A CA 1
ATOM 4911 C C . ALA A 1 623 ? -12.651 -24.576 -0.035 1.00 93.12 623 ALA A C 1
ATOM 4913 O O . ALA A 1 623 ? -12.395 -25.752 -0.288 1.00 93.12 623 ALA A O 1
ATOM 4914 N N . VAL A 1 624 ? -12.821 -23.661 -0.994 1.00 92.81 624 VAL A N 1
ATOM 4915 C CA . VAL A 1 624 ? -12.658 -23.930 -2.429 1.00 92.81 624 VAL A CA 1
ATOM 4916 C C . VAL A 1 624 ? -11.249 -24.447 -2.727 1.00 92.81 624 VAL A C 1
ATOM 4918 O O . VAL A 1 624 ? -11.100 -25.442 -3.439 1.00 92.81 624 VAL A O 1
ATOM 4921 N N . ALA A 1 625 ? -10.206 -23.841 -2.144 1.00 92.19 625 ALA A N 1
ATOM 4922 C CA . ALA A 1 625 ? -8.836 -24.345 -2.254 1.00 92.19 625 ALA A CA 1
ATOM 4923 C C . ALA A 1 625 ? -8.687 -25.763 -1.666 1.00 92.19 625 ALA A C 1
ATOM 4925 O O . ALA A 1 625 ? -8.093 -26.615 -2.322 1.00 92.19 625 ALA A O 1
ATOM 4926 N N . ARG A 1 626 ? -9.292 -26.059 -0.503 1.00 92.50 626 ARG A N 1
ATOM 4927 C CA . ARG A 1 626 ? -9.333 -27.410 0.096 1.00 92.50 626 ARG A CA 1
ATOM 4928 C C . ARG A 1 626 ? -10.007 -28.443 -0.815 1.00 92.50 626 ARG A C 1
ATOM 4930 O O . ARG A 1 626 ? -9.446 -29.526 -0.991 1.00 92.50 626 ARG A O 1
ATOM 4937 N N . ARG A 1 627 ? -11.161 -28.127 -1.423 1.00 91.56 627 ARG A N 1
ATOM 4938 C CA . ARG A 1 627 ? -11.861 -29.024 -2.371 1.00 91.56 627 ARG A CA 1
ATOM 4939 C C . ARG A 1 627 ? -11.019 -29.236 -3.638 1.00 91.56 627 ARG A C 1
ATOM 4941 O O . ARG A 1 627 ? -10.849 -30.369 -4.083 1.00 91.56 627 ARG A O 1
ATOM 4948 N N . ARG A 1 628 ? -10.402 -28.172 -4.166 1.00 90.50 628 ARG A N 1
ATOM 4949 C CA . ARG A 1 628 ? -9.488 -28.215 -5.326 1.00 90.50 628 ARG A CA 1
ATOM 4950 C C . ARG A 1 628 ? -8.221 -29.027 -5.069 1.00 90.50 628 ARG A C 1
ATOM 4952 O O . ARG A 1 628 ? -7.874 -29.840 -5.916 1.00 90.50 628 ARG A O 1
ATOM 4959 N N . SER A 1 629 ? -7.574 -28.883 -3.910 1.00 90.62 629 SER A N 1
ATOM 4960 C CA . SER A 1 629 ? -6.347 -29.625 -3.566 1.00 90.62 629 SER A CA 1
ATOM 4961 C C . SER A 1 629 ? -6.534 -31.144 -3.484 1.00 90.62 629 SER A C 1
ATOM 4963 O O . SER A 1 629 ? -5.553 -31.878 -3.511 1.00 90.62 629 SER A O 1
ATOM 4965 N N . ARG A 1 630 ? -7.782 -31.632 -3.402 1.00 91.25 630 ARG A N 1
ATOM 4966 C CA . ARG A 1 630 ? -8.102 -33.069 -3.433 1.00 91.25 630 ARG A CA 1
ATOM 4967 C C . ARG A 1 630 ? -8.470 -33.602 -4.816 1.00 91.25 630 ARG A C 1
ATOM 4969 O O . ARG A 1 630 ? -8.536 -34.818 -4.981 1.00 91.25 630 ARG A O 1
ATOM 4976 N N . LYS A 1 631 ? -8.719 -32.741 -5.810 1.00 90.12 631 LYS A N 1
ATOM 4977 C CA . LYS A 1 631 ? -8.935 -33.206 -7.186 1.00 90.12 631 LYS A CA 1
ATOM 4978 C C . LYS A 1 631 ? -7.620 -33.784 -7.711 1.00 90.12 631 LYS A C 1
ATOM 4980 O O . LYS A 1 631 ? -6.619 -33.072 -7.782 1.00 90.12 631 LYS A O 1
ATOM 4985 N N . LYS A 1 632 ? -7.621 -35.066 -8.098 1.00 88.25 632 LYS A N 1
ATOM 4986 C CA . LYS A 1 632 ? -6.517 -35.650 -8.876 1.00 88.25 632 LYS A CA 1
ATOM 4987 C C . LYS A 1 632 ? -6.358 -34.830 -10.160 1.00 88.25 632 LYS A C 1
ATOM 4989 O O . LYS A 1 632 ? -7.352 -34.543 -10.822 1.00 88.25 632 LYS A O 1
ATOM 4994 N N . THR A 1 633 ? -5.129 -34.457 -10.508 1.00 86.69 633 THR A N 1
ATOM 4995 C CA . THR A 1 633 ? -4.859 -33.779 -11.782 1.00 86.69 633 THR A CA 1
ATOM 4996 C C . THR A 1 633 ? -5.021 -34.781 -12.914 1.00 86.69 633 THR A C 1
ATOM 4998 O O . THR A 1 633 ? -4.286 -35.773 -12.940 1.00 86.69 633 THR A O 1
ATOM 5001 N N . SER A 1 634 ? -5.958 -34.546 -13.828 1.00 87.31 634 SER A N 1
ATOM 5002 C CA . SER A 1 634 ? -6.065 -35.347 -15.045 1.00 87.31 634 SER A CA 1
ATOM 5003 C C . SER A 1 634 ? -4.931 -34.994 -16.014 1.00 87.31 634 SER A C 1
ATOM 5005 O O . SER A 1 634 ? -4.276 -33.954 -15.887 1.00 87.31 634 SER A O 1
ATOM 5007 N N . LYS A 1 635 ? -4.708 -35.859 -17.008 1.00 87.50 635 LYS A N 1
ATOM 5008 C CA . LYS A 1 635 ? -4.061 -35.419 -18.247 1.00 87.50 635 LYS A CA 1
ATOM 5009 C C . LYS A 1 635 ? -5.014 -34.470 -18.991 1.00 87.50 635 LYS A C 1
ATOM 5011 O O . LYS A 1 635 ? -6.187 -34.340 -18.629 1.00 87.50 635 LYS A O 1
ATOM 5016 N N . LEU A 1 636 ? -4.476 -33.766 -19.978 1.00 87.81 636 LEU A N 1
ATOM 5017 C CA . LEU A 1 636 ? -5.243 -32.948 -20.905 1.00 87.81 636 LEU A CA 1
ATOM 5018 C C . LEU A 1 636 ? -5.182 -33.640 -22.266 1.00 87.81 636 LEU A C 1
ATOM 5020 O O . LEU A 1 636 ? -4.119 -33.672 -22.880 1.00 87.81 636 LEU A O 1
ATOM 5024 N N . ASP A 1 637 ? -6.298 -34.217 -22.703 1.00 85.50 637 ASP A N 1
ATOM 5025 C CA . ASP A 1 637 ? -6.301 -35.119 -23.861 1.00 85.50 637 ASP A CA 1
ATOM 5026 C C . ASP A 1 637 ? -6.326 -34.369 -25.205 1.00 85.50 637 ASP A C 1
ATOM 5028 O O . ASP A 1 637 ? -5.951 -34.926 -26.235 1.00 85.50 637 ASP A O 1
ATOM 5032 N N . LYS A 1 638 ? -6.746 -33.093 -25.202 1.00 87.81 638 LYS A N 1
ATOM 5033 C CA . LYS A 1 638 ? -6.714 -32.173 -26.353 1.00 87.81 638 LYS A CA 1
ATOM 5034 C C . LYS A 1 638 ? -6.404 -30.741 -25.880 1.00 87.81 638 LYS A C 1
ATOM 5036 O O . LYS A 1 638 ? -6.914 -30.349 -24.829 1.00 87.81 638 LYS A O 1
ATOM 5041 N N . PRO A 1 639 ? -5.602 -29.948 -26.618 1.00 85.81 639 PRO A N 1
ATOM 5042 C CA . PRO A 1 639 ? -5.360 -28.547 -26.279 1.00 85.81 639 PRO A CA 1
ATOM 5043 C C . PRO A 1 639 ? -6.652 -27.717 -26.425 1.00 85.81 639 PRO A C 1
ATOM 5045 O O . PRO A 1 639 ? -7.450 -27.988 -27.329 1.00 85.81 639 PRO A O 1
ATOM 5048 N N . PRO A 1 640 ? -6.878 -26.710 -25.562 1.00 92.38 640 PRO A N 1
ATOM 5049 C CA . PRO A 1 640 ? -8.127 -25.957 -25.540 1.00 92.38 640 PRO A CA 1
ATOM 5050 C C . PRO A 1 640 ? -8.257 -24.994 -26.728 1.00 92.38 640 PRO A C 1
ATOM 5052 O O . PRO A 1 640 ? -7.264 -24.456 -27.229 1.00 92.38 640 PRO A O 1
ATOM 5055 N N . LYS A 1 641 ? -9.493 -24.720 -27.163 1.00 93.81 641 LYS A N 1
ATOM 5056 C CA . LYS A 1 641 ? -9.747 -23.827 -28.313 1.00 93.81 641 LYS A CA 1
ATOM 5057 C C . LYS A 1 641 ? -9.303 -22.389 -28.012 1.00 93.81 641 LYS A C 1
ATOM 5059 O O . LYS A 1 641 ? -9.637 -21.819 -26.977 1.00 93.81 641 LYS A O 1
ATOM 5064 N N . ILE A 1 642 ? -8.611 -21.751 -28.957 1.00 94.06 642 ILE A N 1
ATOM 5065 C CA . ILE A 1 642 ? -7.906 -20.478 -28.713 1.00 94.06 642 ILE A CA 1
ATOM 5066 C C . ILE A 1 642 ? -8.795 -19.247 -28.457 1.00 94.06 642 ILE A C 1
ATOM 5068 O O . ILE A 1 642 ? -8.361 -18.307 -27.791 1.00 94.06 642 ILE A O 1
ATOM 5072 N N . ILE A 1 643 ? -10.039 -19.264 -28.940 1.00 94.69 643 ILE A N 1
ATOM 5073 C CA . ILE A 1 643 ? -11.065 -18.252 -28.626 1.00 94.69 643 ILE A CA 1
ATOM 5074 C C . ILE A 1 643 ? -11.962 -18.656 -27.444 1.00 94.69 643 ILE A C 1
ATOM 5076 O O . ILE A 1 643 ? -12.686 -17.817 -26.916 1.00 94.69 643 ILE A O 1
ATOM 5080 N N . ASP A 1 644 ? -11.907 -19.918 -27.007 1.00 95.50 644 ASP A N 1
ATOM 5081 C CA . ASP A 1 644 ? -12.682 -20.427 -25.875 1.00 95.50 644 ASP A CA 1
ATOM 5082 C C . ASP A 1 644 ? -11.873 -20.268 -24.581 1.00 95.50 644 ASP A C 1
ATOM 5084 O O . ASP A 1 644 ? -11.143 -21.152 -24.122 1.00 95.50 644 ASP A O 1
ATOM 5088 N N . PHE A 1 645 ? -11.974 -19.076 -24.001 1.00 95.69 645 PHE A N 1
ATOM 5089 C CA . PHE A 1 645 ? -11.277 -18.740 -22.764 1.00 95.69 645 PHE A CA 1
ATOM 5090 C C . PHE A 1 645 ? -11.824 -19.494 -21.539 1.00 95.69 645 PHE A C 1
ATOM 5092 O O . PHE A 1 645 ? -11.122 -19.605 -20.531 1.00 95.69 645 PHE A O 1
ATOM 5099 N N . GLU A 1 646 ? -13.031 -20.062 -21.618 1.00 93.12 646 GLU A N 1
ATOM 5100 C CA . GLU A 1 646 ? -13.608 -20.887 -20.553 1.00 93.12 646 GLU A CA 1
ATOM 5101 C C . GLU A 1 646 ? -13.097 -22.330 -20.610 1.00 93.12 646 GLU A C 1
ATOM 5103 O O . GLU A 1 646 ? -12.804 -22.921 -19.571 1.00 93.12 646 GLU A O 1
ATOM 5108 N N . ASP A 1 647 ? -12.922 -22.896 -21.803 1.00 93.56 647 ASP A N 1
ATOM 5109 C CA . ASP A 1 647 ? -12.217 -24.161 -22.032 1.00 93.56 647 ASP A CA 1
ATOM 5110 C C . ASP A 1 647 ? -10.741 -24.066 -21.622 1.00 93.56 647 ASP A C 1
ATOM 5112 O O . ASP A 1 647 ? -10.275 -24.861 -20.805 1.00 93.56 647 ASP A O 1
ATOM 5116 N N . GLN A 1 648 ? -10.035 -23.006 -22.037 1.00 94.94 648 GLN A N 1
ATOM 5117 C CA . GLN A 1 648 ? -8.677 -22.713 -21.552 1.00 94.94 648 GLN A CA 1
ATOM 5118 C C . GLN A 1 648 ? -8.622 -22.612 -20.019 1.00 94.94 648 GLN A C 1
ATOM 5120 O O . GLN A 1 648 ? -7.678 -23.095 -19.387 1.00 94.94 648 GLN A O 1
ATOM 5125 N N . GLN A 1 649 ? -9.639 -22.012 -19.389 1.00 94.31 649 GLN A N 1
ATOM 5126 C CA . GLN A 1 649 ? -9.685 -21.880 -17.935 1.00 94.31 649 GLN A CA 1
ATOM 5127 C C . GLN A 1 649 ? -10.010 -23.211 -17.235 1.00 94.31 649 GLN A C 1
ATOM 5129 O O . GLN A 1 649 ? -9.445 -23.464 -16.167 1.00 94.31 649 GLN A O 1
ATOM 5134 N N . ARG A 1 650 ? -10.849 -24.074 -17.824 1.00 93.00 650 ARG A N 1
ATOM 5135 C CA . ARG A 1 650 ? -11.122 -25.441 -17.342 1.00 93.00 650 ARG A CA 1
ATOM 5136 C C . ARG A 1 650 ? -9.887 -26.335 -17.467 1.00 93.00 650 ARG A C 1
ATOM 5138 O O . ARG A 1 650 ? -9.488 -26.951 -16.481 1.00 93.00 650 ARG A O 1
ATOM 5145 N N . ALA A 1 651 ? -9.222 -26.326 -18.621 1.00 94.50 651 ALA A N 1
ATOM 5146 C CA . ALA A 1 651 ? -7.966 -27.038 -18.854 1.00 94.50 651 ALA A CA 1
ATOM 5147 C C . ALA A 1 651 ? -6.863 -26.614 -17.860 1.00 94.50 651 ALA A C 1
ATOM 5149 O O . ALA A 1 651 ? -6.129 -27.455 -17.337 1.00 94.50 651 ALA A O 1
ATOM 5150 N N . LEU A 1 652 ? -6.784 -25.322 -17.515 1.00 95.31 652 LEU A N 1
ATOM 5151 C CA . LEU A 1 652 ? -5.805 -24.820 -16.545 1.00 95.31 652 LEU A CA 1
ATOM 5152 C C . LEU A 1 652 ? -6.092 -25.335 -15.123 1.00 95.31 652 LEU A C 1
ATOM 5154 O O . LEU A 1 652 ? -5.159 -25.617 -14.371 1.00 95.31 652 LEU A O 1
ATOM 5158 N N . GLU A 1 653 ? -7.367 -25.505 -14.759 1.00 93.06 653 GLU A N 1
ATOM 5159 C CA . GLU A 1 653 ? -7.769 -26.115 -13.484 1.00 93.06 653 GLU A CA 1
ATOM 5160 C C . GLU A 1 653 ? -7.603 -27.640 -13.456 1.00 93.06 653 GLU A C 1
ATOM 5162 O O . GLU A 1 653 ? -7.387 -28.196 -12.382 1.00 93.06 653 GLU A O 1
ATOM 5167 N N . ALA A 1 654 ? -7.648 -28.322 -14.601 1.00 93.50 654 ALA A N 1
ATOM 5168 C CA . ALA A 1 654 ? -7.331 -29.748 -14.690 1.00 93.50 654 ALA A CA 1
ATOM 5169 C C . ALA A 1 654 ? -5.839 -30.018 -14.399 1.00 93.50 654 ALA A C 1
ATOM 5171 O O . ALA A 1 654 ? -5.497 -30.892 -13.596 1.00 93.50 654 ALA A O 1
ATOM 5172 N N . LEU A 1 655 ? -4.951 -29.209 -14.990 1.00 94.25 655 LEU A N 1
ATOM 5173 C CA . LEU A 1 655 ? -3.497 -29.292 -14.798 1.00 94.25 655 LEU A CA 1
ATOM 5174 C C . LEU A 1 655 ? -3.043 -28.790 -13.416 1.00 94.25 655 LEU A C 1
ATOM 5176 O O . LEU A 1 655 ? -2.166 -29.392 -12.782 1.00 94.25 655 LEU A O 1
ATOM 5180 N N . VAL A 1 656 ? -3.623 -27.673 -12.956 1.00 95.19 656 VAL A N 1
ATOM 5181 C CA . VAL A 1 656 ? -3.274 -26.981 -11.705 1.00 95.19 656 VAL A CA 1
ATOM 5182 C C . VAL A 1 656 ? -4.560 -26.578 -10.951 1.00 95.19 656 VAL A C 1
ATOM 5184 O O . VAL A 1 656 ? -4.992 -25.428 -11.037 1.00 95.19 656 VAL A O 1
ATOM 5187 N N . PRO A 1 657 ? -5.178 -27.478 -10.157 1.00 93.19 657 PRO A N 1
ATOM 5188 C CA . PRO A 1 657 ? -6.480 -27.239 -9.511 1.00 93.19 657 PRO A CA 1
ATOM 5189 C C . PRO A 1 657 ? -6.556 -26.005 -8.603 1.00 93.19 657 PRO A C 1
ATOM 5191 O O . PRO A 1 657 ? -7.577 -25.314 -8.551 1.00 93.19 657 PRO A O 1
ATOM 5194 N N . THR A 1 658 ? -5.464 -25.692 -7.903 1.00 92.31 658 THR A N 1
ATOM 5195 C CA . THR A 1 658 ? -5.319 -24.493 -7.055 1.00 92.31 658 THR A CA 1
ATOM 5196 C C . THR A 1 658 ? -5.090 -23.207 -7.854 1.00 92.31 658 THR A C 1
ATOM 5198 O O . THR A 1 658 ? -5.090 -22.124 -7.274 1.00 92.31 658 THR A O 1
ATOM 5201 N N . ARG A 1 659 ? -4.853 -23.322 -9.169 1.00 95.44 659 ARG A N 1
ATOM 5202 C CA . ARG A 1 659 ? -4.284 -22.304 -10.064 1.00 95.44 659 ARG A CA 1
ATOM 5203 C C . ARG A 1 659 ? -2.940 -21.721 -9.600 1.00 95.44 659 ARG A C 1
ATOM 5205 O O . ARG A 1 659 ? -2.540 -20.683 -10.109 1.00 95.44 659 ARG A O 1
ATOM 5212 N N . VAL A 1 660 ? -2.217 -22.340 -8.661 1.00 97.00 660 VAL A N 1
ATOM 5213 C CA . VAL A 1 660 ? -0.934 -21.809 -8.161 1.00 97.00 660 VAL A CA 1
ATOM 5214 C C . VAL A 1 660 ? 0.224 -22.747 -8.495 1.00 97.00 660 VAL A C 1
ATOM 5216 O O . VAL A 1 660 ? 0.167 -23.957 -8.272 1.00 97.00 660 VAL A O 1
ATOM 5219 N N . VAL A 1 661 ? 1.314 -22.164 -8.989 1.00 97.75 661 VAL A N 1
ATOM 5220 C CA . VAL A 1 661 ? 2.625 -22.816 -9.114 1.00 97.75 661 VAL A CA 1
ATOM 5221 C C . VAL A 1 661 ? 3.694 -22.000 -8.387 1.00 97.75 661 VAL A C 1
ATOM 5223 O O . VAL A 1 661 ? 3.462 -20.868 -7.965 1.00 97.75 661 VAL A O 1
ATOM 5226 N N . PHE A 1 662 ? 4.883 -22.568 -8.244 1.00 97.56 662 PHE A N 1
ATOM 5227 C CA . PHE A 1 662 ? 6.090 -21.871 -7.808 1.00 97.56 662 PHE A CA 1
ATOM 5228 C C . PHE A 1 662 ? 7.298 -22.379 -8.602 1.00 97.56 662 PHE A C 1
ATOM 5230 O O . PHE A 1 662 ? 7.214 -23.395 -9.290 1.00 97.56 662 PHE A O 1
ATOM 5237 N N . ARG A 1 663 ? 8.421 -21.659 -8.550 1.00 96.69 663 ARG A N 1
ATOM 5238 C CA . ARG A 1 663 ? 9.677 -22.092 -9.183 1.00 96.69 663 ARG A CA 1
ATOM 5239 C C . ARG A 1 663 ? 10.550 -22.800 -8.158 1.00 96.69 663 ARG A C 1
ATOM 5241 O O . ARG A 1 663 ? 10.608 -22.351 -7.018 1.00 96.69 663 ARG A O 1
ATOM 5248 N N . ASP A 1 664 ? 11.263 -23.844 -8.567 1.00 92.31 664 ASP A N 1
ATOM 5249 C CA . ASP A 1 664 ? 12.172 -24.589 -7.682 1.00 92.31 664 ASP A CA 1
ATOM 5250 C C . ASP A 1 664 ? 13.262 -23.688 -7.064 1.00 92.31 664 ASP A C 1
ATOM 5252 O O . ASP A 1 664 ? 13.484 -23.693 -5.856 1.00 92.31 664 ASP A O 1
ATOM 5256 N N . ASN A 1 665 ? 13.841 -22.780 -7.859 1.00 93.25 665 ASN A N 1
ATOM 5257 C CA . ASN A 1 665 ? 14.815 -21.798 -7.370 1.00 93.25 665 ASN A CA 1
ATOM 5258 C C . ASN A 1 665 ? 14.214 -20.697 -6.465 1.00 93.25 665 ASN A C 1
ATOM 5260 O O . ASN A 1 665 ? 14.951 -19.940 -5.817 1.00 93.25 665 ASN A O 1
ATOM 5264 N N . ASP A 1 666 ? 12.886 -20.590 -6.373 1.00 94.44 666 ASP A N 1
ATOM 5265 C CA . ASP A 1 666 ? 12.194 -19.621 -5.527 1.00 94.44 666 ASP A CA 1
ATOM 5266 C C . ASP A 1 666 ? 10.897 -20.181 -4.909 1.00 94.44 666 ASP A C 1
ATOM 5268 O O . ASP A 1 666 ? 9.807 -19.640 -5.130 1.00 94.44 666 ASP A O 1
ATOM 5272 N N . PRO A 1 667 ? 10.992 -21.238 -4.075 1.00 94.69 667 PRO A N 1
ATOM 5273 C CA . PRO A 1 667 ? 9.863 -22.108 -3.747 1.00 94.69 667 PRO A CA 1
ATOM 5274 C C . PRO A 1 667 ? 8.918 -21.526 -2.687 1.00 94.69 667 PRO A C 1
ATOM 5276 O O . PRO A 1 667 ? 8.093 -22.232 -2.117 1.00 94.69 667 PRO A O 1
ATOM 5279 N N . LEU A 1 668 ? 9.041 -20.223 -2.424 1.00 96.06 668 LEU A N 1
ATOM 5280 C CA . LEU A 1 668 ? 8.242 -19.434 -1.487 1.00 96.06 668 LEU A CA 1
ATOM 5281 C C . LEU A 1 668 ? 7.503 -18.277 -2.191 1.00 96.06 668 LEU A C 1
ATOM 5283 O O . LEU A 1 668 ? 6.880 -17.464 -1.513 1.00 96.06 668 LEU A O 1
ATOM 5287 N N . SER A 1 669 ? 7.571 -18.179 -3.526 1.00 95.50 669 SER A N 1
ATOM 5288 C CA . SER A 1 669 ? 6.803 -17.217 -4.334 1.00 95.50 669 SER A CA 1
ATOM 5289 C C . SER A 1 669 ? 5.582 -17.888 -4.975 1.00 95.50 669 SER A C 1
ATOM 5291 O O . SER A 1 669 ? 5.766 -18.667 -5.912 1.00 95.50 669 SER A O 1
ATOM 5293 N N . PRO A 1 670 ? 4.344 -17.590 -4.533 1.00 97.12 670 PRO A N 1
ATOM 5294 C CA . PRO A 1 670 ? 3.143 -18.064 -5.210 1.00 97.12 670 PRO A CA 1
ATOM 5295 C C . PRO A 1 670 ? 2.964 -17.332 -6.539 1.00 97.12 670 PRO A C 1
ATOM 5297 O O . PRO A 1 670 ? 2.867 -16.105 -6.583 1.00 97.12 670 PRO A O 1
ATOM 5300 N N . ILE A 1 671 ? 2.897 -18.104 -7.618 1.00 97.00 671 ILE A N 1
ATOM 5301 C CA . ILE A 1 671 ? 2.566 -17.646 -8.962 1.00 97.00 671 ILE A CA 1
ATOM 5302 C C . ILE A 1 671 ? 1.138 -18.109 -9.249 1.00 97.00 671 ILE A C 1
ATOM 5304 O O . ILE A 1 671 ? 0.892 -19.284 -9.514 1.00 97.00 671 ILE A O 1
ATOM 5308 N N . GLU A 1 672 ? 0.196 -17.177 -9.164 1.00 96.12 672 GLU A N 1
ATOM 5309 C CA . GLU A 1 672 ? -1.221 -17.403 -9.445 1.00 96.12 672 GLU A CA 1
ATOM 5310 C C . GLU A 1 672 ? -1.459 -17.333 -10.959 1.00 96.12 672 GLU A C 1
ATOM 5312 O O . GLU A 1 672 ? -1.308 -16.278 -11.573 1.00 96.12 672 GLU A O 1
ATOM 5317 N N . LEU A 1 673 ? -1.767 -18.480 -11.561 1.00 96.38 673 LEU A N 1
ATOM 5318 C CA . LEU A 1 673 ? -1.963 -18.657 -12.992 1.00 96.38 673 LEU A CA 1
ATOM 5319 C C . LEU A 1 673 ? -3.384 -18.281 -13.414 1.00 96.38 673 LEU A C 1
ATOM 5321 O O . LEU A 1 673 ? -4.378 -18.594 -12.757 1.00 96.38 673 LEU A O 1
ATOM 5325 N N . SER A 1 674 ? -3.477 -17.656 -14.579 1.00 95.50 674 SER A N 1
ATOM 5326 C CA . SER A 1 674 ? -4.732 -17.329 -15.242 1.00 95.50 674 SER A CA 1
ATOM 5327 C C . SER A 1 674 ? -4.555 -17.375 -16.754 1.00 95.50 674 SER A C 1
ATOM 5329 O O . SER A 1 674 ? -3.449 -17.181 -17.262 1.00 95.50 674 SER A O 1
ATOM 5331 N N . VAL A 1 675 ? -5.652 -17.611 -17.469 1.00 96.31 675 VAL A N 1
ATOM 5332 C CA . VAL A 1 675 ? -5.684 -17.458 -18.926 1.00 96.31 675 VAL A CA 1
ATOM 5333 C C . VAL A 1 675 ? -5.403 -15.993 -19.278 1.00 96.31 675 VAL A C 1
ATOM 5335 O O . VAL A 1 675 ? -5.965 -15.084 -18.651 1.00 96.31 675 VAL A O 1
ATOM 5338 N N . GLY A 1 676 ? -4.495 -15.780 -20.228 1.00 94.69 676 GLY A N 1
ATOM 5339 C CA . GLY A 1 676 ? -4.104 -14.482 -20.772 1.00 94.69 676 GLY A CA 1
ATOM 5340 C C . GLY A 1 676 ? -4.619 -14.262 -22.197 1.00 94.69 676 GLY A C 1
ATOM 5341 O O . GLY A 1 676 ? -5.314 -15.103 -22.762 1.00 94.69 676 GLY A O 1
ATOM 5342 N N . VAL A 1 677 ? -4.256 -13.124 -22.789 1.00 94.44 677 VAL A N 1
ATOM 5343 C CA . VAL A 1 677 ? -4.573 -12.835 -24.196 1.00 94.44 677 VAL A CA 1
ATOM 5344 C C . VAL A 1 677 ? -3.698 -13.721 -25.092 1.00 94.44 677 VAL A C 1
ATOM 5346 O O . VAL A 1 677 ? -2.487 -13.749 -24.865 1.00 94.44 677 VAL A O 1
ATOM 5349 N N . PRO A 1 678 ? -4.247 -14.394 -26.122 1.00 95.44 678 PRO A N 1
ATOM 5350 C CA . PRO A 1 678 ? -3.451 -15.195 -27.041 1.00 95.44 678 PRO A CA 1
ATOM 5351 C C . PRO A 1 678 ? -2.356 -14.380 -27.730 1.00 95.44 678 PRO A C 1
ATOM 5353 O O . PRO A 1 678 ? -2.515 -13.190 -28.034 1.00 95.44 678 PRO A O 1
ATOM 5356 N N . TRP A 1 679 ? -1.241 -15.043 -28.000 1.00 95.56 679 TRP A N 1
ATOM 5357 C CA . TRP A 1 679 ? -0.141 -14.480 -28.763 1.00 95.56 679 TRP A CA 1
ATOM 5358 C C . TRP A 1 679 ? -0.288 -14.777 -30.252 1.00 95.56 679 TRP A C 1
ATOM 5360 O O . TRP A 1 679 ? -0.713 -15.862 -30.630 1.00 95.56 679 TRP A O 1
ATOM 5370 N N . VAL A 1 680 ? 0.130 -13.823 -31.080 1.00 95.81 680 VAL A N 1
ATOM 5371 C CA . VAL A 1 680 ? 0.636 -14.086 -32.428 1.00 95.81 680 VAL A CA 1
ATOM 5372 C C . VAL A 1 680 ? 2.108 -14.460 -32.264 1.00 95.81 680 VAL A C 1
ATOM 5374 O O . VAL A 1 680 ? 2.904 -13.626 -31.831 1.00 95.81 680 VAL A O 1
ATOM 5377 N N . GLU A 1 681 ? 2.454 -15.707 -32.556 1.00 96.00 681 GLU A N 1
ATOM 5378 C CA . GLU A 1 681 ? 3.823 -16.200 -32.680 1.00 96.00 681 GLU A CA 1
ATOM 5379 C C . GLU A 1 681 ? 4.220 -16.182 -34.161 1.00 96.00 681 GLU A C 1
ATOM 5381 O O . GLU A 1 681 ? 3.541 -16.768 -35.003 1.00 96.00 681 GLU A O 1
ATOM 5386 N N . LEU A 1 682 ? 5.289 -15.461 -34.487 1.00 94.56 682 LEU A N 1
ATOM 5387 C CA . LEU A 1 682 ? 5.839 -15.368 -35.839 1.00 94.56 682 LEU A CA 1
ATOM 5388 C C . LEU A 1 682 ? 6.760 -16.562 -36.134 1.00 94.56 682 LEU A C 1
ATOM 5390 O O . LEU A 1 682 ? 7.222 -17.233 -35.213 1.00 94.56 682 LEU A O 1
ATOM 5394 N N . GLU A 1 683 ? 7.076 -16.800 -37.410 1.00 91.94 683 GLU A N 1
ATOM 5395 C CA . GLU A 1 683 ? 7.974 -17.892 -37.834 1.00 91.94 683 GLU A CA 1
ATOM 5396 C C . GLU A 1 683 ? 9.372 -17.813 -37.186 1.00 91.94 683 GLU A C 1
ATOM 5398 O O . GLU A 1 683 ? 10.002 -18.837 -36.938 1.00 91.94 683 GLU A O 1
ATOM 5403 N N . ASP A 1 684 ? 9.833 -16.607 -36.831 1.00 90.44 684 ASP A N 1
ATOM 5404 C CA . ASP A 1 684 ? 11.093 -16.368 -36.111 1.00 90.44 684 ASP A CA 1
ATOM 5405 C C . ASP A 1 684 ? 11.002 -16.530 -34.575 1.00 90.44 684 ASP A C 1
ATOM 5407 O O . ASP A 1 684 ? 11.963 -16.246 -33.853 1.00 90.44 684 ASP A O 1
ATOM 5411 N N . GLY A 1 685 ? 9.851 -16.970 -34.057 1.00 91.38 685 GLY A N 1
ATOM 5412 C CA . GLY A 1 685 ? 9.595 -17.179 -32.632 1.00 91.38 685 GLY A CA 1
ATOM 5413 C C . GLY A 1 685 ? 9.309 -15.905 -31.826 1.00 91.38 685 GLY A C 1
ATOM 5414 O O . GLY A 1 685 ? 9.130 -15.984 -30.607 1.00 91.38 685 GLY A O 1
ATOM 5415 N N . ARG A 1 686 ? 9.241 -14.714 -32.446 1.00 92.75 686 ARG A N 1
ATOM 5416 C CA . ARG A 1 686 ? 8.761 -13.505 -31.751 1.00 92.75 686 ARG A CA 1
ATOM 5417 C C . ARG A 1 686 ? 7.269 -13.625 -31.443 1.00 92.75 686 ARG A C 1
ATOM 5419 O O . ARG A 1 686 ? 6.481 -14.055 -32.279 1.00 92.75 686 ARG A O 1
ATOM 5426 N N . ARG A 1 687 ? 6.870 -13.184 -30.244 1.00 95.06 687 ARG A N 1
ATOM 5427 C CA . ARG A 1 687 ? 5.487 -13.262 -29.743 1.00 95.06 687 ARG A CA 1
ATOM 5428 C C . ARG A 1 687 ? 4.918 -11.878 -29.437 1.00 95.06 687 ARG A C 1
ATOM 5430 O O . ARG A 1 687 ? 5.493 -11.134 -28.644 1.00 95.06 687 ARG A O 1
ATOM 5437 N N . GLN A 1 688 ? 3.763 -11.551 -30.014 1.00 93.69 688 GLN A N 1
ATOM 5438 C CA . GLN A 1 688 ? 3.047 -10.284 -29.813 1.00 93.69 688 GLN A CA 1
ATOM 5439 C C . GLN A 1 688 ? 1.613 -10.540 -29.332 1.00 93.69 688 GLN A C 1
ATOM 5441 O O . GLN A 1 688 ? 0.968 -11.490 -29.758 1.00 93.69 688 GLN A O 1
ATOM 5446 N N . SER A 1 689 ? 1.088 -9.714 -28.420 1.00 93.69 689 SER A N 1
ATOM 5447 C CA . SER A 1 689 ? -0.288 -9.879 -27.920 1.00 93.69 689 SER A CA 1
ATOM 5448 C C . SER A 1 689 ? -1.309 -9.591 -29.021 1.00 93.69 689 SER A C 1
ATOM 5450 O O . SER A 1 689 ? -1.256 -8.525 -29.636 1.00 93.69 689 SER A O 1
ATOM 5452 N N . ALA A 1 690 ? -2.302 -10.465 -29.212 1.00 93.12 690 ALA A N 1
ATOM 5453 C CA . ALA A 1 690 ? -3.379 -10.228 -30.176 1.00 93.12 690 ALA A CA 1
ATOM 5454 C C . ALA A 1 690 ? -4.105 -8.887 -29.926 1.00 93.12 690 ALA A C 1
ATOM 5456 O O . ALA A 1 690 ? -4.463 -8.182 -30.869 1.00 93.12 690 ALA A O 1
ATOM 5457 N N . THR A 1 691 ? -4.243 -8.451 -28.664 1.00 90.06 691 THR A N 1
ATOM 5458 C CA . THR A 1 691 ? -4.814 -7.132 -28.318 1.00 90.06 691 THR A CA 1
ATOM 5459 C C . THR A 1 691 ? -3.955 -5.945 -28.773 1.00 90.06 691 THR A C 1
ATOM 5461 O O . THR A 1 691 ? -4.505 -4.910 -29.163 1.00 90.06 691 THR A O 1
ATOM 5464 N N . THR A 1 692 ? -2.624 -6.080 -28.776 1.00 91.56 692 THR A N 1
ATOM 5465 C CA . THR A 1 692 ? -1.695 -5.035 -29.244 1.00 91.56 692 THR A CA 1
ATOM 5466 C C . THR A 1 692 ? -1.341 -5.164 -30.724 1.00 91.56 692 THR A C 1
ATOM 5468 O O . THR A 1 692 ? -0.652 -4.295 -31.250 1.00 91.56 692 THR A O 1
ATOM 5471 N N . TRP A 1 693 ? -1.847 -6.184 -31.425 1.00 92.38 693 TRP A N 1
ATOM 5472 C CA . TRP A 1 693 ? -1.749 -6.274 -32.881 1.00 92.38 693 TRP A CA 1
ATOM 5473 C C . TRP A 1 693 ? -2.445 -5.080 -33.561 1.00 92.38 693 TRP A C 1
ATOM 5475 O O . TRP A 1 693 ? -3.497 -4.604 -33.095 1.00 92.38 693 TRP A O 1
ATOM 5485 N N . ARG A 1 694 ? -1.824 -4.585 -34.640 1.00 91.12 694 ARG A N 1
ATOM 5486 C CA . ARG A 1 694 ? -2.216 -3.378 -35.395 1.00 91.12 694 ARG A CA 1
ATOM 5487 C C . ARG A 1 694 ? -2.204 -3.558 -36.914 1.00 91.12 694 ARG A C 1
ATOM 5489 O O . ARG A 1 694 ? -2.947 -2.853 -37.583 1.00 91.12 694 ARG A O 1
ATOM 5496 N N . GLU A 1 695 ? -1.401 -4.474 -37.448 1.00 89.81 695 GLU A N 1
ATOM 5497 C CA . GLU A 1 695 ? -1.323 -4.730 -38.890 1.00 89.81 695 GLU A CA 1
ATOM 5498 C C . GLU A 1 695 ? -2.622 -5.371 -39.403 1.00 89.81 695 GLU A C 1
ATOM 5500 O O . GLU A 1 695 ? -3.249 -6.161 -38.694 1.00 89.81 695 GLU A O 1
ATOM 5505 N N . SER A 1 696 ? -3.034 -5.036 -40.630 1.00 88.19 696 SER A N 1
ATOM 5506 C CA . SER A 1 696 ? -4.309 -5.465 -41.235 1.00 88.19 696 SER A CA 1
ATOM 5507 C C . SER A 1 696 ? -4.330 -6.923 -41.710 1.00 88.19 696 SER A C 1
ATOM 5509 O O . SER A 1 696 ? -5.398 -7.485 -41.948 1.00 88.19 696 SER A O 1
ATOM 5511 N N . LYS A 1 697 ? -3.160 -7.559 -41.818 1.00 90.88 697 LYS A N 1
ATOM 5512 C CA . LYS A 1 697 ? -2.984 -8.988 -42.110 1.00 90.88 697 LYS A CA 1
ATOM 5513 C C . LYS A 1 697 ? -2.113 -9.622 -41.021 1.00 90.88 697 LYS A C 1
ATOM 5515 O O . LYS A 1 697 ? -1.408 -8.918 -40.301 1.00 90.88 697 LYS A O 1
ATOM 5520 N N . LEU A 1 698 ? -2.191 -10.943 -40.884 1.00 92.38 698 LEU A N 1
ATOM 5521 C CA . LEU A 1 698 ? -1.175 -11.723 -40.174 1.00 92.38 698 LEU A CA 1
ATOM 5522 C C . LEU A 1 698 ? -0.098 -12.146 -41.190 1.00 92.38 698 LEU A C 1
ATOM 5524 O O . LEU A 1 698 ? -0.459 -12.439 -42.336 1.00 92.38 698 LEU A O 1
ATOM 5528 N N . PRO A 1 699 ? 1.194 -12.186 -40.818 1.00 91.94 699 PRO A N 1
ATOM 5529 C CA . PRO A 1 699 ? 2.236 -12.752 -41.671 1.00 91.94 699 PRO A CA 1
ATOM 5530 C C . PRO A 1 699 ? 1.946 -14.216 -42.025 1.00 91.94 699 PRO A C 1
ATOM 5532 O O . PRO A 1 699 ? 1.296 -14.932 -41.259 1.00 91.94 699 PRO A O 1
ATOM 5535 N N . LYS A 1 700 ? 2.449 -14.681 -43.177 1.00 92.44 700 LYS A N 1
ATOM 5536 C CA . LYS A 1 700 ? 2.418 -16.114 -43.512 1.00 92.44 700 LYS A CA 1
ATOM 5537 C C . LYS A 1 700 ? 3.144 -16.909 -42.412 1.00 92.44 700 LYS A C 1
ATOM 5539 O O . LYS A 1 700 ? 4.049 -16.387 -41.768 1.00 92.44 700 LYS A O 1
ATOM 5544 N N . GLY A 1 701 ? 2.649 -18.114 -42.129 1.00 90.19 701 GLY A N 1
ATOM 5545 C CA . GLY A 1 701 ? 3.163 -18.995 -41.073 1.00 90.19 701 GLY A CA 1
ATOM 5546 C C . GLY A 1 701 ? 2.956 -18.536 -39.623 1.00 90.19 701 GLY A C 1
ATOM 5547 O O . GLY A 1 701 ? 3.202 -19.330 -38.715 1.00 90.19 701 GLY A O 1
ATOM 5548 N N . ALA A 1 702 ? 2.463 -17.315 -39.371 1.00 93.25 702 ALA A N 1
ATOM 5549 C CA . ALA A 1 702 ? 2.198 -16.839 -38.016 1.00 93.25 702 ALA A CA 1
ATOM 5550 C C . ALA A 1 702 ? 1.099 -17.673 -37.330 1.00 93.25 702 ALA A C 1
ATOM 5552 O O . ALA A 1 702 ? -0.008 -17.830 -37.851 1.00 93.25 702 ALA A O 1
ATOM 5553 N N . LYS A 1 703 ? 1.398 -18.192 -36.137 1.00 95.44 703 LYS A N 1
ATOM 5554 C CA . LYS A 1 703 ? 0.511 -19.058 -35.352 1.00 95.44 703 LYS A CA 1
ATOM 5555 C C . LYS A 1 703 ? -0.120 -18.272 -34.214 1.00 95.44 703 LYS A C 1
ATOM 5557 O O . LYS A 1 703 ? 0.537 -17.481 -33.545 1.00 95.44 703 LYS A O 1
ATOM 5562 N N . LEU A 1 704 ? -1.401 -18.513 -33.960 1.00 94.81 704 LEU A N 1
ATOM 5563 C CA . LEU A 1 704 ? -2.061 -18.022 -32.755 1.00 94.81 704 LEU A CA 1
ATOM 5564 C C . LEU A 1 704 ? -1.864 -19.061 -31.641 1.00 94.81 704 LEU A C 1
ATOM 5566 O O . LEU A 1 704 ? -2.141 -20.240 -31.850 1.00 94.81 704 LEU A O 1
ATOM 5570 N N . VAL A 1 705 ? -1.394 -18.631 -30.465 1.00 94.88 705 VAL A N 1
ATOM 5571 C CA . VAL A 1 705 ? -1.019 -19.513 -29.343 1.00 94.88 705 VAL A CA 1
ATOM 5572 C C . VAL A 1 705 ? -1.687 -19.066 -28.027 1.00 94.88 705 VAL A C 1
ATOM 5574 O O . VAL A 1 705 ? -1.582 -17.885 -27.677 1.00 94.88 705 VAL A O 1
ATOM 5577 N N . PRO A 1 706 ? -2.354 -19.954 -27.253 1.00 95.00 706 PRO A N 1
ATOM 5578 C CA . PRO A 1 706 ? -2.972 -19.587 -25.972 1.00 95.00 706 PRO A CA 1
ATOM 5579 C C . PRO A 1 706 ? -1.919 -19.217 -24.915 1.00 95.00 706 PRO A C 1
ATOM 5581 O O . PRO A 1 706 ? -0.936 -19.938 -24.746 1.00 95.00 706 PRO A O 1
ATOM 5584 N N . GLN A 1 707 ? -2.127 -18.123 -24.173 1.00 94.56 707 GLN A N 1
ATOM 5585 C CA . GLN A 1 707 ? -1.161 -17.603 -23.193 1.00 94.56 707 GLN A CA 1
ATOM 5586 C C . GLN A 1 707 ? -1.565 -17.921 -21.745 1.00 94.56 707 GLN A C 1
ATOM 5588 O O . GLN A 1 707 ? -2.713 -17.710 -21.352 1.00 94.56 707 GLN A O 1
ATOM 5593 N N . ILE A 1 708 ? -0.590 -18.288 -20.906 1.00 96.44 708 ILE A N 1
ATOM 5594 C CA . ILE A 1 708 ? -0.734 -18.293 -19.443 1.00 96.44 708 ILE A CA 1
ATOM 5595 C C . ILE A 1 708 ? -0.050 -17.074 -18.803 1.00 96.44 708 ILE A C 1
ATOM 5597 O O . ILE A 1 708 ? 1.164 -16.867 -18.904 1.00 96.44 708 ILE A O 1
ATOM 5601 N N . PHE A 1 709 ? -0.835 -16.283 -18.072 1.00 93.19 709 PHE A N 1
ATOM 5602 C CA . PHE A 1 709 ? -0.402 -15.114 -17.304 1.00 93.19 709 PHE A CA 1
ATOM 5603 C C . PHE A 1 709 ? -0.269 -15.467 -15.806 1.00 93.19 709 PHE A C 1
ATOM 5605 O O . PHE A 1 709 ? -1.102 -16.226 -15.305 1.00 93.19 709 PHE A O 1
ATOM 5612 N N . PRO A 1 710 ? 0.720 -14.938 -15.048 1.00 95.25 710 PRO A N 1
ATOM 5613 C CA . PRO A 1 710 ? 1.722 -13.926 -15.411 1.00 95.25 710 PRO A CA 1
ATOM 5614 C C . PRO A 1 710 ? 3.041 -14.487 -15.962 1.00 95.25 710 PRO A C 1
ATOM 5616 O O . PRO A 1 710 ? 3.951 -13.716 -16.247 1.00 95.25 710 PRO A O 1
ATOM 5619 N N . ILE A 1 711 ? 3.186 -15.811 -16.074 1.00 94.19 711 ILE A N 1
ATOM 5620 C CA . ILE A 1 711 ? 4.468 -16.446 -16.428 1.00 94.19 711 ILE A CA 1
ATOM 5621 C C . ILE A 1 711 ? 4.883 -16.290 -17.889 1.00 94.19 711 ILE A C 1
ATOM 5623 O O . ILE A 1 711 ? 6.054 -16.531 -18.169 1.00 94.19 711 ILE A O 1
ATOM 5627 N N . GLN A 1 712 ? 3.968 -15.868 -18.771 1.00 93.00 712 GLN A N 1
ATOM 5628 C CA . GLN A 1 712 ? 4.232 -15.618 -20.190 1.00 93.00 712 GLN A CA 1
ATOM 5629 C C . GLN A 1 712 ? 4.858 -16.852 -20.859 1.00 93.00 712 GLN A C 1
ATOM 5631 O O . GLN A 1 712 ? 6.006 -16.846 -21.296 1.00 93.00 712 GLN A O 1
ATOM 5636 N N . VAL A 1 713 ? 4.065 -17.922 -20.904 1.00 95.19 713 VAL A N 1
ATOM 5637 C CA . VAL A 1 713 ? 4.338 -19.162 -21.645 1.00 95.19 713 VAL A CA 1
ATOM 5638 C C . VAL A 1 713 ? 3.065 -19.605 -22.368 1.00 95.19 713 VAL A C 1
ATOM 5640 O O . VAL A 1 713 ? 1.968 -19.166 -21.996 1.00 95.19 713 VAL A O 1
ATOM 5643 N N . SER A 1 714 ? 3.200 -20.464 -23.376 1.00 94.19 714 SER A N 1
ATOM 5644 C CA . SER A 1 714 ? 2.056 -21.139 -23.994 1.00 94.19 714 SER A CA 1
ATOM 5645 C C . SER A 1 714 ? 1.428 -22.185 -23.064 1.00 94.19 714 SER A C 1
ATOM 5647 O O . SER A 1 714 ? 1.985 -22.542 -22.020 1.00 94.19 714 SER A O 1
ATOM 5649 N N . PHE A 1 715 ? 0.260 -22.700 -23.447 1.00 92.69 715 PHE A N 1
ATOM 5650 C CA . PHE A 1 715 ? -0.377 -23.814 -22.741 1.00 92.69 715 PHE A CA 1
ATOM 5651 C C . PHE A 1 715 ? 0.514 -25.069 -22.729 1.00 92.69 715 PHE A C 1
ATOM 5653 O O . PHE A 1 715 ? 0.732 -25.673 -21.678 1.00 92.69 715 PHE A O 1
ATOM 5660 N N . ASP A 1 716 ? 1.092 -25.408 -23.880 1.00 92.38 716 ASP A N 1
ATOM 5661 C CA . ASP A 1 716 ? 1.926 -26.600 -24.065 1.00 92.38 716 ASP A CA 1
ATOM 5662 C C . ASP A 1 716 ? 3.298 -26.448 -23.393 1.00 92.38 716 ASP A C 1
ATOM 5664 O O . ASP A 1 716 ? 3.807 -27.390 -22.788 1.00 92.38 716 ASP A O 1
ATOM 5668 N N . GLU A 1 717 ? 3.866 -25.235 -23.394 1.00 94.81 717 GLU A N 1
ATOM 5669 C CA . GLU A 1 717 ? 5.059 -24.902 -22.610 1.00 94.81 717 GLU A CA 1
ATOM 5670 C C . GLU A 1 717 ? 4.805 -25.048 -21.107 1.00 94.81 717 GLU A C 1
ATOM 5672 O O . GLU A 1 717 ? 5.665 -25.568 -20.395 1.00 94.81 717 GLU A O 1
ATOM 5677 N N . LEU A 1 718 ? 3.635 -24.628 -20.602 1.00 95.56 718 LEU A N 1
ATOM 5678 C CA . LEU A 1 718 ? 3.279 -24.868 -19.203 1.00 95.56 718 LEU A CA 1
ATOM 5679 C C . LEU A 1 718 ? 3.228 -26.371 -18.910 1.00 95.56 718 LEU A C 1
ATOM 5681 O O . LEU A 1 718 ? 3.813 -26.784 -17.913 1.00 95.56 718 LEU A O 1
ATOM 5685 N N . VAL A 1 719 ? 2.579 -27.177 -19.758 1.00 94.75 719 VAL A N 1
ATOM 5686 C CA . VAL A 1 719 ? 2.509 -28.643 -19.601 1.00 94.75 719 VAL A CA 1
ATOM 5687 C C . VAL A 1 719 ? 3.908 -29.269 -19.605 1.00 94.75 719 VAL A C 1
ATOM 5689 O O . VAL A 1 719 ? 4.232 -30.043 -18.704 1.00 94.75 719 VAL A O 1
ATOM 5692 N N . ALA A 1 720 ? 4.760 -28.902 -20.564 1.00 95.06 720 ALA A N 1
ATOM 5693 C CA . ALA A 1 720 ? 6.104 -29.455 -20.717 1.00 95.06 720 ALA A CA 1
ATOM 5694 C C . ALA A 1 720 ? 7.066 -29.072 -19.575 1.00 95.06 720 ALA A C 1
ATOM 5696 O O . ALA A 1 720 ? 7.981 -29.841 -19.264 1.00 95.06 720 ALA A O 1
ATOM 5697 N N . GLU A 1 721 ? 6.868 -27.910 -18.945 1.00 96.00 721 GLU A N 1
ATOM 5698 C CA . GLU A 1 721 ? 7.690 -27.379 -17.848 1.00 96.00 721 GLU A CA 1
ATOM 5699 C C . GLU A 1 721 ? 7.127 -27.686 -16.441 1.00 96.00 721 GLU A C 1
ATOM 5701 O O . GLU A 1 721 ? 7.804 -27.439 -15.431 1.00 96.00 721 GLU A O 1
ATOM 5706 N N . LEU A 1 722 ? 5.905 -28.226 -16.348 1.00 95.81 722 LEU A N 1
ATOM 5707 C CA . LEU A 1 722 ? 5.250 -28.584 -15.087 1.00 95.81 722 LEU A CA 1
ATOM 5708 C C . LEU A 1 722 ? 5.984 -29.753 -14.417 1.00 95.81 722 LEU A C 1
ATOM 5710 O O . LEU A 1 722 ? 6.277 -30.771 -15.035 1.00 95.81 722 LEU A O 1
ATOM 5714 N N . GLY A 1 723 ? 6.318 -29.600 -13.137 1.00 94.06 723 GLY A N 1
ATOM 5715 C CA . GLY A 1 723 ? 7.166 -30.546 -12.404 1.00 94.06 723 GLY A CA 1
ATOM 5716 C C . GLY A 1 723 ? 8.674 -30.399 -12.659 1.00 94.06 723 GLY A C 1
ATOM 5717 O O . GLY A 1 723 ? 9.445 -30.926 -11.868 1.00 94.06 723 GLY A O 1
ATOM 5718 N N . LYS A 1 724 ? 9.103 -29.650 -13.689 1.00 95.50 724 LYS A N 1
ATOM 5719 C CA . LYS A 1 724 ? 10.524 -29.355 -13.969 1.00 95.50 724 LYS A CA 1
ATOM 5720 C C . LYS A 1 724 ? 10.928 -27.972 -13.448 1.00 95.50 724 LYS A C 1
ATOM 5722 O O . LYS A 1 724 ? 11.737 -27.846 -12.539 1.00 95.50 724 LYS A O 1
ATOM 5727 N N . LYS A 1 725 ? 10.330 -26.923 -14.020 1.00 96.00 725 LYS A N 1
ATOM 5728 C CA . LYS A 1 725 ? 10.582 -25.501 -13.711 1.00 96.00 725 LYS A CA 1
ATOM 5729 C C . LYS A 1 725 ? 9.455 -24.889 -12.887 1.00 96.00 725 LYS A C 1
ATOM 5731 O O . LYS A 1 725 ? 9.702 -23.991 -12.081 1.00 96.00 725 LYS A O 1
ATOM 5736 N N . TYR A 1 726 ? 8.230 -25.377 -13.089 1.00 97.31 726 TYR A N 1
ATOM 5737 C CA . TYR A 1 726 ? 7.034 -24.954 -12.366 1.00 97.31 726 TYR A CA 1
ATOM 5738 C C . TYR A 1 726 ? 6.512 -26.101 -11.501 1.00 97.31 726 TYR A C 1
ATOM 5740 O O . TYR A 1 726 ? 5.898 -27.046 -11.992 1.00 97.31 726 TYR A O 1
ATOM 5748 N N . LEU A 1 727 ? 6.753 -26.025 -10.195 1.00 96.50 727 LEU A N 1
ATOM 5749 C CA . LEU A 1 727 ? 6.216 -26.968 -9.220 1.00 96.50 727 LEU A CA 1
ATOM 5750 C C . LEU A 1 727 ? 4.773 -26.577 -8.879 1.00 96.50 727 LEU A C 1
ATOM 5752 O O . LEU A 1 727 ? 4.473 -25.409 -8.620 1.00 96.50 727 LEU A O 1
ATOM 5756 N N . ARG A 1 728 ? 3.865 -27.556 -8.894 1.00 96.00 728 ARG A N 1
ATOM 5757 C CA . ARG A 1 728 ? 2.449 -27.350 -8.560 1.00 96.00 728 ARG A CA 1
ATOM 5758 C C . ARG A 1 728 ? 2.296 -27.073 -7.068 1.00 96.00 728 ARG A C 1
ATOM 5760 O O . ARG A 1 728 ? 2.812 -27.834 -6.244 1.00 96.00 728 ARG A O 1
ATOM 5767 N N . TYR A 1 729 ? 1.534 -26.038 -6.718 1.00 96.56 729 TYR A N 1
ATOM 5768 C CA . TYR A 1 729 ? 1.033 -25.900 -5.359 1.00 96.56 729 TYR A CA 1
ATOM 5769 C C . TYR A 1 729 ? -0.167 -26.833 -5.173 1.00 96.56 729 TYR A C 1
ATOM 5771 O O . TYR A 1 729 ? -1.258 -26.561 -5.672 1.00 96.56 729 TYR A O 1
ATOM 5779 N N . GLY A 1 730 ? 0.042 -27.948 -4.477 1.00 92.81 730 GLY A N 1
ATOM 5780 C CA . GLY A 1 730 ? -0.996 -28.935 -4.167 1.00 92.81 730 GLY A CA 1
ATOM 5781 C C . GLY A 1 730 ? -1.693 -28.696 -2.826 1.00 92.81 730 GLY A C 1
ATOM 5782 O O . GLY A 1 730 ? -2.436 -29.557 -2.370 1.00 92.81 730 GLY A O 1
ATOM 5783 N N . GLY A 1 731 ? -1.408 -27.581 -2.148 1.00 92.25 731 GLY A N 1
ATOM 5784 C CA . GLY A 1 731 ? -1.840 -27.372 -0.771 1.00 92.25 731 GLY A CA 1
ATOM 5785 C C . GLY A 1 731 ? -3.245 -26.759 -0.598 1.00 92.25 731 GLY A C 1
ATOM 5786 O O . GLY A 1 731 ? -3.841 -26.240 -1.541 1.00 92.25 731 GLY A O 1
ATOM 5787 N N . PRO A 1 732 ? -3.770 -26.787 0.640 1.00 94.44 732 PRO A N 1
ATOM 5788 C CA . PRO A 1 732 ? -5.157 -26.449 0.982 1.00 94.44 732 PRO A CA 1
ATOM 5789 C C . PRO A 1 732 ? -5.438 -24.949 1.230 1.00 94.44 732 PRO A C 1
ATOM 5791 O O . PRO A 1 732 ? -6.393 -24.624 1.939 1.00 94.44 732 PRO A O 1
ATOM 5794 N N . ILE A 1 733 ? -4.595 -24.029 0.747 1.00 96.06 733 ILE A N 1
ATOM 5795 C CA . ILE A 1 733 ? -4.656 -22.592 1.084 1.00 96.06 733 ILE A CA 1
ATOM 5796 C C . ILE A 1 733 ? -4.951 -21.758 -0.170 1.00 96.06 733 ILE A C 1
ATOM 5798 O O . ILE A 1 733 ? -4.388 -22.007 -1.235 1.00 96.06 733 ILE A O 1
ATOM 5802 N N . SER A 1 734 ? -5.826 -20.756 -0.055 1.00 95.31 734 SER A N 1
ATOM 5803 C CA . SER A 1 734 ? -6.191 -19.888 -1.181 1.00 95.31 734 SER A CA 1
ATOM 5804 C C . SER A 1 734 ? -5.018 -19.007 -1.645 1.00 95.31 734 SER A C 1
ATOM 5806 O O . SER A 1 734 ? -4.149 -18.662 -0.833 1.00 95.31 734 SER A O 1
ATOM 5808 N N . PRO A 1 735 ? -4.992 -18.564 -2.919 1.00 94.25 735 PRO A N 1
ATOM 5809 C CA . PRO A 1 735 ? -3.923 -17.706 -3.429 1.00 94.25 735 PRO A CA 1
ATOM 5810 C C . PRO A 1 735 ? -3.755 -16.401 -2.636 1.00 94.25 735 PRO A C 1
ATOM 5812 O O . PRO A 1 735 ? -2.633 -15.943 -2.426 1.00 94.25 735 PRO A O 1
ATOM 5815 N N . GLU A 1 736 ? -4.845 -15.819 -2.124 1.00 93.19 736 GLU A N 1
ATOM 5816 C CA . GLU A 1 736 ? -4.769 -14.612 -1.295 1.00 93.19 736 GLU A CA 1
ATOM 5817 C C . GLU A 1 736 ? -4.163 -14.893 0.088 1.00 93.19 736 GLU A C 1
ATOM 5819 O O . GLU A 1 736 ? -3.275 -14.159 0.533 1.00 93.19 736 GLU A O 1
ATOM 5824 N N . THR A 1 737 ? -4.582 -15.967 0.765 1.00 95.31 737 THR A N 1
ATOM 5825 C CA . THR A 1 737 ? -4.035 -16.333 2.081 1.00 95.31 737 THR A CA 1
ATOM 5826 C C . THR A 1 737 ? -2.574 -16.791 1.970 1.00 95.31 737 THR A C 1
ATOM 5828 O O . THR A 1 737 ? -1.769 -16.444 2.837 1.00 95.31 737 THR A O 1
ATOM 5831 N N . LEU A 1 738 ? -2.182 -17.447 0.866 1.00 95.88 738 LEU A N 1
ATOM 5832 C CA . LEU A 1 738 ? -0.775 -17.677 0.513 1.00 95.88 738 LEU A CA 1
ATOM 5833 C C . LEU A 1 738 ? -0.008 -16.361 0.357 1.00 95.88 738 LEU A C 1
ATOM 5835 O O . LEU A 1 738 ? 1.005 -16.175 1.026 1.00 95.88 738 LEU A O 1
ATOM 5839 N N . ARG A 1 739 ? -0.498 -15.418 -0.465 1.00 94.69 739 ARG A N 1
ATOM 5840 C CA . ARG A 1 739 ? 0.134 -14.097 -0.650 1.00 94.69 739 ARG A CA 1
ATOM 5841 C C . ARG A 1 739 ? 0.297 -13.355 0.688 1.00 94.69 739 ARG A C 1
ATOM 5843 O O . ARG A 1 739 ? 1.349 -12.760 0.929 1.00 94.69 739 ARG A O 1
ATOM 5850 N N . LYS A 1 740 ? -0.689 -13.447 1.591 1.00 94.19 740 LYS A N 1
ATOM 5851 C CA . LYS A 1 740 ? -0.641 -12.888 2.957 1.00 94.19 740 LYS A CA 1
ATOM 5852 C C . LYS A 1 740 ? 0.419 -13.578 3.844 1.00 94.19 740 LYS A C 1
ATOM 5854 O O . LYS A 1 740 ? 1.184 -12.876 4.502 1.00 94.19 740 LYS A O 1
ATOM 5859 N N . LEU A 1 741 ? 0.547 -14.911 3.815 1.00 94.75 741 LEU A N 1
ATOM 5860 C CA . LEU A 1 741 ? 1.610 -15.650 4.527 1.00 94.75 741 LEU A CA 1
ATOM 5861 C C . LEU A 1 741 ? 3.014 -15.350 3.967 1.00 94.75 741 LEU A C 1
ATOM 5863 O O . LEU A 1 741 ? 3.927 -15.030 4.728 1.00 94.75 741 LEU A O 1
ATOM 5867 N N . THR A 1 742 ? 3.185 -15.386 2.642 1.00 95.00 742 THR A N 1
ATOM 5868 C CA . THR A 1 742 ? 4.453 -15.080 1.958 1.00 95.00 742 THR A CA 1
ATOM 5869 C C . THR A 1 742 ? 4.932 -13.659 2.257 1.00 95.00 742 THR A C 1
ATOM 5871 O O . THR A 1 742 ? 6.128 -13.439 2.458 1.00 95.00 742 THR A O 1
ATOM 5874 N N . LYS A 1 743 ? 4.014 -12.685 2.339 1.00 94.31 743 LYS A N 1
ATOM 5875 C CA . LYS A 1 743 ? 4.341 -11.315 2.753 1.00 94.31 743 LYS A CA 1
ATOM 5876 C C . LYS A 1 743 ? 4.991 -11.291 4.142 1.00 94.31 743 LYS A C 1
ATOM 5878 O O . LYS A 1 743 ? 6.071 -10.722 4.280 1.00 94.31 743 LYS A O 1
ATOM 5883 N N . LEU A 1 744 ? 4.406 -11.974 5.130 1.00 90.44 744 LEU A N 1
ATOM 5884 C CA . LEU A 1 744 ? 4.980 -12.055 6.479 1.00 90.44 744 LEU A CA 1
ATOM 5885 C C . LEU A 1 744 ? 6.331 -12.798 6.514 1.00 90.44 744 LEU A C 1
ATOM 5887 O O . LEU A 1 744 ? 7.215 -12.391 7.261 1.00 90.44 744 LEU A O 1
ATOM 5891 N N . VAL A 1 745 ? 6.540 -13.831 5.683 1.00 92.12 745 VAL A N 1
ATOM 5892 C CA . VAL A 1 745 ? 7.855 -14.501 5.531 1.00 92.12 745 VAL A CA 1
ATOM 5893 C C . VAL A 1 745 ? 8.943 -13.523 5.067 1.00 92.12 745 VAL A C 1
ATOM 5895 O O . VAL A 1 745 ? 10.084 -13.594 5.536 1.00 92.12 745 VAL A O 1
ATOM 5898 N N . ASN A 1 746 ? 8.599 -12.599 4.165 1.00 89.88 746 ASN A N 1
ATOM 5899 C CA . ASN A 1 746 ? 9.518 -11.570 3.681 1.00 89.88 746 ASN A CA 1
ATOM 5900 C C . ASN A 1 746 ? 9.754 -10.474 4.734 1.00 89.88 746 ASN A C 1
ATOM 5902 O O . ASN A 1 746 ? 10.902 -10.113 4.983 1.00 89.88 746 ASN A O 1
ATOM 5906 N N . GLU A 1 747 ? 8.695 -9.984 5.388 1.00 83.25 747 GLU A N 1
ATOM 5907 C CA . GLU A 1 747 ? 8.779 -8.954 6.438 1.00 83.25 747 GLU A CA 1
ATOM 5908 C C . GLU A 1 747 ? 9.577 -9.438 7.662 1.00 83.25 747 GLU A C 1
ATOM 5910 O O . GLU A 1 747 ? 10.416 -8.703 8.182 1.00 83.25 747 GLU A O 1
ATOM 5915 N N . ALA A 1 748 ? 9.412 -10.704 8.057 1.00 76.81 748 ALA A N 1
ATOM 5916 C CA . ALA A 1 748 ? 10.206 -11.357 9.100 1.00 76.81 748 ALA A CA 1
ATOM 5917 C C . ALA A 1 748 ? 11.641 -11.726 8.661 1.00 76.81 748 ALA A C 1
ATOM 5919 O O . ALA A 1 748 ? 12.411 -12.249 9.464 1.00 76.81 748 ALA A O 1
ATOM 5920 N N . ARG A 1 749 ? 12.012 -11.479 7.392 1.00 89.44 749 ARG A N 1
ATOM 5921 C CA . ARG A 1 749 ? 13.306 -11.837 6.773 1.00 89.44 749 ARG A CA 1
ATOM 5922 C C . ARG A 1 749 ? 13.655 -13.335 6.836 1.00 89.44 749 ARG A C 1
ATOM 5924 O O . ARG A 1 749 ? 14.816 -13.706 6.693 1.00 89.44 749 ARG A O 1
ATOM 5931 N N . LEU A 1 750 ? 12.658 -14.209 6.990 1.00 86.62 750 LEU A N 1
ATOM 5932 C CA . LEU A 1 750 ? 12.845 -15.656 7.176 1.00 86.62 750 LEU A CA 1
ATOM 5933 C C . LEU A 1 750 ? 13.126 -16.425 5.878 1.00 86.62 750 LEU A C 1
ATOM 5935 O O . LEU A 1 750 ? 13.609 -17.557 5.924 1.00 86.62 750 LEU A O 1
ATOM 5939 N N . ARG A 1 751 ? 12.872 -15.806 4.719 1.00 91.38 751 ARG A N 1
ATOM 5940 C CA . ARG A 1 751 ? 13.036 -16.406 3.383 1.00 91.38 751 ARG A CA 1
ATOM 5941 C C . ARG A 1 751 ? 14.367 -17.167 3.176 1.00 91.38 751 ARG A C 1
ATOM 5943 O O . ARG A 1 751 ? 14.292 -18.274 2.647 1.00 91.38 751 ARG A O 1
ATOM 5950 N N . PRO A 1 752 ? 15.558 -16.676 3.590 1.00 89.19 752 PRO A N 1
ATOM 5951 C CA . PRO A 1 752 ? 16.814 -17.413 3.401 1.00 89.19 752 PRO A CA 1
ATOM 5952 C C . PRO A 1 752 ? 16.922 -18.658 4.293 1.00 89.19 752 PRO A C 1
ATOM 5954 O O . PRO A 1 752 ? 17.393 -19.696 3.838 1.00 89.19 752 PRO A O 1
ATOM 5957 N N . ALA A 1 753 ? 16.451 -18.578 5.543 1.00 83.25 753 ALA A N 1
ATOM 5958 C CA . ALA A 1 753 ? 16.465 -19.702 6.480 1.00 83.25 753 ALA A CA 1
ATOM 5959 C C . ALA A 1 753 ? 15.501 -20.812 6.035 1.00 83.25 753 ALA A C 1
ATOM 5961 O O . ALA A 1 753 ? 15.871 -21.984 6.028 1.00 83.25 753 ALA A O 1
ATOM 5962 N N . LEU A 1 754 ? 14.301 -20.434 5.580 1.00 89.19 754 LEU A N 1
ATOM 5963 C CA . LEU A 1 754 ? 13.315 -21.367 5.032 1.00 89.19 754 LEU A CA 1
ATOM 5964 C C . LEU A 1 754 ? 13.805 -22.016 3.725 1.00 89.19 754 LEU A C 1
ATOM 5966 O O . LEU A 1 754 ? 13.701 -23.232 3.595 1.00 89.19 754 LEU A O 1
ATOM 5970 N N . LYS A 1 755 ? 14.441 -21.260 2.810 1.00 91.12 755 LYS A N 1
ATOM 5971 C CA . LYS A 1 755 ? 15.108 -21.850 1.630 1.00 91.12 755 LYS A CA 1
ATOM 5972 C C . LYS A 1 755 ? 16.227 -22.827 2.016 1.00 91.12 755 LYS A C 1
ATOM 5974 O O . LYS A 1 755 ? 16.294 -23.904 1.435 1.00 91.12 755 LYS A O 1
ATOM 5979 N N . LYS A 1 756 ? 17.077 -22.500 3.003 1.00 89.00 756 LYS A N 1
ATOM 5980 C CA . LYS A 1 756 ? 18.131 -23.420 3.489 1.00 89.00 756 LYS A CA 1
ATOM 5981 C C . LYS A 1 756 ? 17.538 -24.720 4.050 1.00 89.00 756 LYS A C 1
ATOM 5983 O O . LYS A 1 756 ? 18.110 -25.784 3.843 1.00 89.00 756 LYS A O 1
ATOM 5988 N N . ALA A 1 757 ? 16.385 -24.637 4.709 1.00 85.31 757 ALA A N 1
ATOM 5989 C CA . ALA A 1 757 ? 15.630 -25.781 5.218 1.00 85.31 757 ALA A CA 1
ATOM 5990 C C . ALA A 1 757 ? 14.746 -26.481 4.159 1.00 85.31 757 ALA A C 1
ATOM 5992 O O . ALA A 1 757 ? 13.918 -27.309 4.521 1.00 85.31 757 ALA A O 1
ATOM 5993 N N . LYS A 1 758 ? 14.897 -26.147 2.865 1.00 93.12 758 LYS A N 1
ATOM 5994 C CA . LYS A 1 758 ? 14.099 -26.665 1.733 1.00 93.12 758 LYS A CA 1
ATOM 5995 C C . LYS A 1 758 ? 12.574 -26.473 1.867 1.00 93.12 758 LYS A C 1
ATOM 5997 O O . LYS A 1 758 ? 11.818 -27.139 1.170 1.00 93.12 758 LYS A O 1
ATOM 6002 N N . VAL A 1 759 ? 12.114 -25.546 2.711 1.00 93.44 759 VAL A N 1
ATOM 6003 C CA . VAL A 1 759 ? 10.682 -25.280 2.922 1.00 93.44 759 VAL A CA 1
ATOM 6004 C C . VAL A 1 759 ? 10.082 -24.630 1.675 1.00 93.44 759 VAL A C 1
ATOM 6006 O O . VAL A 1 759 ? 10.570 -23.601 1.196 1.00 93.44 759 VAL A O 1
ATOM 6009 N N . THR A 1 760 ? 8.998 -25.218 1.176 1.00 96.19 760 THR A N 1
ATOM 6010 C CA . THR A 1 760 ? 8.274 -24.798 -0.031 1.00 96.19 760 THR A CA 1
ATOM 6011 C C . THR A 1 760 ? 6.892 -24.221 0.303 1.00 96.19 760 THR A C 1
ATOM 6013 O O . THR A 1 760 ? 6.453 -24.240 1.453 1.00 96.19 760 THR A O 1
ATOM 6016 N N . LEU A 1 761 ? 6.141 -23.748 -0.699 1.00 96.25 761 LEU A N 1
ATOM 6017 C CA . LEU A 1 761 ? 4.716 -23.443 -0.514 1.00 96.25 761 LEU A CA 1
ATOM 6018 C C . LEU A 1 761 ? 3.906 -24.681 -0.115 1.00 96.25 761 LEU A C 1
ATOM 6020 O O . LEU A 1 761 ? 3.002 -24.556 0.706 1.00 96.25 761 LEU A O 1
ATOM 6024 N N . ASN A 1 762 ? 4.237 -25.869 -0.638 1.00 95.62 762 ASN A N 1
ATOM 6025 C CA . ASN A 1 762 ? 3.550 -27.121 -0.288 1.00 95.62 762 ASN A CA 1
ATOM 6026 C C . ASN A 1 762 ? 3.726 -27.502 1.193 1.00 95.62 762 ASN A C 1
ATOM 6028 O O . ASN A 1 762 ? 2.988 -28.347 1.700 1.00 95.62 762 ASN A O 1
ATOM 6032 N N . ASP A 1 763 ? 4.640 -26.839 1.905 1.00 94.69 763 ASP A N 1
ATOM 6033 C CA . ASP A 1 763 ? 4.818 -26.987 3.344 1.00 94.69 763 ASP A CA 1
ATOM 6034 C C . ASP A 1 763 ? 3.922 -26.078 4.185 1.00 94.69 763 ASP A C 1
ATOM 6036 O O . ASP A 1 763 ? 3.784 -26.304 5.385 1.00 94.69 763 ASP A O 1
ATOM 6040 N N . TYR A 1 764 ? 3.261 -25.084 3.586 1.00 95.31 764 TYR A N 1
ATOM 6041 C CA . TYR A 1 764 ? 2.349 -24.198 4.306 1.00 95.31 764 TYR A CA 1
ATOM 6042 C C . TYR A 1 764 ? 1.138 -25.015 4.784 1.00 95.31 764 TYR A C 1
ATOM 6044 O O . TYR A 1 764 ? 0.485 -25.715 4.005 1.00 95.31 764 TYR A O 1
ATOM 6052 N N . ARG A 1 765 ? 0.836 -24.944 6.084 1.00 94.50 765 ARG A N 1
ATOM 6053 C CA . ARG A 1 765 ? -0.166 -25.792 6.741 1.00 94.50 765 ARG A CA 1
ATOM 6054 C C . ARG A 1 765 ? -1.427 -25.004 7.097 1.00 94.50 765 ARG A C 1
ATOM 6056 O O . ARG A 1 765 ? -1.398 -23.794 7.331 1.00 94.50 765 ARG A O 1
ATOM 6063 N N . THR A 1 766 ? -2.540 -25.729 7.177 1.00 95.06 766 THR A N 1
ATOM 6064 C CA . THR A 1 766 ? -3.807 -25.248 7.734 1.00 95.06 766 THR A CA 1
ATOM 6065 C C . THR A 1 766 ? -4.399 -26.297 8.674 1.00 95.06 766 THR A C 1
ATOM 6067 O O . THR A 1 766 ? -4.125 -27.489 8.539 1.00 95.06 766 THR A O 1
ATOM 6070 N N . SER A 1 767 ? -5.205 -25.864 9.639 1.00 92.88 767 SER A N 1
ATOM 6071 C CA . SER A 1 767 ? -5.963 -26.734 10.542 1.00 92.88 767 SER A CA 1
ATOM 6072 C C . SER A 1 767 ? -7.204 -26.003 11.026 1.00 92.88 767 SER A C 1
ATOM 6074 O O . SER A 1 767 ? -7.134 -24.823 11.352 1.00 92.88 767 SER A O 1
ATOM 6076 N N . ILE A 1 768 ? -8.319 -26.711 11.195 1.00 91.19 768 ILE A N 1
ATOM 6077 C CA . ILE A 1 768 ? -9.461 -26.193 11.956 1.00 91.19 768 ILE A CA 1
ATOM 6078 C C . ILE A 1 768 ? -9.187 -26.445 13.443 1.00 91.19 768 ILE A C 1
ATOM 6080 O O . ILE A 1 768 ? -8.864 -27.565 13.841 1.00 91.19 768 ILE A O 1
ATOM 6084 N N . VAL A 1 769 ? -9.248 -25.393 14.262 1.00 89.31 769 VAL A N 1
ATOM 6085 C CA . VAL A 1 769 ? -8.974 -25.434 15.705 1.00 89.31 769 VAL A CA 1
ATOM 6086 C C . VAL A 1 769 ? -9.996 -24.552 16.429 1.00 89.31 769 VAL A C 1
ATOM 6088 O O . VAL A 1 769 ? -9.956 -23.327 16.337 1.00 89.31 769 VAL A O 1
ATOM 6091 N N . GLY A 1 770 ? -10.938 -25.171 17.149 1.00 85.06 770 GLY A N 1
ATOM 6092 C CA . GLY A 1 770 ? -12.013 -24.453 17.853 1.00 85.06 770 GLY A CA 1
ATOM 6093 C C . GLY A 1 770 ? -12.965 -23.708 16.907 1.00 85.06 770 GLY A C 1
ATOM 6094 O O . GLY A 1 770 ? -13.219 -22.520 17.107 1.00 85.06 770 GLY A O 1
ATOM 6095 N N . ASN A 1 771 ? -13.436 -24.401 15.863 1.00 85.31 771 ASN A N 1
ATOM 6096 C CA . ASN A 1 771 ? -14.303 -23.902 14.783 1.00 85.31 771 ASN A CA 1
ATOM 6097 C C . ASN A 1 771 ? -13.752 -22.650 14.073 1.00 85.31 771 ASN A C 1
ATOM 6099 O O . ASN A 1 771 ? -14.502 -21.762 13.667 1.00 85.31 771 ASN A O 1
ATOM 6103 N N . LYS A 1 772 ? -12.421 -22.571 13.944 1.00 89.75 772 LYS A N 1
ATOM 6104 C CA . LYS A 1 772 ? -11.707 -21.564 13.152 1.00 89.75 772 LYS A CA 1
ATOM 6105 C C . LYS A 1 772 ? -10.553 -22.214 12.409 1.00 89.75 772 LYS A C 1
ATOM 6107 O O . LYS A 1 772 ? -9.723 -22.868 13.038 1.00 89.75 772 LYS A O 1
ATOM 6112 N N . SER A 1 773 ? -10.475 -22.002 11.104 1.00 93.19 773 SER A N 1
ATOM 6113 C CA . SER A 1 773 ? -9.294 -22.362 10.325 1.00 93.19 773 SER A CA 1
ATOM 6114 C C . SER A 1 773 ? -8.132 -21.438 10.683 1.00 93.19 773 SER A C 1
ATOM 6116 O O . SER A 1 773 ? -8.285 -20.212 10.747 1.00 93.19 773 SER A O 1
ATOM 6118 N N . VAL A 1 774 ? -6.973 -22.037 10.936 1.00 95.38 774 VAL A N 1
ATOM 6119 C CA . VAL A 1 774 ? -5.722 -21.344 11.233 1.00 95.38 774 VAL A CA 1
ATOM 6120 C C . VAL A 1 774 ? -4.631 -21.792 10.271 1.00 95.38 774 VAL A C 1
ATOM 6122 O O . VAL A 1 774 ? -4.507 -22.979 9.985 1.00 95.38 774 VAL A O 1
ATOM 6125 N N . TYR A 1 775 ? -3.854 -20.833 9.774 1.00 96.06 775 TYR A N 1
ATOM 6126 C CA . TYR A 1 775 ? -2.926 -20.992 8.654 1.00 96.06 775 TYR A CA 1
ATOM 6127 C C . TYR A 1 775 ? -1.521 -20.554 9.077 1.00 96.06 775 TYR A C 1
ATOM 6129 O O . TYR A 1 775 ? -1.377 -19.510 9.723 1.00 96.06 775 TYR A O 1
ATOM 6137 N N . TRP A 1 776 ? -0.489 -21.333 8.747 1.00 95.56 776 TRP A N 1
ATOM 6138 C CA . TRP A 1 776 ? 0.888 -21.035 9.150 1.00 95.56 776 TRP A CA 1
ATOM 6139 C C . TRP A 1 776 ? 1.945 -21.624 8.208 1.00 95.56 776 TRP A C 1
ATOM 6141 O O . TRP A 1 776 ? 1.685 -22.558 7.450 1.00 95.56 776 TRP A O 1
ATOM 6151 N N . VAL A 1 777 ? 3.161 -21.080 8.287 1.00 94.44 777 VAL A N 1
ATOM 6152 C CA . VAL A 1 777 ? 4.364 -21.641 7.655 1.00 94.44 777 VAL A CA 1
ATOM 6153 C C . VAL A 1 777 ? 5.172 -22.375 8.731 1.00 94.44 777 VAL A C 1
ATOM 6155 O O . VAL A 1 777 ? 5.439 -21.770 9.780 1.00 94.44 777 VAL A O 1
ATOM 6158 N N . PRO A 1 778 ? 5.549 -23.650 8.524 1.00 89.56 778 PRO A N 1
ATOM 6159 C CA . PRO A 1 778 ? 6.388 -24.374 9.467 1.00 89.56 778 PRO A CA 1
ATOM 6160 C C . PRO A 1 778 ? 7.813 -23.807 9.498 1.00 89.56 778 PRO A C 1
ATOM 6162 O O . PRO A 1 778 ? 8.302 -23.251 8.511 1.00 89.56 778 PRO A O 1
ATOM 6165 N N . GLY A 1 779 ? 8.473 -23.936 10.644 1.00 83.62 779 GLY A N 1
ATOM 6166 C CA . GLY A 1 779 ? 9.900 -23.664 10.790 1.00 83.62 779 GLY A CA 1
ATOM 6167 C C . GLY A 1 779 ? 10.776 -24.870 10.436 1.00 83.62 779 GLY A C 1
ATOM 6168 O O . GLY A 1 779 ? 10.265 -25.983 10.300 1.00 83.62 779 GLY A O 1
ATOM 6169 N N . PRO A 1 780 ? 12.106 -24.674 10.328 1.00 74.75 780 PRO A N 1
ATOM 6170 C CA . PRO A 1 780 ? 13.072 -25.769 10.169 1.00 74.75 780 PRO A CA 1
ATOM 6171 C C . PRO A 1 780 ? 13.056 -26.780 11.328 1.00 74.75 780 PRO A C 1
ATOM 6173 O O . PRO A 1 780 ? 13.546 -27.892 11.184 1.00 74.75 780 PRO A O 1
ATOM 6176 N N . ASP A 1 781 ? 12.510 -26.375 12.475 1.00 65.06 781 ASP A N 1
ATOM 6177 C CA . ASP A 1 781 ? 12.313 -27.143 13.706 1.00 65.06 781 ASP A CA 1
ATOM 6178 C C . ASP A 1 781 ? 10.933 -27.832 13.781 1.00 65.06 781 ASP A C 1
ATOM 6180 O O . ASP A 1 781 ? 10.566 -28.358 14.827 1.00 65.06 781 ASP A O 1
ATOM 6184 N N . GLY A 1 782 ? 10.125 -27.775 12.713 1.00 71.38 782 GLY A N 1
ATOM 6185 C CA . GLY A 1 782 ? 8.721 -28.211 12.715 1.00 71.38 782 GLY A CA 1
ATOM 6186 C C . GLY A 1 782 ? 7.761 -27.256 13.444 1.00 71.38 782 GLY A C 1
ATOM 6187 O O . GLY A 1 782 ? 6.544 -27.434 13.369 1.00 71.38 782 GLY A O 1
ATOM 6188 N N . GLY A 1 783 ? 8.285 -26.215 14.102 1.00 78.44 783 GLY A N 1
ATOM 6189 C CA . GLY A 1 783 ? 7.520 -25.204 14.824 1.00 78.44 783 GLY A CA 1
ATOM 6190 C C . GLY A 1 783 ? 6.764 -24.244 13.901 1.00 78.44 783 GLY A C 1
ATOM 6191 O O . GLY A 1 783 ? 6.611 -24.470 12.703 1.00 78.44 783 GLY A O 1
ATOM 6192 N N . ILE A 1 784 ? 6.277 -23.128 14.449 1.00 85.81 784 ILE A N 1
ATOM 6193 C CA . ILE A 1 784 ? 5.569 -22.099 13.672 1.00 85.81 784 ILE A CA 1
ATOM 6194 C C . ILE A 1 784 ? 6.522 -20.934 13.392 1.00 85.81 784 ILE A C 1
ATOM 6196 O O . ILE A 1 784 ? 6.733 -20.083 14.254 1.00 85.81 784 ILE A O 1
ATOM 6200 N N . ALA A 1 785 ? 7.064 -20.873 12.174 1.00 84.44 785 ALA A N 1
ATOM 6201 C CA . ALA A 1 785 ? 7.922 -19.769 11.742 1.00 84.44 785 ALA A CA 1
ATOM 6202 C C . ALA A 1 785 ? 7.121 -18.495 11.430 1.00 84.44 785 ALA A C 1
ATOM 6204 O O . ALA A 1 785 ? 7.545 -17.393 11.775 1.00 84.44 785 ALA A O 1
ATOM 6205 N N . VAL A 1 786 ? 5.952 -18.635 10.793 1.00 88.25 786 VAL A N 1
ATOM 6206 C CA . VAL A 1 786 ? 5.063 -17.510 10.455 1.00 88.25 786 VAL A CA 1
ATOM 6207 C C . VAL A 1 786 ? 3.607 -17.887 10.695 1.00 88.25 786 VAL A C 1
ATOM 6209 O O . VAL A 1 786 ? 3.132 -18.903 10.194 1.00 88.25 786 VAL A O 1
ATOM 6212 N N . GLY A 1 787 ? 2.885 -17.029 11.419 1.00 86.62 787 GLY A N 1
ATOM 6213 C CA . GLY A 1 787 ? 1.505 -17.258 11.849 1.00 86.62 787 GLY A CA 1
ATOM 6214 C C . GLY A 1 787 ? 1.419 -17.601 13.346 1.00 86.62 787 GLY A C 1
ATOM 6215 O O . GLY A 1 787 ? 2.326 -17.253 14.102 1.00 86.62 787 GLY A O 1
ATOM 6216 N N . PRO A 1 788 ? 0.336 -18.255 13.803 1.00 92.81 788 PRO A N 1
ATOM 6217 C CA . PRO A 1 788 ? -0.852 -18.617 13.031 1.00 92.81 788 PRO A CA 1
ATOM 6218 C C . PRO A 1 788 ? -1.729 -17.408 12.674 1.00 92.81 788 PRO A C 1
ATOM 6220 O O . PRO A 1 788 ? -1.955 -16.505 13.488 1.00 92.81 788 PRO A O 1
ATOM 6223 N N . LEU A 1 789 ? -2.267 -17.426 11.456 1.00 93.69 789 LEU A N 1
ATOM 6224 C CA . LEU A 1 789 ? -3.226 -16.451 10.936 1.00 93.69 789 LEU A CA 1
ATOM 6225 C C . LEU A 1 789 ? -4.624 -17.063 10.809 1.00 93.69 789 LEU A C 1
ATOM 6227 O O . LEU A 1 789 ? -4.779 -18.273 10.690 1.00 93.69 789 LEU A O 1
ATOM 6231 N N . THR A 1 790 ? -5.639 -16.209 10.782 1.00 94.81 790 THR A N 1
ATOM 6232 C CA . THR A 1 790 ? -6.969 -16.508 10.218 1.00 94.81 790 THR A CA 1
ATOM 6233 C C . THR A 1 790 ? -6.939 -16.391 8.687 1.00 94.81 790 THR A C 1
ATOM 6235 O O . THR A 1 790 ? -5.988 -15.827 8.146 1.00 94.81 790 THR A O 1
ATOM 6238 N N . ALA A 1 791 ? -7.972 -16.862 7.976 1.00 91.75 791 ALA A N 1
ATOM 6239 C CA . ALA A 1 791 ? -8.019 -16.814 6.505 1.00 91.75 791 ALA A CA 1
ATOM 6240 C C . ALA A 1 791 ? -7.809 -15.403 5.920 1.00 91.75 791 ALA A C 1
ATOM 6242 O O . ALA A 1 791 ? -7.054 -15.238 4.962 1.00 91.75 791 ALA A O 1
ATOM 6243 N N . SER A 1 792 ? -8.380 -14.364 6.547 1.00 90.50 792 SER A N 1
ATOM 6244 C CA . SER A 1 792 ? -8.174 -12.962 6.142 1.00 90.50 792 SER A CA 1
ATOM 6245 C C . SER A 1 792 ? -6.757 -12.428 6.414 1.00 90.50 792 SER A C 1
ATOM 6247 O O . SER A 1 792 ? -6.463 -11.285 6.076 1.00 90.50 792 SER A O 1
ATOM 6249 N N . GLY A 1 793 ? -5.856 -13.230 6.989 1.00 90.31 793 GLY A N 1
ATOM 6250 C CA . GLY A 1 793 ? -4.469 -12.868 7.299 1.00 90.31 793 GLY A CA 1
ATOM 6251 C C . GLY A 1 793 ? -4.267 -12.231 8.676 1.00 90.31 793 GLY A C 1
ATOM 6252 O O . GLY A 1 793 ? -3.147 -11.868 9.024 1.00 90.31 793 GLY A O 1
ATOM 6253 N N . ASN A 1 794 ? -5.319 -12.100 9.489 1.00 91.06 794 ASN A N 1
ATOM 6254 C CA . ASN A 1 794 ? -5.211 -11.511 10.824 1.00 91.06 794 ASN A CA 1
ATOM 6255 C C . ASN A 1 794 ? -4.620 -12.520 11.834 1.00 91.06 794 ASN A C 1
ATOM 6257 O O . ASN A 1 794 ? -5.122 -13.649 11.888 1.00 91.06 794 ASN A O 1
ATOM 6261 N N . PRO A 1 795 ? -3.632 -12.143 12.676 1.00 89.81 795 PRO A N 1
ATOM 6262 C CA . PRO A 1 795 ? -3.058 -13.026 13.696 1.00 89.81 795 PRO A CA 1
ATOM 6263 C C . PRO A 1 795 ? -4.095 -13.584 14.681 1.00 89.81 795 PRO A C 1
ATOM 6265 O O . PRO A 1 795 ? -4.979 -12.865 15.158 1.00 89.81 795 PRO A O 1
ATOM 6268 N N . VAL A 1 796 ? -3.971 -14.866 15.032 1.00 90.62 796 VAL A N 1
ATOM 6269 C CA . VAL A 1 796 ? -4.923 -15.554 15.918 1.00 90.62 796 VAL A CA 1
ATOM 6270 C C . VAL A 1 796 ? -4.724 -15.120 17.374 1.00 90.62 796 VAL A C 1
ATOM 6272 O O . VAL A 1 796 ? -3.829 -15.589 18.066 1.00 90.62 796 VAL A O 1
ATOM 6275 N N . LYS A 1 797 ? -5.603 -14.248 17.881 1.00 88.25 797 LYS A N 1
ATOM 6276 C CA . LYS A 1 797 ? -5.544 -13.731 19.268 1.00 88.25 797 LYS A CA 1
ATOM 6277 C C . LYS A 1 797 ? -6.211 -14.628 20.327 1.00 88.25 797 LYS A C 1
ATOM 6279 O O . LYS A 1 797 ? -6.213 -14.288 21.507 1.00 88.25 797 LYS A O 1
ATOM 6284 N N . SER A 1 798 ? -6.829 -15.747 19.938 1.00 86.94 798 SER A N 1
ATOM 6285 C CA . SER A 1 798 ? -7.575 -16.607 20.870 1.00 86.94 798 SER A CA 1
ATOM 6286 C C . SER A 1 798 ? -6.643 -17.569 21.606 1.00 86.94 798 SER A C 1
ATOM 6288 O O . SER A 1 798 ? -6.164 -18.530 21.008 1.00 86.94 798 SER A O 1
ATOM 6290 N N . LYS A 1 799 ? -6.432 -17.351 22.913 1.00 82.00 799 LYS A N 1
ATOM 6291 C CA . LYS A 1 799 ? -5.549 -18.186 23.748 1.00 82.00 799 LYS A CA 1
ATOM 6292 C C . LYS A 1 799 ? -5.862 -19.688 23.626 1.00 82.00 799 LYS A C 1
ATOM 6294 O O . LYS A 1 799 ? -4.950 -20.446 23.329 1.00 82.00 799 LYS A O 1
ATOM 6299 N N . LYS A 1 800 ? -7.137 -20.097 23.708 1.00 86.00 800 LYS A N 1
ATOM 6300 C CA . LYS A 1 800 ? -7.544 -21.511 23.539 1.00 86.00 800 LYS A CA 1
ATOM 6301 C C . LYS A 1 800 ? -7.138 -22.107 22.184 1.00 86.00 800 LYS A C 1
ATOM 6303 O O . LYS A 1 800 ? -6.803 -23.283 22.111 1.00 86.00 800 LYS A O 1
ATOM 6308 N N . VAL A 1 801 ? -7.184 -21.309 21.114 1.00 84.62 801 VAL A N 1
ATOM 6309 C CA . VAL A 1 801 ? -6.810 -21.751 19.759 1.00 84.62 801 VAL A CA 1
ATOM 6310 C C . VAL A 1 801 ? -5.291 -21.845 19.631 1.00 84.62 801 VAL A C 1
ATOM 6312 O O . VAL A 1 801 ? -4.798 -22.802 19.050 1.00 84.62 801 VAL A O 1
ATOM 6315 N N . LEU A 1 802 ? -4.545 -20.909 20.228 1.00 82.88 802 LEU A N 1
ATOM 6316 C CA . LEU A 1 802 ? -3.082 -20.972 20.293 1.00 82.88 802 LEU A CA 1
ATOM 6317 C C . LEU A 1 802 ? -2.589 -22.164 21.129 1.00 82.88 802 LEU A C 1
ATOM 6319 O O . LEU A 1 802 ? -1.650 -22.832 20.720 1.00 82.88 802 LEU A O 1
ATOM 6323 N N . GLU A 1 803 ? -3.232 -22.462 22.261 1.00 80.25 803 GLU A N 1
ATOM 6324 C CA . GLU A 1 803 ? -2.913 -23.619 23.111 1.00 80.25 803 GLU A CA 1
ATOM 6325 C C . GLU A 1 803 ? -3.208 -24.947 22.400 1.00 80.25 803 GLU A C 1
ATOM 6327 O O . GLU A 1 803 ? -2.366 -25.843 22.385 1.00 80.25 803 GLU A O 1
ATOM 6332 N N . ALA A 1 804 ? -4.384 -25.073 21.776 1.00 82.56 804 ALA A N 1
ATOM 6333 C CA . ALA A 1 804 ? -4.751 -26.270 21.025 1.00 82.56 804 ALA A CA 1
ATOM 6334 C C . ALA A 1 804 ? -3.901 -26.452 19.755 1.00 82.56 804 ALA A C 1
ATOM 6336 O O . ALA A 1 804 ? -3.560 -27.584 19.415 1.00 82.56 804 ALA A O 1
ATOM 6337 N N . LEU A 1 805 ? -3.504 -25.361 19.085 1.00 82.44 805 LEU A N 1
ATOM 6338 C CA . LEU A 1 805 ? -2.570 -25.435 17.965 1.00 82.44 805 LEU A CA 1
ATOM 6339 C C . LEU A 1 805 ? -1.171 -25.837 18.437 1.00 82.44 805 LEU A C 1
ATOM 6341 O O . LEU A 1 805 ? -0.634 -26.782 17.882 1.00 82.44 805 LEU A O 1
ATOM 6345 N N . ALA A 1 806 ? -0.617 -25.209 19.481 1.00 78.00 806 ALA A N 1
ATOM 6346 C CA . ALA A 1 806 ? 0.716 -25.535 20.002 1.00 78.00 806 ALA A CA 1
ATOM 6347 C C . ALA A 1 806 ? 0.842 -27.014 20.414 1.00 78.00 806 ALA A C 1
ATOM 6349 O O . ALA A 1 806 ? 1.853 -27.651 20.117 1.00 78.00 806 ALA A O 1
ATOM 6350 N N . LYS A 1 807 ? -0.216 -27.582 21.019 1.00 78.56 807 LYS A N 1
ATOM 6351 C CA . LYS A 1 807 ? -0.326 -29.027 21.288 1.00 78.56 807 LYS A CA 1
ATOM 6352 C C . LYS A 1 807 ? -0.314 -29.876 20.010 1.00 78.56 807 LYS A C 1
ATOM 6354 O O . LYS A 1 807 ? 0.289 -30.941 20.006 1.00 78.56 807 LYS A O 1
ATOM 6359 N N . ARG A 1 808 ? -0.970 -29.420 18.935 1.00 74.69 808 ARG A N 1
ATOM 6360 C CA . ARG A 1 808 ? -1.069 -30.135 17.648 1.00 74.69 808 ARG A CA 1
ATOM 6361 C C . ARG A 1 808 ? 0.179 -29.989 16.769 1.00 74.69 808 ARG A C 1
ATOM 6363 O O . ARG A 1 808 ? 0.466 -30.888 15.991 1.00 74.69 808 ARG A O 1
ATOM 6370 N N . THR A 1 809 ? 0.910 -28.882 16.881 1.00 69.50 809 THR A N 1
ATOM 6371 C CA . THR A 1 809 ? 2.139 -28.600 16.119 1.00 69.50 809 THR A CA 1
ATOM 6372 C C . THR A 1 809 ? 3.417 -28.962 16.875 1.00 69.50 809 THR A C 1
ATOM 6374 O O . THR A 1 809 ? 4.486 -28.593 16.408 1.00 69.50 809 THR A O 1
ATOM 6377 N N . GLN A 1 810 ? 3.315 -29.591 18.057 1.00 61.88 810 GLN A N 1
ATOM 6378 C CA . GLN A 1 810 ? 4.450 -29.960 18.922 1.00 61.88 810 GLN A CA 1
ATOM 6379 C C . GLN A 1 810 ? 5.496 -28.827 19.050 1.00 61.88 810 GLN A C 1
ATOM 6381 O O . GLN A 1 810 ? 6.694 -29.057 18.948 1.00 61.88 810 GLN A O 1
ATOM 6386 N N . SER A 1 811 ? 5.045 -27.571 19.195 1.00 55.12 811 SER A N 1
ATOM 6387 C CA . SER A 1 811 ? 5.855 -26.396 18.821 1.00 55.12 811 SER A CA 1
ATOM 6388 C C . SER A 1 811 ? 6.918 -25.997 19.854 1.00 55.12 811 SER A C 1
ATOM 6390 O O . SER A 1 811 ? 6.752 -25.018 20.589 1.00 55.12 811 SER A O 1
ATOM 6392 N N . GLY A 1 812 ? 8.014 -26.739 19.861 1.00 62.91 812 GLY A N 1
ATOM 6393 C CA . GLY A 1 812 ? 9.245 -26.504 20.604 1.00 62.91 812 GLY A CA 1
ATOM 6394 C C . GLY A 1 812 ? 10.175 -27.691 20.377 1.00 62.91 812 GLY A C 1
ATOM 6395 O O . GLY A 1 812 ? 9.707 -28.779 20.045 1.00 62.91 812 GLY A O 1
ATOM 6396 N N . LEU A 1 813 ? 11.482 -27.504 20.549 1.00 68.62 813 LEU A N 1
ATOM 6397 C CA . LEU A 1 813 ? 12.425 -28.615 20.393 1.00 68.62 813 LEU A CA 1
ATOM 6398 C C . LEU A 1 813 ? 12.030 -29.786 21.321 1.00 68.62 813 LEU A C 1
ATOM 6400 O O . LEU A 1 813 ? 11.662 -29.543 22.481 1.00 68.62 813 LEU A O 1
ATOM 6404 N N . PRO A 1 814 ? 12.064 -31.043 20.837 1.00 77.88 814 PRO A N 1
ATOM 6405 C CA . PRO A 1 814 ? 11.727 -32.193 21.665 1.00 77.88 814 PRO A CA 1
ATOM 6406 C C . PRO A 1 814 ? 12.695 -32.274 22.847 1.00 77.88 814 PRO A C 1
ATOM 6408 O O . PRO A 1 814 ? 13.866 -31.909 22.727 1.00 77.88 814 PRO A O 1
ATOM 6411 N N . LEU A 1 815 ? 12.209 -32.751 23.993 1.00 80.44 815 LEU A N 1
ATOM 6412 C CA . LEU A 1 815 ? 13.119 -33.211 25.038 1.00 80.44 815 LEU A CA 1
ATOM 6413 C C . LEU A 1 815 ? 13.719 -34.542 24.558 1.00 80.44 815 LEU A C 1
ATOM 6415 O O . LEU A 1 815 ? 12.983 -35.344 23.977 1.00 80.44 815 LEU A O 1
ATOM 6419 N N . PRO A 1 816 ? 15.027 -34.758 24.735 1.00 84.25 816 PRO A N 1
ATOM 6420 C CA . PRO A 1 816 ? 15.676 -36.001 24.371 1.00 84.25 816 PRO A CA 1
ATOM 6421 C C . PRO A 1 816 ? 15.442 -37.021 25.489 1.00 84.25 816 PRO A C 1
ATOM 6423 O O . PRO A 1 816 ? 15.022 -36.672 26.595 1.00 84.25 816 PRO A O 1
ATOM 6426 N N . GLU A 1 817 ? 15.831 -38.265 25.247 1.00 88.31 817 GLU A N 1
ATOM 6427 C CA . GLU A 1 817 ? 16.188 -39.153 26.350 1.00 88.31 817 GLU A CA 1
ATOM 6428 C C . GLU A 1 817 ? 17.340 -38.525 27.150 1.00 88.31 817 GLU A C 1
ATOM 6430 O O . GLU A 1 817 ? 18.325 -38.031 26.579 1.00 88.31 817 GLU A O 1
ATOM 6435 N N . LEU A 1 818 ? 17.174 -38.500 28.472 1.00 92.12 818 LEU A N 1
ATOM 6436 C CA . LEU A 1 818 ? 18.162 -38.010 29.431 1.00 92.12 818 LEU A CA 1
ATOM 6437 C C . LEU A 1 818 ? 19.466 -38.825 29.361 1.00 92.12 818 LEU A C 1
ATOM 6439 O O . LEU A 1 818 ? 19.507 -39.885 28.729 1.00 92.12 818 LEU A O 1
ATOM 6443 N N . PRO A 1 819 ? 20.561 -38.355 29.985 1.00 93.69 819 PRO A N 1
ATOM 6444 C CA . PRO A 1 819 ? 21.682 -39.234 30.271 1.00 93.69 819 PRO A CA 1
ATOM 6445 C C . PRO A 1 819 ? 21.204 -40.459 31.058 1.00 93.69 819 PRO A C 1
ATOM 6447 O O . PRO A 1 819 ? 20.253 -40.367 31.838 1.00 93.69 819 PRO A O 1
ATOM 6450 N N . LYS A 1 820 ? 21.882 -41.596 30.878 1.00 89.69 820 LYS A N 1
ATOM 6451 C CA . LYS A 1 820 ? 21.654 -42.772 31.720 1.00 89.69 820 LYS A CA 1
ATOM 6452 C C . LYS A 1 820 ? 21.769 -42.363 33.199 1.00 89.69 820 LYS A C 1
ATOM 6454 O O . LYS A 1 820 ? 22.632 -41.556 33.544 1.00 89.69 820 LYS A O 1
ATOM 6459 N N . ASP A 1 821 ? 20.870 -42.892 34.026 1.00 91.31 821 ASP A N 1
ATOM 6460 C CA . ASP A 1 821 ? 20.819 -42.686 35.481 1.00 91.31 821 ASP A CA 1
ATOM 6461 C C . ASP A 1 821 ? 20.429 -41.253 35.943 1.00 91.31 821 ASP A C 1
ATOM 6463 O O . ASP A 1 821 ? 20.700 -40.870 37.084 1.00 91.31 821 ASP A O 1
ATOM 6467 N N . TRP A 1 822 ? 19.798 -40.441 35.076 1.00 94.62 822 TRP A N 1
ATOM 6468 C CA . TRP A 1 822 ? 19.300 -39.074 35.363 1.00 94.62 822 TRP A CA 1
ATOM 6469 C C . TRP A 1 822 ? 17.762 -38.981 35.186 1.00 94.62 822 TRP A C 1
ATOM 6471 O O . TRP A 1 822 ? 17.216 -39.624 34.288 1.00 94.62 822 TRP A O 1
ATOM 6481 N N . SER A 1 823 ? 17.050 -38.173 35.994 1.00 93.88 823 SER A N 1
ATOM 6482 C CA . SER A 1 823 ? 15.573 -38.018 35.956 1.00 93.88 823 SER A CA 1
ATOM 6483 C C . SER A 1 823 ? 15.127 -36.586 35.612 1.00 93.88 823 SER A C 1
ATOM 6485 O O . SER A 1 823 ? 15.857 -35.623 35.809 1.00 93.88 823 SER A O 1
ATOM 6487 N N . LEU A 1 824 ? 13.887 -36.392 35.146 1.00 91.75 824 LEU A N 1
ATOM 6488 C CA . LEU A 1 824 ? 13.301 -35.045 35.050 1.00 91.75 824 LEU A CA 1
ATOM 6489 C C . LEU A 1 824 ? 12.945 -34.446 36.421 1.00 91.75 824 LEU A C 1
ATOM 6491 O O . LEU A 1 824 ? 12.625 -33.263 36.490 1.00 91.75 824 LEU A O 1
ATOM 6495 N N . ASP A 1 825 ? 13.005 -35.211 37.508 1.00 91.19 825 ASP A N 1
ATOM 6496 C CA . ASP A 1 825 ? 12.736 -34.699 38.859 1.00 91.19 825 ASP A CA 1
ATOM 6497 C C . ASP A 1 825 ? 13.968 -34.025 39.487 1.00 91.19 825 ASP A C 1
ATOM 6499 O O . ASP A 1 825 ? 13.823 -33.063 40.240 1.00 91.19 825 ASP A O 1
ATOM 6503 N N . ASP A 1 826 ? 15.178 -34.479 39.131 1.00 93.06 826 ASP A N 1
ATOM 6504 C CA . ASP A 1 826 ? 16.459 -33.938 39.611 1.00 93.06 826 ASP A CA 1
ATOM 6505 C C . ASP A 1 826 ? 17.214 -33.100 38.561 1.00 93.06 826 ASP A C 1
ATOM 6507 O O . ASP A 1 826 ? 18.075 -32.295 38.921 1.00 93.06 826 ASP A O 1
ATOM 6511 N N . THR A 1 827 ? 16.884 -33.245 37.272 1.00 93.75 827 THR A N 1
ATOM 6512 C CA . THR A 1 827 ? 17.634 -32.642 36.161 1.00 93.75 827 THR A CA 1
ATOM 6513 C C . THR A 1 827 ? 16.847 -31.553 35.436 1.00 93.75 827 THR A C 1
ATOM 6515 O O . THR A 1 827 ? 15.809 -31.807 34.825 1.00 93.75 827 THR A O 1
ATOM 6518 N N . ILE A 1 828 ? 17.398 -30.337 35.397 1.00 93.31 828 ILE A N 1
ATOM 6519 C CA . ILE A 1 828 ? 16.968 -29.279 34.476 1.00 93.31 828 ILE A CA 1
ATOM 6520 C C . ILE A 1 828 ? 17.468 -29.623 33.069 1.00 93.31 828 ILE A C 1
ATOM 6522 O O . ILE A 1 828 ? 18.672 -29.740 32.841 1.00 93.31 828 ILE A O 1
ATOM 6526 N N . VAL A 1 829 ? 16.554 -29.729 32.105 1.00 93.50 829 VAL A N 1
ATOM 6527 C CA . VAL A 1 829 ? 16.878 -29.979 30.692 1.00 93.50 829 VAL A CA 1
ATOM 6528 C C . VAL A 1 829 ? 16.545 -28.752 29.859 1.00 93.50 829 VAL A C 1
ATOM 6530 O O . VAL A 1 829 ? 15.429 -28.237 29.935 1.00 93.50 829 VAL A O 1
ATOM 6533 N N . ILE A 1 830 ? 17.485 -28.319 29.017 1.00 91.25 830 ILE A N 1
ATOM 6534 C CA . ILE A 1 830 ? 17.269 -27.260 28.026 1.00 91.25 830 ILE A CA 1
ATOM 6535 C C . ILE A 1 830 ? 17.518 -27.782 26.619 1.00 91.25 830 ILE A C 1
ATOM 6537 O O . ILE A 1 830 ? 18.636 -28.168 26.293 1.00 91.25 830 ILE A O 1
ATOM 6541 N N . ALA A 1 831 ? 16.498 -27.704 25.766 1.00 89.69 831 ALA A N 1
ATOM 6542 C CA . ALA A 1 831 ? 16.595 -27.921 24.327 1.00 89.69 831 ALA A CA 1
ATOM 6543 C C . ALA A 1 831 ? 16.741 -26.575 23.594 1.00 89.69 831 ALA A C 1
ATOM 6545 O O . ALA A 1 831 ? 15.875 -25.703 23.723 1.00 89.69 831 ALA A O 1
ATOM 6546 N N . LEU A 1 832 ? 17.816 -26.402 22.819 1.00 88.44 832 LEU A N 1
ATOM 6547 C CA . LEU A 1 832 ? 18.147 -25.173 22.085 1.00 88.44 832 LEU A CA 1
ATOM 6548 C C . LEU A 1 832 ? 18.742 -25.457 20.690 1.00 88.44 832 LEU A C 1
ATOM 6550 O O . LEU A 1 832 ? 19.007 -26.605 20.346 1.00 88.44 832 LEU A O 1
ATOM 6554 N N . LEU A 1 833 ? 18.952 -24.425 19.862 1.00 77.81 833 LEU A N 1
ATOM 6555 C CA . LEU A 1 833 ? 19.670 -24.551 18.583 1.00 77.81 833 LEU A CA 1
ATOM 6556 C C . LEU A 1 833 ? 21.067 -23.926 18.662 1.00 77.81 833 LEU A C 1
ATOM 6558 O O . LEU A 1 833 ? 21.218 -22.769 19.053 1.00 77.81 833 LEU A O 1
ATOM 6562 N N . ARG A 1 834 ? 22.076 -24.647 18.166 1.00 79.75 834 ARG A N 1
ATOM 6563 C CA . ARG A 1 834 ? 23.421 -24.126 17.890 1.00 79.75 834 ARG A CA 1
ATOM 6564 C C . ARG A 1 834 ? 23.702 -24.246 16.395 1.00 79.75 834 ARG A C 1
ATOM 6566 O O . ARG A 1 834 ? 23.658 -25.333 15.835 1.00 79.75 834 ARG A O 1
ATOM 6573 N N . ASN A 1 835 ? 23.962 -23.122 15.726 1.00 75.62 835 ASN A N 1
ATOM 6574 C CA . ASN A 1 835 ? 24.214 -23.043 14.274 1.00 75.62 835 ASN A CA 1
ATOM 6575 C C . ASN A 1 835 ? 23.102 -23.656 13.379 1.00 75.62 835 ASN A C 1
ATOM 6577 O O . ASN A 1 835 ? 23.335 -23.946 12.205 1.00 75.62 835 ASN A O 1
ATOM 6581 N N . GLY A 1 836 ? 21.888 -23.824 13.917 1.00 67.50 836 GLY A N 1
ATOM 6582 C CA . GLY A 1 836 ? 20.753 -24.480 13.254 1.00 67.50 836 GLY A CA 1
ATOM 6583 C C . GLY A 1 836 ? 20.604 -25.980 13.545 1.00 67.50 836 GLY A C 1
ATOM 6584 O O . GLY A 1 836 ? 19.632 -26.569 13.091 1.00 67.50 836 GLY A O 1
ATOM 6585 N N . VAL A 1 837 ? 21.517 -26.584 14.312 1.00 77.88 837 VAL A N 1
ATOM 6586 C CA . VAL A 1 837 ? 21.428 -27.976 14.782 1.00 77.88 837 VAL A CA 1
ATOM 6587 C C . VAL A 1 837 ? 20.858 -27.996 16.209 1.00 77.88 837 VAL A C 1
ATOM 6589 O O . VAL A 1 837 ? 21.254 -27.146 17.015 1.00 77.88 837 VAL A O 1
ATOM 6592 N N . PRO A 1 838 ? 19.950 -28.928 16.556 1.00 82.56 838 PRO A N 1
ATOM 6593 C CA . PRO A 1 838 ? 19.531 -29.153 17.937 1.00 82.56 838 PRO A CA 1
ATOM 6594 C C . PRO A 1 838 ? 20.703 -29.469 18.873 1.00 82.56 838 PRO A C 1
ATOM 6596 O O . PRO A 1 838 ? 21.589 -30.259 18.550 1.00 82.56 838 PRO A O 1
ATOM 6599 N N . MET A 1 839 ? 20.686 -28.854 20.048 1.00 89.62 839 MET A N 1
ATOM 6600 C CA . MET A 1 839 ? 21.587 -29.108 21.165 1.00 89.62 839 MET A CA 1
ATOM 6601 C C . MET A 1 839 ? 20.748 -29.209 22.436 1.00 89.62 839 MET A C 1
ATOM 6603 O O . MET A 1 839 ? 19.793 -28.450 22.616 1.00 89.62 839 MET A O 1
ATOM 6607 N N . TRP A 1 840 ? 21.149 -30.091 23.345 1.00 93.00 840 TRP A N 1
ATOM 6608 C CA . TRP A 1 840 ? 20.535 -30.210 24.659 1.00 93.00 840 TRP A CA 1
ATOM 6609 C C . TRP A 1 840 ? 21.580 -30.097 25.756 1.00 93.00 840 TRP A C 1
ATOM 6611 O O . TRP A 1 840 ? 22.630 -30.726 25.667 1.00 93.00 840 TRP A O 1
ATOM 6621 N N . GLY A 1 841 ? 21.286 -29.308 26.785 1.00 92.31 841 GLY A N 1
ATOM 6622 C CA . GLY A 1 841 ? 21.996 -29.340 28.060 1.00 92.31 841 GLY A CA 1
ATOM 6623 C C . GLY A 1 841 ? 21.142 -30.055 29.101 1.00 92.31 841 GLY A C 1
ATOM 6624 O O . GLY A 1 841 ? 19.946 -29.777 29.193 1.00 92.31 841 GLY A O 1
ATOM 6625 N N . ALA A 1 842 ? 21.748 -30.955 29.867 1.00 93.56 842 ALA A N 1
ATOM 6626 C CA . ALA A 1 842 ? 21.165 -31.558 31.061 1.00 93.56 842 ALA A CA 1
ATOM 6627 C C . ALA A 1 842 ? 21.996 -31.128 32.275 1.00 93.56 842 ALA A C 1
ATOM 6629 O O . ALA A 1 842 ? 23.227 -31.189 32.221 1.00 93.56 842 ALA A O 1
ATOM 6630 N N . TRP A 1 843 ? 21.327 -30.687 33.342 1.00 91.75 843 TRP A N 1
ATOM 6631 C CA . TRP A 1 843 ? 21.933 -30.088 34.532 1.00 91.75 843 TRP A CA 1
ATOM 6632 C C . TRP A 1 843 ? 21.297 -30.593 35.822 1.00 91.75 843 TRP A C 1
ATOM 6634 O O . TRP A 1 843 ? 20.098 -30.404 36.010 1.00 91.75 843 TRP A O 1
ATOM 6644 N N . ARG A 1 844 ? 22.094 -31.138 36.742 1.00 92.75 844 ARG A N 1
ATOM 6645 C CA . ARG A 1 844 ? 21.655 -31.485 38.102 1.00 92.75 844 ARG A CA 1
ATOM 6646 C C . ARG A 1 844 ? 21.982 -30.343 39.068 1.00 92.75 844 ARG A C 1
ATOM 6648 O O . ARG A 1 844 ? 23.160 -30.124 39.344 1.00 92.75 844 ARG A O 1
ATOM 6655 N N . PRO A 1 845 ? 20.999 -29.603 39.617 1.00 87.88 845 PRO A N 1
ATOM 6656 C CA . PRO A 1 845 ? 21.292 -28.472 40.501 1.00 87.88 845 PRO A CA 1
ATOM 6657 C C . PRO A 1 845 ? 21.835 -28.877 41.881 1.00 87.88 845 PRO A C 1
ATOM 6659 O O . PRO A 1 845 ? 22.386 -28.034 42.581 1.00 87.88 845 PRO A O 1
ATOM 6662 N N . SER A 1 846 ? 21.670 -30.147 42.269 1.00 87.00 846 SER A N 1
ATOM 6663 C CA . SER A 1 846 ? 22.146 -30.731 43.531 1.00 87.00 846 SER A CA 1
ATOM 6664 C C . SER A 1 846 ? 23.623 -31.138 43.487 1.00 87.00 846 SER A C 1
ATOM 6666 O O . SER A 1 846 ? 24.370 -30.809 44.401 1.00 87.00 846 SER A O 1
ATOM 6668 N N . THR A 1 847 ? 24.053 -31.827 42.425 1.00 89.62 847 THR A N 1
ATOM 6669 C CA . THR A 1 847 ? 25.445 -32.284 42.225 1.00 89.62 847 THR A CA 1
ATOM 6670 C C . THR A 1 847 ? 26.288 -31.314 41.391 1.00 89.62 847 THR A C 1
ATOM 6672 O O . THR A 1 847 ? 27.500 -31.485 41.278 1.00 89.62 847 THR A O 1
ATOM 6675 N N . LEU A 1 848 ? 25.652 -30.295 40.798 1.00 87.12 848 LEU A N 1
ATOM 6676 C CA . LEU A 1 848 ? 26.236 -29.313 39.871 1.00 87.12 848 LEU A CA 1
ATOM 6677 C C . LEU A 1 848 ? 26.809 -29.942 38.588 1.00 87.12 848 LEU A C 1
ATOM 6679 O O . LEU A 1 848 ? 27.564 -29.304 37.849 1.00 87.12 848 LEU A O 1
ATOM 6683 N N . GLU A 1 849 ? 26.441 -31.190 38.305 1.00 91.38 849 GLU A N 1
ATOM 6684 C CA . GLU A 1 849 ? 26.838 -31.917 37.106 1.00 91.38 849 GLU A CA 1
ATOM 6685 C C . GLU A 1 849 ? 26.131 -31.382 35.856 1.00 91.38 849 GLU A C 1
ATOM 6687 O O . GLU A 1 849 ? 24.945 -31.036 35.871 1.00 91.38 849 GLU A O 1
ATOM 6692 N N . TYR A 1 850 ? 26.844 -31.407 34.730 1.00 92.12 850 TYR A N 1
ATOM 6693 C CA . TYR A 1 850 ? 26.293 -31.165 33.408 1.00 92.12 850 TYR A CA 1
ATOM 6694 C C . TYR A 1 850 ? 26.766 -32.154 32.351 1.00 92.12 850 TYR A C 1
ATOM 6696 O O . TYR A 1 850 ? 27.898 -32.638 32.378 1.00 92.12 850 TYR A O 1
ATOM 6704 N N . ARG A 1 851 ? 25.885 -32.386 31.373 1.00 94.00 851 ARG A N 1
ATOM 6705 C CA . ARG A 1 851 ? 26.170 -33.073 30.107 1.00 94.00 851 ARG A CA 1
ATOM 6706 C C . ARG A 1 851 ? 25.530 -32.313 28.944 1.00 94.00 851 ARG A C 1
ATOM 6708 O O . ARG A 1 851 ? 24.548 -31.590 29.130 1.00 94.00 851 ARG A O 1
ATOM 6715 N N . VAL A 1 852 ? 26.085 -32.459 27.739 1.00 92.94 852 VAL A N 1
ATOM 6716 C CA . VAL A 1 852 ? 25.588 -31.802 26.516 1.00 92.94 852 VAL A CA 1
ATOM 6717 C C . VAL A 1 852 ? 25.465 -32.807 25.368 1.00 92.94 852 VAL A C 1
ATOM 6719 O O . VAL A 1 852 ? 26.408 -33.544 25.101 1.00 92.94 852 VAL A O 1
ATOM 6722 N N . LYS A 1 853 ? 24.328 -32.802 24.662 1.00 92.94 853 LYS A N 1
ATOM 6723 C CA . LYS A 1 853 ? 24.038 -33.623 23.471 1.00 92.94 853 LYS A CA 1
ATOM 6724 C C . LYS A 1 853 ? 23.935 -32.733 22.228 1.00 92.94 853 LYS A C 1
ATOM 6726 O O . LYS A 1 853 ? 23.394 -31.630 22.319 1.00 92.94 853 LYS A O 1
ATOM 6731 N N . ASN A 1 854 ? 24.428 -33.185 21.072 1.00 90.12 854 ASN A N 1
ATOM 6732 C CA . ASN A 1 854 ? 24.364 -32.440 19.802 1.00 90.12 854 ASN A CA 1
ATOM 6733 C C . ASN A 1 854 ? 23.742 -33.305 18.694 1.00 90.12 854 ASN A C 1
ATOM 6735 O O . ASN A 1 854 ? 24.311 -34.326 18.313 1.00 90.12 854 ASN A O 1
ATOM 6739 N N . GLY A 1 855 ? 22.609 -32.876 18.134 1.00 86.12 855 GLY A N 1
ATOM 6740 C CA . GLY A 1 855 ? 21.889 -33.624 17.098 1.00 86.12 855 GLY A CA 1
ATOM 6741 C C . GLY A 1 855 ? 21.569 -35.067 17.519 1.00 86.12 855 GLY A C 1
ATOM 6742 O O . GLY A 1 855 ? 21.126 -35.315 18.635 1.00 86.12 855 GLY A O 1
ATOM 6743 N N . ALA A 1 856 ? 21.808 -36.024 16.625 1.00 84.88 856 ALA A N 1
ATOM 6744 C CA . ALA A 1 856 ? 21.638 -37.448 16.924 1.00 84.88 856 ALA A CA 1
ATOM 6745 C C . ALA A 1 856 ? 22.811 -38.070 17.716 1.00 84.88 856 ALA A C 1
ATOM 6747 O O . ALA A 1 856 ? 22.733 -39.242 18.067 1.00 84.88 856 ALA A O 1
ATOM 6748 N N . GLY A 1 857 ? 23.888 -37.319 17.985 1.00 89.19 857 GLY A N 1
ATOM 6749 C CA . GLY A 1 857 ? 25.051 -37.815 18.728 1.00 89.19 857 GLY A CA 1
ATOM 6750 C C . GLY A 1 857 ? 24.769 -38.030 20.217 1.00 89.19 857 GLY A C 1
ATOM 6751 O O . GLY A 1 857 ? 23.721 -37.638 20.729 1.00 89.19 857 GLY A O 1
ATOM 6752 N N . GLU A 1 858 ? 25.719 -38.640 20.920 1.00 91.88 858 GLU A N 1
ATOM 6753 C CA . GLU A 1 858 ? 25.578 -39.010 22.331 1.00 91.88 858 GLU A CA 1
ATOM 6754 C C . GLU A 1 858 ? 25.677 -37.821 23.307 1.00 91.88 858 GLU A C 1
ATOM 6756 O O . GLU A 1 858 ? 25.973 -36.679 22.935 1.00 91.88 858 GLU A O 1
ATOM 6761 N N . TRP A 1 859 ? 25.387 -38.091 24.583 1.00 94.62 859 TRP A N 1
ATOM 6762 C CA . TRP A 1 859 ? 25.639 -37.158 25.680 1.00 94.62 859 TRP A CA 1
ATOM 6763 C C . TRP A 1 859 ? 27.136 -37.101 25.992 1.00 94.62 859 TRP A C 1
ATOM 6765 O O . TRP A 1 859 ? 27.769 -38.139 26.151 1.00 94.62 859 TRP A O 1
ATOM 6775 N N . SER A 1 860 ? 27.688 -35.898 26.158 1.00 93.62 860 SER A N 1
ATOM 6776 C CA . SER A 1 860 ? 29.058 -35.731 26.651 1.00 93.62 860 SER A CA 1
ATOM 6777 C C . SER A 1 860 ? 29.262 -36.369 28.028 1.00 93.62 860 SER A C 1
ATOM 6779 O O . SER A 1 860 ? 28.323 -36.473 28.820 1.00 93.62 860 SER A O 1
ATOM 6781 N N . GLU A 1 861 ? 30.523 -36.647 28.355 1.00 91.50 861 GLU A N 1
ATOM 6782 C CA . GLU A 1 861 ? 31.004 -36.894 29.719 1.00 91.50 861 GLU A CA 1
ATOM 6783 C C . GLU A 1 861 ? 30.408 -35.902 30.736 1.00 91.50 861 GLU A C 1
ATOM 6785 O O . GLU A 1 861 ? 30.168 -34.729 30.409 1.00 91.50 861 GLU A O 1
ATOM 6790 N N . THR A 1 862 ? 30.219 -36.365 31.977 1.00 91.00 862 THR A N 1
ATOM 6791 C CA . THR A 1 862 ? 29.877 -35.500 33.116 1.00 91.00 862 THR A CA 1
ATOM 6792 C C . THR A 1 862 ? 30.974 -34.462 33.334 1.00 91.00 862 THR A C 1
ATOM 6794 O O . THR A 1 862 ? 32.152 -34.800 33.422 1.00 91.00 862 THR A O 1
ATOM 6797 N N . LYS A 1 863 ? 30.580 -33.200 33.510 1.00 88.62 863 LYS A N 1
ATOM 6798 C CA . LYS A 1 863 ? 31.460 -32.117 33.971 1.00 88.62 863 LYS A CA 1
ATOM 6799 C C . LYS A 1 863 ? 30.782 -31.389 35.127 1.00 88.62 863 LYS A C 1
ATOM 6801 O O . LYS A 1 863 ? 29.566 -31.249 35.119 1.00 88.62 863 LYS A O 1
ATOM 6806 N N . SER A 1 864 ? 31.537 -30.946 36.127 1.00 85.06 864 SER A N 1
ATOM 6807 C CA . SER A 1 864 ? 30.986 -30.178 37.255 1.00 85.06 864 SER A CA 1
ATOM 6808 C C . SER A 1 864 ? 31.022 -28.670 36.966 1.00 85.06 864 SER A C 1
ATOM 6810 O O . SER A 1 864 ? 31.888 -28.191 36.228 1.00 85.06 864 SER A O 1
ATOM 6812 N N . MET A 1 865 ? 30.078 -27.917 37.533 1.00 74.88 865 MET A N 1
ATOM 6813 C CA . MET A 1 865 ? 30.103 -26.453 37.613 1.00 74.88 865 MET A CA 1
ATOM 6814 C C . MET A 1 865 ? 30.411 -25.989 39.047 1.00 74.88 865 MET A C 1
ATOM 6816 O O . MET A 1 865 ? 29.998 -26.643 40.002 1.00 74.88 865 MET A O 1
ATOM 6820 N N . PRO A 1 866 ? 31.104 -24.850 39.234 1.00 70.88 866 PRO A N 1
ATOM 6821 C CA . PRO A 1 866 ? 31.396 -24.332 40.568 1.00 70.88 866 PRO A CA 1
ATOM 6822 C C . PRO A 1 866 ? 30.106 -23.929 41.301 1.00 70.88 866 PRO A C 1
ATOM 6824 O O . PRO A 1 866 ? 29.268 -23.208 40.757 1.00 70.88 866 PRO A O 1
ATOM 6827 N N . ALA A 1 867 ? 29.971 -24.373 42.555 1.00 61.03 867 ALA A N 1
ATOM 6828 C CA . ALA A 1 867 ? 28.786 -24.149 43.391 1.00 61.03 867 ALA A CA 1
ATOM 6829 C C . ALA A 1 867 ? 28.481 -22.661 43.612 1.00 61.03 867 ALA A C 1
ATOM 6831 O O . ALA A 1 867 ? 27.341 -22.210 43.510 1.00 61.03 867 ALA A O 1
ATOM 6832 N N . THR A 1 868 ? 29.534 -21.902 43.898 1.00 57.38 868 THR A N 1
ATOM 6833 C CA . THR A 1 868 ? 29.516 -20.465 44.155 1.00 57.38 868 THR A CA 1
ATOM 6834 C C . THR A 1 868 ? 30.793 -19.852 43.604 1.00 57.38 868 THR A C 1
ATOM 6836 O O . THR A 1 868 ? 31.847 -20.488 43.611 1.00 57.38 868 THR A O 1
ATOM 6839 N N . SER A 1 869 ? 30.723 -18.596 43.178 1.00 49.00 869 SER A N 1
ATOM 6840 C CA . SER A 1 869 ? 31.888 -17.833 42.733 1.00 49.00 869 SER A CA 1
ATOM 6841 C C . SER A 1 869 ? 31.737 -16.373 43.120 1.00 49.00 869 SER A C 1
ATOM 6843 O O . SER A 1 869 ? 30.666 -15.796 42.908 1.00 49.00 869 SER A O 1
ATOM 6845 N N . GLU A 1 870 ? 32.821 -15.742 43.558 1.00 55.84 870 GLU A N 1
ATOM 6846 C CA . GLU A 1 870 ? 32.914 -14.288 43.483 1.00 55.84 870 GLU A CA 1
ATOM 6847 C C . GLU A 1 870 ? 32.709 -13.816 42.032 1.00 55.84 870 GLU A C 1
ATOM 6849 O O . GLU A 1 870 ? 33.049 -14.509 41.069 1.00 55.84 870 GLU A O 1
ATOM 6854 N N . ARG A 1 871 ? 32.136 -12.622 41.858 1.00 54.72 871 ARG A N 1
ATOM 6855 C CA . ARG A 1 871 ? 31.934 -12.007 40.539 1.00 54.72 871 ARG A CA 1
ATOM 6856 C C . ARG A 1 871 ? 33.291 -11.601 39.957 1.00 54.72 871 ARG A C 1
ATOM 6858 O O . ARG A 1 871 ? 33.774 -10.511 40.264 1.00 54.72 871 ARG A O 1
ATOM 6865 N N . ASP A 1 872 ? 33.861 -12.428 39.080 1.00 61.12 872 ASP A N 1
ATOM 6866 C CA . ASP A 1 872 ? 35.052 -12.096 38.288 1.00 61.12 872 ASP A CA 1
ATOM 6867 C C . ASP A 1 872 ? 34.804 -10.753 37.560 1.00 61.12 872 ASP A C 1
ATOM 6869 O O . ASP A 1 872 ? 33.875 -10.659 36.749 1.00 61.12 872 ASP A O 1
ATOM 6873 N N . PRO A 1 873 ? 35.599 -9.692 37.812 1.00 57.16 873 PRO A N 1
ATOM 6874 C CA . PRO A 1 873 ? 35.360 -8.375 37.215 1.00 57.16 873 PRO A CA 1
ATOM 6875 C C . PRO A 1 873 ? 35.444 -8.340 35.681 1.00 57.16 873 PRO A C 1
ATOM 6877 O O . PRO A 1 873 ? 34.965 -7.386 35.068 1.00 57.16 873 PRO A O 1
ATOM 6880 N N . LYS A 1 874 ? 36.056 -9.355 35.056 1.00 55.78 874 LYS A N 1
ATOM 6881 C CA . LYS A 1 874 ? 36.221 -9.499 33.602 1.00 55.78 874 LYS A CA 1
ATOM 6882 C C . LYS A 1 874 ? 35.257 -10.526 32.996 1.00 55.78 874 LYS A C 1
ATOM 6884 O O . LYS A 1 874 ? 34.857 -10.346 31.848 1.00 55.78 874 LYS A O 1
ATOM 6889 N N . LYS A 1 875 ? 34.894 -11.591 33.726 1.00 53.50 875 LYS A N 1
ATOM 6890 C CA . LYS A 1 875 ? 34.039 -12.693 33.224 1.00 53.50 875 LYS A CA 1
ATOM 6891 C C . LYS A 1 875 ? 32.589 -12.666 33.728 1.00 53.50 875 LYS A C 1
ATOM 6893 O O . LYS A 1 875 ? 31.731 -13.277 33.098 1.00 53.50 875 LYS A O 1
ATOM 6898 N N . GLY A 1 876 ? 32.295 -11.937 34.805 1.00 65.56 876 GLY A N 1
ATOM 6899 C CA . GLY A 1 876 ? 30.984 -11.900 35.459 1.00 65.56 876 GLY A CA 1
ATOM 6900 C C . GLY A 1 876 ? 30.849 -12.916 36.597 1.00 65.56 876 GLY A C 1
ATOM 6901 O O . GLY A 1 876 ? 31.837 -13.419 37.120 1.00 65.56 876 GLY A O 1
ATOM 6902 N N . TYR A 1 877 ? 29.612 -13.198 37.006 1.00 64.06 877 TYR A N 1
ATOM 6903 C CA . TYR A 1 877 ? 29.329 -14.290 37.940 1.00 64.06 877 TYR A CA 1
ATOM 6904 C C . TYR A 1 877 ? 29.447 -15.637 37.204 1.00 64.06 877 TYR A C 1
ATOM 6906 O O . TYR A 1 877 ? 28.941 -15.758 36.085 1.00 64.06 877 TYR A O 1
ATOM 6914 N N . THR A 1 878 ? 30.095 -16.637 37.812 1.00 66.25 878 THR A N 1
ATOM 6915 C CA . THR A 1 878 ? 30.246 -17.989 37.240 1.00 66.25 878 THR A CA 1
ATOM 6916 C C . THR A 1 878 ? 29.469 -19.063 38.009 1.00 66.25 878 THR A C 1
ATOM 6918 O O . THR A 1 878 ? 29.721 -20.248 37.815 1.00 66.25 878 THR A O 1
ATOM 6921 N N . ASP A 1 879 ? 28.518 -18.670 38.858 1.00 72.62 879 ASP A N 1
ATOM 6922 C CA . ASP A 1 879 ? 27.568 -19.574 39.505 1.00 72.62 879 ASP A CA 1
ATOM 6923 C C . ASP A 1 879 ? 26.551 -20.135 38.496 1.00 72.62 879 ASP A C 1
ATOM 6925 O O . ASP A 1 879 ? 26.218 -19.508 37.481 1.00 72.62 879 ASP A O 1
ATOM 6929 N N . PHE A 1 880 ? 26.034 -21.327 38.795 1.00 71.88 880 PHE A N 1
ATOM 6930 C CA . PHE A 1 880 ? 25.165 -22.097 37.904 1.00 71.88 880 PHE A CA 1
ATOM 6931 C C . PHE A 1 880 ? 23.994 -21.289 37.282 1.00 71.88 880 PHE A C 1
ATOM 6933 O O . PHE A 1 880 ? 23.894 -21.272 36.048 1.00 71.88 880 PHE A O 1
ATOM 6940 N N . PRO A 1 881 ? 23.154 -20.551 38.047 1.00 76.38 881 PRO A N 1
ATOM 6941 C CA . PRO A 1 881 ? 22.068 -19.734 37.491 1.00 76.38 881 PRO A CA 1
ATOM 6942 C C . PRO A 1 881 ? 22.515 -18.709 36.441 1.00 76.38 881 PRO A C 1
ATOM 6944 O O . PRO A 1 881 ? 21.838 -18.525 35.422 1.00 76.38 881 PRO A O 1
ATOM 6947 N N . ASN A 1 882 ? 23.648 -18.033 36.657 1.00 76.25 882 ASN A N 1
ATOM 6948 C CA . ASN A 1 882 ? 24.130 -16.993 35.751 1.00 76.25 882 ASN A CA 1
ATOM 6949 C C . ASN A 1 882 ? 24.852 -17.574 34.531 1.00 76.25 882 ASN A C 1
ATOM 6951 O O . ASN A 1 882 ? 24.619 -17.088 33.421 1.00 76.25 882 ASN A O 1
ATOM 6955 N N . VAL A 1 883 ? 25.630 -18.652 34.687 1.00 75.88 883 VAL A N 1
ATOM 6956 C CA . VAL A 1 883 ? 26.248 -19.376 33.559 1.00 75.88 883 VAL A CA 1
ATOM 6957 C C . VAL A 1 883 ? 25.177 -19.953 32.634 1.00 75.88 883 VAL A C 1
ATOM 6959 O 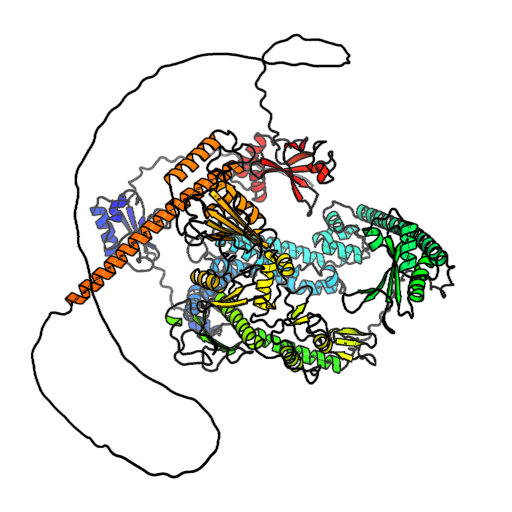O . VAL A 1 883 ? 25.244 -19.756 31.415 1.00 75.88 883 VAL A O 1
ATOM 6962 N N . ALA A 1 884 ? 24.143 -20.586 33.195 1.00 77.38 884 ALA A N 1
ATOM 6963 C CA . ALA A 1 884 ? 22.993 -21.071 32.442 1.00 77.38 884 ALA A CA 1
ATOM 6964 C C . ALA A 1 884 ? 22.260 -19.915 31.736 1.00 77.38 884 ALA A C 1
ATOM 6966 O O . ALA A 1 884 ? 22.093 -19.939 30.515 1.00 77.38 884 ALA A O 1
ATOM 6967 N N . THR A 1 885 ? 21.901 -18.851 32.466 1.00 83.62 885 THR A N 1
ATOM 6968 C CA . THR A 1 885 ? 21.198 -17.677 31.912 1.00 83.62 885 THR A CA 1
ATOM 6969 C C . THR A 1 885 ? 21.978 -17.001 30.778 1.00 83.62 885 THR A C 1
ATOM 6971 O O . THR A 1 885 ? 21.397 -16.656 29.744 1.00 83.62 885 THR A O 1
ATOM 6974 N N . PHE A 1 886 ? 23.294 -16.831 30.930 1.00 81.75 886 PHE A N 1
ATOM 6975 C CA . PHE A 1 886 ? 24.166 -16.264 29.901 1.00 81.75 886 PHE A CA 1
ATOM 6976 C C . PHE A 1 886 ? 24.262 -17.170 28.668 1.00 81.75 886 PHE A C 1
ATOM 6978 O O . PHE A 1 886 ? 24.130 -16.693 27.539 1.00 81.75 886 PHE A O 1
ATOM 6985 N N . THR A 1 887 ? 24.423 -18.479 28.875 1.00 79.38 887 THR A N 1
ATOM 6986 C CA . THR A 1 887 ? 24.499 -19.479 27.800 1.00 79.38 887 THR A CA 1
ATOM 6987 C C . THR A 1 887 ? 23.214 -19.501 26.973 1.00 79.38 887 THR A C 1
ATOM 6989 O O . THR A 1 887 ? 23.268 -19.369 25.749 1.00 79.38 887 THR A O 1
ATOM 6992 N N . ILE A 1 888 ? 22.051 -19.561 27.632 1.00 82.38 888 ILE A N 1
ATOM 6993 C CA . ILE A 1 888 ? 20.739 -19.493 26.974 1.00 82.38 888 ILE A CA 1
ATOM 6994 C C . ILE A 1 888 ? 20.623 -18.190 26.170 1.00 82.38 888 ILE A C 1
ATOM 6996 O O . ILE A 1 888 ? 20.265 -18.235 24.996 1.00 82.38 888 ILE A O 1
ATOM 7000 N N . ARG A 1 889 ? 20.979 -17.029 26.743 1.00 83.44 889 ARG A N 1
ATOM 7001 C CA . ARG A 1 889 ? 20.931 -15.733 26.036 1.00 83.44 889 ARG A CA 1
ATOM 7002 C C . ARG A 1 889 ? 21.819 -15.683 24.794 1.00 83.44 889 ARG A C 1
ATOM 7004 O O . ARG A 1 889 ? 21.340 -15.296 23.732 1.00 83.44 889 ARG A O 1
ATOM 7011 N N . LYS A 1 890 ? 23.061 -16.162 24.885 1.00 83.12 890 LYS A N 1
ATOM 7012 C CA . LYS A 1 890 ? 23.998 -16.234 23.751 1.00 83.12 890 LYS A CA 1
ATOM 7013 C C . LYS A 1 890 ? 23.437 -17.058 22.582 1.00 83.12 890 LYS A C 1
ATOM 7015 O O . LYS A 1 890 ? 23.619 -16.691 21.419 1.00 83.12 890 LYS A O 1
ATOM 7020 N N . PHE A 1 891 ? 22.706 -18.134 22.878 1.00 80.12 891 PHE A N 1
ATOM 7021 C CA . PHE A 1 891 ? 21.978 -18.897 21.862 1.00 80.12 891 PHE A CA 1
ATOM 7022 C C . PHE A 1 891 ? 20.672 -18.223 21.419 1.00 80.12 891 PHE A C 1
ATOM 7024 O O . PHE A 1 891 ? 20.291 -18.354 20.261 1.00 80.12 891 PHE A O 1
ATOM 7031 N N . LEU A 1 892 ? 19.974 -17.484 22.285 1.00 80.75 892 LEU A N 1
ATOM 7032 C CA . LEU A 1 892 ? 18.753 -16.749 21.927 1.00 80.75 892 LEU A CA 1
ATOM 7033 C C . LEU A 1 892 ? 19.014 -15.592 20.962 1.00 80.75 892 LEU A C 1
ATOM 7035 O O . LEU A 1 892 ? 18.152 -15.299 20.131 1.00 80.75 892 LEU A O 1
ATOM 7039 N N . ASP A 1 893 ? 20.171 -14.943 21.051 1.00 76.19 893 ASP A N 1
ATOM 7040 C CA . ASP A 1 893 ? 20.564 -13.850 20.153 1.00 76.19 893 ASP A CA 1
ATOM 7041 C C . ASP A 1 893 ? 21.015 -14.354 18.772 1.00 76.19 893 ASP A C 1
ATOM 7043 O O . ASP A 1 893 ? 20.921 -13.627 17.786 1.00 76.19 893 ASP A O 1
ATOM 7047 N N . THR A 1 894 ? 21.422 -15.625 18.681 1.00 71.75 894 THR A N 1
ATOM 7048 C CA . THR A 1 894 ? 21.747 -16.324 17.422 1.00 71.75 894 THR A CA 1
ATOM 7049 C C . THR A 1 894 ? 20.609 -17.219 16.901 1.00 71.75 894 THR A C 1
ATOM 7051 O O . THR A 1 894 ? 20.724 -17.796 15.819 1.00 71.75 894 THR A O 1
ATOM 7054 N N . ALA A 1 895 ? 19.488 -17.305 17.626 1.00 66.62 895 ALA A N 1
ATOM 7055 C CA . ALA A 1 895 ? 18.319 -18.101 17.258 1.00 66.62 895 ALA A CA 1
ATOM 7056 C C . ALA A 1 895 ? 17.614 -17.558 15.996 1.00 66.62 895 ALA A C 1
ATOM 7058 O O . ALA A 1 895 ? 17.312 -16.359 15.938 1.00 66.62 895 ALA A O 1
ATOM 7059 N N . PRO A 1 896 ? 17.238 -18.414 15.025 1.00 60.16 896 PRO A N 1
ATOM 7060 C CA . PRO A 1 896 ? 16.306 -18.034 13.966 1.00 60.16 896 PRO A CA 1
ATOM 7061 C C . PRO A 1 896 ? 14.968 -17.563 14.556 1.00 60.16 896 PRO A C 1
ATOM 7063 O O . PRO A 1 896 ? 14.441 -18.168 15.491 1.00 60.16 896 PRO A O 1
ATOM 7066 N N . ALA A 1 897 ? 14.390 -16.489 14.013 1.00 50.97 897 ALA A N 1
ATOM 7067 C CA . ALA A 1 897 ? 13.116 -15.977 14.514 1.00 50.97 897 ALA A CA 1
ATOM 7068 C C . ALA A 1 897 ? 11.982 -17.006 14.315 1.00 50.97 897 ALA A C 1
ATOM 7070 O O . ALA A 1 897 ? 11.858 -17.610 13.253 1.00 50.97 897 ALA A O 1
ATOM 7071 N N . GLY A 1 898 ? 11.164 -17.203 15.352 1.00 54.84 898 GLY A N 1
ATOM 7072 C CA . GLY A 1 898 ? 10.098 -18.214 15.394 1.00 54.84 898 GLY A CA 1
ATOM 7073 C C . GLY A 1 898 ? 10.456 -19.461 16.209 1.00 54.84 898 GLY A C 1
ATOM 7074 O O . GLY A 1 898 ? 9.572 -20.013 16.863 1.00 54.84 898 GLY A O 1
ATOM 7075 N N . VAL A 1 899 ? 11.740 -19.840 16.263 1.00 61.91 899 VAL A N 1
ATOM 7076 C CA . VAL A 1 899 ? 12.215 -20.981 17.065 1.00 61.91 899 VAL A CA 1
ATOM 7077 C C . VAL A 1 899 ? 11.936 -20.740 18.548 1.00 61.91 899 VAL A C 1
ATOM 7079 O O . VAL A 1 899 ? 12.178 -19.645 19.068 1.00 61.91 899 VAL A O 1
ATOM 7082 N N . ARG A 1 900 ? 11.457 -21.782 19.237 1.00 73.69 900 ARG A N 1
ATOM 7083 C CA . ARG A 1 900 ? 11.310 -21.795 20.697 1.00 73.69 900 ARG A CA 1
ATOM 7084 C C . ARG A 1 900 ? 12.211 -22.844 21.322 1.00 73.69 900 ARG A C 1
ATOM 7086 O O . ARG A 1 900 ? 12.058 -24.038 21.072 1.00 73.69 900 ARG A O 1
ATOM 7093 N N . TYR A 1 901 ? 13.109 -22.379 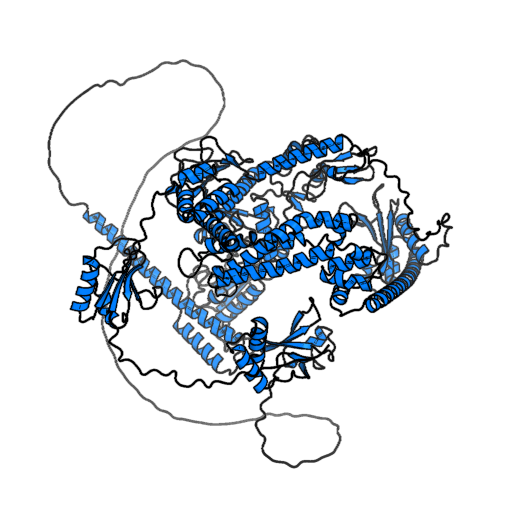22.180 1.00 83.19 901 TYR A N 1
ATOM 7094 C CA . TYR A 1 901 ? 13.856 -23.253 23.079 1.00 83.19 901 TYR A CA 1
ATOM 7095 C C . TYR A 1 901 ? 12.928 -23.739 24.192 1.00 83.19 901 TYR A C 1
ATOM 7097 O O . TYR A 1 901 ? 11.941 -23.071 24.508 1.00 83.19 901 TYR A O 1
ATOM 7105 N N . ARG A 1 902 ? 13.224 -24.898 24.776 1.00 89.06 902 ARG A N 1
ATOM 7106 C CA . ARG A 1 902 ? 12.369 -25.549 25.776 1.00 89.06 902 ARG A CA 1
ATOM 7107 C C . ARG A 1 902 ? 13.167 -25.835 27.040 1.00 89.06 902 ARG A C 1
ATOM 7109 O O . ARG A 1 902 ? 14.293 -26.306 26.936 1.00 89.06 902 ARG A O 1
ATOM 7116 N N . VAL A 1 903 ? 12.581 -25.558 28.201 1.00 91.31 903 VAL A N 1
ATOM 7117 C CA . VAL A 1 903 ? 13.140 -25.845 29.528 1.00 91.31 903 VAL A CA 1
ATOM 7118 C C . VAL A 1 903 ? 12.158 -26.717 30.299 1.00 91.31 903 VAL A C 1
ATOM 7120 O O . VAL A 1 903 ? 10.971 -26.394 30.366 1.00 91.31 903 VAL A O 1
ATOM 7123 N N . ALA A 1 904 ? 12.659 -27.803 30.877 1.00 93.31 904 ALA A N 1
ATOM 7124 C CA . ALA A 1 904 ? 11.924 -28.726 31.737 1.00 93.31 904 ALA A CA 1
ATOM 7125 C C . ALA A 1 904 ? 12.783 -29.116 32.953 1.00 93.31 904 ALA A C 1
ATOM 7127 O O . ALA A 1 904 ? 13.960 -28.759 33.015 1.00 93.31 904 ALA A O 1
ATOM 7128 N N . GLY A 1 905 ? 12.192 -29.827 33.913 1.00 93.88 905 GLY A N 1
ATOM 7129 C CA . GLY A 1 905 ? 12.851 -30.226 35.159 1.00 93.88 905 GLY A CA 1
ATOM 7130 C C . GLY A 1 905 ? 12.597 -29.271 36.335 1.00 93.88 905 GLY A C 1
ATOM 7131 O O . GLY A 1 905 ? 11.701 -28.425 36.241 1.00 93.88 905 GLY A O 1
ATOM 7132 N N . PRO A 1 906 ? 13.365 -29.371 37.438 1.00 93.56 906 PRO A N 1
ATOM 7133 C CA . PRO A 1 906 ? 13.203 -28.563 38.646 1.00 93.56 906 PRO A CA 1
ATOM 7134 C C . PRO A 1 906 ? 13.837 -27.171 38.478 1.00 93.56 906 PRO A C 1
ATOM 7136 O O . PRO A 1 906 ? 14.771 -26.791 39.178 1.00 93.56 906 PRO A O 1
ATOM 7139 N N . TRP A 1 907 ? 13.370 -26.404 37.490 1.00 93.31 907 TRP A N 1
ATOM 7140 C CA . TRP A 1 907 ? 13.980 -25.128 37.100 1.00 93.31 907 TRP A CA 1
ATOM 7141 C C . TRP A 1 907 ? 13.606 -23.947 38.006 1.00 93.31 907 TRP A C 1
ATOM 7143 O O . TRP A 1 907 ? 14.253 -22.896 37.936 1.00 93.31 907 TRP A O 1
ATOM 7153 N N . LEU A 1 908 ? 12.578 -24.091 38.846 1.00 91.69 908 LEU A N 1
ATOM 7154 C CA . LEU A 1 908 ? 12.126 -23.051 39.770 1.00 91.69 908 LEU A CA 1
ATOM 7155 C C . LEU A 1 908 ? 13.227 -22.703 40.791 1.00 91.69 908 LEU A C 1
ATOM 7157 O O . LEU A 1 908 ? 13.894 -23.585 41.320 1.00 91.69 908 LEU A O 1
ATOM 7161 N N . GLY A 1 909 ? 13.458 -21.407 41.019 1.00 87.81 909 GLY A N 1
ATOM 7162 C CA . GLY A 1 909 ? 14.566 -20.903 41.847 1.00 87.81 909 GLY A CA 1
ATOM 7163 C C . GLY A 1 909 ? 15.906 -20.759 41.105 1.00 87.81 909 GLY A C 1
ATOM 7164 O O . GLY A 1 909 ? 16.697 -19.873 41.436 1.00 87.81 909 GLY A O 1
ATOM 7165 N N . TYR A 1 910 ? 16.139 -21.549 40.051 1.00 89.00 910 TYR A N 1
ATOM 7166 C CA . TYR A 1 910 ? 17.382 -21.531 39.266 1.00 89.00 910 TYR A CA 1
ATOM 7167 C C . TYR A 1 910 ? 17.280 -20.719 37.968 1.00 89.00 910 TYR A C 1
ATOM 7169 O O . TYR A 1 910 ? 18.236 -20.046 37.583 1.00 89.00 910 TYR A O 1
ATOM 7177 N N . LEU A 1 911 ? 16.133 -20.765 37.283 1.00 91.56 911 LEU A N 1
ATOM 7178 C CA . LEU A 1 911 ? 15.901 -20.086 36.005 1.00 91.56 911 LEU A CA 1
ATOM 7179 C C . LEU A 1 911 ? 14.573 -19.322 36.014 1.00 91.56 911 LEU A C 1
ATOM 7181 O O . LEU A 1 911 ? 13.548 -19.814 36.480 1.00 91.56 911 LEU A O 1
ATOM 7185 N N . TYR A 1 912 ? 14.580 -18.120 35.436 1.00 92.31 912 TYR A N 1
ATOM 7186 C CA . TYR A 1 912 ? 13.446 -17.198 35.495 1.00 92.31 912 TYR A CA 1
ATOM 7187 C C . TYR A 1 912 ? 12.914 -16.892 34.087 1.00 92.31 912 TYR A C 1
ATOM 7189 O O . TYR A 1 912 ? 13.629 -16.279 33.292 1.00 92.31 912 TYR A O 1
ATOM 7197 N N . PRO A 1 913 ? 11.654 -17.234 33.747 1.00 91.00 913 PRO A N 1
ATOM 7198 C CA . PRO A 1 913 ? 11.093 -16.986 32.412 1.00 91.00 913 PRO A CA 1
ATOM 7199 C C . PRO A 1 913 ? 11.151 -15.516 31.952 1.00 91.00 913 PRO A C 1
ATOM 7201 O O . PRO A 1 913 ? 11.217 -15.221 30.756 1.00 91.00 913 PRO A O 1
ATOM 7204 N N . THR A 1 914 ? 11.175 -14.569 32.893 1.00 90.56 914 THR A N 1
ATOM 7205 C CA . THR A 1 914 ? 11.348 -13.130 32.635 1.00 90.56 914 THR A CA 1
ATOM 7206 C C . THR A 1 914 ? 12.712 -12.738 32.065 1.00 90.56 914 THR A C 1
ATOM 7208 O O . THR A 1 914 ? 12.820 -11.664 31.463 1.00 90.56 914 THR A O 1
ATOM 7211 N N . ASP A 1 915 ? 13.728 -13.592 32.198 1.00 89.38 915 ASP A N 1
ATOM 7212 C CA . ASP A 1 915 ? 15.091 -13.331 31.729 1.00 89.38 915 ASP A CA 1
ATOM 7213 C C . ASP A 1 915 ? 15.262 -13.580 30.223 1.00 89.38 915 ASP A C 1
ATOM 7215 O O . ASP A 1 915 ? 16.230 -13.086 29.632 1.00 89.38 915 ASP A O 1
ATOM 7219 N N . PHE A 1 916 ? 14.317 -14.308 29.615 1.00 87.62 916 PHE A N 1
ATOM 7220 C CA . PHE A 1 916 ? 14.394 -14.850 28.251 1.00 87.62 916 PHE A CA 1
ATOM 7221 C C . PHE A 1 916 ? 13.228 -14.423 27.339 1.00 87.62 916 PHE A C 1
ATOM 7223 O O . PHE A 1 916 ? 13.307 -14.548 26.113 1.00 87.62 916 PHE A O 1
ATOM 7230 N N . GLY A 1 917 ? 12.144 -13.894 27.916 1.00 84.44 917 GLY A N 1
ATOM 7231 C CA . GLY A 1 917 ? 10.976 -13.429 27.168 1.00 84.44 917 GLY A CA 1
ATOM 7232 C C . GLY A 1 917 ? 10.191 -14.573 26.517 1.00 84.44 917 GLY A C 1
ATOM 7233 O O . GLY A 1 917 ? 10.071 -15.659 27.068 1.00 84.44 917 GLY A O 1
ATOM 7234 N N . THR A 1 918 ? 9.624 -14.334 25.333 1.00 78.06 918 THR A N 1
ATOM 7235 C CA . THR A 1 918 ? 8.740 -15.291 24.635 1.00 78.06 918 THR A CA 1
ATOM 7236 C C . THR A 1 918 ? 9.464 -16.298 23.732 1.00 78.06 918 THR A C 1
ATOM 7238 O O . THR A 1 918 ? 8.800 -17.110 23.086 1.00 78.06 918 THR A O 1
ATOM 7241 N N . LYS A 1 919 ? 10.803 -16.254 23.665 1.00 78.50 919 LYS A N 1
ATOM 7242 C CA . LYS A 1 919 ? 11.625 -17.187 22.869 1.00 78.50 919 LYS A CA 1
ATOM 7243 C C . LYS A 1 919 ? 11.890 -18.531 23.573 1.00 78.50 919 LYS A C 1
ATOM 7245 O O . LYS A 1 919 ? 12.370 -19.461 22.930 1.00 78.50 919 LYS A O 1
ATOM 7250 N N . VAL A 1 920 ? 11.598 -18.640 24.871 1.00 85.69 920 VAL A N 1
ATOM 7251 C CA . VAL A 1 920 ? 11.781 -19.871 25.654 1.00 85.69 920 VAL A CA 1
ATOM 7252 C C . VAL A 1 920 ? 10.437 -20.322 26.215 1.00 85.69 920 VAL A C 1
ATOM 7254 O O . VAL A 1 920 ? 9.744 -19.556 26.885 1.00 85.69 920 VAL A O 1
ATOM 7257 N N . GLN A 1 921 ? 10.069 -21.568 25.938 1.00 86.38 921 GLN A N 1
ATOM 7258 C CA . GLN A 1 921 ? 8.998 -22.275 26.622 1.00 86.38 921 GLN A CA 1
ATOM 7259 C C . GLN A 1 921 ? 9.560 -22.902 27.897 1.00 86.38 921 GLN A C 1
ATOM 7261 O O . GLN A 1 921 ? 10.505 -23.681 27.837 1.00 86.38 921 GLN A O 1
ATOM 7266 N N . PHE A 1 922 ? 8.941 -22.593 29.029 1.00 89.06 922 PHE A N 1
ATOM 7267 C CA . PHE A 1 922 ? 9.130 -23.332 30.269 1.00 89.06 922 PHE A CA 1
ATOM 7268 C C . PHE A 1 922 ? 7.934 -24.266 30.436 1.00 89.06 922 PHE A C 1
ATOM 7270 O O . PHE A 1 922 ? 6.787 -23.807 30.451 1.00 89.06 922 PHE A O 1
ATOM 7277 N N . ASP A 1 923 ? 8.206 -25.562 30.518 1.00 87.88 923 ASP A N 1
ATOM 7278 C CA . ASP A 1 923 ? 7.228 -26.564 30.931 1.00 87.88 923 ASP A CA 1
ATOM 7279 C C . ASP A 1 923 ? 6.964 -26.425 32.450 1.00 87.88 923 ASP A C 1
ATOM 7281 O O . ASP A 1 923 ? 7.729 -25.744 33.140 1.00 87.88 923 ASP A O 1
ATOM 7285 N N . PRO A 1 924 ? 5.893 -27.018 33.013 1.00 87.44 924 PRO A N 1
ATOM 7286 C CA . PRO A 1 924 ? 5.688 -27.028 34.462 1.00 87.44 924 PRO A CA 1
ATOM 7287 C C . PRO A 1 924 ? 6.926 -27.571 35.193 1.00 87.44 924 PRO A C 1
ATOM 7289 O O . PRO A 1 924 ? 7.463 -28.602 34.794 1.00 87.44 924 PRO A O 1
ATOM 7292 N N . SER A 1 925 ? 7.385 -26.868 36.233 1.00 90.44 925 SER A N 1
ATOM 7293 C CA . SER A 1 925 ? 8.538 -27.308 37.032 1.00 90.44 925 SER A CA 1
ATOM 7294 C C . SER A 1 925 ? 8.178 -28.584 37.796 1.00 90.44 925 SER A C 1
ATOM 7296 O O . SER A 1 925 ? 7.110 -28.640 38.406 1.00 90.44 925 SER A O 1
ATOM 7298 N N . THR A 1 926 ? 9.053 -29.587 37.768 1.00 90.00 926 THR A N 1
ATOM 7299 C CA . THR A 1 926 ? 8.906 -30.840 38.540 1.00 90.00 926 THR A CA 1
ATOM 7300 C C . THR A 1 926 ? 9.311 -30.667 40.007 1.00 90.00 926 THR A C 1
ATOM 7302 O O . THR A 1 926 ? 8.793 -31.358 40.877 1.00 90.00 926 THR A O 1
ATOM 7305 N N . GLY A 1 927 ? 10.171 -29.686 40.292 1.00 88.75 927 GLY A N 1
ATOM 7306 C CA . GLY A 1 927 ? 10.624 -29.319 41.633 1.00 88.75 927 GLY A CA 1
ATOM 7307 C C . GLY A 1 927 ? 11.273 -27.931 41.673 1.00 88.75 927 GLY A C 1
ATOM 7308 O O . GLY A 1 927 ? 11.035 -27.105 40.784 1.00 88.75 927 GLY A O 1
ATOM 7309 N N . GLY A 1 928 ? 12.111 -27.696 42.685 1.00 85.81 928 GLY A N 1
ATOM 7310 C CA . GLY A 1 928 ? 12.750 -26.405 42.969 1.00 85.81 928 GLY A CA 1
ATOM 7311 C C . GLY A 1 928 ? 11.871 -25.472 43.814 1.00 85.81 928 GLY A C 1
ATOM 7312 O O . GLY A 1 928 ? 10.644 -25.537 43.752 1.00 85.81 928 GLY A O 1
ATOM 7313 N N . GLU A 1 929 ? 12.494 -24.600 44.609 1.00 87.56 929 GLU A N 1
ATOM 7314 C CA . GLU A 1 929 ? 11.806 -23.676 45.525 1.00 87.56 929 GLU A CA 1
ATOM 7315 C C . GLU A 1 929 ? 11.996 -22.209 45.107 1.00 87.56 929 GLU A C 1
ATOM 7317 O O . GLU A 1 929 ? 13.059 -21.795 44.641 1.00 87.56 929 GLU A O 1
ATOM 7322 N N . LEU A 1 930 ? 10.940 -21.407 45.268 1.00 90.81 930 LEU A N 1
ATOM 7323 C CA . LEU A 1 930 ? 10.911 -19.995 44.892 1.00 90.81 930 LEU A CA 1
ATOM 7324 C C . LEU A 1 930 ? 11.191 -19.092 46.102 1.00 90.81 930 LEU A C 1
ATOM 7326 O O . LEU A 1 930 ? 10.290 -18.430 46.620 1.00 90.81 930 LEU A O 1
ATOM 7330 N N . ASP A 1 931 ? 12.449 -19.049 46.534 1.00 90.75 931 ASP A N 1
ATOM 7331 C CA . ASP A 1 931 ? 12.884 -18.164 47.617 1.00 90.75 931 ASP A CA 1
ATOM 7332 C C . ASP A 1 931 ? 12.817 -16.682 47.190 1.00 90.75 931 ASP A C 1
ATOM 7334 O O . ASP A 1 931 ? 13.672 -16.154 46.471 1.00 90.75 931 ASP A O 1
ATOM 7338 N N . VAL A 1 932 ? 11.761 -16.000 47.642 1.00 91.50 932 VAL A N 1
ATOM 7339 C CA . VAL A 1 932 ? 11.559 -14.565 47.407 1.00 91.50 932 VAL A CA 1
ATOM 7340 C C . VAL A 1 932 ? 12.482 -13.709 48.273 1.00 91.50 932 VAL A C 1
ATOM 7342 O O . VAL A 1 932 ? 12.917 -12.666 47.796 1.00 91.50 932 VAL A O 1
ATOM 7345 N N . ALA A 1 933 ? 12.849 -14.141 49.482 1.00 91.00 933 ALA A N 1
ATOM 7346 C CA . ALA A 1 933 ? 13.751 -13.376 50.345 1.00 91.00 933 ALA A CA 1
ATOM 7347 C C . ALA A 1 933 ? 15.160 -13.300 49.734 1.00 91.00 933 ALA A C 1
ATOM 7349 O O . ALA A 1 933 ? 15.771 -12.231 49.702 1.00 91.00 933 ALA A O 1
ATOM 7350 N N . LYS A 1 934 ? 15.637 -14.396 49.133 1.00 88.50 934 LYS A N 1
ATOM 7351 C CA . LYS A 1 934 ? 16.867 -14.428 48.327 1.00 88.50 934 LYS A CA 1
ATOM 7352 C C . LYS A 1 934 ? 16.787 -13.547 47.080 1.00 88.50 934 LYS A C 1
ATOM 7354 O O . LYS A 1 934 ? 17.772 -12.890 46.755 1.00 88.50 934 LYS A O 1
ATOM 7359 N N . LEU A 1 935 ? 15.637 -13.469 46.405 1.00 90.75 935 LEU A N 1
ATOM 7360 C CA . LEU A 1 935 ? 15.441 -12.548 45.272 1.00 90.75 935 LEU A CA 1
ATOM 7361 C C . LEU A 1 935 ? 15.374 -11.073 45.696 1.00 90.75 935 LEU A C 1
ATOM 7363 O O . LEU A 1 935 ? 15.817 -10.201 44.947 1.00 90.75 935 LEU A O 1
ATOM 7367 N N . GLU A 1 936 ? 14.842 -10.775 46.881 1.00 92.81 936 GLU A N 1
ATOM 7368 C CA . GLU A 1 936 ? 14.870 -9.431 47.467 1.00 92.81 936 GLU A CA 1
ATOM 7369 C C . GLU A 1 936 ? 16.293 -9.047 47.894 1.00 92.81 936 GLU A C 1
ATOM 7371 O O . GLU A 1 936 ? 16.724 -7.929 47.609 1.00 92.81 936 GLU A O 1
ATOM 7376 N N . ALA A 1 937 ? 17.061 -9.985 48.456 1.00 90.25 937 ALA A N 1
ATOM 7377 C CA . ALA A 1 937 ? 18.482 -9.812 48.754 1.00 90.25 937 ALA A CA 1
ATOM 7378 C C . ALA A 1 937 ? 19.337 -9.624 47.483 1.00 90.25 937 ALA A C 1
ATOM 7380 O O . ALA A 1 937 ? 20.132 -8.689 47.433 1.00 90.25 937 ALA A O 1
ATOM 7381 N N . GLU A 1 938 ? 19.134 -10.428 46.428 1.00 86.56 938 GLU A N 1
ATOM 7382 C CA . GLU A 1 938 ? 19.783 -10.250 45.113 1.00 86.56 938 GLU A CA 1
ATOM 7383 C C . GLU A 1 938 ? 19.465 -8.858 44.542 1.00 86.56 938 GLU A C 1
ATOM 7385 O O . GLU A 1 938 ? 20.360 -8.125 44.117 1.00 86.56 938 GLU A O 1
ATOM 7390 N N . PHE A 1 939 ? 18.191 -8.453 44.568 1.00 92.75 939 PHE A N 1
ATOM 7391 C CA . PHE A 1 939 ? 17.778 -7.139 44.083 1.00 92.75 939 PHE A CA 1
ATOM 7392 C C . PHE A 1 939 ? 18.380 -5.993 44.913 1.00 92.75 939 PHE A C 1
ATOM 7394 O O . PHE A 1 939 ? 18.781 -4.977 44.335 1.00 92.75 939 PHE A O 1
ATOM 7401 N N . ALA A 1 940 ? 18.487 -6.149 46.235 1.00 91.94 940 ALA A N 1
ATOM 7402 C CA . ALA A 1 940 ? 19.116 -5.178 47.124 1.00 91.94 940 ALA A CA 1
ATOM 7403 C C . ALA A 1 940 ? 20.634 -5.080 46.892 1.00 91.94 940 ALA A C 1
ATOM 7405 O O . ALA A 1 940 ? 21.136 -3.972 46.706 1.00 91.94 940 ALA A O 1
ATOM 7406 N N . GLU A 1 941 ? 21.355 -6.206 46.817 1.00 88.56 941 GLU A N 1
ATOM 7407 C CA . GLU A 1 941 ? 22.801 -6.240 46.550 1.00 88.56 941 GLU A CA 1
ATOM 7408 C C . GLU A 1 941 ? 23.120 -5.608 45.192 1.00 88.56 941 GLU A C 1
ATOM 7410 O O . GLU A 1 941 ? 23.943 -4.695 45.108 1.00 88.56 941 GLU A O 1
ATOM 7415 N N . VAL A 1 942 ? 22.414 -6.022 44.133 1.00 86.25 942 VAL A N 1
ATOM 7416 C CA . VAL A 1 942 ? 22.597 -5.469 42.786 1.00 86.25 942 VAL A CA 1
ATOM 7417 C C . VAL A 1 942 ? 22.256 -3.974 42.764 1.00 86.25 942 VAL A C 1
ATOM 7419 O O . VAL A 1 942 ? 22.994 -3.200 42.162 1.00 86.25 942 VAL A O 1
ATOM 7422 N N . THR A 1 943 ? 21.208 -3.518 43.456 1.00 90.69 943 THR A N 1
ATOM 7423 C CA . THR A 1 943 ? 20.859 -2.082 43.508 1.00 90.69 943 THR A CA 1
ATOM 7424 C C . THR A 1 943 ? 21.875 -1.253 44.304 1.00 90.69 943 THR A C 1
ATOM 7426 O O . THR A 1 943 ? 22.229 -0.153 43.871 1.00 90.69 943 THR A O 1
ATOM 7429 N N . ALA A 1 944 ? 22.394 -1.768 45.422 1.00 90.44 944 ALA A N 1
ATOM 7430 C CA . ALA A 1 944 ? 23.424 -1.103 46.220 1.00 90.44 944 ALA A CA 1
ATOM 7431 C C . ALA A 1 944 ? 24.760 -1.025 45.461 1.00 90.44 944 ALA A C 1
ATOM 7433 O O . ALA A 1 944 ? 25.354 0.047 45.352 1.00 90.44 944 ALA A O 1
ATOM 7434 N N . LYS A 1 945 ? 25.182 -2.137 44.845 1.00 84.06 945 LYS A N 1
ATOM 7435 C CA . LYS A 1 945 ? 26.381 -2.236 43.997 1.00 84.06 945 LYS A CA 1
ATOM 7436 C C . LYS A 1 945 ? 26.293 -1.321 42.771 1.00 84.06 945 LYS A C 1
ATOM 7438 O O . LYS A 1 945 ? 27.276 -0.699 42.400 1.00 84.06 945 LYS A O 1
ATOM 7443 N N . VAL A 1 946 ? 25.117 -1.179 42.161 1.00 87.69 946 VAL A N 1
ATOM 7444 C CA . VAL A 1 946 ? 24.915 -0.254 41.031 1.00 87.69 946 VAL A CA 1
ATOM 7445 C C . VAL A 1 946 ? 24.836 1.210 41.481 1.00 87.69 946 VAL A C 1
ATOM 7447 O O . VAL A 1 946 ? 25.261 2.086 40.735 1.00 87.69 946 VAL A O 1
ATOM 7450 N N . SER A 1 947 ? 24.377 1.486 42.706 1.00 86.06 947 SER A N 1
ATOM 7451 C CA . SER A 1 947 ? 24.429 2.830 43.304 1.00 86.06 947 SER A CA 1
ATOM 7452 C C . SER A 1 947 ? 25.840 3.257 43.736 1.00 86.06 947 SER A C 1
ATOM 7454 O O . SER A 1 947 ? 26.109 4.456 43.778 1.00 86.06 947 SER A O 1
ATOM 7456 N N . SER A 1 948 ? 26.755 2.322 44.031 1.00 86.44 948 SER A N 1
ATOM 7457 C CA . SER A 1 948 ? 28.142 2.663 44.397 1.00 86.44 948 SER A CA 1
ATOM 7458 C C . SER A 1 948 ? 28.997 3.107 43.200 1.00 86.44 948 SER A C 1
ATOM 7460 O O . SER A 1 948 ? 29.975 3.835 43.374 1.00 86.44 948 SER A O 1
ATOM 7462 N N . TYR A 1 949 ? 28.608 2.750 41.972 1.00 78.25 949 TYR A N 1
ATOM 7463 C CA . TYR A 1 949 ? 29.222 3.259 40.746 1.00 78.25 949 TYR A CA 1
ATOM 7464 C C . TYR A 1 949 ? 28.527 4.556 40.291 1.00 78.25 949 TYR A C 1
ATOM 7466 O O . TYR A 1 949 ? 27.468 4.520 39.670 1.00 78.25 949 TYR A O 1
ATOM 7474 N N . GLY A 1 950 ? 29.145 5.720 40.534 1.00 86.44 950 GLY A N 1
ATOM 7475 C CA . GLY A 1 950 ? 28.536 7.049 40.303 1.00 86.44 950 GLY A CA 1
ATOM 7476 C C . GLY A 1 950 ? 28.062 7.378 38.868 1.00 86.44 950 GLY A C 1
ATOM 7477 O O . GLY A 1 950 ? 27.372 8.376 38.651 1.00 86.44 950 GLY A O 1
ATOM 7478 N N . GLN A 1 951 ? 28.393 6.547 37.877 1.00 82.38 951 GLN A N 1
ATOM 7479 C CA . GLN A 1 951 ? 27.755 6.511 36.555 1.00 82.38 951 GLN A CA 1
ATOM 7480 C C . GLN A 1 951 ? 27.517 5.039 36.163 1.00 82.38 951 GLN A C 1
ATOM 7482 O O . GLN A 1 951 ? 28.407 4.428 35.568 1.00 82.38 951 GLN A O 1
ATOM 7487 N N . PRO A 1 952 ? 26.350 4.447 36.483 1.00 82.44 952 PRO A N 1
ATOM 7488 C CA . PRO A 1 952 ? 26.118 3.023 36.260 1.00 82.44 952 PRO A CA 1
ATOM 7489 C C . PRO A 1 952 ? 25.993 2.688 34.771 1.00 82.44 952 PRO A C 1
ATOM 7491 O O . PRO A 1 952 ? 25.296 3.372 34.011 1.00 82.44 952 PRO A O 1
ATOM 7494 N N . THR A 1 953 ? 26.658 1.612 34.355 1.00 84.50 953 THR A N 1
ATOM 7495 C CA . THR A 1 953 ? 26.741 1.190 32.952 1.00 84.50 953 THR A CA 1
ATOM 7496 C C . THR A 1 953 ? 25.425 0.601 32.426 1.00 84.50 953 THR A C 1
ATOM 7498 O O . THR A 1 953 ? 24.516 0.239 33.175 1.00 84.50 953 THR A O 1
ATOM 7501 N N . GLY A 1 954 ? 25.316 0.451 31.100 1.00 76.62 954 GLY A N 1
ATOM 7502 C CA . GLY A 1 954 ? 24.138 -0.157 30.468 1.00 76.62 954 GLY A CA 1
ATOM 7503 C C . GLY A 1 954 ? 23.881 -1.611 30.898 1.00 76.62 954 GLY A C 1
ATOM 7504 O O . GLY A 1 954 ? 22.725 -2.009 31.027 1.00 76.62 954 GLY A O 1
ATOM 7505 N N . SER A 1 955 ? 24.933 -2.390 31.177 1.00 74.75 955 SER A N 1
ATOM 7506 C CA . SER A 1 955 ? 24.825 -3.756 31.713 1.00 74.75 955 SER A CA 1
ATOM 7507 C C . SER A 1 955 ? 24.338 -3.774 33.162 1.00 74.75 955 SER A C 1
ATOM 7509 O O . SER A 1 955 ? 23.528 -4.619 33.528 1.00 74.75 955 SER A O 1
ATOM 7511 N N . GLU A 1 956 ? 24.761 -2.811 33.975 1.00 82.56 956 GLU A N 1
ATOM 7512 C CA . GLU A 1 956 ? 24.328 -2.659 35.369 1.00 82.56 956 GLU A CA 1
ATOM 7513 C C . GLU A 1 956 ? 22.864 -2.216 35.477 1.00 82.56 956 GLU A C 1
ATOM 7515 O O . GLU A 1 956 ? 22.083 -2.813 36.221 1.00 82.56 956 GLU A O 1
ATOM 7520 N N . LYS A 1 957 ? 22.437 -1.267 34.637 1.00 83.31 957 LYS A N 1
ATOM 7521 C CA . LYS A 1 957 ? 21.016 -0.909 34.486 1.00 83.31 957 LYS A CA 1
ATOM 7522 C C . LYS A 1 957 ? 20.175 -2.096 34.000 1.00 83.31 957 LYS A C 1
ATOM 7524 O O . LYS A 1 957 ? 19.046 -2.281 34.462 1.00 83.31 957 LYS A O 1
ATOM 7529 N N . ALA A 1 958 ? 20.718 -2.929 33.108 1.00 81.00 958 ALA A N 1
ATOM 7530 C CA . ALA A 1 958 ? 20.061 -4.160 32.673 1.00 81.00 958 ALA A CA 1
ATOM 7531 C C . ALA A 1 958 ? 19.943 -5.197 33.808 1.00 81.00 958 ALA A C 1
ATOM 7533 O O . ALA A 1 958 ? 18.888 -5.822 33.919 1.00 81.00 958 ALA A O 1
ATOM 7534 N N . ALA A 1 959 ? 20.954 -5.328 34.675 1.00 83.19 959 ALA A N 1
ATOM 7535 C CA . ALA A 1 959 ? 20.937 -6.221 35.836 1.00 83.19 959 ALA A CA 1
ATOM 7536 C C . ALA A 1 959 ? 19.882 -5.808 36.880 1.00 83.19 959 ALA A C 1
ATOM 7538 O O . ALA A 1 959 ? 19.026 -6.621 37.226 1.00 83.19 959 ALA A O 1
ATOM 7539 N N . VAL A 1 960 ? 19.838 -4.533 37.293 1.00 88.88 960 VAL A N 1
ATOM 7540 C CA . VAL A 1 960 ? 18.786 -4.009 38.199 1.00 88.88 960 VAL A CA 1
ATOM 7541 C C . VAL A 1 960 ? 17.389 -4.217 37.593 1.00 88.88 960 VAL A C 1
ATOM 7543 O O . VAL A 1 960 ? 16.457 -4.665 38.264 1.00 88.88 960 VAL A O 1
ATOM 7546 N N . SER A 1 961 ? 17.241 -3.949 36.291 1.00 89.25 961 SER A N 1
ATOM 7547 C CA . SER A 1 961 ? 16.002 -4.195 35.542 1.00 89.25 961 SER A CA 1
ATOM 7548 C C . SER A 1 961 ? 15.617 -5.680 35.487 1.00 89.25 961 SER A C 1
ATOM 7550 O O . SER A 1 961 ? 14.428 -6.004 35.444 1.00 89.25 961 SER A O 1
ATOM 7552 N N . GLN A 1 962 ? 16.592 -6.589 35.464 1.00 87.88 962 GLN A N 1
ATOM 7553 C CA . GLN A 1 962 ? 16.381 -8.034 35.453 1.00 87.88 962 GLN A CA 1
ATOM 7554 C C . GLN A 1 962 ? 15.960 -8.549 36.830 1.00 87.88 962 GLN A C 1
ATOM 7556 O O . GLN A 1 962 ? 14.889 -9.141 36.930 1.00 87.88 962 GLN A O 1
ATOM 7561 N N . ALA A 1 963 ? 16.714 -8.252 37.890 1.00 89.88 963 ALA A N 1
ATOM 7562 C CA . ALA A 1 963 ? 16.374 -8.657 39.256 1.00 89.88 963 ALA A CA 1
ATOM 7563 C C . ALA A 1 963 ? 14.974 -8.149 39.665 1.00 89.88 963 ALA A C 1
ATOM 7565 O O . ALA A 1 963 ? 14.137 -8.920 40.137 1.00 89.88 963 ALA A O 1
ATOM 7566 N N . LYS A 1 964 ? 14.622 -6.898 39.320 1.00 94.19 964 LYS A N 1
ATOM 7567 C CA . LYS A 1 964 ? 13.259 -6.365 39.519 1.00 94.19 964 LYS A CA 1
ATOM 7568 C C . LYS A 1 964 ? 12.177 -7.144 38.753 1.00 94.19 964 LYS A C 1
ATOM 7570 O O . LYS A 1 964 ? 11.046 -7.263 39.230 1.00 94.19 964 LYS A O 1
ATOM 7575 N N . ARG A 1 965 ? 12.492 -7.686 37.570 1.00 92.69 965 ARG A N 1
ATOM 7576 C CA . ARG A 1 965 ? 11.591 -8.553 36.786 1.00 92.69 965 ARG A CA 1
ATOM 7577 C C . ARG A 1 965 ? 11.505 -9.977 37.343 1.00 92.69 965 ARG A C 1
ATOM 7579 O O . ARG A 1 965 ? 10.419 -10.547 37.287 1.00 92.69 965 ARG A O 1
ATOM 7586 N N . ARG A 1 966 ? 12.588 -10.538 37.896 1.00 93.38 966 ARG A N 1
ATOM 7587 C CA . ARG A 1 966 ? 12.571 -11.813 38.642 1.00 93.38 966 ARG A CA 1
ATOM 7588 C C . ARG A 1 966 ? 11.639 -11.703 39.851 1.00 93.38 966 ARG A C 1
ATOM 7590 O O . ARG A 1 966 ? 10.650 -12.427 39.921 1.00 93.38 966 ARG A O 1
ATOM 7597 N N . LEU A 1 967 ? 11.864 -10.707 40.709 1.00 93.62 967 LEU A N 1
ATOM 7598 C CA . LEU A 1 967 ? 11.082 -10.460 41.925 1.00 93.62 967 LEU A CA 1
ATOM 7599 C C . LEU A 1 967 ? 9.583 -10.227 41.647 1.00 93.62 967 LEU A C 1
ATOM 7601 O O . LEU A 1 967 ? 8.719 -10.876 42.237 1.00 93.62 967 LEU A O 1
ATOM 7605 N N . THR A 1 968 ? 9.248 -9.351 40.692 1.00 92.56 968 THR A N 1
ATOM 7606 C CA . THR A 1 968 ? 7.837 -9.075 40.340 1.00 92.56 968 THR A CA 1
ATOM 7607 C C . THR A 1 968 ? 7.132 -10.241 39.635 1.00 92.56 968 THR A C 1
ATOM 7609 O O . THR A 1 968 ? 5.902 -10.323 39.675 1.00 92.56 968 THR A O 1
ATOM 7612 N N . TRP A 1 969 ? 7.877 -11.163 39.016 1.00 94.00 969 TRP A N 1
ATOM 7613 C CA . TRP A 1 969 ? 7.342 -12.438 38.538 1.00 94.00 969 TRP A CA 1
ATOM 7614 C C . TRP A 1 969 ? 7.139 -13.428 39.690 1.00 94.00 969 TRP A C 1
ATOM 7616 O O . TRP A 1 969 ? 6.063 -14.014 39.783 1.00 94.00 969 TRP A O 1
ATOM 7626 N N . ALA A 1 970 ? 8.101 -13.547 40.607 1.00 92.88 970 ALA A N 1
ATOM 7627 C CA . ALA A 1 970 ? 8.043 -14.475 41.732 1.00 92.88 970 ALA A CA 1
ATOM 7628 C C . ALA A 1 970 ? 6.835 -14.200 42.647 1.00 92.88 970 ALA A C 1
ATOM 7630 O O . ALA A 1 970 ? 5.976 -15.063 42.832 1.00 92.88 970 ALA A O 1
ATOM 7631 N N . ALA A 1 971 ? 6.661 -12.945 43.080 1.00 91.62 971 ALA A N 1
ATOM 7632 C CA . ALA A 1 971 ? 5.497 -12.512 43.861 1.00 91.62 971 ALA A CA 1
ATOM 7633 C C . ALA A 1 971 ? 4.148 -12.733 43.134 1.00 91.62 971 ALA A C 1
ATOM 7635 O O . ALA A 1 971 ? 3.091 -12.841 43.760 1.00 91.62 971 ALA A O 1
ATOM 7636 N N . LYS A 1 972 ? 4.158 -12.818 41.796 1.00 91.69 972 LYS A N 1
ATOM 7637 C CA . LYS A 1 972 ? 2.976 -13.121 40.977 1.00 91.69 972 LYS A CA 1
ATOM 7638 C C . LYS A 1 972 ? 2.711 -14.630 40.850 1.00 91.69 972 LYS A C 1
ATOM 7640 O O . LYS A 1 972 ? 1.552 -14.996 40.638 1.00 91.69 972 LYS A O 1
ATOM 7645 N N . GLN A 1 973 ? 3.724 -15.488 40.974 1.00 89.94 973 GLN A N 1
ATOM 7646 C CA . GLN A 1 973 ? 3.567 -16.950 40.991 1.00 89.94 973 GLN A CA 1
ATOM 7647 C C . GLN A 1 973 ? 3.006 -17.419 42.336 1.00 89.94 973 GLN A C 1
ATOM 7649 O O . GLN A 1 973 ? 1.921 -17.999 42.336 1.00 89.94 973 GLN A O 1
ATOM 7654 N N . LEU A 1 974 ? 3.581 -16.975 43.463 1.00 90.38 974 LEU A N 1
ATOM 7655 C CA . LEU A 1 974 ? 3.014 -17.225 44.800 1.00 90.38 974 LEU A CA 1
ATOM 7656 C C . LEU A 1 974 ? 1.537 -16.789 44.880 1.00 90.38 974 LEU A C 1
ATOM 7658 O O . LEU A 1 974 ? 0.674 -17.524 45.351 1.00 90.38 974 LEU A O 1
ATOM 7662 N N . LYS A 1 975 ? 1.192 -15.623 44.312 1.00 91.06 975 LYS A N 1
ATOM 7663 C CA . LYS A 1 975 ? -0.193 -15.102 44.243 1.00 91.06 975 LYS A CA 1
ATOM 7664 C C . LYS A 1 975 ? -1.100 -15.802 43.212 1.00 91.06 975 LYS A C 1
ATOM 7666 O O . LYS A 1 975 ? -2.284 -15.467 43.096 1.00 91.06 975 LYS A O 1
ATOM 7671 N N . GLN A 1 976 ? -0.570 -16.735 42.424 1.00 87.69 976 GLN A N 1
ATOM 7672 C CA . GLN A 1 976 ? -1.333 -17.667 41.588 1.00 87.69 976 GLN A CA 1
ATOM 7673 C C . GLN A 1 976 ? -1.479 -19.027 42.273 1.00 87.69 976 GLN A C 1
ATOM 7675 O O . GLN A 1 976 ? -2.584 -19.561 42.255 1.00 87.69 976 GLN A O 1
ATOM 7680 N N . GLU A 1 977 ? -0.441 -19.529 42.940 1.00 88.56 977 GLU A N 1
ATOM 7681 C CA . GLU A 1 977 ? -0.480 -20.733 43.781 1.00 88.56 977 GLU A CA 1
ATOM 7682 C C . GLU A 1 977 ? -1.451 -20.558 44.956 1.00 88.56 977 GLU A C 1
ATOM 7684 O O . GLU A 1 977 ? -2.376 -21.350 45.103 1.00 88.56 977 GLU A O 1
ATOM 7689 N N . GLU A 1 978 ? -1.375 -19.442 45.686 1.00 90.94 978 GLU A N 1
ATOM 7690 C CA . GLU A 1 978 ? -2.336 -19.029 46.724 1.00 90.94 978 GLU A CA 1
ATOM 7691 C C . GLU A 1 978 ? -3.787 -18.998 46.199 1.00 90.94 978 GLU A C 1
ATOM 7693 O O . GLU A 1 978 ? -4.742 -19.307 46.914 1.00 90.94 978 GLU A O 1
ATOM 7698 N N . LYS A 1 979 ? -3.985 -18.655 44.920 1.00 90.25 979 LYS A N 1
ATOM 7699 C CA . LYS A 1 979 ? -5.308 -18.686 44.271 1.00 90.25 979 LYS A CA 1
ATOM 7700 C C . LYS A 1 979 ? -5.690 -20.071 43.763 1.00 90.25 979 LYS A C 1
ATOM 7702 O O . LYS A 1 979 ? -6.885 -20.336 43.645 1.00 90.25 979 LYS A O 1
ATOM 7707 N N . ALA A 1 980 ? -4.727 -20.929 43.445 1.00 86.25 980 ALA A N 1
ATOM 7708 C CA . ALA A 1 980 ? -4.952 -22.313 43.061 1.00 86.25 980 ALA A CA 1
ATOM 7709 C C . ALA A 1 980 ? -5.346 -23.144 44.288 1.00 86.25 980 ALA A C 1
ATOM 7711 O O . ALA A 1 980 ? -6.385 -23.797 44.248 1.00 86.25 980 ALA A O 1
ATOM 7712 N N . THR A 1 981 ? -4.630 -23.019 45.408 1.00 89.88 981 THR A N 1
ATOM 7713 C CA . THR A 1 981 ? -4.979 -23.660 46.686 1.00 89.88 981 THR A CA 1
ATOM 7714 C C . THR A 1 981 ? -6.324 -23.156 47.210 1.00 89.88 981 THR A C 1
ATOM 7716 O O . THR A 1 981 ? -7.202 -23.965 47.501 1.00 89.88 981 THR A O 1
ATOM 7719 N N . LYS A 1 982 ? -6.583 -21.837 47.201 1.00 92.31 982 LYS A N 1
ATOM 7720 C CA . LYS A 1 982 ? -7.905 -21.276 47.561 1.00 92.31 982 LYS A CA 1
ATOM 7721 C C . LYS A 1 982 ? -9.038 -21.678 46.604 1.00 92.31 982 LYS A C 1
ATOM 7723 O O . LYS A 1 982 ? -10.201 -21.608 46.997 1.00 92.31 982 LYS A O 1
ATOM 7728 N N . ARG A 1 983 ? -8.745 -22.100 45.367 1.00 90.00 983 ARG A N 1
ATOM 7729 C CA . ARG A 1 983 ? -9.735 -22.707 44.454 1.00 90.00 983 ARG A CA 1
ATOM 7730 C C . ARG A 1 983 ? -9.945 -24.183 44.762 1.00 90.00 983 ARG A C 1
ATOM 7732 O O . ARG A 1 983 ? -11.084 -24.567 44.981 1.00 90.00 983 ARG A O 1
ATOM 7739 N N . ALA A 1 984 ? -8.872 -24.965 44.869 1.00 89.25 984 ALA A N 1
ATOM 7740 C CA . ALA A 1 984 ? -8.925 -26.379 45.229 1.00 89.25 984 ALA A CA 1
ATOM 7741 C C . ALA A 1 984 ? -9.672 -26.596 46.556 1.00 89.25 984 ALA A C 1
ATOM 7743 O O . ALA A 1 984 ? -10.574 -27.424 46.611 1.00 89.25 984 ALA A O 1
ATOM 7744 N N . ALA A 1 985 ? -9.400 -25.776 47.577 1.00 90.50 985 ALA A N 1
ATOM 7745 C CA . ALA A 1 985 ? -10.125 -25.794 48.846 1.00 90.50 985 ALA A CA 1
ATOM 7746 C C . ALA A 1 985 ? -11.630 -25.516 48.671 1.00 90.50 985 ALA A C 1
ATOM 7748 O O . ALA A 1 985 ? -12.451 -26.247 49.214 1.00 90.50 985 ALA A O 1
ATOM 7749 N N . ARG A 1 986 ? -12.013 -24.511 47.869 1.00 92.44 986 ARG A N 1
ATOM 7750 C CA . ARG A 1 986 ? -13.426 -24.186 47.585 1.00 92.44 986 ARG A CA 1
ATOM 7751 C C . ARG A 1 986 ? -14.132 -25.248 46.750 1.00 92.44 986 ARG A C 1
ATOM 7753 O O . ARG A 1 986 ? -15.320 -25.482 46.941 1.00 92.44 986 ARG A O 1
ATOM 7760 N N . ASP A 1 987 ? -13.441 -25.875 45.807 1.00 90.19 987 ASP A N 1
ATOM 7761 C CA . ASP A 1 987 ? -14.031 -26.911 44.961 1.00 90.19 987 ASP A CA 1
ATOM 7762 C C . ASP A 1 987 ? -14.096 -28.269 45.695 1.00 90.19 987 ASP A C 1
ATOM 7764 O O . ASP A 1 987 ? -15.073 -28.998 45.519 1.00 90.19 987 ASP A O 1
ATOM 7768 N N . ALA A 1 988 ? -13.183 -28.540 46.637 1.00 90.19 988 ALA A N 1
ATOM 7769 C CA . ALA A 1 988 ? -13.307 -29.614 47.629 1.00 90.19 988 ALA A CA 1
ATOM 7770 C C . ALA A 1 988 ? -14.450 -29.351 48.632 1.00 90.19 988 ALA A C 1
ATOM 7772 O O . ALA A 1 988 ? -15.273 -30.231 48.873 1.00 90.19 988 ALA A O 1
ATOM 7773 N N . GLU A 1 989 ? -14.583 -28.124 49.147 1.00 90.94 989 GLU A N 1
ATOM 7774 C CA . GLU A 1 989 ? -15.713 -27.691 49.985 1.00 90.94 989 GLU A CA 1
ATOM 7775 C C . GLU A 1 989 ? -17.052 -27.869 49.244 1.00 90.94 989 GLU A C 1
ATOM 7777 O O . GLU A 1 989 ? -18.030 -28.363 49.806 1.00 90.94 989 GLU A O 1
ATOM 7782 N N . ARG A 1 990 ? -17.099 -27.534 47.947 1.00 91.00 990 ARG A N 1
ATOM 7783 C CA . ARG A 1 990 ? -18.258 -27.778 47.073 1.00 91.00 990 ARG A CA 1
ATOM 7784 C C . ARG A 1 990 ? -18.516 -29.262 46.830 1.00 91.00 990 ARG A C 1
ATOM 7786 O O . ARG A 1 990 ? -19.683 -29.639 46.742 1.00 91.00 990 ARG A O 1
ATOM 7793 N N . ALA A 1 991 ? -17.484 -30.098 46.727 1.00 87.81 991 ALA A N 1
ATOM 7794 C CA . ALA A 1 991 ? -17.643 -31.547 46.634 1.00 87.81 991 ALA A CA 1
ATOM 7795 C C . ALA A 1 991 ? -18.240 -32.119 47.934 1.00 87.81 991 ALA A C 1
ATOM 7797 O O . ALA A 1 991 ? -19.254 -32.814 47.879 1.00 87.81 991 ALA A O 1
ATOM 7798 N N . ALA A 1 992 ? -17.716 -31.727 49.100 1.00 85.88 992 ALA A N 1
ATOM 7799 C CA . ALA A 1 992 ? -18.246 -32.112 50.410 1.00 85.88 992 ALA A CA 1
ATOM 7800 C C . ALA A 1 992 ? -19.693 -31.622 50.634 1.00 85.88 992 ALA A C 1
ATOM 7802 O O . ALA A 1 992 ? -20.548 -32.376 51.106 1.00 85.88 992 ALA A O 1
ATOM 7803 N N . LYS A 1 993 ? -20.013 -30.387 50.219 1.00 86.25 993 LYS A N 1
ATOM 7804 C CA . LYS A 1 993 ? -21.383 -29.839 50.247 1.00 86.25 993 LYS A CA 1
ATOM 7805 C C . LYS A 1 993 ? -22.325 -30.518 49.244 1.00 86.25 993 LYS A C 1
ATOM 7807 O O . LYS A 1 993 ? -23.522 -30.591 49.502 1.00 86.25 993 LYS A O 1
ATOM 7812 N N . LYS A 1 994 ? -21.819 -31.053 48.125 1.00 82.94 994 LYS A N 1
ATOM 7813 C CA . LYS A 1 994 ? -22.609 -31.888 47.200 1.00 82.94 994 LYS A CA 1
ATOM 7814 C C . LYS A 1 994 ? -22.859 -33.294 47.747 1.00 82.94 994 LYS A C 1
ATOM 7816 O O . LYS A 1 994 ? -23.965 -33.789 47.567 1.00 82.94 994 LYS A O 1
ATOM 7821 N N . ALA A 1 995 ? -21.883 -33.904 48.421 1.00 75.44 995 ALA A N 1
ATOM 7822 C CA . ALA A 1 995 ? -22.055 -35.197 49.085 1.00 75.44 995 ALA A CA 1
ATOM 7823 C C . ALA A 1 995 ? -23.111 -35.100 50.202 1.00 75.44 995 ALA A C 1
ATOM 7825 O O . ALA A 1 995 ? -24.177 -35.698 50.098 1.00 75.44 995 ALA A O 1
ATOM 7826 N N . THR A 1 996 ? -22.891 -34.221 51.183 1.00 76.38 996 THR A N 1
ATOM 7827 C CA . THR A 1 996 ? -23.797 -34.039 52.338 1.00 76.38 996 THR A CA 1
ATOM 7828 C C . THR A 1 996 ? -25.214 -33.579 51.972 1.00 76.38 996 THR A C 1
ATOM 7830 O O . THR A 1 996 ? -26.158 -33.863 52.710 1.00 76.38 996 THR A O 1
ATOM 7833 N N . LYS A 1 997 ? -25.411 -32.894 50.833 1.00 71.88 997 LYS A N 1
ATOM 7834 C CA . LYS A 1 997 ? -26.757 -32.545 50.344 1.00 71.88 997 LYS A CA 1
ATOM 7835 C C . LYS A 1 997 ? -27.467 -33.707 49.630 1.00 71.88 997 LYS A C 1
ATOM 7837 O O . LYS A 1 997 ? -28.684 -33.647 49.494 1.00 71.88 997 LYS A O 1
ATOM 7842 N N . LYS A 1 998 ? -26.749 -34.759 49.215 1.00 61.34 998 LYS A N 1
ATOM 7843 C CA . LYS A 1 998 ? -27.333 -35.965 48.607 1.00 61.34 998 LYS A CA 1
ATOM 7844 C C . LYS A 1 998 ? -27.917 -36.919 49.658 1.00 61.34 998 LYS A C 1
ATOM 7846 O O . LYS A 1 998 ? -28.980 -37.480 49.426 1.00 61.34 998 LYS A O 1
ATOM 7851 N N . ASP A 1 999 ? -27.297 -37.023 50.834 1.00 56.38 999 ASP A N 1
ATOM 7852 C CA . ASP A 1 999 ? -27.820 -37.853 51.936 1.00 56.38 999 ASP A CA 1
ATOM 7853 C C . ASP A 1 999 ? -29.088 -37.257 52.576 1.00 56.38 999 ASP A C 1
ATOM 7855 O O . ASP A 1 999 ? -29.984 -37.978 53.015 1.00 56.38 999 ASP A O 1
ATOM 7859 N N . LYS A 1 1000 ? -29.211 -35.921 52.600 1.00 56.78 1000 LYS A N 1
ATOM 7860 C CA . LYS A 1 1000 ? -30.354 -35.229 53.224 1.00 56.78 1000 LYS A CA 1
ATOM 7861 C C . LYS A 1 1000 ? -31.644 -35.204 52.390 1.00 56.78 1000 LYS A C 1
ATOM 7863 O O . LYS A 1 1000 ? -32.638 -34.672 52.875 1.00 56.78 1000 LYS A O 1
ATOM 7868 N N . SER A 1 1001 ? -31.677 -35.783 51.186 1.00 50.16 1001 SER A N 1
ATOM 7869 C CA . SER A 1 1001 ? -32.888 -35.843 50.343 1.00 50.16 1001 SER A CA 1
ATOM 7870 C C . SER A 1 1001 ? -33.601 -37.206 50.348 1.00 50.16 1001 SER A C 1
ATOM 7872 O O . SER A 1 1001 ? -34.333 -37.499 49.409 1.00 50.16 1001 SER A O 1
ATOM 7874 N N . VAL A 1 1002 ? -33.371 -38.054 51.362 1.00 52.31 1002 VAL A N 1
ATOM 7875 C CA . VAL A 1 1002 ? -33.834 -39.464 51.384 1.00 52.31 1002 VAL A CA 1
ATOM 7876 C C . VAL A 1 1002 ? -34.822 -39.779 52.535 1.00 52.31 1002 VAL A C 1
ATOM 7878 O O . VAL A 1 1002 ? -35.277 -40.910 52.661 1.00 52.31 1002 VAL A O 1
ATOM 7881 N N . LYS A 1 1003 ? -35.217 -38.807 53.383 1.00 52.78 1003 LYS A N 1
ATOM 7882 C CA . LYS A 1 1003 ? -36.155 -39.044 54.513 1.00 52.78 1003 LYS A CA 1
ATOM 7883 C C . LYS A 1 1003 ? -37.261 -37.984 54.704 1.00 52.78 1003 LYS A C 1
ATOM 7885 O O . LYS A 1 1003 ? -37.147 -37.108 55.557 1.00 52.78 1003 LYS A O 1
ATOM 7890 N N . LYS A 1 1004 ? -38.354 -38.128 53.940 1.00 41.47 1004 LYS A N 1
ATOM 7891 C CA . LYS A 1 1004 ? -39.761 -37.703 54.195 1.00 41.47 1004 LYS A CA 1
ATOM 7892 C C . LYS A 1 1004 ? -40.585 -38.097 52.951 1.00 41.47 1004 LYS A C 1
ATOM 7894 O O . LYS A 1 1004 ? -40.105 -37.826 51.859 1.00 41.47 1004 LYS A O 1
ATOM 7899 N N . LYS A 1 1005 ? -41.796 -38.667 53.004 1.00 38.03 1005 LYS A N 1
ATOM 7900 C CA . LYS A 1 1005 ? -42.598 -39.367 54.044 1.00 38.03 1005 LYS A CA 1
ATOM 7901 C C . LYS A 1 1005 ? -43.632 -40.245 53.257 1.00 38.03 1005 LYS A C 1
ATOM 7903 O O . LYS A 1 1005 ? -43.958 -39.827 52.149 1.00 38.03 1005 LYS A O 1
ATOM 7908 N N . PRO A 1 1006 ? -44.114 -41.417 53.727 1.00 52.44 1006 PRO A N 1
ATOM 7909 C CA . PRO A 1 1006 ? -45.027 -42.279 52.946 1.00 52.44 1006 PRO A CA 1
ATOM 7910 C C . PRO A 1 1006 ? -46.534 -42.045 53.222 1.00 52.44 1006 PRO A C 1
ATOM 7912 O O . PRO A 1 1006 ? -46.867 -41.368 54.195 1.00 52.44 1006 PRO A O 1
ATOM 7915 N N . HIS A 1 1007 ? -47.391 -42.699 52.413 1.00 37.28 1007 HIS A N 1
ATOM 7916 C CA . HIS A 1 1007 ? -48.878 -42.717 52.417 1.00 37.28 1007 HIS A CA 1
ATOM 7917 C C . HIS A 1 1007 ? -49.581 -41.381 52.042 1.00 37.28 1007 HIS A C 1
ATOM 7919 O O . HIS A 1 1007 ? -48.983 -40.318 52.184 1.00 37.28 1007 HIS A O 1
ATOM 7925 N N . LYS A 1 1008 ? -50.824 -41.367 51.517 1.00 34.59 1008 LYS A N 1
ATOM 7926 C CA . LYS A 1 1008 ? -51.821 -42.451 51.310 1.00 34.59 1008 LYS A CA 1
ATOM 7927 C C . LYS A 1 1008 ? -52.642 -42.267 50.003 1.00 34.59 1008 LYS A C 1
ATOM 7929 O O . LYS A 1 1008 ? -52.623 -41.188 49.424 1.00 34.59 1008 LYS A O 1
ATOM 7934 N N . ASP A 1 1009 ? -53.326 -43.340 49.594 1.00 34.53 1009 ASP A N 1
ATOM 7935 C CA . ASP A 1 1009 ? -54.499 -43.502 48.694 1.00 34.53 1009 ASP A CA 1
ATOM 7936 C C . ASP A 1 1009 ? -55.503 -42.312 48.726 1.00 34.53 1009 ASP A C 1
ATOM 7938 O O . ASP A 1 1009 ? -55.525 -41.574 49.708 1.00 34.53 1009 ASP A O 1
ATOM 7942 N N . LYS A 1 1010 ? -56.388 -42.047 47.743 1.00 36.97 1010 LYS A N 1
ATOM 7943 C CA . LYS A 1 1010 ? -57.148 -42.877 46.755 1.00 36.97 1010 LYS A CA 1
ATOM 7944 C C . LYS A 1 1010 ? -57.530 -41.963 45.530 1.00 36.97 1010 LYS A C 1
ATOM 7946 O O . LYS A 1 1010 ? -56.952 -40.885 45.457 1.00 36.97 1010 LYS A O 1
ATOM 7951 N N . GLU A 1 1011 ? -58.383 -42.199 44.511 1.00 32.69 1011 GLU A N 1
ATOM 7952 C CA . GLU A 1 1011 ? -59.417 -43.185 44.094 1.00 32.69 1011 GLU A CA 1
ATOM 7953 C C . GLU A 1 1011 ? -59.605 -43.132 42.524 1.00 32.69 1011 GLU A C 1
ATOM 7955 O O . GLU A 1 1011 ? -58.914 -42.381 41.841 1.00 32.69 1011 GLU A O 1
ATOM 7960 N N . ARG A 1 1012 ? -60.545 -43.939 41.992 1.00 35.50 1012 ARG A N 1
ATOM 7961 C CA . ARG A 1 1012 ? -61.383 -43.947 40.743 1.00 35.50 1012 ARG A CA 1
ATOM 7962 C C . ARG A 1 1012 ? -61.648 -42.644 39.928 1.00 35.50 1012 ARG A C 1
ATOM 7964 O O . ARG A 1 1012 ? -61.541 -41.560 40.481 1.00 35.50 1012 ARG A O 1
ATOM 7971 N N . ALA A 1 1013 ? -62.121 -42.685 38.659 1.00 34.12 1013 ALA A N 1
ATOM 7972 C CA . ALA A 1 1013 ? -62.456 -43.797 37.723 1.00 34.12 1013 ALA A CA 1
ATOM 7973 C C . ALA A 1 1013 ? -62.643 -43.342 36.243 1.00 34.12 1013 ALA A C 1
ATOM 7975 O O . ALA A 1 1013 ? -62.901 -42.167 36.012 1.00 34.12 1013 ALA A O 1
ATOM 7976 N N . ASN A 1 1014 ? -62.633 -44.333 35.324 1.00 39.16 1014 ASN A N 1
ATOM 7977 C CA . ASN A 1 1014 ? -63.293 -44.420 33.993 1.00 39.16 1014 ASN A CA 1
ATOM 7978 C C . ASN A 1 1014 ? -62.917 -43.382 32.895 1.00 39.16 1014 ASN A C 1
ATOM 7980 O O . ASN A 1 1014 ? -62.357 -42.334 33.189 1.00 39.16 1014 ASN A O 1
ATOM 7984 N N . GLU A 1 1015 ? -63.099 -43.623 31.584 1.00 32.19 1015 GLU A N 1
ATOM 7985 C CA . GLU A 1 1015 ? -63.646 -44.761 30.796 1.00 32.19 1015 GLU A CA 1
ATOM 7986 C C . GLU A 1 1015 ? -62.807 -44.900 29.483 1.00 32.19 1015 GLU A C 1
ATOM 7988 O O . GLU A 1 1015 ? -62.249 -43.909 29.021 1.00 32.19 1015 GLU A O 1
ATOM 7993 N N . ALA A 1 1016 ? -62.430 -46.108 29.027 1.00 35.34 1016 ALA A N 1
ATOM 7994 C CA . ALA A 1 1016 ? -63.041 -46.900 27.927 1.00 35.34 1016 ALA A CA 1
ATOM 7995 C C . ALA A 1 1016 ? -62.840 -46.352 26.481 1.00 35.34 1016 ALA A C 1
ATOM 7997 O O . ALA A 1 1016 ? -62.866 -45.148 26.275 1.00 35.34 1016 ALA A O 1
ATOM 7998 N N . ALA A 1 1017 ? -62.677 -47.154 25.412 1.00 33.19 1017 ALA A N 1
ATOM 7999 C CA . ALA A 1 1017 ? -62.318 -48.579 25.236 1.00 33.19 1017 ALA A CA 1
ATOM 8000 C C . ALA A 1 1017 ? -61.923 -48.851 23.748 1.00 33.19 1017 ALA A C 1
ATOM 8002 O O . ALA A 1 1017 ? -62.016 -47.945 22.925 1.00 33.19 1017 ALA A O 1
ATOM 8003 N N . GLY A 1 1018 ? -61.516 -50.087 23.399 1.00 29.38 1018 GLY A N 1
ATOM 8004 C CA . GLY A 1 1018 ? -61.199 -50.529 22.018 1.00 29.38 1018 GLY A CA 1
ATOM 8005 C C . GLY A 1 1018 ? -59.699 -50.461 21.670 1.00 29.38 1018 GLY A C 1
ATOM 8006 O O . GLY A 1 1018 ? -59.205 -49.373 21.399 1.00 29.38 1018 GLY A O 1
ATOM 8007 N N . ALA A 1 1019 ? -58.846 -51.494 21.739 1.00 33.16 1019 ALA A N 1
ATOM 8008 C CA . ALA A 1 1019 ? -58.943 -52.970 21.736 1.00 33.16 1019 ALA A CA 1
ATOM 8009 C C . ALA A 1 1019 ? -58.654 -53.641 20.369 1.00 33.16 1019 ALA A C 1
ATOM 8011 O O . ALA A 1 1019 ? -58.976 -53.090 19.324 1.00 33.16 1019 ALA A O 1
ATOM 8012 N N . ASP A 1 1020 ? -58.039 -54.831 20.454 1.00 31.84 1020 ASP A N 1
ATOM 8013 C CA . ASP A 1 1020 ? -57.723 -55.813 19.397 1.00 31.84 1020 ASP A CA 1
ATOM 8014 C C . ASP A 1 1020 ? -56.692 -55.456 18.291 1.00 31.84 1020 ASP A C 1
ATOM 8016 O O . ASP A 1 1020 ? -56.616 -54.331 17.812 1.00 31.84 1020 ASP A O 1
ATOM 8020 N N . SER A 1 1021 ? -55.811 -56.374 17.849 1.00 32.25 1021 SER A N 1
ATOM 8021 C CA . SER A 1 1021 ? -55.449 -57.712 18.380 1.00 32.25 1021 SER A CA 1
ATOM 8022 C C . SER A 1 1021 ? -53.976 -58.089 18.070 1.00 32.25 1021 SER A C 1
ATOM 8024 O O . SER A 1 1021 ? -53.202 -57.297 17.529 1.00 32.25 1021 SER A O 1
ATOM 8026 N N . LYS A 1 1022 ? -53.556 -59.306 18.458 1.00 35.28 1022 LYS A N 1
ATOM 8027 C CA . LYS A 1 1022 ? -52.286 -59.955 18.062 1.00 35.28 1022 LYS A CA 1
ATOM 8028 C C . LYS A 1 1022 ? -52.561 -61.073 17.048 1.00 35.28 1022 LYS A C 1
ATOM 8030 O O . LYS A 1 1022 ? -53.628 -61.662 17.123 1.00 35.28 1022 LYS A O 1
ATOM 8035 N N . GLN A 1 1023 ? -51.502 -61.464 16.318 1.00 30.92 1023 GLN A N 1
ATOM 8036 C CA . GLN A 1 1023 ? -51.313 -62.645 15.436 1.00 30.92 1023 GLN A CA 1
ATOM 8037 C C . GLN A 1 1023 ? -51.355 -62.331 13.927 1.00 30.92 1023 GLN A C 1
ATOM 8039 O O . GLN A 1 1023 ? -51.868 -61.292 13.535 1.00 30.92 1023 GLN A O 1
ATOM 8044 N N . SER A 1 1024 ? -50.850 -63.189 13.031 1.00 32.22 1024 SER A N 1
ATOM 8045 C CA . SER A 1 1024 ? -49.515 -63.831 12.935 1.00 32.22 1024 SER A CA 1
ATOM 8046 C C . SER A 1 1024 ? -49.385 -64.519 11.558 1.00 32.22 1024 SER A C 1
ATOM 8048 O O . SER A 1 1024 ? -50.393 -64.843 10.952 1.00 32.22 1024 SER A O 1
ATOM 8050 N N . GLU A 1 1025 ? -48.151 -64.812 11.129 1.00 29.86 1025 GLU A N 1
ATOM 8051 C CA . GLU A 1 1025 ? -47.792 -65.834 10.116 1.00 29.86 1025 GLU A CA 1
ATOM 8052 C C . GLU A 1 1025 ? -48.085 -65.654 8.596 1.00 29.86 1025 GLU A C 1
ATOM 8054 O O . GLU A 1 1025 ? -49.193 -65.433 8.133 1.00 29.86 1025 GLU A O 1
ATOM 8059 N N . LEU A 1 1026 ? -47.010 -65.897 7.823 1.00 31.42 1026 LEU A N 1
ATOM 8060 C CA . LEU A 1 1026 ? -46.910 -66.740 6.612 1.00 31.42 1026 LEU A CA 1
ATOM 8061 C C . LEU A 1 1026 ? -47.820 -66.510 5.376 1.00 31.42 1026 LEU A C 1
ATOM 8063 O O . LEU A 1 1026 ? -48.893 -67.097 5.266 1.00 31.42 1026 LEU A O 1
ATOM 8067 N N . LYS A 1 1027 ? -47.222 -65.978 4.290 1.00 30.95 1027 LYS A N 1
ATOM 8068 C CA . LYS A 1 1027 ? -46.666 -66.783 3.160 1.00 30.95 1027 LYS A CA 1
ATOM 8069 C C . LYS A 1 1027 ? -45.872 -65.918 2.149 1.00 30.95 1027 LYS A C 1
ATOM 8071 O O . LYS A 1 1027 ? -45.934 -64.695 2.192 1.00 30.95 1027 LYS A O 1
ATOM 8076 N N . GLY A 1 1028 ? -45.057 -66.566 1.300 1.00 29.14 1028 GLY A N 1
ATOM 8077 C CA . GLY A 1 1028 ? -44.357 -65.965 0.137 1.00 29.14 1028 GLY A CA 1
ATOM 8078 C C . GLY A 1 1028 ? -45.156 -66.152 -1.169 1.00 29.14 1028 GLY A C 1
ATOM 8079 O O . GLY A 1 1028 ? -46.370 -66.317 -1.054 1.00 29.14 1028 GLY A O 1
ATOM 8080 N N . PRO A 1 1029 ? -44.551 -66.220 -2.385 1.00 48.19 1029 PRO A N 1
ATOM 8081 C CA . PRO A 1 1029 ? -43.121 -66.223 -2.785 1.00 48.19 1029 PRO A CA 1
ATOM 8082 C C . PRO A 1 1029 ? -42.739 -64.978 -3.652 1.00 48.19 1029 PRO A C 1
ATOM 8084 O O . PRO A 1 1029 ? -43.557 -64.082 -3.802 1.00 48.19 1029 PRO A O 1
ATOM 8087 N N . GLY A 1 1030 ? -41.557 -64.809 -4.276 1.00 30.27 1030 GLY A N 1
ATOM 8088 C CA . GLY A 1 1030 ? -40.257 -65.513 -4.245 1.00 30.27 1030 GLY A CA 1
ATOM 8089 C C . GLY A 1 1030 ? -39.395 -65.234 -5.508 1.00 30.27 1030 GLY A C 1
ATOM 8090 O O . GLY A 1 1030 ? -39.919 -64.722 -6.490 1.00 30.27 1030 GLY A O 1
ATOM 8091 N N . ARG A 1 1031 ? -38.101 -65.636 -5.495 1.00 35.44 1031 ARG A N 1
ATOM 8092 C CA . ARG A 1 1031 ? -37.062 -65.484 -6.570 1.00 35.44 1031 ARG A CA 1
ATOM 8093 C C . ARG A 1 1031 ? -36.686 -64.029 -6.956 1.00 35.44 1031 ARG A C 1
ATOM 8095 O O . ARG A 1 1031 ? -37.484 -63.120 -6.812 1.00 35.44 1031 ARG A O 1
ATOM 8102 N N . SER A 1 1032 ? -35.478 -63.710 -7.448 1.00 31.33 1032 SER A N 1
ATOM 8103 C CA . SER A 1 1032 ? -34.155 -64.390 -7.461 1.00 31.33 1032 SER A CA 1
ATOM 8104 C C . SER A 1 1032 ? -33.066 -63.338 -7.765 1.00 31.33 1032 SER A C 1
ATOM 8106 O O . SER A 1 1032 ? -33.239 -62.578 -8.707 1.00 31.33 1032 SER A O 1
ATOM 8108 N N . GLY A 1 1033 ? -31.983 -63.199 -6.989 1.00 33.31 1033 GLY A N 1
ATOM 8109 C CA . GLY A 1 1033 ? -30.685 -63.863 -7.248 1.00 33.31 1033 GLY A CA 1
ATOM 8110 C C . GLY A 1 1033 ? -29.633 -62.855 -7.782 1.00 33.31 1033 GLY A C 1
ATOM 8111 O O . GLY A 1 1033 ? -30.019 -61.809 -8.281 1.00 33.31 1033 GLY A O 1
ATOM 8112 N N . LYS A 1 1034 ? -28.307 -63.061 -7.703 1.00 35.12 1034 LYS A N 1
ATOM 8113 C CA . LYS A 1 1034 ? -27.508 -64.091 -7.003 1.00 35.12 1034 LYS A CA 1
ATOM 8114 C C . LYS A 1 1034 ? -26.037 -63.626 -6.843 1.00 35.12 1034 LYS A C 1
ATOM 8116 O O . LYS A 1 1034 ? -25.405 -63.302 -7.838 1.00 35.12 1034 LYS A O 1
ATOM 8121 N N . GLY A 1 1035 ? -25.480 -63.757 -5.631 1.00 32.12 1035 GLY A N 1
ATOM 8122 C CA . GLY A 1 1035 ? -24.041 -64.002 -5.384 1.00 32.12 1035 GLY A CA 1
ATOM 8123 C C . GLY A 1 1035 ? -23.065 -62.802 -5.337 1.00 32.12 1035 GLY A C 1
ATOM 8124 O O . GLY A 1 1035 ? -23.348 -61.743 -5.880 1.00 32.12 1035 GLY A O 1
ATOM 8125 N N . THR A 1 1036 ? -21.895 -62.911 -4.684 1.00 33.88 1036 THR A N 1
ATOM 8126 C CA . THR A 1 1036 ? -21.450 -63.985 -3.759 1.00 33.88 1036 THR A CA 1
ATOM 8127 C C . THR A 1 1036 ? -20.312 -63.519 -2.828 1.00 33.88 1036 THR A C 1
ATOM 8129 O O . THR A 1 1036 ? -19.312 -63.016 -3.321 1.00 33.88 1036 THR A O 1
ATOM 8132 N N . THR A 1 1037 ? -20.509 -63.745 -1.517 1.00 32.03 1037 THR A N 1
ATOM 8133 C CA . THR A 1 1037 ? -19.528 -64.125 -0.460 1.00 32.03 1037 THR A CA 1
ATOM 8134 C C . THR A 1 1037 ? -18.274 -63.259 -0.141 1.00 32.03 1037 THR A C 1
ATOM 8136 O O . THR A 1 1037 ? -17.806 -62.468 -0.944 1.00 32.03 1037 THR A O 1
ATOM 8139 N N . GLU A 1 1038 ? -17.701 -63.289 1.082 1.00 36.53 1038 GLU A N 1
ATOM 8140 C CA . GLU A 1 1038 ? -17.820 -64.323 2.138 1.00 36.53 1038 GLU A CA 1
ATOM 8141 C C . GLU A 1 1038 ? -18.033 -63.860 3.613 1.00 36.53 1038 GLU A C 1
ATOM 8143 O O . GLU A 1 1038 ? -19.166 -63.907 4.091 1.00 36.53 1038 GLU A O 1
ATOM 8148 N N . SER A 1 1039 ? -16.982 -63.569 4.405 1.00 31.33 1039 SER A N 1
ATOM 8149 C CA . SER A 1 1039 ? -16.953 -63.946 5.847 1.00 31.33 1039 SER A CA 1
ATOM 8150 C C . SER A 1 1039 ? -15.971 -63.111 6.730 1.00 31.33 1039 SER A C 1
ATOM 8152 O O . SER A 1 1039 ? -15.425 -62.141 6.217 1.00 31.33 1039 SER A O 1
ATOM 8154 N N . HIS A 1 1040 ? -15.666 -63.312 8.040 1.00 36.41 1040 HIS A N 1
ATOM 8155 C CA . HIS A 1 1040 ? -16.021 -64.234 9.166 1.00 36.41 1040 HIS A CA 1
ATOM 8156 C C . HIS A 1 1040 ? -15.458 -63.629 10.513 1.00 36.41 1040 HIS A C 1
ATOM 8158 O O . HIS A 1 1040 ? -14.762 -62.625 10.437 1.00 36.41 1040 HIS A O 1
ATOM 8164 N N . LYS A 1 1041 ? -15.609 -64.102 11.780 1.00 33.66 1041 LYS A N 1
ATOM 8165 C CA . LYS A 1 1041 ? -16.486 -65.068 12.506 1.00 33.66 1041 LYS A CA 1
ATOM 8166 C C . LYS A 1 1041 ? -16.452 -64.790 14.051 1.00 33.66 1041 LYS A C 1
ATOM 8168 O O . LYS A 1 1041 ? -15.457 -65.116 14.682 1.00 33.66 1041 LYS A O 1
ATOM 8173 N N . ARG A 1 1042 ? -17.561 -64.348 14.688 1.00 35.03 1042 ARG A N 1
ATOM 8174 C CA . ARG A 1 1042 ? -17.874 -64.504 16.158 1.00 35.03 1042 ARG A CA 1
ATOM 8175 C C . ARG A 1 1042 ? -16.905 -63.859 17.212 1.00 35.03 1042 ARG A C 1
ATOM 8177 O O . ARG A 1 1042 ? -15.920 -63.251 16.832 1.00 35.03 1042 ARG A O 1
ATOM 8184 N N . ALA A 1 1043 ? -17.107 -63.934 18.551 1.00 34.44 1043 ALA A N 1
ATOM 8185 C CA . ALA A 1 1043 ? -18.320 -63.665 19.376 1.00 34.44 1043 ALA A CA 1
ATOM 8186 C C . ALA A 1 1043 ? -18.095 -63.606 20.932 1.00 34.44 1043 ALA A C 1
ATOM 8188 O O . ALA A 1 1043 ? -17.562 -64.541 21.515 1.00 34.44 1043 ALA A O 1
ATOM 8189 N N . SER A 1 1044 ? -18.772 -62.656 21.610 1.00 34.81 1044 SER A N 1
ATOM 8190 C CA . SER A 1 1044 ? -19.503 -62.804 22.910 1.00 34.81 1044 SER A CA 1
ATOM 8191 C C . SER A 1 1044 ? -18.827 -62.909 24.313 1.00 34.81 1044 SER A C 1
ATOM 8193 O O . SER A 1 1044 ? -17.761 -63.482 24.478 1.00 34.81 1044 SER A O 1
ATOM 8195 N N . LYS A 1 1045 ? -19.621 -62.496 25.336 1.00 33.47 1045 LYS A N 1
ATOM 8196 C CA . LYS A 1 1045 ? -19.590 -62.799 26.806 1.00 33.47 1045 LYS A CA 1
ATOM 8197 C C . LYS A 1 1045 ? -18.422 -62.241 27.669 1.00 33.47 1045 LYS A C 1
ATOM 8199 O O . LYS A 1 1045 ? -17.410 -61.834 27.127 1.00 33.47 1045 LYS A O 1
ATOM 8204 N N . LYS A 1 1046 ? -18.459 -62.268 29.025 1.00 34.31 1046 LYS A N 1
ATOM 8205 C CA . LYS A 1 1046 ? -19.445 -61.838 30.082 1.00 34.31 1046 LYS A CA 1
ATOM 8206 C C . LYS A 1 1046 ? -18.782 -62.027 31.486 1.00 34.31 1046 LYS A C 1
ATOM 8208 O O . LYS A 1 1046 ? -17.914 -62.881 31.592 1.00 34.31 1046 LYS A O 1
ATOM 8213 N N . LYS A 1 1047 ? -19.296 -61.384 32.561 1.00 34.06 1047 LYS A N 1
ATOM 8214 C CA . LYS A 1 1047 ? -19.003 -61.639 34.016 1.00 34.06 1047 LYS A CA 1
ATOM 8215 C C . LYS A 1 1047 ? -17.585 -61.239 34.531 1.00 34.06 1047 LYS A C 1
ATOM 8217 O O . LYS A 1 1047 ? -16.729 -60.923 33.723 1.00 34.06 1047 LYS A O 1
ATOM 8222 N N . THR A 1 1048 ? -17.263 -61.282 35.843 1.00 34.50 1048 THR A N 1
ATOM 8223 C CA . THR A 1 1048 ? -17.681 -60.384 36.974 1.00 34.50 1048 THR A CA 1
ATOM 8224 C C . THR A 1 1048 ? -16.869 -60.645 38.273 1.00 34.50 1048 THR A C 1
ATOM 8226 O O . THR A 1 1048 ? -16.581 -61.801 38.554 1.00 34.50 1048 THR A O 1
ATOM 8229 N N . ALA A 1 1049 ? -16.715 -59.617 39.139 1.00 35.16 1049 ALA A N 1
ATOM 8230 C CA . ALA A 1 1049 ? -16.337 -59.685 40.583 1.00 35.16 1049 ALA A CA 1
ATOM 8231 C C . ALA A 1 1049 ? -14.839 -60.015 40.910 1.00 35.16 1049 ALA A C 1
ATOM 8233 O O . ALA A 1 1049 ? -14.116 -60.387 39.999 1.00 35.16 1049 ALA A O 1
ATOM 8234 N N . ALA A 1 1050 ? -14.266 -59.856 42.129 1.00 35.12 1050 ALA A N 1
ATOM 8235 C CA . ALA A 1 1050 ? -14.750 -59.395 43.456 1.00 35.12 1050 ALA A CA 1
ATOM 8236 C C . ALA A 1 1050 ? -13.601 -58.939 44.425 1.00 35.12 1050 ALA A C 1
ATOM 8238 O O . ALA A 1 1050 ? -12.487 -59.415 44.265 1.00 35.12 1050 ALA A O 1
ATOM 8239 N N . LYS A 1 1051 ? -13.942 -58.228 45.538 1.00 31.53 1051 LYS A N 1
ATOM 8240 C CA . LYS A 1 1051 ? -13.327 -58.307 46.919 1.00 31.53 1051 LYS A CA 1
ATOM 8241 C C . LYS A 1 1051 ? -11.846 -57.822 47.142 1.00 31.53 1051 LYS A C 1
ATOM 8243 O O . LYS A 1 1051 ? -11.071 -57.838 46.207 1.00 31.53 1051 LYS A O 1
ATOM 8248 N N . LYS A 1 1052 ? -11.342 -57.394 48.337 1.00 35.28 1052 LYS A N 1
ATOM 8249 C CA . LYS A 1 1052 ? -11.902 -56.891 49.645 1.00 35.28 1052 LYS A CA 1
ATOM 8250 C C . LYS A 1 1052 ? -10.776 -56.372 50.619 1.00 35.28 1052 LYS A C 1
ATOM 8252 O O . LYS A 1 1052 ? -9.808 -57.099 50.764 1.00 35.28 1052 LYS A O 1
ATOM 8257 N N . LYS A 1 1053 ? -11.012 -55.299 51.425 1.00 36.00 1053 LYS A N 1
ATOM 8258 C CA . LYS A 1 1053 ? -10.444 -54.999 52.806 1.00 36.00 1053 LYS A CA 1
ATOM 8259 C C . LYS A 1 1053 ? -8.894 -54.795 52.989 1.00 36.00 1053 LYS A C 1
ATOM 8261 O O . LYS A 1 1053 ? -8.169 -55.156 52.082 1.00 36.00 1053 LYS A O 1
ATOM 8266 N N . THR A 1 1054 ? -8.261 -54.310 54.098 1.00 36.94 1054 THR A N 1
ATOM 8267 C CA . THR A 1 1054 ? -8.413 -53.251 55.185 1.00 36.94 1054 THR A CA 1
ATOM 8268 C C . THR A 1 1054 ? -7.093 -53.193 56.033 1.00 36.94 1054 THR A C 1
ATOM 8270 O O . THR A 1 1054 ? -6.379 -54.183 55.980 1.00 36.94 1054 THR A O 1
ATOM 8273 N N . ALA A 1 1055 ? -6.672 -52.221 56.887 1.00 35.38 1055 ALA A N 1
ATOM 8274 C CA . ALA A 1 1055 ? -7.165 -50.901 57.377 1.00 35.38 1055 ALA A CA 1
ATOM 8275 C C . ALA A 1 1055 ? -6.020 -49.811 57.437 1.00 35.38 1055 ALA A C 1
ATOM 8277 O O . ALA A 1 1055 ? -5.575 -49.475 56.351 1.00 35.38 1055 ALA A O 1
ATOM 8278 N N . ALA A 1 1056 ? -5.481 -49.172 58.515 1.00 33.44 1056 ALA A N 1
ATOM 8279 C CA . ALA A 1 1056 ? -5.674 -49.157 59.992 1.00 33.44 1056 ALA A CA 1
ATOM 8280 C C . ALA A 1 1056 ? -5.115 -47.870 60.725 1.00 33.44 1056 ALA A C 1
ATOM 8282 O O . ALA A 1 1056 ? -4.350 -47.109 60.152 1.00 33.44 1056 ALA A O 1
ATOM 8283 N N . LYS A 1 1057 ? -5.531 -47.665 62.001 1.00 31.77 1057 LYS A N 1
ATOM 8284 C CA . LYS A 1 1057 ? -4.963 -46.950 63.209 1.00 31.77 1057 LYS A CA 1
ATOM 8285 C C . LYS A 1 1057 ? -3.859 -45.838 63.089 1.00 31.77 1057 LYS A C 1
ATOM 8287 O O . LYS A 1 1057 ? -2.785 -46.122 62.594 1.00 31.77 1057 LYS A O 1
ATOM 8292 N N . LYS A 1 1058 ? -4.088 -44.574 63.546 1.00 33.59 1058 LYS A N 1
ATOM 8293 C CA . LYS A 1 1058 ? -3.895 -43.925 64.913 1.00 33.59 1058 LYS A CA 1
ATOM 8294 C C . LYS A 1 1058 ? -2.459 -43.337 65.153 1.00 33.59 1058 LYS A C 1
ATOM 8296 O O . LYS A 1 1058 ? -1.540 -43.873 64.566 1.00 33.59 1058 LYS A O 1
ATOM 8301 N N . LYS A 1 1059 ? -2.150 -42.297 65.977 1.00 36.22 1059 LYS A N 1
ATOM 8302 C CA . LYS A 1 1059 ? -2.890 -41.353 66.883 1.00 36.22 1059 LYS A CA 1
ATOM 8303 C C . LYS A 1 1059 ? -2.059 -40.048 67.190 1.00 36.22 1059 LYS A C 1
ATOM 8305 O O . LYS A 1 1059 ? -0.872 -40.023 66.919 1.00 36.22 1059 LYS A O 1
ATOM 8310 N N . THR A 1 1060 ? -2.712 -39.028 67.788 1.00 36.53 1060 THR A N 1
ATOM 8311 C CA . THR A 1 1060 ? -2.285 -37.908 68.716 1.00 36.53 1060 THR A CA 1
ATOM 8312 C C . THR A 1 1060 ? -0.843 -37.801 69.288 1.00 36.53 1060 THR A C 1
ATOM 8314 O O . THR A 1 1060 ? -0.220 -38.836 69.456 1.00 36.53 1060 THR A O 1
ATOM 8317 N N . ALA A 1 1061 ? -0.338 -36.686 69.875 1.00 37.94 1061 ALA A N 1
ATOM 8318 C CA . ALA A 1 1061 ? -0.617 -35.217 69.895 1.00 37.94 1061 ALA A CA 1
ATOM 8319 C C . ALA A 1 1061 ? 0.382 -34.497 70.870 1.00 37.94 1061 ALA A C 1
ATOM 8321 O O . ALA A 1 1061 ? 0.832 -35.133 71.819 1.00 37.94 1061 ALA A O 1
ATOM 8322 N N . ALA A 1 1062 ? 0.695 -33.192 70.704 1.00 32.94 1062 ALA A N 1
ATOM 8323 C CA . ALA A 1 1062 ? 1.726 -32.456 71.491 1.00 32.94 1062 ALA A CA 1
ATOM 8324 C C . ALA A 1 1062 ? 1.328 -31.013 71.943 1.00 32.94 1062 ALA A C 1
ATOM 8326 O O . ALA A 1 1062 ? 0.227 -30.554 71.636 1.00 32.94 1062 ALA A O 1
ATOM 8327 N N . LYS A 1 1063 ? 2.185 -30.307 72.723 1.00 33.34 1063 LYS A N 1
ATOM 8328 C CA . LYS A 1 1063 ? 1.886 -29.020 73.428 1.00 33.34 1063 LYS A CA 1
ATOM 8329 C C . LYS A 1 1063 ? 3.174 -28.240 73.845 1.00 33.34 1063 LYS A C 1
ATOM 8331 O O . LYS A 1 1063 ? 4.230 -28.857 73.871 1.00 33.34 1063 LYS A O 1
ATOM 8336 N N . LYS A 1 1064 ? 3.051 -26.961 74.292 1.00 30.64 1064 LYS A N 1
ATOM 8337 C CA . LYS A 1 1064 ? 4.085 -26.035 74.895 1.00 30.64 1064 LYS A CA 1
ATOM 8338 C C . LYS A 1 1064 ? 5.153 -25.415 73.943 1.00 30.64 1064 LYS A C 1
ATOM 8340 O O . LYS A 1 1064 ? 5.399 -25.975 72.889 1.00 30.64 1064 LYS A O 1
ATOM 8345 N N . LYS A 1 1065 ? 5.867 -24.312 74.282 1.00 33.09 1065 LYS A N 1
ATOM 8346 C CA . LYS A 1 1065 ? 5.497 -23.000 74.914 1.00 33.09 1065 LYS A CA 1
ATOM 8347 C C . LYS A 1 1065 ? 6.665 -21.962 74.816 1.00 33.09 1065 LYS A C 1
ATOM 8349 O O . LYS A 1 1065 ? 7.809 -22.318 75.039 1.00 33.09 1065 LYS A O 1
ATOM 8354 N N . THR A 1 1066 ? 6.334 -20.694 74.542 1.00 33.69 1066 THR A N 1
ATOM 8355 C CA . THR A 1 1066 ? 6.968 -19.394 74.939 1.00 33.69 1066 THR A CA 1
ATOM 8356 C C . THR A 1 1066 ? 8.444 -19.240 75.419 1.00 33.69 1066 THR A C 1
ATOM 8358 O O . THR A 1 1066 ? 8.765 -19.657 76.525 1.00 33.69 1066 THR A O 1
ATOM 8361 N N . ALA A 1 1067 ? 9.180 -18.357 74.709 1.00 32.22 1067 ALA A N 1
ATOM 8362 C CA . ALA A 1 1067 ? 9.954 -17.167 75.174 1.00 32.22 1067 ALA A CA 1
ATOM 8363 C C . ALA A 1 1067 ? 11.278 -17.242 75.997 1.00 32.22 1067 ALA A C 1
ATOM 8365 O O . ALA A 1 1067 ? 11.323 -17.856 77.053 1.00 32.22 1067 ALA A O 1
ATOM 8366 N N . ALA A 1 1068 ? 12.276 -16.414 75.603 1.00 32.06 1068 ALA A N 1
ATOM 8367 C CA . ALA A 1 1068 ? 13.222 -15.681 76.485 1.00 32.06 1068 ALA A CA 1
ATOM 8368 C C . ALA A 1 1068 ? 14.029 -14.571 75.738 1.00 32.06 1068 ALA A C 1
ATOM 8370 O O . ALA A 1 1068 ? 14.179 -14.621 74.520 1.00 32.06 1068 ALA A O 1
ATOM 8371 N N . LYS A 1 1069 ? 14.569 -13.575 76.472 1.00 34.12 1069 LYS A N 1
ATOM 8372 C CA . LYS A 1 1069 ? 15.516 -12.519 76.007 1.00 34.12 1069 LYS A CA 1
ATOM 8373 C C . LYS A 1 1069 ? 16.963 -12.844 76.428 1.00 34.12 1069 LYS A C 1
ATOM 8375 O O . LYS A 1 1069 ? 17.139 -13.337 77.538 1.00 34.12 1069 LYS A O 1
ATOM 8380 N N . LYS A 1 1070 ? 17.978 -12.328 75.709 1.00 31.66 1070 LYS A N 1
ATOM 8381 C CA . LYS A 1 1070 ? 19.132 -11.613 76.326 1.00 31.66 1070 LYS A CA 1
ATOM 8382 C C . LYS A 1 1070 ? 19.885 -10.704 75.326 1.00 31.66 1070 LYS A C 1
ATOM 8384 O O . LYS A 1 1070 ? 19.508 -10.641 74.161 1.00 31.66 1070 LYS A O 1
ATOM 8389 N N . LYS A 1 1071 ? 20.853 -9.913 75.818 1.00 34.00 1071 LYS A N 1
ATOM 8390 C CA . LYS A 1 1071 ? 21.568 -8.816 75.119 1.00 34.00 1071 LYS A CA 1
ATOM 8391 C C . LYS A 1 1071 ? 23.111 -9.021 75.134 1.00 34.00 1071 LYS A C 1
ATOM 8393 O O . LYS A 1 1071 ? 23.597 -9.952 75.764 1.00 34.00 1071 LYS A O 1
ATOM 8398 N N . THR A 1 1072 ? 23.823 -8.023 74.578 1.00 30.94 1072 THR A N 1
ATOM 8399 C CA . THR A 1 1072 ? 25.132 -7.440 75.005 1.00 30.94 1072 THR A CA 1
ATOM 8400 C C . THR A 1 1072 ? 26.482 -8.090 74.626 1.00 30.94 1072 THR A C 1
ATOM 8402 O O . THR A 1 1072 ? 26.982 -8.934 75.350 1.00 30.94 1072 THR A O 1
ATOM 8405 N N . ALA A 1 1073 ? 27.125 -7.488 73.607 1.00 34.12 1073 ALA A N 1
ATOM 8406 C CA . ALA A 1 1073 ? 28.337 -6.629 73.693 1.00 34.12 1073 ALA A CA 1
ATOM 8407 C C . ALA A 1 1073 ? 29.766 -7.197 73.970 1.00 34.12 1073 ALA A C 1
ATOM 8409 O O . ALA A 1 1073 ? 29.947 -8.313 74.428 1.00 34.12 1073 ALA A O 1
ATOM 8410 N N . ALA A 1 1074 ? 30.762 -6.316 73.720 1.00 32.31 1074 ALA A N 1
ATOM 8411 C CA . ALA A 1 1074 ? 32.243 -6.449 73.760 1.00 32.31 1074 ALA A CA 1
ATOM 8412 C C . ALA A 1 1074 ? 32.903 -7.207 72.567 1.00 32.31 1074 ALA A C 1
ATOM 8414 O O . ALA A 1 1074 ? 32.345 -8.198 72.121 1.00 32.31 1074 ALA A O 1
ATOM 8415 N N . LYS A 1 1075 ? 34.019 -6.815 71.899 1.00 31.72 1075 LYS A N 1
ATOM 8416 C CA . LYS A 1 1075 ? 35.120 -5.794 72.009 1.00 31.72 1075 LYS A CA 1
ATOM 8417 C C . LYS A 1 1075 ? 36.484 -6.376 72.469 1.00 31.72 1075 LYS A C 1
ATOM 8419 O O . LYS A 1 1075 ? 36.507 -7.105 73.447 1.00 31.72 1075 LYS A O 1
ATOM 8424 N N . LYS A 1 1076 ? 37.597 -5.914 71.839 1.00 31.89 1076 LYS A N 1
ATOM 8425 C CA . LYS A 1 1076 ? 39.038 -6.353 71.908 1.00 31.89 1076 LYS A CA 1
ATOM 8426 C C . LYS A 1 1076 ? 39.415 -7.493 70.926 1.00 31.89 1076 LYS A C 1
ATOM 8428 O O . LYS A 1 1076 ? 38.553 -8.302 70.627 1.00 31.89 1076 LYS A O 1
ATOM 8433 N N . LYS A 1 1077 ? 40.661 -7.628 70.416 1.00 33.53 1077 LYS A N 1
ATOM 8434 C CA . LYS A 1 1077 ? 41.768 -6.661 70.131 1.00 33.53 1077 LYS A CA 1
ATOM 8435 C C . LYS A 1 1077 ? 42.785 -7.282 69.124 1.00 33.53 1077 LYS A C 1
ATOM 8437 O O . LYS A 1 1077 ? 42.787 -8.484 68.918 1.00 33.53 1077 LYS A O 1
ATOM 8442 N N . THR A 1 1078 ? 43.642 -6.422 68.556 1.00 32.41 1078 THR A N 1
ATOM 8443 C CA . THR A 1 1078 ? 45.015 -6.610 67.989 1.00 32.41 1078 THR A CA 1
ATOM 8444 C C . THR A 1 1078 ? 45.779 -7.917 68.348 1.00 32.41 1078 THR A C 1
ATOM 8446 O O . THR A 1 1078 ? 45.635 -8.368 69.477 1.00 32.41 1078 THR A O 1
ATOM 8449 N N . ALA A 1 1079 ? 46.729 -8.474 67.564 1.00 30.95 1079 ALA A N 1
ATOM 8450 C CA . ALA A 1 1079 ? 47.864 -7.790 66.902 1.00 30.95 1079 ALA A CA 1
ATOM 8451 C C . ALA A 1 1079 ? 48.752 -8.681 65.964 1.00 30.95 1079 ALA A C 1
ATOM 8453 O O . ALA A 1 1079 ? 48.686 -9.900 66.018 1.00 30.95 1079 ALA A O 1
ATOM 8454 N N . ALA A 1 1080 ? 49.711 -8.025 65.278 1.00 33.31 1080 ALA A N 1
ATOM 8455 C CA . ALA A 1 1080 ? 51.135 -8.419 65.102 1.00 33.31 1080 ALA A CA 1
ATOM 8456 C C . ALA A 1 1080 ? 51.667 -9.348 63.959 1.00 33.31 1080 ALA A C 1
ATOM 8458 O O . ALA A 1 1080 ? 51.547 -10.563 63.994 1.00 33.31 1080 ALA A O 1
ATOM 8459 N N . LYS A 1 1081 ? 52.555 -8.723 63.151 1.00 31.22 1081 LYS A N 1
ATOM 8460 C CA . LYS A 1 1081 ? 53.961 -9.108 62.814 1.00 31.22 1081 LYS A CA 1
ATOM 8461 C C . LYS A 1 1081 ? 54.336 -10.035 61.619 1.00 31.22 1081 LYS A C 1
ATOM 8463 O O . LYS A 1 1081 ? 54.167 -11.241 61.661 1.00 31.22 1081 LYS A O 1
ATOM 8468 N N . LYS A 1 1082 ? 55.196 -9.425 60.770 1.00 31.31 1082 LYS A N 1
ATOM 8469 C CA . LYS A 1 1082 ? 56.554 -9.850 60.304 1.00 31.31 1082 LYS A CA 1
ATOM 8470 C C . LYS A 1 1082 ? 56.756 -10.584 58.947 1.00 31.31 1082 LYS A C 1
ATOM 8472 O O . LYS A 1 1082 ? 56.470 -11.761 58.838 1.00 31.31 1082 LYS A O 1
ATOM 8477 N N . LYS A 1 1083 ? 57.550 -9.903 58.086 1.00 34.47 1083 LYS A N 1
ATOM 8478 C CA . LYS A 1 1083 ? 58.792 -10.360 57.383 1.00 34.47 1083 LYS A CA 1
ATOM 8479 C C . LYS A 1 1083 ? 58.725 -11.472 56.303 1.00 34.47 1083 LYS A C 1
ATOM 8481 O O . LYS A 1 1083 ? 57.904 -12.361 56.396 1.00 34.47 1083 LYS A O 1
ATOM 8486 N N . THR A 1 1084 ? 59.628 -11.555 55.304 1.00 32.22 1084 THR A N 1
ATOM 8487 C CA . THR A 1 1084 ? 60.386 -10.543 54.503 1.00 32.22 1084 THR A CA 1
ATOM 8488 C C . THR A 1 1084 ? 60.993 -11.197 53.242 1.00 32.22 1084 THR A C 1
ATOM 8490 O O . THR A 1 1084 ? 61.458 -12.322 53.323 1.00 32.22 1084 THR A O 1
ATOM 8493 N N . ALA A 1 1085 ? 61.112 -10.419 52.157 1.00 31.61 1085 ALA A N 1
ATOM 8494 C CA . ALA A 1 1085 ? 62.199 -10.393 51.152 1.00 31.61 1085 ALA A CA 1
ATOM 8495 C C . ALA A 1 1085 ? 62.797 -11.685 50.527 1.00 31.61 1085 ALA A C 1
ATOM 8497 O O . ALA A 1 1085 ? 63.563 -12.393 51.170 1.00 31.61 1085 ALA A O 1
ATOM 8498 N N . ALA A 1 1086 ? 62.700 -11.788 49.189 1.00 34.00 1086 ALA A N 1
ATOM 8499 C CA . ALA A 1 1086 ? 63.818 -12.138 48.288 1.00 34.00 1086 ALA A CA 1
ATOM 8500 C C . ALA A 1 1086 ? 63.496 -11.755 46.813 1.00 34.00 1086 ALA A C 1
ATOM 8502 O O . ALA A 1 1086 ? 62.321 -11.660 46.475 1.00 34.00 1086 ALA A O 1
ATOM 8503 N N . LYS A 1 1087 ? 64.425 -11.644 45.840 1.00 31.97 1087 LYS A N 1
ATOM 8504 C CA . LYS A 1 1087 ? 65.693 -10.866 45.721 1.00 31.97 1087 LYS A CA 1
ATOM 8505 C C . LYS A 1 1087 ? 66.419 -11.255 44.409 1.00 31.97 1087 LYS A C 1
ATOM 8507 O O . LYS A 1 1087 ? 67.121 -12.260 44.404 1.00 31.97 1087 LYS A O 1
ATOM 8512 N N . LYS A 1 1088 ? 66.308 -10.444 43.342 1.00 33.38 1088 LYS A N 1
ATOM 8513 C CA . LYS A 1 1088 ? 67.257 -10.242 42.199 1.00 33.38 1088 LYS A CA 1
ATOM 8514 C C . LYS A 1 1088 ? 66.574 -9.271 41.193 1.00 33.38 1088 LYS A C 1
ATOM 8516 O O . LYS A 1 1088 ? 65.367 -9.374 41.031 1.00 33.38 1088 LYS A O 1
ATOM 8521 N N . LYS A 1 1089 ? 67.172 -8.180 40.669 1.00 35.12 1089 LYS A N 1
ATOM 8522 C CA . LYS A 1 1089 ? 68.453 -7.988 39.927 1.00 35.12 1089 LYS A CA 1
ATOM 8523 C C . LYS A 1 1089 ? 68.440 -8.765 38.590 1.00 35.12 1089 LYS A C 1
ATOM 8525 O O . LYS A 1 1089 ? 68.036 -9.914 38.623 1.00 35.12 1089 LYS A O 1
ATOM 8530 N N . THR A 1 1090 ? 68.862 -8.297 37.405 1.00 32.53 1090 THR A N 1
ATOM 8531 C CA . THR A 1 1090 ? 69.533 -7.079 36.847 1.00 32.53 1090 THR A CA 1
ATOM 8532 C C . THR A 1 1090 ? 69.622 -7.294 35.300 1.00 32.53 1090 THR A C 1
ATOM 8534 O O . THR A 1 1090 ? 69.356 -8.412 34.879 1.00 32.53 1090 THR A O 1
ATOM 8537 N N . ALA A 1 1091 ? 70.025 -6.403 34.374 1.00 34.34 1091 ALA A N 1
ATOM 8538 C CA . ALA A 1 1091 ? 70.272 -4.948 34.320 1.00 34.34 1091 ALA A CA 1
ATOM 8539 C C . ALA A 1 1091 ? 70.479 -4.472 32.851 1.00 34.34 1091 ALA A C 1
ATOM 8541 O O . ALA A 1 1091 ? 70.883 -5.264 32.007 1.00 34.34 1091 ALA A O 1
ATOM 8542 N N . ALA A 1 1092 ? 70.404 -3.144 32.640 1.00 36.88 1092 ALA A N 1
ATOM 8543 C CA . ALA A 1 1092 ? 71.129 -2.371 31.605 1.00 36.88 1092 ALA A CA 1
ATOM 8544 C C . ALA A 1 1092 ? 70.665 -2.525 30.118 1.00 36.88 1092 ALA A C 1
ATOM 8546 O O . ALA A 1 1092 ? 69.840 -3.375 29.819 1.00 36.88 1092 ALA A O 1
ATOM 8547 N N . LYS A 1 1093 ? 71.097 -1.688 29.145 1.00 33.44 1093 LYS A N 1
ATOM 8548 C CA . LYS A 1 1093 ? 72.174 -0.662 29.158 1.00 33.44 1093 LYS A CA 1
ATOM 8549 C C . LYS A 1 1093 ? 72.009 0.445 28.077 1.00 33.44 1093 LYS A C 1
ATOM 8551 O O . LYS A 1 1093 ? 72.047 0.109 26.906 1.00 33.44 1093 LYS A O 1
ATOM 8556 N N . LYS A 1 1094 ? 72.042 1.736 28.487 1.00 34.00 1094 LYS A N 1
ATOM 8557 C CA . LYS A 1 1094 ? 72.461 2.957 27.714 1.00 34.00 1094 LYS A CA 1
ATOM 8558 C C . LYS A 1 1094 ? 71.690 3.286 26.398 1.00 34.00 1094 LYS A C 1
ATOM 8560 O O . LYS A 1 1094 ? 70.963 2.450 25.894 1.00 34.00 1094 LYS A O 1
ATOM 8565 N N . LYS A 1 1095 ? 71.738 4.493 25.799 1.00 34.81 1095 LYS A N 1
ATOM 8566 C CA . LYS A 1 1095 ? 72.336 5.835 26.090 1.00 34.81 1095 LYS A CA 1
ATOM 8567 C C . LYS A 1 1095 ? 71.321 6.893 25.543 1.00 34.81 1095 LYS A C 1
ATOM 8569 O O . LYS A 1 1095 ? 70.670 6.579 24.556 1.00 34.81 1095 LYS A O 1
ATOM 8574 N N . THR A 1 1096 ? 70.946 8.022 26.173 1.00 32.22 1096 THR A N 1
ATOM 8575 C CA . THR A 1 1096 ? 71.672 9.292 26.494 1.00 32.22 1096 THR A CA 1
ATOM 8576 C C . THR A 1 1096 ? 72.183 10.040 25.245 1.00 32.22 1096 THR A C 1
ATOM 8578 O O . THR A 1 1096 ? 72.758 9.384 24.386 1.00 32.22 1096 THR A O 1
ATOM 8581 N N . ALA A 1 1097 ? 72.066 11.373 25.075 1.00 33.12 1097 ALA A N 1
ATOM 8582 C CA . ALA A 1 1097 ? 71.658 12.497 25.965 1.00 33.12 1097 ALA A CA 1
ATOM 8583 C C . ALA A 1 1097 ? 70.432 13.290 25.389 1.00 33.12 1097 ALA A C 1
ATOM 8585 O O . ALA A 1 1097 ? 69.613 12.629 24.762 1.00 33.12 1097 ALA A O 1
ATOM 8586 N N . ALA A 1 1098 ? 70.142 14.604 25.539 1.00 31.88 1098 ALA A N 1
ATOM 8587 C CA . ALA A 1 1098 ? 70.716 15.803 26.211 1.00 31.88 1098 ALA A CA 1
ATOM 8588 C C . ALA A 1 1098 ? 69.635 16.945 26.292 1.00 31.88 1098 ALA A C 1
ATOM 8590 O O . ALA A 1 1098 ? 68.622 16.821 25.614 1.00 31.88 1098 ALA A O 1
ATOM 8591 N N . LYS A 1 1099 ? 69.758 18.112 26.976 1.00 30.38 1099 LYS A N 1
ATOM 8592 C CA . LYS A 1 1099 ? 70.487 18.528 28.215 1.00 30.38 1099 LYS A CA 1
ATOM 8593 C C . LYS A 1 1099 ? 70.127 19.982 28.710 1.00 30.38 1099 LYS A C 1
ATOM 8595 O O . LYS A 1 1099 ? 70.998 20.642 29.271 1.00 30.38 1099 LYS A O 1
ATOM 8600 N N . ALA A 1 1100 ? 68.904 20.528 28.546 1.00 29.05 1100 ALA A N 1
ATOM 8601 C CA . ALA A 1 1100 ? 68.560 21.866 29.109 1.00 29.05 1100 ALA A CA 1
ATOM 8602 C C . ALA A 1 1100 ? 67.045 22.129 29.340 1.00 29.05 1100 ALA A C 1
ATOM 8604 O O . ALA A 1 1100 ? 66.244 21.646 28.546 1.00 29.05 1100 ALA A O 1
ATOM 8605 N N . SER A 1 1101 ? 66.576 22.977 30.276 1.00 29.30 1101 SER A N 1
ATOM 8606 C CA . SER A 1 1101 ? 66.861 23.107 31.732 1.00 29.30 1101 SER A CA 1
ATOM 8607 C C . SER A 1 1101 ? 66.103 24.306 32.345 1.00 29.30 1101 SER A C 1
ATOM 8609 O O . SER A 1 1101 ? 66.477 25.437 32.048 1.00 29.30 1101 SER A O 1
ATOM 8611 N N . SER A 1 1102 ? 65.126 24.078 33.239 1.00 28.02 1102 SER A N 1
ATOM 8612 C CA . SER A 1 1102 ? 64.824 24.922 34.426 1.00 28.02 1102 SER A CA 1
ATOM 8613 C C . SER A 1 1102 ? 63.524 24.508 35.148 1.00 28.02 1102 SER A C 1
ATOM 8615 O O . SER A 1 1102 ? 62.548 24.079 34.537 1.00 28.02 1102 SER A O 1
ATOM 8617 N N . GLN A 1 1103 ? 63.520 24.668 36.474 1.00 35.00 1103 GLN A N 1
ATOM 8618 C CA . GLN A 1 1103 ? 62.343 24.919 37.318 1.00 35.00 1103 GLN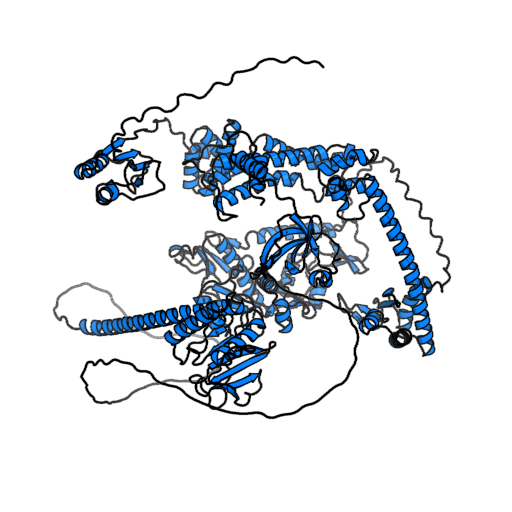 A CA 1
ATOM 8619 C C . GLN A 1 1103 ? 62.711 26.086 38.257 1.00 35.00 1103 GLN A C 1
ATOM 8621 O O . GLN A 1 1103 ? 63.901 26.315 38.484 1.00 35.00 1103 GLN A O 1
ATOM 8626 N N . PRO A 1 1104 ? 61.725 26.825 38.790 1.00 40.56 1104 PRO A N 1
ATOM 8627 C CA . PRO A 1 1104 ? 61.222 26.468 40.120 1.00 40.56 1104 PRO A CA 1
ATOM 8628 C C . PRO A 1 1104 ? 59.684 26.379 40.208 1.00 40.56 1104 PRO A C 1
ATOM 8630 O O . PRO A 1 1104 ? 58.956 26.627 39.252 1.00 40.56 1104 PRO A O 1
ATOM 8633 N N . SER A 1 1105 ? 59.204 25.953 41.377 1.00 28.61 1105 SER A N 1
ATOM 8634 C CA . SER A 1 1105 ? 57.784 25.918 41.793 1.00 28.61 1105 SER A CA 1
ATOM 8635 C C . SER A 1 1105 ? 57.541 27.038 42.838 1.00 28.61 1105 SER A C 1
ATOM 8637 O O . SER A 1 1105 ? 58.500 27.759 43.114 1.00 28.61 1105 SER A O 1
ATOM 8639 N N . PRO A 1 1106 ? 56.388 27.158 43.543 1.00 54.16 1106 PRO A N 1
ATOM 8640 C CA . PRO A 1 1106 ? 55.036 26.605 43.321 1.00 54.16 1106 PRO A CA 1
ATOM 8641 C C . PRO A 1 1106 ? 53.889 27.652 43.460 1.00 54.16 1106 PRO A C 1
ATOM 8643 O O . PRO A 1 1106 ? 54.039 28.644 44.165 1.00 54.16 1106 PRO A O 1
ATOM 8646 N N . THR A 1 1107 ? 52.675 27.384 42.942 1.00 28.77 1107 THR A N 1
ATOM 8647 C CA . THR A 1 1107 ? 51.409 27.847 43.588 1.00 28.77 1107 THR A CA 1
ATOM 8648 C C . THR A 1 1107 ? 50.124 27.202 43.030 1.00 28.77 1107 THR A C 1
ATOM 8650 O O . THR A 1 1107 ? 50.026 26.872 41.853 1.00 28.77 1107 THR A O 1
ATOM 8653 N N . ALA A 1 1108 ? 49.124 27.048 43.910 1.00 33.88 1108 ALA A N 1
ATOM 8654 C CA . ALA A 1 1108 ? 47.674 26.967 43.655 1.00 33.88 1108 ALA A CA 1
ATOM 8655 C C . ALA A 1 1108 ? 47.147 26.255 42.375 1.00 33.88 1108 ALA A C 1
ATOM 8657 O O . ALA A 1 1108 ? 46.622 26.890 41.457 1.00 33.88 1108 ALA A O 1
ATOM 8658 N N . SER A 1 1109 ? 47.113 24.915 42.356 1.00 30.53 1109 SER A N 1
ATOM 8659 C CA . SER A 1 1109 ? 46.373 24.172 41.319 1.00 30.53 1109 SER A CA 1
ATOM 8660 C C . SER A 1 1109 ? 44.846 24.260 41.513 1.00 30.53 1109 SER A C 1
ATOM 8662 O O . SER A 1 1109 ? 44.263 23.532 42.325 1.00 30.53 1109 SER A O 1
ATOM 8664 N N . SER A 1 1110 ? 44.171 25.118 40.745 1.00 34.88 1110 SER A N 1
ATOM 8665 C CA . SER A 1 1110 ? 42.702 25.192 40.730 1.00 34.88 1110 SER A CA 1
ATOM 8666 C C . SER A 1 1110 ? 42.071 23.974 40.030 1.00 34.88 1110 SER A C 1
ATOM 8668 O O . SER A 1 1110 ? 42.596 23.449 39.046 1.00 34.88 1110 SER A O 1
ATOM 8670 N N . LYS A 1 1111 ? 40.918 23.498 40.531 1.00 38.03 1111 LYS A N 1
ATOM 8671 C CA . LYS A 1 1111 ? 40.209 22.326 39.978 1.00 38.03 1111 LYS A CA 1
ATOM 8672 C C . LYS A 1 1111 ? 39.681 22.624 38.571 1.00 38.03 1111 LYS A C 1
ATOM 8674 O O . LYS A 1 1111 ? 38.587 23.164 38.406 1.00 38.03 1111 LYS A O 1
ATOM 8679 N N . THR A 1 1112 ? 40.440 22.243 37.545 1.00 34.59 1112 THR A N 1
ATOM 8680 C CA . THR A 1 1112 ? 40.094 22.509 36.145 1.00 34.59 1112 THR A CA 1
ATOM 8681 C C . THR A 1 1112 ? 38.912 21.641 35.704 1.00 34.59 1112 THR A C 1
ATOM 8683 O O . THR A 1 1112 ? 39.068 20.506 35.256 1.00 34.59 1112 THR A O 1
ATOM 8686 N N . ASN A 1 1113 ? 37.697 22.179 35.832 1.00 40.06 1113 ASN A N 1
ATOM 8687 C CA . ASN A 1 1113 ? 36.478 21.547 35.330 1.00 40.06 1113 ASN A CA 1
ATOM 8688 C C . ASN A 1 1113 ? 36.638 21.205 33.842 1.00 40.06 1113 ASN A C 1
ATOM 8690 O O . ASN A 1 1113 ? 36.687 22.105 32.998 1.00 40.06 1113 ASN A O 1
ATOM 8694 N N . SER A 1 1114 ? 36.701 19.909 33.510 1.00 41.53 1114 SER A N 1
ATOM 8695 C CA . SER A 1 1114 ? 36.833 19.467 32.119 1.00 41.53 1114 SER A CA 1
ATOM 8696 C C . SER A 1 1114 ? 35.649 19.992 31.297 1.00 41.53 1114 SER A C 1
ATOM 8698 O O . SER A 1 1114 ? 34.502 19.568 31.470 1.00 41.53 1114 SER A O 1
ATOM 8700 N N . ARG A 1 1115 ? 35.910 20.986 30.437 1.00 49.19 1115 ARG A N 1
ATOM 8701 C CA . ARG A 1 1115 ? 34.877 21.678 29.654 1.00 49.19 1115 ARG A CA 1
ATOM 8702 C C . ARG A 1 1115 ? 34.263 20.696 28.653 1.00 49.19 1115 ARG A C 1
ATOM 8704 O O . ARG A 1 1115 ? 34.767 20.543 27.541 1.00 49.19 1115 ARG A O 1
ATOM 8711 N N . ARG A 1 1116 ? 33.165 20.028 29.043 1.00 66.56 1116 ARG A N 1
ATOM 8712 C CA . ARG A 1 1116 ? 32.328 19.231 28.131 1.00 66.56 1116 ARG A CA 1
ATOM 8713 C C . ARG A 1 1116 ? 32.018 20.086 26.904 1.00 66.56 1116 ARG A C 1
ATOM 8715 O O . ARG A 1 1116 ? 31.414 21.148 27.034 1.00 66.56 1116 ARG A O 1
ATOM 8722 N N . LEU A 1 1117 ? 32.432 19.607 25.732 1.00 82.75 1117 LEU A N 1
ATOM 8723 C CA . LEU A 1 1117 ? 32.183 20.261 24.450 1.00 82.75 1117 LEU A CA 1
ATOM 8724 C C . LEU A 1 1117 ? 30.667 20.364 24.225 1.00 82.75 1117 LEU A C 1
ATOM 8726 O O . LEU A 1 1117 ? 30.019 19.380 23.865 1.00 82.75 1117 LEU A O 1
ATOM 8730 N N . LYS A 1 1118 ? 30.110 21.551 24.486 1.00 89.69 1118 LYS A N 1
ATOM 8731 C CA . LYS A 1 1118 ? 28.756 21.921 24.076 1.00 89.69 1118 LYS A CA 1
ATOM 8732 C C . LYS A 1 1118 ? 28.767 22.192 22.570 1.00 89.69 1118 LYS A C 1
ATOM 8734 O O . LYS A 1 1118 ? 29.709 22.803 22.071 1.00 89.69 1118 LYS A O 1
ATOM 8739 N N . PHE A 1 1119 ? 27.723 21.729 21.896 1.00 93.44 1119 PHE A N 1
ATOM 8740 C CA . PHE A 1 1119 ? 27.434 22.000 20.491 1.00 93.44 1119 PHE A CA 1
ATOM 8741 C C . PHE A 1 1119 ? 26.004 22.532 20.431 1.00 93.44 1119 PHE A C 1
ATOM 8743 O O . PHE A 1 1119 ? 25.067 21.818 20.821 1.00 93.44 1119 PHE A O 1
ATOM 8750 N N . ASN A 1 1120 ? 25.860 23.779 19.996 1.00 91.75 1120 ASN A N 1
ATOM 8751 C CA . ASN A 1 1120 ? 24.580 24.457 19.844 1.00 91.75 1120 ASN A CA 1
ATOM 8752 C C . ASN A 1 1120 ? 23.934 24.049 18.509 1.00 91.75 1120 ASN A C 1
ATOM 8754 O O . ASN A 1 1120 ? 24.566 23.456 17.627 1.00 91.75 1120 ASN A O 1
ATOM 8758 N N . ARG A 1 1121 ? 22.637 24.334 18.349 1.00 89.69 1121 ARG A N 1
ATOM 8759 C CA . ARG A 1 1121 ? 21.968 24.114 17.063 1.00 89.69 1121 ARG A CA 1
ATOM 8760 C C . ARG A 1 1121 ? 22.513 25.113 16.040 1.00 89.69 1121 ARG A C 1
ATOM 8762 O O . ARG A 1 1121 ? 22.698 26.277 16.360 1.00 89.69 1121 ARG A O 1
ATOM 8769 N N . HIS A 1 1122 ? 22.734 24.646 14.816 1.00 89.94 1122 HIS A N 1
ATOM 8770 C CA . HIS A 1 1122 ? 23.324 25.389 13.703 1.00 89.94 1122 HIS A CA 1
ATOM 8771 C C . HIS A 1 1122 ? 24.809 25.779 13.848 1.00 89.94 1122 HIS A C 1
ATOM 8773 O O . HIS A 1 1122 ? 25.327 26.440 12.951 1.00 89.94 1122 HIS A O 1
ATOM 8779 N N . ASP A 1 1123 ? 25.531 25.287 14.867 1.00 94.75 1123 ASP A N 1
ATOM 8780 C CA . ASP A 1 1123 ? 27.002 25.327 14.869 1.00 94.75 1123 ASP A CA 1
ATOM 8781 C C . ASP A 1 1123 ? 27.562 24.689 13.585 1.00 94.75 1123 ASP A C 1
ATOM 8783 O O . ASP A 1 1123 ? 27.100 23.629 13.142 1.00 94.75 1123 ASP A O 1
ATOM 8787 N N . VAL A 1 1124 ? 28.598 25.303 13.012 1.00 93.56 1124 VAL A N 1
ATOM 8788 C CA . VAL A 1 1124 ? 29.357 24.736 11.896 1.00 93.56 1124 VAL A CA 1
ATOM 8789 C C . VAL A 1 1124 ? 30.521 23.940 12.470 1.00 93.56 1124 VAL A C 1
ATOM 8791 O O . VAL A 1 1124 ? 31.401 24.479 13.141 1.00 93.56 1124 VAL A O 1
ATOM 8794 N N . VAL A 1 1125 ? 30.545 22.641 12.195 1.00 96.75 1125 VAL A N 1
ATOM 8795 C CA . VAL A 1 1125 ? 31.525 21.686 12.720 1.00 96.75 1125 VAL A CA 1
ATOM 8796 C C . VAL A 1 1125 ? 32.286 20.995 11.596 1.00 96.75 1125 VAL A C 1
ATOM 8798 O O . VAL A 1 1125 ? 31.778 20.823 10.493 1.00 96.75 1125 VAL A O 1
ATOM 8801 N N . ARG A 1 1126 ? 33.500 20.534 11.893 1.00 97.06 1126 ARG A N 1
ATOM 8802 C CA . ARG A 1 1126 ? 34.260 19.600 11.050 1.00 97.06 1126 ARG A CA 1
ATOM 8803 C C . ARG A 1 1126 ? 34.748 18.421 11.878 1.00 97.06 1126 ARG A C 1
ATOM 8805 O O . ARG A 1 1126 ? 34.803 18.495 13.109 1.00 97.06 1126 ARG A O 1
ATOM 8812 N N . PHE A 1 1127 ? 35.138 17.340 11.218 1.00 96.75 1127 PHE A N 1
ATOM 8813 C CA . PHE A 1 1127 ? 35.769 16.218 11.906 1.00 96.75 1127 PHE A CA 1
ATOM 8814 C C . PHE A 1 1127 ? 37.200 16.557 12.353 1.00 96.75 1127 PHE A C 1
ATOM 8816 O O . PHE A 1 1127 ? 37.926 17.311 11.704 1.00 96.75 1127 PHE A O 1
ATOM 8823 N N . ARG A 1 1128 ? 37.634 15.987 13.480 1.00 95.69 1128 ARG A N 1
ATOM 8824 C CA . ARG A 1 1128 ? 39.035 16.079 13.925 1.00 95.69 1128 ARG A CA 1
ATOM 8825 C C . ARG A 1 1128 ? 39.942 15.250 13.009 1.00 95.69 1128 ARG A C 1
ATOM 8827 O O . ARG A 1 1128 ? 39.522 14.206 12.519 1.00 95.69 1128 ARG A O 1
ATOM 8834 N N . LYS A 1 1129 ? 41.214 15.658 12.861 1.00 91.81 1129 LYS A N 1
ATOM 8835 C CA . LYS A 1 1129 ? 42.226 15.007 11.989 1.00 91.81 1129 LYS A CA 1
ATOM 8836 C C . LYS A 1 1129 ? 42.443 13.496 12.235 1.00 91.81 1129 LYS A C 1
ATOM 8838 O O . LYS A 1 1129 ? 43.036 12.850 11.388 1.00 91.81 1129 LYS A O 1
ATOM 8843 N N . ARG A 1 1130 ? 41.992 12.937 13.368 1.00 91.12 1130 ARG A N 1
ATOM 8844 C CA . ARG A 1 1130 ? 42.061 11.499 13.718 1.00 91.12 1130 ARG A CA 1
ATOM 8845 C C . ARG A 1 1130 ? 40.673 10.889 13.995 1.00 91.12 1130 ARG A C 1
ATOM 8847 O O . ARG A 1 1130 ? 40.505 10.089 14.911 1.00 91.12 1130 ARG A O 1
ATOM 8854 N N . SER A 1 1131 ? 39.635 11.340 13.287 1.00 94.44 1131 SER A N 1
ATOM 8855 C CA . SER A 1 1131 ? 38.278 10.809 13.458 1.00 94.44 1131 SER A CA 1
ATOM 8856 C C . SER A 1 1131 ? 38.071 9.525 12.651 1.00 94.44 1131 SER A C 1
ATOM 8858 O O . SER A 1 1131 ? 37.780 9.589 11.460 1.00 94.44 1131 SER A O 1
ATOM 8860 N N . GLN A 1 1132 ? 38.081 8.379 13.336 1.00 92.31 1132 GLN A N 1
ATOM 8861 C CA . GLN A 1 1132 ? 37.752 7.062 12.761 1.00 92.31 1132 GLN A CA 1
ATOM 8862 C C . GLN A 1 1132 ? 36.390 7.026 12.035 1.00 92.31 1132 GLN A C 1
ATOM 8864 O O . GLN A 1 1132 ? 36.204 6.268 11.091 1.00 92.31 1132 GLN A O 1
ATOM 8869 N N . ILE A 1 1133 ? 35.429 7.867 12.449 1.00 91.50 1133 ILE A N 1
ATOM 8870 C CA . ILE A 1 1133 ? 34.113 7.995 11.793 1.00 91.50 1133 ILE A CA 1
ATOM 8871 C C . ILE A 1 1133 ? 34.218 8.735 10.453 1.00 91.50 1133 ILE A C 1
ATOM 8873 O O . ILE A 1 1133 ? 33.443 8.455 9.549 1.00 91.50 1133 ILE A O 1
ATOM 8877 N N . ALA A 1 1134 ? 35.152 9.679 10.314 1.00 93.25 1134 ALA A N 1
ATOM 8878 C CA . ALA A 1 1134 ? 35.381 10.364 9.044 1.00 93.25 1134 ALA A CA 1
ATOM 8879 C C . ALA A 1 1134 ? 36.144 9.447 8.080 1.00 93.25 1134 ALA A C 1
ATOM 8881 O O . ALA A 1 1134 ? 35.714 9.240 6.952 1.00 93.25 1134 ALA A O 1
ATOM 8882 N N . GLU A 1 1135 ? 37.216 8.833 8.580 1.00 92.06 1135 GLU A N 1
ATOM 8883 C CA . GLU A 1 1135 ? 38.057 7.852 7.892 1.00 92.06 1135 GLU A CA 1
ATOM 8884 C C . GLU A 1 1135 ? 37.235 6.674 7.341 1.00 92.06 1135 GLU A C 1
ATOM 8886 O O . GLU A 1 1135 ? 37.200 6.459 6.132 1.00 92.06 1135 GLU A O 1
ATOM 8891 N N . GLY A 1 1136 ? 36.456 5.995 8.193 1.00 89.38 1136 GLY A N 1
ATOM 8892 C CA . GLY A 1 1136 ? 35.577 4.885 7.799 1.00 89.38 1136 GLY A CA 1
ATOM 8893 C C . GLY A 1 1136 ? 34.361 5.268 6.940 1.00 89.38 1136 GLY A C 1
ATOM 8894 O O . GLY A 1 1136 ? 33.604 4.385 6.544 1.00 89.38 1136 GLY A O 1
ATOM 8895 N N . LEU A 1 1137 ? 34.157 6.560 6.655 1.00 88.81 1137 LEU A N 1
ATOM 8896 C CA . LEU A 1 1137 ? 33.132 7.075 5.737 1.00 88.81 1137 LEU A CA 1
ATOM 8897 C C . LEU A 1 1137 ? 33.735 7.823 4.528 1.00 88.81 1137 LEU A C 1
ATOM 8899 O O . LEU A 1 1137 ? 32.983 8.393 3.740 1.00 88.81 1137 LEU A O 1
ATOM 8903 N N . GLY A 1 1138 ? 35.066 7.852 4.373 1.00 91.25 1138 GLY A N 1
ATOM 8904 C CA . GLY A 1 1138 ? 35.748 8.578 3.291 1.00 91.25 1138 GLY A CA 1
ATOM 8905 C C . GLY A 1 1138 ? 35.616 10.109 3.357 1.00 91.25 1138 GLY A C 1
ATOM 8906 O O . GLY A 1 1138 ? 35.768 10.787 2.343 1.00 91.25 1138 GLY A O 1
ATOM 8907 N N . LEU A 1 1139 ? 35.302 10.675 4.526 1.00 92.38 1139 LEU A N 1
ATOM 8908 C CA . LEU A 1 1139 ? 35.020 12.102 4.694 1.00 92.38 1139 LEU A CA 1
ATOM 8909 C C . LEU A 1 1139 ? 36.294 12.904 4.976 1.00 92.38 1139 LEU A C 1
ATOM 8911 O O . LEU A 1 1139 ? 37.010 12.640 5.944 1.00 92.38 1139 LEU A O 1
ATOM 8915 N N . ARG A 1 1140 ? 36.536 13.952 4.181 1.00 86.31 1140 ARG A N 1
ATOM 8916 C CA . ARG A 1 1140 ? 37.684 14.850 4.380 1.00 86.31 1140 ARG A CA 1
ATOM 8917 C C . ARG A 1 1140 ? 37.595 15.589 5.740 1.00 86.31 1140 ARG A C 1
ATOM 8919 O O . ARG A 1 1140 ? 36.536 16.144 6.047 1.00 86.31 1140 ARG A O 1
ATOM 8926 N N . PRO A 1 1141 ? 38.675 15.674 6.551 1.00 83.69 1141 PRO A N 1
ATOM 8927 C CA . PRO A 1 1141 ? 38.659 16.357 7.861 1.00 83.69 1141 PRO A CA 1
ATOM 8928 C C . PRO A 1 1141 ? 38.553 17.898 7.838 1.00 83.69 1141 PRO A C 1
ATOM 8930 O O . PRO A 1 1141 ? 38.512 18.536 8.897 1.00 83.69 1141 PRO A O 1
ATOM 8933 N N . ASP A 1 1142 ? 38.565 18.508 6.655 1.00 89.25 1142 ASP A N 1
ATOM 8934 C CA . ASP A 1 1142 ? 38.349 19.941 6.419 1.00 89.25 1142 ASP A CA 1
ATOM 8935 C C . ASP A 1 1142 ? 36.891 20.281 6.054 1.00 89.25 1142 ASP A C 1
ATOM 8937 O O . ASP A 1 1142 ? 36.474 21.429 6.218 1.00 89.25 1142 ASP A O 1
ATOM 8941 N N . ALA A 1 1143 ? 36.098 19.288 5.635 1.00 92.31 1143 ALA A N 1
ATOM 8942 C CA . ALA A 1 1143 ? 34.695 19.460 5.280 1.00 92.31 1143 ALA A CA 1
ATOM 8943 C C . ALA A 1 1143 ? 33.863 19.987 6.464 1.00 92.31 1143 ALA A C 1
ATOM 8945 O O . ALA A 1 1143 ? 33.945 19.480 7.589 1.00 92.31 1143 ALA A O 1
ATOM 8946 N N . ARG A 1 1144 ? 33.048 21.010 6.185 1.00 96.00 1144 ARG A N 1
ATOM 8947 C CA . ARG A 1 1144 ? 32.174 21.690 7.149 1.00 96.00 1144 ARG A CA 1
ATOM 8948 C C . ARG A 1 1144 ? 30.753 21.120 7.079 1.00 96.00 1144 ARG A C 1
ATOM 8950 O O . ARG A 1 1144 ? 30.224 20.909 5.993 1.00 96.00 1144 ARG A O 1
ATOM 8957 N N . TYR A 1 1145 ? 30.128 20.925 8.236 1.00 95.69 1145 TYR A N 1
ATOM 8958 C CA . TYR A 1 1145 ? 28.775 20.391 8.399 1.00 95.69 1145 TYR A CA 1
ATOM 8959 C C . TYR A 1 1145 ? 28.002 21.217 9.429 1.00 95.69 1145 TYR A C 1
ATOM 8961 O O . TYR A 1 1145 ? 28.585 21.695 10.399 1.00 95.69 1145 TYR A O 1
ATOM 8969 N N . THR A 1 1146 ? 26.688 21.346 9.264 1.00 94.50 1146 THR A N 1
ATOM 8970 C CA . THR A 1 1146 ? 25.826 22.060 10.219 1.00 94.50 1146 THR A CA 1
ATOM 8971 C C . THR A 1 1146 ? 25.226 21.092 11.240 1.00 94.50 1146 THR A C 1
ATOM 8973 O O . THR A 1 1146 ? 24.712 20.030 10.872 1.00 94.50 1146 THR A O 1
ATOM 8976 N N . VAL A 1 1147 ? 25.253 21.468 12.522 1.00 95.69 1147 VAL A N 1
ATOM 8977 C CA . VAL A 1 1147 ? 24.566 20.745 13.604 1.00 95.69 1147 VAL A CA 1
ATOM 8978 C C . VAL A 1 1147 ? 23.055 20.977 13.520 1.00 95.69 1147 VAL A C 1
ATOM 8980 O O . VAL A 1 1147 ? 22.575 22.097 13.665 1.00 95.69 1147 VAL A O 1
ATOM 8983 N N . GLU A 1 1148 ? 22.278 19.913 13.334 1.00 94.38 1148 GLU A N 1
ATOM 8984 C CA . GLU A 1 1148 ? 20.808 19.968 13.327 1.00 94.38 1148 GLU A CA 1
ATOM 8985 C C . GLU A 1 1148 ? 20.202 19.863 14.725 1.00 94.38 1148 GLU A C 1
ATOM 8987 O O . GLU A 1 1148 ? 19.162 20.462 14.992 1.00 94.38 1148 GLU A O 1
ATOM 8992 N N . MET A 1 1149 ? 20.832 19.096 15.617 1.00 93.88 1149 MET A N 1
ATOM 8993 C CA . MET A 1 1149 ? 20.468 18.978 17.032 1.00 93.88 1149 MET A CA 1
ATOM 8994 C C . MET A 1 1149 ? 21.551 18.220 17.804 1.00 93.88 1149 MET A C 1
ATOM 8996 O O . MET A 1 1149 ? 22.217 17.345 17.252 1.00 93.88 1149 MET A O 1
ATOM 9000 N N . THR A 1 1150 ? 21.653 18.470 19.106 1.00 93.38 1150 THR A N 1
ATOM 9001 C CA . THR A 1 1150 ? 22.376 17.592 20.035 1.00 93.38 1150 THR A CA 1
ATOM 9002 C C . THR A 1 1150 ? 21.351 16.716 20.757 1.00 93.38 1150 THR A C 1
ATOM 9004 O O . THR A 1 1150 ? 20.365 17.217 21.291 1.00 93.38 1150 THR A O 1
ATOM 9007 N N . THR A 1 1151 ? 21.539 15.396 20.739 1.00 94.06 1151 THR A N 1
ATOM 9008 C CA . THR A 1 1151 ? 20.599 14.412 21.308 1.00 94.06 1151 THR A CA 1
ATOM 9009 C C . THR A 1 1151 ? 21.354 13.328 22.082 1.00 94.06 1151 THR A C 1
ATOM 9011 O O . THR A 1 1151 ? 22.583 13.342 22.128 1.00 94.06 1151 THR A O 1
ATOM 9014 N N . THR A 1 1152 ? 20.655 12.377 22.700 1.00 89.12 1152 THR A N 1
ATOM 9015 C CA . THR A 1 1152 ? 21.279 11.210 23.341 1.00 89.12 1152 THR A CA 1
ATOM 9016 C C . THR A 1 1152 ? 20.991 9.931 22.560 1.00 89.12 1152 THR A C 1
ATOM 9018 O O . THR A 1 1152 ? 19.899 9.713 22.038 1.00 89.12 1152 THR A O 1
ATOM 9021 N N . HIS A 1 1153 ? 21.993 9.059 22.464 1.00 82.75 1153 HIS A N 1
ATOM 9022 C CA . HIS A 1 1153 ? 21.856 7.728 21.885 1.00 82.75 1153 HIS A CA 1
ATOM 9023 C C . HIS A 1 1153 ? 22.573 6.726 22.785 1.00 82.75 1153 HIS A C 1
ATOM 9025 O O . HIS A 1 1153 ? 23.775 6.849 23.018 1.00 82.75 1153 HIS A O 1
ATOM 9031 N N . ASN A 1 1154 ? 21.822 5.763 23.327 1.00 78.88 1154 ASN A N 1
ATOM 9032 C CA . ASN A 1 1154 ? 22.270 4.897 24.423 1.00 78.88 1154 ASN A CA 1
ATOM 9033 C C . ASN A 1 1154 ? 22.874 5.728 25.575 1.00 78.88 1154 ASN A C 1
ATOM 9035 O O . ASN A 1 1154 ? 24.003 5.495 26.001 1.00 78.88 1154 ASN A O 1
ATOM 9039 N N . GLU A 1 1155 ? 22.133 6.764 25.994 1.00 79.31 1155 GLU A N 1
ATOM 9040 C CA . GLU A 1 1155 ? 22.467 7.761 27.035 1.00 79.31 1155 GLU A CA 1
ATOM 9041 C C . GLU A 1 1155 ? 23.714 8.633 26.779 1.00 79.31 1155 GLU A C 1
ATOM 9043 O O . GLU A 1 1155 ? 23.873 9.675 27.414 1.00 79.31 1155 GLU A O 1
ATOM 9048 N N . ARG A 1 1156 ? 24.568 8.290 25.808 1.00 82.19 1156 ARG A N 1
ATOM 9049 C CA . ARG A 1 1156 ? 25.710 9.120 25.403 1.00 82.19 1156 ARG A CA 1
ATOM 9050 C C . ARG A 1 1156 ? 25.233 10.311 24.562 1.00 82.19 1156 ARG A C 1
ATOM 9052 O O . ARG A 1 1156 ? 24.386 10.114 23.686 1.00 82.19 1156 ARG A O 1
ATOM 9059 N N . PRO A 1 1157 ? 25.771 11.528 24.767 1.00 90.19 1157 PRO A N 1
ATOM 9060 C CA . PRO A 1 1157 ? 25.485 12.652 23.886 1.00 90.19 1157 PRO A CA 1
ATOM 9061 C C . PRO A 1 1157 ? 26.031 12.364 22.484 1.00 90.19 1157 PRO A C 1
ATOM 9063 O O . PRO A 1 1157 ? 27.165 11.907 22.331 1.00 90.19 1157 PRO A O 1
ATOM 9066 N N . VAL A 1 1158 ? 25.229 12.651 21.463 1.00 96.25 1158 VAL A N 1
ATOM 9067 C CA . VAL A 1 1158 ? 25.613 12.615 20.051 1.00 96.25 1158 VAL A CA 1
ATOM 9068 C C . VAL A 1 1158 ? 25.112 13.878 19.361 1.00 96.25 1158 VAL A C 1
ATOM 9070 O O . VAL A 1 1158 ? 23.972 14.310 19.540 1.00 96.25 1158 VAL A O 1
ATOM 9073 N N . VAL A 1 1159 ? 25.988 14.472 18.565 1.00 96.38 1159 VAL A N 1
ATOM 9074 C CA . VAL A 1 1159 ? 25.700 15.614 17.706 1.00 96.38 1159 VAL A CA 1
ATOM 9075 C C . VAL A 1 1159 ? 25.132 15.059 16.405 1.00 96.38 1159 VAL A C 1
ATOM 9077 O O . VAL A 1 1159 ? 25.734 14.181 15.784 1.00 96.38 1159 VAL A O 1
ATOM 9080 N N . VAL A 1 1160 ? 23.952 15.520 16.003 1.00 96.00 1160 VAL A N 1
ATOM 9081 C CA . VAL A 1 1160 ? 23.343 15.154 14.724 1.00 96.00 1160 VAL A CA 1
ATOM 9082 C C . VAL A 1 1160 ? 23.752 16.202 13.702 1.00 96.00 1160 VAL A C 1
ATOM 9084 O O . VAL A 1 1160 ? 23.362 17.362 13.827 1.00 96.00 1160 VAL A O 1
ATOM 9087 N N . ILE A 1 1161 ? 24.529 15.799 12.701 1.00 96.56 1161 ILE A N 1
ATOM 9088 C CA . ILE A 1 1161 ? 24.945 16.667 11.595 1.00 96.56 1161 ILE A CA 1
ATOM 9089 C C . ILE A 1 1161 ? 24.195 16.291 10.318 1.00 96.56 1161 ILE A C 1
ATOM 9091 O O . ILE A 1 1161 ? 23.887 15.117 10.090 1.00 96.56 1161 ILE A O 1
ATOM 9095 N N . ARG A 1 1162 ? 23.900 17.283 9.475 1.00 91.56 1162 ARG A N 1
ATOM 9096 C CA . ARG A 1 1162 ? 23.347 17.040 8.138 1.00 91.56 1162 ARG A CA 1
ATOM 9097 C C . ARG A 1 1162 ? 24.486 16.720 7.164 1.00 91.56 1162 ARG A C 1
ATOM 9099 O O . ARG A 1 1162 ? 25.411 17.512 7.012 1.00 91.56 1162 ARG A O 1
ATOM 9106 N N . TYR A 1 1163 ? 24.407 15.562 6.515 1.00 89.06 1163 TYR A N 1
ATOM 9107 C CA . TYR A 1 1163 ? 25.343 15.103 5.492 1.00 89.06 1163 TYR A CA 1
ATOM 9108 C C . TYR A 1 1163 ? 24.683 15.154 4.109 1.00 89.06 1163 TYR A C 1
ATOM 9110 O O . TYR A 1 1163 ? 23.629 14.552 3.916 1.00 89.06 1163 TYR A O 1
ATOM 9118 N N . GLY A 1 1164 ? 25.301 15.847 3.151 1.00 80.75 1164 GLY A N 1
ATOM 9119 C CA . GLY A 1 1164 ? 24.734 16.081 1.817 1.00 80.75 1164 GLY A CA 1
ATOM 9120 C C . GLY A 1 1164 ? 23.676 17.194 1.774 1.00 80.75 1164 GLY A C 1
ATOM 9121 O O . GLY A 1 1164 ? 23.107 17.589 2.794 1.00 80.75 1164 GLY A O 1
ATOM 9122 N N . SER A 1 1165 ? 23.422 17.713 0.573 1.00 75.94 1165 SER A N 1
ATOM 9123 C CA . SER A 1 1165 ? 22.473 18.796 0.294 1.00 75.94 1165 SER A CA 1
ATOM 9124 C C . SER A 1 1165 ? 21.138 18.278 -0.271 1.00 75.94 1165 SER A C 1
ATOM 9126 O O . SER A 1 1165 ? 20.998 17.116 -0.658 1.00 75.94 1165 SER A O 1
ATOM 9128 N N . GLY A 1 1166 ? 20.126 19.151 -0.300 1.00 73.50 1166 GLY A N 1
ATOM 9129 C CA . GLY A 1 1166 ? 18.839 18.878 -0.948 1.00 73.50 1166 GLY A CA 1
ATOM 9130 C C . GLY A 1 1166 ? 18.055 17.692 -0.366 1.00 73.50 1166 GLY A C 1
ATOM 9131 O O . GLY A 1 1166 ? 18.145 17.367 0.819 1.00 73.50 1166 GLY A O 1
ATOM 9132 N N . LYS A 1 1167 ? 17.255 17.041 -1.222 1.00 55.78 1167 LYS A N 1
ATOM 9133 C CA . LYS A 1 1167 ? 16.341 15.937 -0.855 1.00 55.78 1167 LYS A CA 1
ATOM 9134 C C . LYS A 1 1167 ? 17.061 14.645 -0.438 1.00 55.78 1167 LYS A C 1
ATOM 9136 O O . LYS A 1 1167 ? 16.423 13.752 0.112 1.00 55.78 1167 LYS A O 1
ATOM 9141 N N . HIS A 1 1168 ? 18.371 14.555 -0.672 1.00 59.56 1168 HIS A N 1
ATOM 9142 C CA . HIS A 1 1168 ? 19.201 13.393 -0.354 1.00 59.56 1168 HIS A CA 1
ATOM 9143 C C . HIS A 1 1168 ? 20.026 13.555 0.934 1.00 59.56 1168 HIS A C 1
ATOM 9145 O O . HIS A 1 1168 ? 20.825 12.678 1.258 1.00 59.56 1168 HIS A O 1
ATOM 9151 N N . SER A 1 1169 ? 19.822 14.634 1.702 1.00 82.38 1169 SER A N 1
ATOM 9152 C CA . SER A 1 1169 ? 20.572 14.861 2.938 1.00 82.38 1169 SER A CA 1
ATOM 9153 C C . SER A 1 1169 ? 20.257 13.819 4.025 1.00 82.38 1169 SER A C 1
ATOM 9155 O O . SER A 1 1169 ? 19.100 13.677 4.432 1.00 82.38 1169 SER A O 1
ATOM 9157 N N . VAL A 1 1170 ? 21.281 13.149 4.552 1.00 85.88 1170 VAL A N 1
ATOM 9158 C CA . VAL A 1 1170 ? 21.187 12.143 5.622 1.00 85.88 1170 VAL A CA 1
ATOM 9159 C C . VAL A 1 1170 ? 21.558 12.771 6.969 1.00 85.88 1170 VAL A C 1
ATOM 9161 O O . VAL A 1 1170 ? 22.495 13.559 7.061 1.00 85.88 1170 VAL A O 1
ATOM 9164 N N . LEU A 1 1171 ? 20.847 12.412 8.042 1.00 93.50 1171 LEU A N 1
ATOM 9165 C CA . LEU A 1 1171 ? 21.183 12.840 9.406 1.00 93.50 1171 LEU A CA 1
ATOM 9166 C C . LEU A 1 1171 ? 22.160 11.849 10.055 1.00 93.50 1171 LEU A C 1
ATOM 9168 O O . LEU A 1 1171 ? 21.765 10.752 10.457 1.00 93.50 1171 LEU A O 1
ATOM 9172 N N . LEU A 1 1172 ? 23.430 12.239 10.177 1.00 95.44 1172 LEU A N 1
ATOM 9173 C CA . LEU A 1 1172 ? 24.488 11.416 10.763 1.00 95.44 1172 LEU A CA 1
ATOM 9174 C C . LEU A 1 1172 ? 24.643 11.722 12.261 1.00 95.44 1172 LEU A C 1
ATOM 9176 O O . LEU A 1 1172 ? 24.811 12.875 12.653 1.00 95.44 1172 LEU A O 1
ATOM 9180 N N . LYS A 1 1173 ? 24.608 10.686 13.109 1.00 96.88 1173 LYS A N 1
ATOM 9181 C CA . LYS A 1 1173 ? 24.816 10.809 14.564 1.00 96.88 1173 LYS A CA 1
ATOM 9182 C C . LYS A 1 1173 ? 26.292 10.601 14.902 1.00 96.88 1173 LYS A C 1
ATOM 9184 O O . LYS A 1 1173 ? 26.797 9.490 14.770 1.00 96.88 1173 LYS A O 1
ATOM 9189 N N . VAL A 1 1174 ? 26.964 11.648 15.371 1.00 96.31 1174 VAL A N 1
ATOM 9190 C CA . VAL A 1 1174 ? 28.409 11.665 15.640 1.00 96.31 1174 VAL A CA 1
ATOM 9191 C C . VAL A 1 1174 ? 28.665 11.956 17.128 1.00 96.31 1174 VAL A C 1
ATOM 9193 O O . VAL A 1 1174 ? 28.124 12.929 17.652 1.00 96.31 1174 VAL A O 1
ATOM 9196 N N . PRO A 1 1175 ? 29.482 11.173 17.859 1.00 96.25 1175 PRO A N 1
ATOM 9197 C CA . PRO A 1 1175 ? 29.834 11.508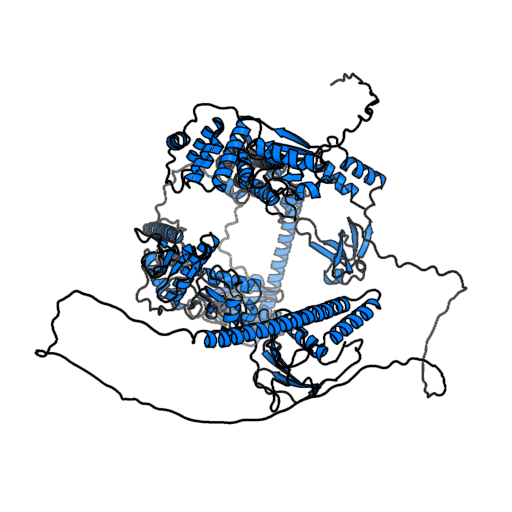 19.237 1.00 96.25 1175 PRO A CA 1
ATOM 9198 C C . PRO A 1 1175 ? 30.681 12.797 19.287 1.00 96.25 1175 PRO A C 1
ATOM 9200 O O . PRO A 1 1175 ? 31.606 12.940 18.484 1.00 96.25 1175 PRO A O 1
ATOM 9203 N N . PRO A 1 1176 ? 30.440 13.718 20.242 1.00 95.81 1176 PRO A N 1
ATOM 9204 C CA . PRO A 1 1176 ? 31.018 15.069 20.248 1.00 95.81 1176 PRO A CA 1
ATOM 9205 C C . PRO A 1 1176 ? 32.556 15.119 20.214 1.00 95.81 1176 PRO A C 1
ATOM 9207 O O . PRO A 1 1176 ? 33.128 16.066 19.682 1.00 95.81 1176 PRO A O 1
ATOM 9210 N N . GLY A 1 1177 ? 33.242 14.088 20.722 1.00 94.62 1177 GLY A N 1
ATOM 9211 C CA . GLY A 1 1177 ? 34.707 13.990 20.675 1.00 94.62 1177 GLY A CA 1
ATOM 9212 C C . GLY A 1 1177 ? 35.303 13.872 19.264 1.00 94.62 1177 GLY A C 1
ATOM 9213 O O . GLY A 1 1177 ? 36.464 14.220 19.072 1.00 94.62 1177 GLY A O 1
ATOM 9214 N N . HIS A 1 1178 ? 34.524 13.444 18.264 1.00 96.50 1178 HIS A N 1
ATOM 9215 C CA . HIS A 1 1178 ? 34.973 13.350 16.867 1.00 96.50 1178 HIS A CA 1
ATOM 9216 C C . HIS A 1 1178 ? 34.930 14.689 16.120 1.00 96.50 1178 HIS A C 1
ATOM 9218 O O . HIS A 1 1178 ? 35.499 14.797 15.031 1.00 96.50 1178 HIS A O 1
ATOM 9224 N N . LEU A 1 1179 ? 34.276 15.703 16.692 1.00 96.44 1179 LEU A N 1
ATOM 9225 C CA . LEU A 1 1179 ? 34.024 16.992 16.058 1.00 96.44 1179 LEU A CA 1
ATOM 9226 C C . LEU A 1 1179 ? 34.859 18.116 16.684 1.00 96.44 1179 LEU A C 1
ATOM 9228 O O . LEU A 1 1179 ? 35.256 18.079 17.855 1.00 96.44 1179 LEU A O 1
ATOM 9232 N N . ALA A 1 1180 ? 35.110 19.140 15.880 1.00 95.62 1180 ALA A N 1
ATOM 9233 C CA . ALA A 1 1180 ? 35.577 20.450 16.300 1.00 95.62 1180 ALA A CA 1
ATOM 9234 C C . ALA A 1 1180 ? 34.625 21.503 15.720 1.00 95.62 1180 ALA A C 1
ATOM 9236 O O . ALA A 1 1180 ? 34.264 21.421 14.545 1.00 95.62 1180 ALA A O 1
ATOM 9237 N N . VAL A 1 1181 ? 34.220 22.475 16.537 1.00 95.56 1181 VAL A N 1
ATOM 9238 C CA . VAL A 1 1181 ? 33.491 23.653 16.050 1.00 95.56 1181 VAL A CA 1
ATOM 9239 C C . VAL A 1 1181 ? 34.455 24.494 15.210 1.00 95.56 1181 VAL A C 1
ATOM 9241 O O . VAL A 1 1181 ? 35.600 24.702 15.606 1.00 95.56 1181 VAL A O 1
ATOM 9244 N N . VAL A 1 1182 ? 33.998 24.912 14.034 1.00 94.38 1182 VAL A N 1
ATOM 9245 C CA . VAL A 1 1182 ? 34.705 25.791 13.089 1.00 94.38 1182 VAL A CA 1
ATOM 9246 C C . VAL A 1 1182 ? 34.195 27.219 13.234 1.00 94.38 1182 VAL A C 1
ATOM 9248 O O . VAL A 1 1182 ? 34.981 28.155 13.245 1.00 94.38 1182 VAL A O 1
ATOM 9251 N N . GLN A 1 1183 ? 32.880 27.361 13.378 1.00 93.12 1183 GLN A N 1
ATOM 9252 C CA . GLN A 1 1183 ? 32.179 28.617 13.603 1.00 93.12 1183 GLN A CA 1
ATOM 9253 C C . GLN A 1 1183 ? 30.975 28.289 14.488 1.00 93.12 1183 GLN A C 1
ATOM 9255 O O . GLN A 1 1183 ? 30.237 27.344 14.194 1.00 93.12 1183 GLN A O 1
ATOM 9260 N N . ARG A 1 1184 ? 30.801 29.019 15.592 1.00 91.12 1184 ARG A N 1
ATOM 9261 C CA . ARG A 1 1184 ? 29.556 28.938 16.363 1.00 91.12 1184 ARG A CA 1
ATOM 9262 C C . ARG A 1 1184 ? 28.458 29.688 15.629 1.00 91.12 1184 ARG A C 1
ATOM 9264 O O . ARG A 1 1184 ? 28.749 30.672 14.954 1.00 91.12 1184 ARG A O 1
ATOM 9271 N N . HIS A 1 1185 ? 27.214 29.261 15.800 1.00 82.25 1185 HIS A N 1
ATOM 9272 C CA . HIS A 1 1185 ? 26.106 30.177 15.546 1.00 82.25 1185 HIS A CA 1
ATOM 9273 C C . HIS A 1 1185 ? 26.161 31.287 16.607 1.00 82.25 1185 HIS A C 1
ATOM 9275 O O . HIS A 1 1185 ? 26.338 30.988 17.789 1.00 82.25 1185 HIS A O 1
ATOM 9281 N N . GLU A 1 1186 ? 26.026 32.552 16.208 1.00 80.38 1186 GLU A N 1
ATOM 9282 C CA . GLU A 1 1186 ? 25.914 33.655 17.167 1.00 80.38 1186 GLU A CA 1
ATOM 9283 C C . GLU A 1 1186 ? 24.645 33.457 18.004 1.00 80.38 1186 GLU A C 1
ATOM 9285 O O . GLU A 1 1186 ? 23.561 33.223 17.460 1.00 80.38 1186 GLU A O 1
ATOM 9290 N N . GLU A 1 1187 ? 24.769 33.466 19.332 1.00 72.31 1187 GLU A N 1
ATOM 9291 C CA . GLU A 1 1187 ? 23.595 33.350 20.200 1.00 72.31 1187 GLU A CA 1
ATOM 9292 C C . GLU A 1 1187 ? 22.751 34.613 20.018 1.00 72.31 1187 GLU A C 1
ATOM 9294 O O . GLU A 1 1187 ? 23.253 35.726 20.171 1.00 72.31 1187 GLU A O 1
ATOM 9299 N N . ILE A 1 1188 ? 21.473 34.448 19.656 1.00 76.31 1188 ILE A N 1
ATOM 9300 C CA . ILE A 1 1188 ? 20.588 35.586 19.384 1.00 76.31 1188 ILE A CA 1
ATOM 9301 C C . ILE A 1 1188 ? 20.554 36.465 20.650 1.00 76.31 1188 ILE A C 1
ATOM 9303 O O . ILE A 1 1188 ? 20.304 35.921 21.737 1.00 76.31 1188 ILE A O 1
ATOM 9307 N N . PRO A 1 1189 ? 20.784 37.788 20.554 1.00 85.31 1189 PRO A N 1
ATOM 9308 C CA . PRO A 1 1189 ? 20.793 38.673 21.714 1.00 85.31 1189 PRO A CA 1
ATOM 9309 C C . PRO A 1 1189 ? 19.551 38.500 22.610 1.00 85.31 1189 PRO A C 1
ATOM 9311 O O . PRO A 1 1189 ? 18.453 38.156 22.152 1.00 85.31 1189 PRO A O 1
ATOM 9314 N N . SER A 1 1190 ? 19.745 38.587 23.927 1.00 80.19 1190 SER A N 1
ATOM 9315 C CA . SER A 1 1190 ? 18.722 38.227 24.924 1.00 80.19 1190 SER A CA 1
ATOM 9316 C C . SER A 1 1190 ? 17.518 39.173 24.894 1.00 80.19 1190 SER A C 1
ATOM 9318 O O . SER A 1 1190 ? 16.385 38.729 25.076 1.00 80.19 1190 SER A O 1
ATOM 9320 N N . ASP A 1 1191 ? 17.757 40.440 24.579 1.00 82.62 1191 ASP A N 1
ATOM 9321 C CA . ASP A 1 1191 ? 16.785 41.475 24.235 1.00 82.62 1191 ASP A CA 1
ATOM 9322 C C . ASP A 1 1191 ? 15.986 41.121 22.967 1.00 82.62 1191 ASP A C 1
ATOM 9324 O O . ASP A 1 1191 ? 14.757 41.163 22.999 1.00 82.62 1191 ASP A O 1
ATOM 9328 N N . VAL A 1 1192 ? 16.634 40.658 21.890 1.00 81.06 1192 VAL A N 1
ATOM 9329 C CA . VAL A 1 1192 ? 15.957 40.211 20.656 1.00 81.06 1192 VAL A CA 1
ATOM 9330 C C . VAL A 1 1192 ? 15.082 38.983 20.929 1.00 81.06 1192 VAL A C 1
ATOM 9332 O O . VAL A 1 1192 ? 13.952 38.896 20.440 1.00 81.06 1192 VAL A O 1
ATOM 9335 N N . ARG A 1 1193 ? 15.537 38.050 21.777 1.00 86.69 1193 ARG A N 1
ATOM 9336 C CA . ARG A 1 1193 ? 14.725 36.901 22.225 1.00 86.69 1193 ARG A CA 1
ATOM 9337 C C . ARG A 1 1193 ? 13.559 37.319 23.122 1.00 86.69 1193 ARG A C 1
ATOM 9339 O O . ARG A 1 1193 ? 12.458 36.787 22.960 1.00 86.69 1193 ARG A O 1
ATOM 9346 N N . ALA A 1 1194 ? 13.756 38.290 24.014 1.00 86.12 1194 ALA A N 1
ATOM 9347 C CA . ALA A 1 1194 ? 12.690 38.869 24.831 1.00 86.12 1194 ALA A CA 1
ATOM 9348 C C . ALA A 1 1194 ? 11.671 39.651 23.980 1.00 86.12 1194 ALA A C 1
ATOM 9350 O O . ALA A 1 1194 ? 10.467 39.546 24.211 1.00 86.12 1194 ALA A O 1
ATOM 9351 N N . CYS A 1 1195 ? 12.126 40.366 22.951 1.00 86.69 1195 CYS A N 1
ATOM 9352 C CA . CYS A 1 1195 ? 11.288 41.038 21.962 1.00 86.69 1195 CYS A CA 1
ATOM 9353 C C . CYS A 1 1195 ? 10.452 40.019 21.175 1.00 86.69 1195 CYS A C 1
ATOM 9355 O O . CYS A 1 1195 ? 9.226 40.124 21.142 1.00 86.69 1195 CYS A O 1
ATOM 9357 N N . ALA A 1 1196 ? 11.069 38.950 20.660 1.00 89.44 1196 ALA A N 1
ATOM 9358 C CA . ALA A 1 1196 ? 10.353 37.850 20.015 1.00 89.44 1196 ALA A CA 1
ATOM 9359 C C . ALA A 1 1196 ? 9.334 37.173 20.957 1.00 89.44 1196 ALA A C 1
ATOM 9361 O O . ALA A 1 1196 ? 8.247 36.801 20.517 1.00 89.44 1196 ALA A O 1
ATOM 9362 N N . ALA A 1 1197 ? 9.629 37.054 22.257 1.00 90.75 1197 ALA A N 1
ATOM 9363 C CA . ALA A 1 1197 ? 8.689 36.521 23.247 1.00 90.75 1197 ALA A CA 1
ATOM 9364 C C . ALA A 1 1197 ? 7.498 37.469 23.497 1.00 90.75 1197 ALA A C 1
ATOM 9366 O O . ALA A 1 1197 ? 6.353 37.018 23.572 1.00 90.75 1197 ALA A O 1
ATOM 9367 N N . LYS A 1 1198 ? 7.742 38.786 23.564 1.00 93.19 1198 LYS A N 1
ATOM 9368 C CA . LYS A 1 1198 ? 6.690 39.814 23.643 1.00 93.19 1198 LYS A CA 1
ATOM 9369 C C . LYS A 1 1198 ? 5.813 39.796 22.382 1.00 93.19 1198 LYS A C 1
ATOM 9371 O O . LYS A 1 1198 ? 4.596 39.669 22.495 1.00 93.19 1198 LYS A O 1
ATOM 9376 N N . LEU A 1 1199 ? 6.410 39.808 21.187 1.00 88.69 1199 LEU A N 1
ATOM 9377 C CA . LEU A 1 1199 ? 5.707 39.768 19.893 1.00 88.69 1199 LEU A CA 1
ATOM 9378 C C . LEU A 1 1199 ? 4.935 38.458 19.659 1.00 88.69 1199 LEU A C 1
ATOM 9380 O O . LEU A 1 1199 ? 3.854 38.473 19.073 1.00 88.69 1199 LEU A O 1
ATOM 9384 N N . ALA A 1 1200 ? 5.433 37.320 20.150 1.00 89.88 1200 ALA A N 1
ATOM 9385 C CA . ALA A 1 1200 ? 4.703 36.052 20.130 1.00 89.88 1200 ALA A CA 1
ATOM 9386 C C . ALA A 1 1200 ? 3.363 36.129 20.889 1.00 89.88 1200 ALA A C 1
ATOM 9388 O O . ALA A 1 1200 ? 2.350 35.594 20.421 1.00 89.88 1200 ALA A O 1
ATOM 9389 N N . ASN A 1 1201 ? 3.361 36.819 22.034 1.00 88.31 1201 ASN A N 1
ATOM 9390 C CA . ASN A 1 1201 ? 2.222 36.943 22.947 1.00 88.31 1201 ASN A CA 1
ATOM 9391 C C . ASN A 1 1201 ? 1.340 38.181 22.678 1.00 88.31 1201 ASN A C 1
ATOM 9393 O O . ASN A 1 1201 ? 0.201 38.229 23.141 1.00 88.31 1201 ASN A O 1
ATOM 9397 N N . TYR A 1 1202 ? 1.831 39.165 21.920 1.00 89.25 1202 TYR A N 1
ATOM 9398 C CA . TYR A 1 1202 ? 1.137 40.420 21.614 1.00 89.25 1202 TYR A CA 1
ATOM 9399 C C . TYR A 1 1202 ? -0.223 40.188 20.934 1.00 89.25 1202 TYR A C 1
ATOM 9401 O O . TYR A 1 1202 ? -0.308 39.485 19.926 1.00 89.25 1202 TYR A O 1
ATOM 9409 N N . LYS A 1 1203 ? -1.307 40.766 21.466 1.00 82.06 1203 LYS A N 1
ATOM 9410 C CA . LYS A 1 1203 ? -2.682 40.461 21.019 1.00 82.06 1203 LYS A CA 1
ATOM 9411 C C . LYS A 1 1203 ? -3.088 41.099 19.680 1.00 82.06 1203 LYS A C 1
ATOM 9413 O O . LYS A 1 1203 ? -4.075 40.655 19.104 1.00 82.06 1203 LYS A O 1
ATOM 9418 N N . GLY A 1 1204 ? -2.340 42.083 19.173 1.00 83.94 1204 GLY A N 1
ATOM 9419 C CA . GLY A 1 1204 ? -2.635 42.761 17.904 1.00 83.94 1204 GLY A CA 1
ATOM 9420 C C . GLY A 1 1204 ? -2.366 41.925 16.634 1.00 83.94 1204 GLY A C 1
ATOM 9421 O O . GLY A 1 1204 ? -2.011 40.741 16.728 1.00 83.94 1204 GLY A O 1
ATOM 9422 N N . PRO A 1 1205 ? -2.513 42.529 15.435 1.00 78.38 1205 PRO A N 1
ATOM 9423 C CA . PRO A 1 1205 ? -2.688 41.843 14.141 1.00 78.38 1205 PRO A CA 1
ATOM 9424 C C . PRO A 1 1205 ? -1.418 41.202 13.531 1.00 78.38 1205 PRO A C 1
ATOM 9426 O O . PRO A 1 1205 ? -1.200 41.214 12.321 1.00 78.38 1205 PRO A O 1
ATOM 9429 N N . ILE A 1 1206 ? -0.574 40.564 14.347 1.00 88.69 1206 ILE A N 1
ATOM 9430 C CA . ILE A 1 1206 ? 0.559 39.761 13.867 1.00 88.69 1206 ILE A CA 1
ATOM 9431 C C . ILE A 1 1206 ? 0.037 38.436 13.291 1.00 88.69 1206 ILE A C 1
ATOM 9433 O O . ILE A 1 1206 ? -0.494 37.594 14.027 1.00 88.69 1206 ILE A O 1
ATOM 9437 N N . ASN A 1 1207 ? 0.233 38.231 11.981 1.00 86.06 1207 ASN A N 1
ATOM 9438 C CA . ASN A 1 1207 ? -0.239 37.036 11.275 1.00 86.06 1207 ASN A CA 1
ATOM 9439 C C . ASN A 1 1207 ? 0.337 35.731 11.868 1.00 86.06 1207 ASN A C 1
ATOM 9441 O O . ASN A 1 1207 ? 1.427 35.700 12.446 1.00 86.06 1207 ASN A O 1
ATOM 9445 N N . ALA A 1 1208 ? -0.380 34.618 11.690 1.00 78.12 1208 ALA A N 1
ATOM 9446 C CA . ALA A 1 1208 ? -0.048 33.346 12.334 1.00 78.12 1208 ALA A CA 1
ATOM 9447 C C . ALA A 1 1208 ? 1.319 32.752 11.927 1.00 78.12 1208 ALA A C 1
ATOM 9449 O O . ALA A 1 1208 ? 1.920 32.032 12.724 1.00 78.12 1208 ALA A O 1
ATOM 9450 N N . LYS A 1 1209 ? 1.838 33.053 10.726 1.00 81.75 1209 LYS A N 1
ATOM 9451 C CA . LYS A 1 1209 ? 3.176 32.627 10.274 1.00 81.75 1209 LYS A CA 1
ATOM 9452 C C . LYS A 1 1209 ? 4.255 33.428 11.005 1.00 81.75 1209 LYS A C 1
ATOM 9454 O O . LYS A 1 1209 ? 5.135 32.823 11.612 1.00 81.75 1209 LYS A O 1
ATOM 9459 N N . THR A 1 1210 ? 4.137 34.756 11.038 1.00 83.88 1210 THR A N 1
ATOM 9460 C CA . THR A 1 1210 ? 5.047 35.648 11.777 1.00 83.88 1210 THR A CA 1
ATOM 9461 C C . THR A 1 1210 ? 5.022 35.347 13.274 1.00 83.88 1210 THR A C 1
ATOM 9463 O O . THR A 1 1210 ? 6.071 35.151 13.879 1.00 83.88 1210 THR A O 1
ATOM 9466 N N . ARG A 1 1211 ? 3.835 35.176 13.870 1.00 88.25 1211 ARG A N 1
ATOM 9467 C CA . ARG A 1 1211 ? 3.680 34.784 15.279 1.00 88.25 1211 ARG A CA 1
ATOM 9468 C C . ARG A 1 1211 ? 4.358 33.444 15.581 1.00 88.25 1211 ARG A C 1
ATOM 9470 O O . ARG A 1 1211 ? 5.015 33.308 16.607 1.00 88.25 1211 ARG A O 1
ATOM 9477 N N . ARG A 1 1212 ? 4.267 32.462 14.674 1.00 80.62 1212 ARG A N 1
ATOM 9478 C CA . ARG A 1 1212 ? 4.953 31.163 14.806 1.00 80.62 1212 ARG A CA 1
ATOM 9479 C C . ARG A 1 1212 ? 6.476 31.286 14.689 1.00 80.62 1212 ARG A C 1
ATOM 9481 O O . ARG A 1 1212 ? 7.173 30.604 15.431 1.00 80.62 1212 ARG A O 1
ATOM 9488 N N . ILE A 1 1213 ? 6.975 32.172 13.824 1.00 84.12 1213 ILE A N 1
ATOM 9489 C CA . ILE A 1 1213 ? 8.405 32.506 13.714 1.00 84.12 1213 ILE A CA 1
ATOM 9490 C C . ILE A 1 1213 ? 8.902 33.169 15.007 1.00 84.12 1213 ILE A C 1
ATOM 9492 O O . ILE A 1 1213 ? 9.928 32.755 15.534 1.00 84.12 1213 ILE A O 1
ATOM 9496 N N . MET A 1 1214 ? 8.144 34.102 15.592 1.00 91.81 1214 MET A N 1
ATOM 9497 C CA . MET A 1 1214 ? 8.483 34.735 16.878 1.00 91.81 1214 MET A CA 1
ATOM 9498 C C . MET A 1 1214 ? 8.448 33.740 18.053 1.00 91.81 1214 MET A C 1
ATOM 9500 O O . MET A 1 1214 ? 9.331 33.762 18.911 1.00 91.81 1214 MET A O 1
ATOM 9504 N N . ILE A 1 1215 ? 7.502 32.791 18.054 1.00 82.06 1215 ILE A N 1
ATOM 9505 C CA . ILE A 1 1215 ? 7.469 31.650 18.993 1.00 82.06 1215 ILE A CA 1
ATOM 9506 C C . ILE A 1 1215 ? 8.679 30.713 18.815 1.00 82.06 1215 ILE A C 1
ATOM 9508 O O . ILE A 1 1215 ? 9.052 30.028 19.766 1.00 82.06 1215 ILE A O 1
ATOM 9512 N N . GLU A 1 1216 ? 9.284 30.641 17.626 1.00 76.94 1216 GLU A N 1
ATOM 9513 C CA . GLU A 1 1216 ? 10.494 29.844 17.397 1.00 76.94 1216 GLU A CA 1
ATOM 9514 C C . GLU A 1 1216 ? 11.771 30.620 17.759 1.00 76.94 1216 GLU A C 1
ATOM 9516 O O . GLU A 1 1216 ? 12.627 30.071 18.446 1.00 76.94 1216 GLU A O 1
ATOM 9521 N N . LEU A 1 1217 ? 11.875 31.900 17.384 1.00 82.56 1217 LEU A N 1
ATOM 9522 C CA . LEU A 1 1217 ? 12.982 32.795 17.748 1.00 82.56 1217 LEU A CA 1
ATOM 9523 C C . LEU A 1 1217 ? 13.142 32.914 19.268 1.00 82.56 1217 LEU A C 1
ATOM 9525 O O . LEU A 1 1217 ? 14.234 32.705 19.783 1.00 82.56 1217 LEU A O 1
ATOM 9529 N N . SER A 1 1218 ? 12.044 33.127 19.999 1.00 86.62 1218 SER A N 1
ATOM 9530 C CA . SER A 1 1218 ? 12.036 33.166 21.473 1.00 86.62 1218 SER A CA 1
ATOM 9531 C C . SER A 1 1218 ? 12.374 31.830 22.157 1.00 86.62 1218 SER A C 1
ATOM 9533 O O . SER A 1 1218 ? 12.552 31.795 23.373 1.00 86.62 1218 SER A O 1
ATOM 9535 N N . LYS A 1 1219 ? 12.473 30.727 21.401 1.00 74.25 1219 LYS A N 1
ATOM 9536 C CA . LYS A 1 1219 ? 12.846 29.385 21.893 1.00 74.25 1219 LYS A CA 1
ATOM 9537 C C . LYS A 1 1219 ? 14.195 28.894 21.376 1.00 74.25 1219 LYS A C 1
ATOM 9539 O O . LYS A 1 1219 ? 14.625 27.808 21.762 1.00 74.25 1219 LYS A O 1
ATOM 9544 N N . ARG A 1 1220 ? 14.859 29.656 20.505 1.00 72.94 1220 ARG A N 1
ATOM 9545 C CA . ARG A 1 1220 ? 16.242 29.400 20.103 1.00 72.94 1220 ARG A CA 1
ATOM 9546 C C . ARG A 1 1220 ? 17.145 29.960 21.201 1.00 72.94 1220 ARG A C 1
ATOM 9548 O O . ARG A 1 1220 ? 17.145 31.161 21.449 1.00 72.94 1220 ARG A O 1
ATOM 9555 N N . SER A 1 1221 ? 17.837 29.062 21.899 1.00 52.81 1221 SER A N 1
ATOM 9556 C CA . SER A 1 1221 ? 18.887 29.376 22.872 1.00 52.81 1221 SER A CA 1
ATOM 9557 C C . SER A 1 1221 ? 20.241 29.402 22.184 1.00 52.81 1221 SER A C 1
ATOM 9559 O O . SER A 1 1221 ? 20.601 28.315 21.666 1.00 52.81 1221 SER A O 1
#

Radius of gyration: 45.46 Å; chains: 1; bounding box: 136×133×126 Å

Sequence (1221 aa):
MIWAPGRELEIQRPGSLFGEPEETKPAELVVRYSLEGGVLLCGETKAHKEAIKALRSPYRFRFSRNLPAGCAWYAPRTRGKAQAREKIEAVASQLRAKGVPVVVEYSSTAPAKVDAGLDVAALAKSHGIKPGDRHPDWPKLRAALEDAERKGQGAKLRAWLNKHRLLRPGEGTEELARVRGKLAFEAGNWPPAPERGETYGRAEFGGVLRSIDQDPRVLTITEFAQTWKNQLEAVTKGRGSFWFRDATLDARVRDSPWQTRRSYEMRAFEGLLGKNEPATPGLAKKAHAEVLARLEDWNERMRLALQPELYDGSKPADQVYTQLCRIETNIAQRVLGDVYDVRFPERDDASRLCTGVLSLDKLNAKADADERERAEREAARKVARQADARALLEVVREAKRKGELTERRFNLAYWRLHPKLSNYERESRRLKVYWVQGFSSSRRGVAPAGRKTKVKLRGPKDHGFFAEGVYADEGEAIAAVLVDVNKAAGELEPQTPNKPKTPKRPRTPKRAKTMAKTTESKLPKQIQDIKTAWTAFEAERKKGRVTGWKNIPGTSCFTHVHDDSLTLCTAYQSKSIGSCPPSQEGLKSPSRQFMLCHPEHSPMFYPGKAAGIEAVKAEADNAVARRRSRKKTSKLDKPPKIIDFEDQQRALEALVPTRVVFRDNDPLSPIELSVGVPWVELEDGRRQSATTWRESKLPKGAKLVPQIFPIQVSFDELVAELGKKYLRYGGPISPETLRKLTKLVNEARLRPALKKAKVTLNDYRTSIVGNKSVYWVPGPDGGIAVGPLTASGNPVKSKKVLEALAKRTQSGLPLPELPKDWSLDDTIVIALLRNGVPMWGAWRPSTLEYRVKNGAGEWSETKSMPATSERDPKKGYTDFPNVATFTIRKFLDTAPAGVRYRVAGPWLGYLYPTDFGTKVQFDPSTGGELDVAKLEAEFAEVTAKVSSYGQPTGSEKAAVSQAKRRLTWAAKQLKQEEKATKRAARDAERAAKKATKKDKSVKKKPHKDKERANEAAGADSKQSELKGPGRSGKGTTESHKRASKKKTAAKKKTAAKKKTAAKKKTAAKKKTAAKKKTAAKKKTAAKKKTAAKKKTAAKASSQPSPTASSKTNSRRLKFNRHDVVRFRKRSQIAEGLGLRPDARYTVEMTTTHNERPVVVIRYGSGKHSVLLKVPPGHLAVVQRHEEIPSDVRACAAKLANYKGPINAKTRRIMIELSKRS

Organism: NCBI:txid391625